Protein AF-0000000067427048 (afdb_homodimer)

pLDDT: mean 74.72, std 23.55, range [14.02, 97.88]

Structure (mmCIF, N/CA/C/O backbone):
data_AF-0000000067427048-model_v1
#
loop_
_entity.id
_entity.type
_entity.pdbx_description
1 polymer 'Predicted protein'
#
loop_
_atom_site.group_PDB
_atom_site.id
_atom_site.type_symbol
_atom_site.label_atom_id
_atom_site.label_alt_id
_atom_site.label_comp_id
_atom_site.label_asym_id
_atom_site.label_entity_id
_atom_site.label_seq_id
_atom_site.pdbx_PDB_ins_code
_atom_site.Cartn_x
_atom_site.Cartn_y
_atom_site.Cartn_z
_atom_site.occupancy
_atom_site.B_iso_or_equiv
_atom_site.auth_seq_id
_atom_site.auth_comp_id
_atom_site.auth_asym_id
_atom_site.auth_atom_id
_atom_site.pdbx_PDB_model_num
ATOM 1 N N . MET A 1 1 ? -26.641 -47.438 -42.25 1 16.3 1 MET A N 1
ATOM 2 C CA . MET A 1 1 ? -25.922 -48.625 -41.781 1 16.3 1 MET A CA 1
ATOM 3 C C . MET A 1 1 ? -24.688 -48.219 -40.969 1 16.3 1 MET A C 1
ATOM 5 O O . MET A 1 1 ? -24.234 -47.062 -41.062 1 16.3 1 MET A O 1
ATOM 9 N N . ASN A 1 2 ? -23.406 -49.156 -40.781 1 15.05 2 ASN A N 1
ATOM 10 C CA . ASN A 1 2 ? -22.469 -49.875 -39.938 1 15.05 2 ASN A CA 1
ATOM 11 C C . ASN A 1 2 ? -21.109 -49.188 -39.875 1 15.05 2 ASN A C 1
ATOM 13 O O . ASN A 1 2 ? -20.562 -49 -38.781 1 15.05 2 ASN A O 1
ATOM 17 N N . THR A 1 3 ? -19.984 -49.219 -40.812 1 16.66 3 THR A N 1
ATOM 18 C CA . THR A 1 3 ? -18.781 -50 -40.562 1 16.66 3 THR A CA 1
ATOM 19 C C . THR A 1 3 ? -17.781 -49.219 -39.719 1 16.66 3 THR A C 1
ATOM 21 O O . THR A 1 3 ? -17.797 -47.969 -39.719 1 16.66 3 THR A O 1
ATOM 24 N N . PRO A 1 4 ? -16.5 -49.844 -39.219 1 19.03 4 PRO A N 1
ATOM 25 C CA . PRO A 1 4 ? -15.617 -50.219 -38.125 1 19.03 4 PRO A CA 1
ATOM 26 C C . PRO A 1 4 ? -14.43 -49.281 -37.969 1 19.03 4 PRO A C 1
ATOM 28 O O . PRO A 1 4 ? -14.188 -48.438 -38.812 1 19.03 4 PRO A O 1
ATOM 31 N N . PRO A 1 5 ? -12.977 -49.844 -37.562 1 18.11 5 PRO A N 1
ATOM 32 C CA . PRO A 1 5 ? -11.961 -49.938 -36.5 1 18.11 5 PRO A CA 1
ATOM 33 C C . PRO A 1 5 ? -10.633 -49.312 -36.906 1 18.11 5 PRO A C 1
ATOM 35 O O . PRO A 1 5 ? -9.789 -49.031 -36.062 1 18.11 5 PRO A O 1
ATOM 38 N N . HIS A 1 6 ? -9.977 -48.781 -38 1 16.92 6 HIS A N 1
ATOM 39 C CA . HIS A 1 6 ? -8.734 -49.406 -38.469 1 16.92 6 HIS A CA 1
ATOM 40 C C . HIS A 1 6 ? -7.559 -49 -37.594 1 16.92 6 HIS A C 1
ATOM 42 O O . HIS A 1 6 ? -7.492 -47.844 -37.125 1 16.92 6 HIS A O 1
ATOM 48 N N . PRO A 1 7 ? -6.383 -49.906 -37.312 1 17.59 7 PRO A N 1
ATOM 49 C CA . PRO A 1 7 ? -5.363 -50.469 -36.406 1 17.59 7 PRO A CA 1
ATOM 50 C C . PRO A 1 7 ? -4.098 -49.594 -36.344 1 17.59 7 PRO A C 1
ATOM 52 O O . PRO A 1 7 ? -3.967 -48.656 -37.125 1 17.59 7 PRO A O 1
ATOM 55 N N . PRO A 1 8 ? -2.668 -50.25 -36.625 1 16.42 8 PRO A N 1
ATOM 56 C CA . PRO A 1 8 ? -1.489 -50.719 -35.906 1 16.42 8 PRO A CA 1
ATOM 57 C C . PRO A 1 8 ? -0.23 -49.938 -36.219 1 16.42 8 PRO A C 1
ATOM 59 O O . PRO A 1 8 ? 0.658 -49.812 -35.375 1 16.42 8 PRO A O 1
ATOM 62 N N . GLN A 1 9 ? 0.35 -49.219 -37.344 1 15.41 9 GLN A N 1
ATOM 63 C CA . GLN A 1 9 ? 1.527 -49.719 -38.031 1 15.41 9 GLN A CA 1
ATOM 64 C C . GLN A 1 9 ? 2.812 -49.219 -37.406 1 15.41 9 GLN A C 1
ATOM 66 O O . GLN A 1 9 ? 2.928 -48 -37.094 1 15.41 9 GLN A O 1
ATOM 71 N N . PRO A 1 10 ? 4.102 -50.062 -37.094 1 16.44 10 PRO A N 1
ATOM 72 C CA . PRO A 1 10 ? 5.359 -50.281 -36.375 1 16.44 10 PRO A CA 1
ATOM 73 C C . PRO A 1 10 ? 6.551 -49.594 -37.031 1 16.44 10 PRO A C 1
ATOM 75 O O . PRO A 1 10 ? 7.656 -49.625 -36.5 1 16.44 10 PRO A O 1
ATOM 78 N N . PHE A 1 11 ? 6.777 -48.625 -37.75 1 15.25 11 PHE A N 1
ATOM 79 C CA . PHE A 1 11 ? 7.758 -48.719 -38.844 1 15.25 11 PHE A CA 1
ATOM 80 C C . PHE A 1 11 ? 9.172 -48.781 -38.281 1 15.25 11 PHE A C 1
ATOM 82 O O . PHE A 1 11 ? 9.453 -48.219 -37.219 1 15.25 11 PHE A O 1
ATOM 89 N N . GLN A 1 12 ? 10.18 -49.438 -39 1 14.7 12 GLN A N 1
ATOM 90 C CA . GLN A 1 12 ? 11.344 -50.25 -39.312 1 14.7 12 GLN A CA 1
ATOM 91 C C . GLN A 1 12 ? 12.641 -49.469 -39.062 1 14.7 12 GLN A C 1
ATOM 93 O O . GLN A 1 12 ? 12.625 -48.25 -38.906 1 14.7 12 GLN A O 1
ATOM 98 N N . VAL A 1 13 ? 13.672 -49.531 -40.031 1 14.66 13 VAL A N 1
ATOM 99 C CA . VAL A 1 13 ? 14.82 -50.406 -40.312 1 14.66 13 VAL A CA 1
ATOM 100 C C . VAL A 1 13 ? 16.109 -49.594 -40.094 1 14.66 13 VAL A C 1
ATOM 102 O O . VAL A 1 13 ? 17 -50.062 -39.344 1 14.66 13 VAL A O 1
ATOM 105 N N . GLU A 1 14 ? 16.609 -48.781 -41.031 1 14.29 14 GLU A N 1
ATOM 106 C CA . GLU A 1 14 ? 17.719 -49.25 -41.844 1 14.29 14 GLU A CA 1
ATOM 107 C C . GLU A 1 14 ? 19.062 -48.844 -41.25 1 14.29 14 GLU A C 1
ATOM 109 O O . GLU A 1 14 ? 19.141 -47.906 -40.438 1 14.29 14 GLU A O 1
ATOM 114 N N . GLU A 1 15 ? 20.062 -48.594 -42.156 1 14.16 15 GLU A N 1
ATOM 115 C CA . GLU A 1 15 ? 21.266 -49.25 -42.656 1 14.16 15 GLU A CA 1
ATOM 116 C C . GLU A 1 15 ? 22.516 -48.625 -42.094 1 14.16 15 GLU A C 1
ATOM 118 O O . GLU A 1 15 ? 23.391 -49.312 -41.562 1 14.16 15 GLU A O 1
ATOM 123 N N . SER A 1 16 ? 23.281 -47.781 -42.875 1 14.37 16 SER A N 1
ATOM 124 C CA . SER A 1 16 ? 24.484 -48.25 -43.562 1 14.37 16 SER A CA 1
ATOM 125 C C . SER A 1 16 ? 25.75 -47.844 -42.812 1 14.37 16 SER A C 1
ATOM 127 O O . SER A 1 16 ? 26.594 -48.688 -42.531 1 14.37 16 SER A O 1
ATOM 129 N N . SER A 1 17 ? 26.688 -46.969 -43.406 1 14.53 17 SER A N 1
ATOM 130 C CA . SER A 1 17 ? 27.953 -47.312 -44.062 1 14.53 17 SER A CA 1
ATOM 131 C C . SER A 1 17 ? 29.141 -47.094 -43.125 1 14.53 17 SER A C 1
ATOM 133 O O . SER A 1 17 ? 29.031 -46.344 -42.156 1 14.53 17 SER A O 1
ATOM 135 N N . GLN A 1 18 ? 30.406 -46.75 -43.688 1 14.44 18 GLN A N 1
ATOM 136 C CA . GLN A 1 18 ? 31.672 -47.438 -43.938 1 14.44 18 GLN A CA 1
ATOM 137 C C . GLN A 1 18 ? 32.75 -46.906 -42.969 1 14.44 18 GLN A C 1
ATOM 139 O O . GLN A 1 18 ? 33.375 -47.688 -42.25 1 14.44 18 GLN A O 1
ATOM 144 N N . GLN A 1 19 ? 33.906 -46.25 -43.531 1 14.34 19 GLN A N 1
ATOM 145 C CA . GLN A 1 19 ? 35.25 -46.844 -43.75 1 14.34 19 GLN A CA 1
ATOM 146 C C . GLN A 1 19 ? 36.219 -46.375 -42.688 1 14.34 19 GLN A C 1
ATOM 148 O O . GLN A 1 19 ? 36.906 -47.156 -42.031 1 14.34 19 GLN A O 1
ATOM 153 N N . SER A 1 20 ? 37.062 -45.25 -42.969 1 14.24 20 SER A N 1
ATOM 154 C CA . SER A 1 20 ? 38.469 -45.469 -43.281 1 14.24 20 SER A CA 1
ATOM 155 C C . SER A 1 20 ? 39.312 -45.438 -42 1 14.24 20 SER A C 1
ATOM 157 O O . SER A 1 20 ? 40.062 -46.375 -41.719 1 14.24 20 SER A O 1
ATOM 159 N N . ALA A 1 21 ? 40.375 -44.438 -42.031 1 15 21 ALA A N 1
ATOM 160 C CA . ALA A 1 21 ? 41.781 -44.781 -42.188 1 15 21 ALA A CA 1
ATOM 161 C C . ALA A 1 21 ? 42.469 -44.938 -40.844 1 15 21 ALA A C 1
ATOM 163 O O . ALA A 1 21 ? 41.938 -44.5 -39.812 1 15 21 ALA A O 1
ATOM 164 N N . LYS A 1 22 ? 43.656 -44.25 -40.656 1 15.56 22 LYS A N 1
ATOM 165 C CA . LYS A 1 22 ? 45.031 -44.781 -40.594 1 15.56 22 LYS A CA 1
ATOM 166 C C . LYS A 1 22 ? 45.5 -44.875 -39.156 1 15.56 22 LYS A C 1
ATOM 168 O O . LYS A 1 22 ? 44.938 -44.25 -38.25 1 15.56 22 LYS A O 1
ATOM 173 N N . GLU A 1 23 ? 46.781 -44.438 -39 1 15.2 23 GLU A N 1
ATOM 174 C CA . GLU A 1 23 ? 47.938 -45.188 -38.562 1 15.2 23 GLU A CA 1
ATOM 175 C C . GLU A 1 23 ? 48.125 -45.125 -37.062 1 15.2 23 GLU A C 1
ATOM 177 O O . GLU A 1 23 ? 47.562 -44.281 -36.406 1 15.2 23 GLU A O 1
ATOM 182 N N . LEU A 1 24 ? 49.438 -45 -36.625 1 14.68 24 LEU A N 1
ATOM 183 C CA . LEU A 1 24 ? 50.344 -45.938 -35.969 1 14.68 24 LEU A CA 1
ATOM 184 C C . LEU A 1 24 ? 50.531 -45.562 -34.5 1 14.68 24 LEU A C 1
ATOM 186 O O . LEU A 1 24 ? 50.344 -46.406 -33.625 1 14.68 24 LEU A O 1
ATOM 190 N N . SER A 1 25 ? 51.656 -44.781 -34.219 1 14.7 25 SER A N 1
ATOM 191 C CA . SER A 1 25 ? 52.781 -45.5 -33.562 1 14.7 25 SER A CA 1
ATOM 192 C C . SER A 1 25 ? 52.719 -45.375 -32.062 1 14.7 25 SER A C 1
ATOM 194 O O . SER A 1 25 ? 51.969 -44.531 -31.531 1 14.7 25 SER A O 1
ATOM 196 N N . ASN A 1 26 ? 53.938 -45.219 -31.453 1 15.07 26 ASN A N 1
ATOM 197 C CA . ASN A 1 26 ? 54.719 -46.031 -30.531 1 15.07 26 ASN A CA 1
ATOM 198 C C . ASN A 1 26 ? 54.562 -45.562 -29.094 1 15.07 26 ASN A C 1
ATOM 200 O O . ASN A 1 26 ? 54.094 -44.469 -28.844 1 15.07 26 ASN A O 1
ATOM 204 N N . GLU A 1 27 ? 55.625 -45.938 -28.266 1 15.25 27 GLU A N 1
ATOM 205 C CA . GLU A 1 27 ? 55.812 -46.656 -27.016 1 15.25 27 GLU A CA 1
ATOM 206 C C . GLU A 1 27 ? 56 -45.719 -25.844 1 15.25 27 GLU A C 1
ATOM 208 O O . GLU A 1 27 ? 55.5 -46 -24.75 1 15.25 27 GLU A O 1
ATOM 213 N N . SER A 1 28 ? 56.719 -44.531 -25.938 1 16.3 28 SER A N 1
ATOM 214 C CA . SER A 1 28 ? 57.875 -44.656 -25.078 1 16.3 28 SER A CA 1
ATOM 215 C C . SER A 1 28 ? 57.531 -44.5 -23.594 1 16.3 28 SER A C 1
ATOM 217 O O . SER A 1 28 ? 56.531 -43.844 -23.281 1 16.3 28 SER A O 1
ATOM 219 N N . PRO A 1 29 ? 58.531 -44.75 -22.75 1 17.41 29 PRO A N 1
ATOM 220 C CA . PRO A 1 29 ? 58.688 -45.469 -21.469 1 17.41 29 PRO A CA 1
ATOM 221 C C . PRO A 1 29 ? 58.375 -44.594 -20.266 1 17.41 29 PRO A C 1
ATOM 223 O O . PRO A 1 29 ? 58.219 -43.375 -20.406 1 17.41 29 PRO A O 1
ATOM 226 N N . PRO A 1 30 ? 58.906 -45.031 -19.141 1 17.7 30 PRO A N 1
ATOM 227 C CA . PRO A 1 30 ? 58.469 -45.219 -17.75 1 17.7 30 PRO A CA 1
ATOM 228 C C . PRO A 1 30 ? 58.781 -44 -16.859 1 17.7 30 PRO A C 1
ATOM 230 O O . PRO A 1 30 ? 58.344 -43.969 -15.711 1 17.7 30 PRO A O 1
ATOM 233 N N . ARG A 1 31 ? 59.344 -42.844 -17.406 1 16.86 31 ARG A N 1
ATOM 234 C CA . ARG A 1 31 ? 60.5 -42.562 -16.562 1 16.86 31 ARG A CA 1
ATOM 235 C C . ARG A 1 31 ? 60.094 -42.219 -15.133 1 16.86 31 ARG A C 1
ATOM 237 O O . ARG A 1 31 ? 58.938 -41.781 -14.906 1 16.86 31 ARG A O 1
ATOM 244 N N . ALA A 1 32 ? 61.156 -41.875 -14.273 1 17.38 32 ALA A N 1
ATOM 245 C CA . ALA A 1 32 ? 61.781 -42.125 -12.977 1 17.38 32 ALA A CA 1
ATOM 246 C C . ALA A 1 32 ? 61.25 -41.125 -11.93 1 17.38 32 ALA A C 1
ATOM 248 O O . ALA A 1 32 ? 60.844 -40.031 -12.273 1 17.38 32 ALA A O 1
ATOM 249 N N . TYR A 1 33 ? 61.219 -41.531 -10.602 1 17.39 33 TYR A N 1
ATOM 250 C CA . TYR A 1 33 ? 60.594 -41.438 -9.297 1 17.39 33 TYR A CA 1
ATOM 251 C C . TYR A 1 33 ? 61.094 -40.188 -8.562 1 17.39 33 TYR A C 1
ATOM 253 O O . TYR A 1 33 ? 60.594 -39.844 -7.48 1 17.39 33 TYR A O 1
ATOM 261 N N . GLU A 1 34 ? 61.938 -39.25 -9.18 1 17.31 34 GLU A N 1
ATOM 262 C CA . GLU A 1 34 ? 62.938 -38.875 -8.156 1 17.31 34 GLU A CA 1
ATOM 263 C C . GLU A 1 34 ? 62.281 -38.125 -7.008 1 17.31 34 GLU A C 1
ATOM 265 O O . GLU A 1 34 ? 61.281 -37.406 -7.215 1 17.31 34 GLU A O 1
ATOM 270 N N . SER A 1 35 ? 62.844 -38.344 -5.742 1 17.83 35 SER A N 1
ATOM 271 C CA . SER A 1 35 ? 62.719 -38.344 -4.289 1 17.83 35 SER A CA 1
ATOM 272 C C . SER A 1 35 ? 62.719 -36.938 -3.732 1 17.83 35 SER A C 1
ATOM 274 O O . SER A 1 35 ? 62.531 -36.719 -2.535 1 17.83 35 SER A O 1
ATOM 276 N N . GLY A 1 36 ? 62.969 -35.875 -4.602 1 18.06 36 GLY A N 1
ATOM 277 C CA . GLY A 1 36 ? 63.812 -34.969 -3.855 1 18.06 36 GLY A CA 1
ATOM 278 C C . GLY A 1 36 ? 63.125 -34.375 -2.637 1 18.06 36 GLY A C 1
ATOM 279 O O . GLY A 1 36 ? 61.875 -34.438 -2.535 1 18.06 36 GLY A O 1
ATOM 280 N N . LYS A 1 37 ? 63.969 -33.844 -1.641 1 20.12 37 LYS A N 1
ATOM 281 C CA . LYS A 1 37 ? 64.312 -33.438 -0.28 1 20.12 37 LYS A CA 1
ATOM 282 C C . LYS A 1 37 ? 63.531 -32.219 0.171 1 20.12 37 LYS A C 1
ATOM 284 O O . LYS A 1 37 ? 63.406 -31.266 -0.58 1 20.12 37 LYS A O 1
ATOM 289 N N . PRO A 1 38 ? 62.75 -32.344 1.347 1 20.05 38 PRO A N 1
ATOM 290 C CA . PRO A 1 38 ? 61.688 -31.609 2.027 1 20.05 38 PRO A CA 1
ATOM 291 C C . PRO A 1 38 ? 62.125 -30.234 2.508 1 20.05 38 PRO A C 1
ATOM 293 O O . PRO A 1 38 ? 61.406 -29.547 3.217 1 20.05 38 PRO A O 1
ATOM 296 N N . SER A 1 39 ? 62.812 -29.391 1.701 1 18.36 39 SER A N 1
ATOM 297 C CA . SER A 1 39 ? 63.594 -28.391 2.445 1 18.36 39 SER A CA 1
ATOM 298 C C . SER A 1 39 ? 62.688 -27.594 3.383 1 18.36 39 SER A C 1
ATOM 300 O O . SER A 1 39 ? 61.562 -27.25 3.025 1 18.36 39 SER A O 1
ATOM 302 N N . ALA A 1 40 ? 63.188 -27.547 4.758 1 22.2 40 ALA A N 1
ATOM 303 C CA . ALA A 1 40 ? 62.812 -27.031 6.074 1 22.2 40 ALA A CA 1
ATOM 304 C C . ALA A 1 40 ? 62.531 -25.516 6.02 1 22.2 40 ALA A C 1
ATOM 306 O O . ALA A 1 40 ? 63.469 -24.719 5.961 1 22.2 40 ALA A O 1
ATOM 307 N N . ARG A 1 41 ? 61.75 -25.094 5.066 1 20.59 41 ARG A N 1
ATOM 308 C CA . ARG A 1 41 ? 61.719 -23.641 5.102 1 20.59 41 ARG A CA 1
ATOM 309 C C . ARG A 1 41 ? 61.406 -23.125 6.5 1 20.59 41 ARG A C 1
ATOM 311 O O . ARG A 1 41 ? 60.469 -23.641 7.148 1 20.59 41 ARG A O 1
ATOM 318 N N . ALA A 1 42 ? 62.344 -22.406 7.188 1 21.47 42 ALA A N 1
ATOM 319 C CA . ALA A 1 42 ? 62.625 -21.766 8.469 1 21.47 42 ALA A CA 1
ATOM 320 C C . ALA A 1 42 ? 61.438 -20.953 8.953 1 21.47 42 ALA A C 1
ATOM 322 O O . ALA A 1 42 ? 60.719 -20.328 8.148 1 21.47 42 ALA A O 1
ATOM 323 N N . PRO A 1 43 ? 60.938 -21.234 10.242 1 22.22 43 PRO A N 1
ATOM 324 C CA . PRO A 1 43 ? 59.812 -20.797 11.086 1 22.22 43 PRO A CA 1
ATOM 325 C C . PRO A 1 43 ? 59.75 -19.281 11.258 1 22.22 43 PRO A C 1
ATOM 327 O O . PRO A 1 43 ? 60.625 -18.703 11.93 1 22.22 43 PRO A O 1
ATOM 330 N N . THR A 1 44 ? 59.906 -18.484 10.188 1 19.95 44 THR A N 1
ATOM 331 C CA . THR A 1 44 ? 60.188 -17.109 10.57 1 19.95 44 THR A CA 1
ATOM 332 C C . THR A 1 44 ? 59.25 -16.656 11.672 1 19.95 44 THR A C 1
ATOM 334 O O . THR A 1 44 ? 58.156 -17.188 11.836 1 19.95 44 THR A O 1
ATOM 337 N N . LYS A 1 45 ? 59.531 -15.406 12.312 1 20.45 45 LYS A N 1
ATOM 338 C CA . LYS A 1 45 ? 59.531 -14.617 13.547 1 20.45 45 LYS A CA 1
ATOM 339 C C . LYS A 1 45 ? 58.125 -14.273 13.992 1 20.45 45 LYS A C 1
ATOM 341 O O . LYS A 1 45 ? 57.812 -14.336 15.18 1 20.45 45 LYS A O 1
ATOM 346 N N . ALA A 1 46 ? 57.25 -13.383 13.328 1 21.83 46 ALA A N 1
ATOM 347 C CA . ALA A 1 46 ? 56.781 -12.172 14.008 1 21.83 46 ALA A CA 1
ATOM 348 C C . ALA A 1 46 ? 55.531 -12.453 14.828 1 21.83 46 ALA A C 1
ATOM 350 O O . ALA A 1 46 ? 54.438 -12.602 14.273 1 21.83 46 ALA A O 1
ATOM 351 N N . ALA A 1 47 ? 55.562 -13.336 15.797 1 24.11 47 ALA A N 1
ATOM 352 C CA . ALA A 1 47 ? 54.531 -13.586 16.797 1 24.11 47 ALA A CA 1
ATOM 353 C C . ALA A 1 47 ? 54.25 -12.328 17.609 1 24.11 47 ALA A C 1
ATOM 355 O O . ALA A 1 47 ? 54.844 -12.094 18.641 1 24.11 47 ALA A O 1
ATOM 356 N N . ARG A 1 48 ? 54.188 -11.102 17.219 1 25.67 48 ARG A N 1
ATOM 357 C CA . ARG A 1 48 ? 54 -10.023 18.203 1 25.67 48 ARG A CA 1
ATOM 358 C C . ARG A 1 48 ? 52.844 -10.312 19.141 1 25.67 48 ARG A C 1
ATOM 360 O O . ARG A 1 48 ? 51.719 -10.57 18.688 1 25.67 48 ARG A O 1
ATOM 367 N N . ARG A 1 49 ? 53.094 -10.734 20.438 1 26.61 49 ARG A N 1
ATOM 368 C CA . ARG A 1 49 ? 52.281 -10.945 21.641 1 26.61 49 ARG A CA 1
ATOM 369 C C . ARG A 1 49 ? 51.312 -9.773 21.875 1 26.61 49 ARG A C 1
ATOM 371 O O . ARG A 1 49 ? 51.781 -8.641 22.078 1 26.61 49 ARG A O 1
ATOM 378 N N . ILE A 1 50 ? 50.312 -9.609 21.266 1 26.64 50 ILE A N 1
ATOM 379 C CA . ILE A 1 50 ? 49.312 -8.578 21.609 1 26.64 50 ILE A CA 1
ATOM 380 C C . ILE A 1 50 ? 48.969 -8.68 23.094 1 26.64 50 ILE A C 1
ATOM 382 O O . ILE A 1 50 ? 48.312 -9.641 23.516 1 26.64 50 ILE A O 1
ATOM 386 N N . ARG A 1 51 ? 49.844 -8.492 24.203 1 31.33 51 ARG A N 1
ATOM 387 C CA . ARG A 1 51 ? 49.781 -8.414 25.656 1 31.33 51 ARG A CA 1
ATOM 388 C C . ARG A 1 51 ? 48.625 -7.559 26.125 1 31.33 51 ARG A C 1
ATOM 390 O O . ARG A 1 51 ? 48.406 -7.375 27.328 1 31.33 51 ARG A O 1
ATOM 397 N N . GLY A 1 52 ? 48.406 -6.367 25.625 1 35.78 52 GLY A N 1
ATOM 398 C CA . GLY A 1 52 ? 47.812 -5.309 26.422 1 35.78 52 GLY A CA 1
ATOM 399 C C . GLY A 1 52 ? 46.5 -5.695 27.047 1 35.78 52 GLY A C 1
ATOM 400 O O . GLY A 1 52 ? 45.625 -6.242 26.359 1 35.78 52 GLY A O 1
ATOM 401 N N . GLU A 1 53 ? 46.438 -6.078 28.359 1 42.91 53 GLU A N 1
ATOM 402 C CA . GLU A 1 53 ? 45.375 -6.414 29.297 1 42.91 53 GLU A CA 1
ATOM 403 C C . GLU A 1 53 ? 44.25 -5.387 29.219 1 42.91 53 GLU A C 1
ATOM 405 O O . GLU A 1 53 ? 44.438 -4.215 29.547 1 42.91 53 GLU A O 1
ATOM 410 N N . ILE A 1 54 ? 43.469 -5.398 28.391 1 52.03 54 ILE A N 1
ATOM 411 C CA . ILE A 1 54 ? 42.5 -4.359 28.094 1 52.03 54 ILE A CA 1
ATOM 412 C C . ILE A 1 54 ? 41.375 -4.375 29.156 1 52.03 54 ILE A C 1
ATOM 414 O O . ILE A 1 54 ? 41.031 -5.438 29.672 1 52.03 54 ILE A O 1
ATOM 418 N N . ALA A 1 55 ? 41.094 -3.307 29.906 1 62.03 55 ALA A N 1
ATOM 419 C CA . ALA A 1 55 ? 40 -2.979 30.812 1 62.03 55 ALA A CA 1
ATOM 420 C C . ALA A 1 55 ? 38.688 -3.602 30.328 1 62.03 55 ALA A C 1
ATOM 422 O O . ALA A 1 55 ? 38.5 -3.832 29.141 1 62.03 55 ALA A O 1
ATOM 423 N N . CYS A 1 56 ? 37.969 -4.262 31.375 1 61.88 56 CYS A N 1
ATOM 424 C CA . CYS A 1 56 ? 36.75 -4.926 30.953 1 61.88 56 CYS A CA 1
ATOM 425 C C . CYS A 1 56 ? 35.844 -3.977 30.172 1 61.88 56 CYS A C 1
ATOM 427 O O . CYS A 1 56 ? 36 -2.758 30.25 1 61.88 56 CYS A O 1
ATOM 429 N N . ALA A 1 57 ? 35.188 -4.41 29.422 1 64.75 57 ALA A N 1
ATOM 430 C CA . ALA A 1 57 ? 34.406 -3.637 28.438 1 64.75 57 ALA A CA 1
ATOM 431 C C . ALA A 1 57 ? 33.531 -2.615 29.141 1 64.75 57 ALA A C 1
ATOM 433 O O . ALA A 1 57 ? 33.375 -1.478 28.672 1 64.75 57 ALA A O 1
ATOM 434 N N . GLU A 1 58 ? 33.125 -2.857 30.266 1 66.12 58 GLU A N 1
ATOM 435 C CA . GLU A 1 58 ? 32.25 -1.936 30.984 1 66.12 58 GLU A CA 1
ATOM 436 C C . GLU A 1 58 ? 33.062 -0.832 31.656 1 66.12 58 GLU A C 1
ATOM 438 O O . GLU A 1 58 ? 32.688 0.336 31.641 1 66.12 58 GLU A O 1
ATOM 443 N N . CYS A 1 59 ? 34.062 -1.233 32.125 1 67.5 59 CYS A N 1
ATOM 444 C CA . CYS A 1 59 ? 34.906 -0.235 32.75 1 67.5 59 CYS A CA 1
ATOM 445 C C . CYS A 1 59 ? 35.531 0.668 31.688 1 67.5 59 CYS A C 1
ATOM 447 O O . CYS A 1 59 ? 35.688 1.87 31.906 1 67.5 59 CYS A O 1
ATOM 449 N N . ARG A 1 60 ? 35.781 0.134 30.516 1 67.94 60 ARG A N 1
ATOM 450 C CA . ARG A 1 60 ? 36.281 0.934 29.391 1 67.94 60 ARG A CA 1
ATOM 451 C C . ARG A 1 60 ? 35.188 1.881 28.891 1 67.94 60 ARG A C 1
ATOM 453 O O . ARG A 1 60 ? 35.438 3.051 28.609 1 67.94 60 ARG A O 1
ATOM 460 N N . ARG A 1 61 ? 33.969 1.43 28.938 1 64.38 61 ARG A N 1
ATOM 461 C CA . ARG A 1 61 ? 32.844 2.229 28.5 1 64.38 61 ARG A CA 1
ATOM 462 C C . ARG A 1 61 ? 32.594 3.383 29.453 1 64.38 61 ARG A C 1
ATOM 464 O O . ARG A 1 61 ? 32.312 4.504 29.031 1 64.38 61 ARG A O 1
ATOM 471 N N . LEU A 1 62 ? 32.781 3.109 30.688 1 63.47 62 LEU A N 1
ATOM 472 C CA . LEU A 1 62 ? 32.5 4.117 31.703 1 63.47 62 LEU A CA 1
ATOM 473 C C . LEU A 1 62 ? 33.781 4.871 32.062 1 63.47 62 LEU A C 1
ATOM 475 O O . LEU A 1 62 ? 33.75 5.781 32.906 1 63.47 62 LEU A O 1
ATOM 479 N N . LYS A 1 63 ? 34.75 4.699 31.391 1 58.94 63 LYS A N 1
ATOM 480 C CA . LYS A 1 63 ? 36.062 5.289 31.594 1 58.94 63 LYS A CA 1
ATOM 481 C C . LYS A 1 63 ? 36.438 5.32 33.062 1 58.94 63 LYS A C 1
ATOM 483 O O . LYS A 1 63 ? 36.969 6.324 33.562 1 58.94 63 LYS A O 1
ATOM 488 N N . ILE A 1 64 ? 36.031 4.207 33.75 1 70.25 64 ILE A N 1
ATOM 489 C CA . ILE A 1 64 ? 36.406 4.121 35.156 1 70.25 64 ILE A CA 1
ATOM 490 C C . ILE A 1 64 ? 37.531 3.119 35.344 1 70.25 64 ILE A C 1
ATOM 492 O O . ILE A 1 64 ? 37.781 2.297 34.438 1 70.25 64 ILE A O 1
ATOM 496 N N . ARG A 1 65 ? 38.219 3.246 36.438 1 68.81 65 ARG A N 1
ATOM 497 C CA . ARG A 1 65 ? 39.375 2.434 36.75 1 68.81 65 ARG A CA 1
ATOM 498 C C . ARG A 1 65 ? 39 0.978 36.969 1 68.81 65 ARG A C 1
ATOM 500 O O . ARG A 1 65 ? 38.125 0.685 37.812 1 68.81 65 ARG A O 1
ATOM 507 N N . CYS A 1 66 ? 39.375 0.079 36.125 1 66.5 66 CYS A N 1
ATOM 508 C CA . CYS A 1 66 ? 39.156 -1.358 36.188 1 66.5 66 CYS A CA 1
ATOM 509 C C . CYS A 1 66 ? 40.312 -2.068 36.875 1 66.5 66 CYS A C 1
ATOM 511 O O . CYS A 1 66 ? 41.469 -1.778 36.562 1 66.5 66 CYS A O 1
ATOM 513 N N . ASP A 1 67 ? 40.188 -2.732 37.875 1 71.75 67 ASP A N 1
ATOM 514 C CA . ASP A 1 67 ? 41.281 -3.389 38.562 1 71.75 67 ASP A CA 1
ATOM 515 C C . ASP A 1 67 ? 41.75 -4.633 37.812 1 71.75 67 ASP A C 1
ATOM 517 O O . ASP A 1 67 ? 42.594 -5.379 38.281 1 71.75 67 ASP A O 1
ATOM 521 N N . LYS A 1 68 ? 41.219 -4.969 36.594 1 70.31 68 LYS A N 1
ATOM 522 C CA . LYS A 1 68 ? 41.594 -5.969 35.594 1 70.31 68 LYS A CA 1
ATOM 523 C C . LYS A 1 68 ? 41.438 -7.383 36.125 1 70.31 68 LYS A C 1
ATOM 525 O O . LYS A 1 68 ? 41.906 -8.352 35.531 1 70.31 68 LYS A O 1
ATOM 530 N N . ASN A 1 69 ? 40.688 -7.5 37.25 1 74.25 69 ASN A N 1
ATOM 531 C CA . ASN A 1 69 ? 40.25 -8.812 37.719 1 74.25 69 ASN A CA 1
ATOM 532 C C . ASN A 1 69 ? 38.906 -9.219 37.094 1 74.25 69 ASN A C 1
ATOM 534 O O . ASN A 1 69 ? 38.094 -8.367 36.781 1 74.25 69 ASN A O 1
ATOM 538 N N . ILE A 1 70 ? 38.781 -10.414 36.562 1 69.38 70 ILE A N 1
ATOM 539 C CA . ILE A 1 70 ? 37.5 -10.922 36.062 1 69.38 70 ILE A CA 1
ATOM 540 C C . ILE A 1 70 ? 36.812 -11.758 37.125 1 69.38 70 ILE A C 1
ATOM 542 O O . ILE A 1 70 ? 37.312 -12.82 37.531 1 69.38 70 ILE A O 1
ATOM 546 N N . PRO A 1 71 ? 35.781 -11.242 37.719 1 70.56 71 PRO A N 1
ATOM 547 C CA . PRO A 1 71 ? 35.188 -9.93 37.406 1 70.56 71 PRO A CA 1
ATOM 548 C C . PRO A 1 71 ? 35.875 -8.789 38.156 1 70.56 71 PRO A C 1
ATOM 550 O O . PRO A 1 71 ? 36.469 -9 39.219 1 70.56 71 PRO A O 1
ATOM 553 N N . CYS A 1 72 ? 35.781 -7.629 37.438 1 70.56 72 CYS A N 1
ATOM 554 C CA . CYS A 1 72 ? 36.531 -6.531 38.031 1 70.56 72 CYS A CA 1
ATOM 555 C C . CYS A 1 72 ? 35.812 -5.969 39.25 1 70.56 72 CYS A C 1
ATOM 557 O O . CYS A 1 72 ? 34.594 -6.078 39.344 1 70.56 72 CYS A O 1
ATOM 559 N N . ALA A 1 73 ? 36.562 -5.605 40.219 1 74.19 73 ALA A N 1
ATOM 560 C CA . ALA A 1 73 ? 36.031 -5.109 41.469 1 74.19 73 ALA A CA 1
ATOM 561 C C . ALA A 1 73 ? 35.031 -3.977 41.25 1 74.19 73 ALA A C 1
ATOM 563 O O . ALA A 1 73 ? 34.062 -3.812 42 1 74.19 73 ALA A O 1
ATOM 564 N N . THR A 1 74 ? 35.219 -3.252 40.188 1 70.88 74 THR A N 1
ATOM 565 C CA . THR A 1 74 ? 34.312 -2.156 39.844 1 70.88 74 THR A CA 1
ATOM 566 C C . THR A 1 74 ? 32.969 -2.691 39.312 1 70.88 74 THR A C 1
ATOM 568 O O . THR A 1 74 ? 31.922 -2.178 39.656 1 70.88 74 THR A O 1
ATOM 571 N N . CYS A 1 75 ? 33.094 -3.594 38.531 1 65.12 75 CYS A N 1
ATOM 572 C CA . CYS A 1 75 ? 31.875 -4.219 38 1 65.12 75 CYS A CA 1
ATOM 573 C C . CYS A 1 75 ? 31.141 -4.957 39.125 1 65.12 75 CYS A C 1
ATOM 575 O O . CYS A 1 75 ? 29.906 -4.961 39.156 1 65.12 75 CYS A O 1
ATOM 577 N N . VAL A 1 76 ? 31.859 -5.539 40.031 1 70.25 76 VAL A N 1
ATOM 578 C CA . VAL A 1 76 ? 31.266 -6.215 41.188 1 70.25 76 VAL A CA 1
ATOM 579 C C . VAL A 1 76 ? 30.547 -5.199 42.062 1 70.25 76 VAL A C 1
ATOM 581 O O . VAL A 1 76 ? 29.422 -5.445 42.5 1 70.25 76 VAL A O 1
ATOM 584 N N . LYS A 1 77 ? 31.172 -4.156 42.25 1 67.31 77 LYS A N 1
ATOM 585 C CA . LYS A 1 77 ? 30.578 -3.098 43.094 1 67.31 77 LYS A CA 1
ATOM 586 C C . LYS A 1 77 ? 29.344 -2.506 42.406 1 67.31 77 LYS A C 1
ATOM 588 O O . LYS A 1 77 ? 28.391 -2.121 43.094 1 67.31 77 LYS A O 1
ATOM 593 N N . ARG A 1 78 ? 29.375 -2.436 41.188 1 62.34 78 ARG A N 1
ATOM 594 C CA . ARG A 1 78 ? 28.297 -1.823 40.438 1 62.34 78 ARG A CA 1
ATOM 595 C C . ARG A 1 78 ? 27.234 -2.855 40.062 1 62.34 78 ARG A C 1
ATOM 597 O O . ARG A 1 78 ? 26.203 -2.512 39.5 1 62.34 78 ARG A O 1
ATOM 604 N N . GLY A 1 79 ? 27.516 -4.078 40.5 1 58.19 79 GLY A N 1
ATOM 605 C CA . GLY A 1 79 ? 26.594 -5.176 40.312 1 58.19 79 GLY A CA 1
ATOM 606 C C . GLY A 1 79 ? 26.594 -5.719 38.906 1 58.19 79 GLY A C 1
ATOM 607 O O . GLY A 1 79 ? 25.625 -6.355 38.469 1 58.19 79 GLY A O 1
ATOM 608 N N . CYS A 1 80 ? 27.5 -5.359 38.156 1 55.94 80 CYS A N 1
ATOM 609 C CA . CYS A 1 80 ? 27.578 -5.848 36.781 1 55.94 80 CYS A CA 1
ATOM 610 C C . CYS A 1 80 ? 28.672 -6.902 36.625 1 55.94 80 CYS A C 1
ATOM 612 O O . CYS A 1 80 ? 29.25 -7.055 35.562 1 55.94 80 CYS A O 1
ATOM 614 N N . ASP A 1 81 ? 28.969 -7.594 37.5 1 67.31 81 ASP A N 1
ATOM 615 C CA . ASP A 1 81 ? 30.047 -8.57 37.531 1 67.31 81 ASP A CA 1
ATOM 616 C C . ASP A 1 81 ? 29.844 -9.68 36.531 1 67.31 81 ASP A C 1
ATOM 618 O O . ASP A 1 81 ? 30.812 -10.234 36 1 67.31 81 ASP A O 1
ATOM 622 N N . ALA A 1 82 ? 28.719 -10 36.219 1 63.75 82 ALA A N 1
ATOM 623 C CA . ALA A 1 82 ? 28.422 -11.07 35.281 1 63.75 82 ALA A CA 1
ATOM 624 C C . ALA A 1 82 ? 28.812 -10.664 33.844 1 63.75 82 ALA A C 1
ATOM 626 O O . ALA A 1 82 ? 29.062 -11.523 33 1 63.75 82 ALA A O 1
ATOM 627 N N . LEU A 1 83 ? 28.875 -9.484 33.656 1 58.44 83 LEU A N 1
ATOM 628 C CA . LEU A 1 83 ? 29.234 -8.977 32.344 1 58.44 83 LEU A CA 1
ATOM 629 C C . LEU A 1 83 ? 30.75 -8.797 32.219 1 58.44 83 LEU A C 1
ATOM 631 O O . LEU A 1 83 ? 31.281 -8.641 31.125 1 58.44 83 LEU A O 1
ATOM 635 N N . CYS A 1 84 ? 31.281 -8.961 33.312 1 61.75 84 CYS A N 1
ATOM 636 C CA . CYS A 1 84 ? 32.719 -8.789 33.344 1 61.75 84 CYS A CA 1
ATOM 637 C C . CYS A 1 84 ? 33.438 -10.039 32.844 1 61.75 84 CYS A C 1
ATOM 639 O O . CYS A 1 84 ? 33.094 -11.156 33.219 1 61.75 84 CYS A O 1
ATOM 641 N N . PRO A 1 85 ? 34.344 -9.766 31.766 1 58.5 85 PRO A N 1
ATOM 642 C CA . PRO A 1 85 ? 35.031 -8.516 31.438 1 58.5 85 PRO A CA 1
ATOM 643 C C . PRO A 1 85 ? 34.531 -7.898 30.125 1 58.5 85 PRO A C 1
ATOM 645 O O . PRO A 1 85 ? 34.812 -6.742 29.828 1 58.5 85 PRO A O 1
ATOM 648 N N . ASN A 1 86 ? 33.969 -8.641 29.422 1 58.03 86 ASN A N 1
ATOM 649 C CA . ASN A 1 86 ? 33.75 -8.266 28.031 1 58.03 86 ASN A CA 1
ATOM 650 C C . ASN A 1 86 ? 32.375 -7.664 27.812 1 58.03 86 ASN A C 1
ATOM 652 O O . ASN A 1 86 ? 32.094 -7.121 26.734 1 58.03 86 ASN A O 1
ATOM 656 N N . GLY A 1 87 ? 31.5 -7.688 28.672 1 53.25 87 GLY A N 1
ATOM 657 C CA . GLY A 1 87 ? 30.141 -7.184 28.531 1 53.25 87 GLY A CA 1
ATOM 658 C C . GLY A 1 87 ? 30 -5.723 28.922 1 53.25 87 GLY A C 1
ATOM 659 O O . GLY A 1 87 ? 30.828 -5.203 29.688 1 53.25 87 GLY A O 1
ATOM 660 N N . THR A 1 88 ? 29.359 -4.922 28.078 1 49.16 88 THR A N 1
ATOM 661 C CA . THR A 1 88 ? 29.047 -3.547 28.469 1 49.16 88 THR A CA 1
ATOM 662 C C . THR A 1 88 ? 27.562 -3.373 28.719 1 49.16 88 THR A C 1
ATOM 664 O O . THR A 1 88 ? 26.734 -4.07 28.109 1 49.16 88 THR A O 1
ATOM 667 N N . ILE A 1 89 ? 27.281 -2.703 29.781 1 46.94 89 ILE A N 1
ATOM 668 C CA . ILE A 1 89 ? 25.891 -2.316 30.016 1 46.94 89 ILE A CA 1
ATOM 669 C C . ILE A 1 89 ? 25.469 -1.28 28.969 1 46.94 89 ILE A C 1
ATOM 671 O O . ILE A 1 89 ? 26.094 -0.226 28.844 1 46.94 89 ILE A O 1
ATOM 675 N N . PRO A 1 90 ? 24.953 -1.604 28 1 41.28 90 PRO A N 1
ATOM 676 C CA . PRO A 1 90 ? 24.641 -0.528 27.062 1 41.28 90 PRO A CA 1
ATOM 677 C C . PRO A 1 90 ? 24.094 0.72 27.75 1 41.28 90 PRO A C 1
ATOM 679 O O . PRO A 1 90 ? 23.438 0.619 28.781 1 41.28 90 PRO A O 1
ATOM 682 N N . PRO A 1 91 ? 24.547 1.85 27.484 1 38.69 91 PRO A N 1
ATOM 683 C CA . PRO A 1 91 ? 24.141 3.141 28.031 1 38.69 91 PRO A CA 1
ATOM 684 C C . PRO A 1 91 ? 22.703 3.523 27.656 1 38.69 91 PRO A C 1
ATOM 686 O O . PRO A 1 91 ? 22.297 3.314 26.516 1 38.69 91 PRO A O 1
ATOM 689 N N . GLY A 1 92 ? 21.547 3.217 28.609 1 35.47 92 GLY A N 1
ATOM 690 C CA . GLY A 1 92 ? 20.203 3.764 28.625 1 35.47 92 GLY A CA 1
ATOM 691 C C . GLY A 1 92 ? 19.484 3.566 29.953 1 35.47 92 GLY A C 1
ATOM 692 O O . GLY A 1 92 ? 19.891 2.719 30.75 1 35.47 92 GLY A O 1
ATOM 693 N N . GLU A 1 93 ? 18.891 4.457 30.469 1 34.69 93 GLU A N 1
ATOM 694 C CA . GLU A 1 93 ? 18.172 4.488 31.734 1 34.69 93 GLU A CA 1
ATOM 695 C C . GLU A 1 93 ? 17.359 3.215 31.938 1 34.69 93 GLU A C 1
ATOM 697 O O . GLU A 1 93 ? 17.156 2.775 33.062 1 34.69 93 GLU A O 1
ATOM 702 N N . GLY A 1 94 ? 16.953 2.643 31.047 1 32.81 94 GLY A N 1
ATOM 703 C CA . GLY A 1 94 ? 16.156 1.438 31.203 1 32.81 94 GLY A CA 1
ATOM 704 C C . GLY A 1 94 ? 16.984 0.209 31.531 1 32.81 94 GLY A C 1
ATOM 705 O O . GLY A 1 94 ? 16.438 -0.885 31.688 1 32.81 94 GLY A O 1
ATOM 706 N N . SER A 1 95 ? 18.156 0.28 31.594 1 37.47 95 SER A N 1
ATOM 707 C CA . SER A 1 95 ? 19.062 -0.838 31.859 1 37.47 95 SER A CA 1
ATOM 708 C C . SER A 1 95 ? 18.938 -1.312 33.312 1 37.47 95 SER A C 1
ATOM 710 O O . SER A 1 95 ? 19 -2.512 33.594 1 37.47 95 SER A O 1
ATOM 712 N N . ARG A 1 96 ? 18.625 -0.4 34.125 1 38.31 96 ARG A N 1
ATOM 713 C CA . ARG A 1 96 ? 18.562 -0.721 35.531 1 38.31 96 ARG A CA 1
ATOM 714 C C . ARG A 1 96 ? 17.344 -1.585 35.844 1 38.31 96 ARG A C 1
ATOM 716 O O . ARG A 1 96 ? 17.422 -2.486 36.688 1 38.31 96 ARG A O 1
ATOM 723 N N . PHE A 1 97 ? 16.266 -1.35 35.25 1 36.22 97 PHE A N 1
ATOM 724 C CA . PHE A 1 97 ? 15.039 -2.076 35.531 1 36.22 97 PHE A CA 1
ATOM 725 C C . PHE A 1 97 ? 15.102 -3.492 34.969 1 36.22 97 PHE A C 1
ATOM 727 O O . PHE A 1 97 ? 14.664 -4.441 35.625 1 36.22 97 PHE A O 1
ATOM 734 N N . VAL A 1 98 ? 15.742 -3.709 33.969 1 38.88 98 VAL A N 1
ATOM 735 C CA . VAL A 1 98 ? 15.961 -5.035 33.406 1 38.88 98 VAL A CA 1
ATOM 736 C C . VAL A 1 98 ? 16.953 -5.812 34.25 1 38.88 98 VAL A C 1
ATOM 738 O O . VAL A 1 98 ? 16.766 -7.004 34.5 1 38.88 98 VAL A O 1
ATOM 741 N N . ILE A 1 99 ? 17.781 -5.121 34.781 1 41.47 99 ILE A N 1
ATOM 742 C CA . ILE A 1 99 ? 18.75 -5.734 35.688 1 41.47 99 ILE A CA 1
ATOM 743 C C . ILE A 1 99 ? 18.047 -6.145 37 1 41.47 99 ILE A C 1
ATOM 745 O O . ILE A 1 99 ? 18.266 -7.246 37.5 1 41.47 99 ILE A O 1
ATOM 749 N N . ALA A 1 100 ? 17.281 -5.254 37.406 1 43 100 ALA A N 1
ATOM 750 C CA . ALA A 1 100 ? 16.531 -5.543 38.625 1 43 100 ALA A CA 1
ATOM 751 C C . ALA A 1 100 ? 15.547 -6.688 38.406 1 43 100 ALA A C 1
ATOM 753 O O . ALA A 1 100 ? 15.414 -7.57 39.25 1 43 100 ALA A O 1
ATOM 754 N N . ALA A 1 101 ? 14.977 -6.785 37.312 1 42.94 101 ALA A N 1
ATOM 755 C CA . ALA A 1 101 ? 14.039 -7.855 36.969 1 42.94 101 ALA A CA 1
ATOM 756 C C . ALA A 1 101 ? 14.773 -9.164 36.688 1 42.94 101 ALA A C 1
ATOM 758 O O . ALA A 1 101 ? 14.328 -10.234 37.125 1 42.94 101 ALA A O 1
ATOM 759 N N . THR A 1 102 ? 15.805 -9.07 36.094 1 46.44 102 THR A N 1
ATOM 760 C CA . THR A 1 102 ? 16.641 -10.234 35.875 1 46.44 102 THR A CA 1
ATOM 761 C C . THR A 1 102 ? 17.219 -10.75 37.188 1 46.44 102 THR A C 1
ATOM 763 O O . THR A 1 102 ? 17.312 -11.961 37.406 1 46.44 102 THR A O 1
ATOM 766 N N . ASP A 1 103 ? 17.484 -9.781 37.969 1 48.47 103 ASP A N 1
ATOM 767 C CA . ASP A 1 103 ? 17.953 -10.156 39.281 1 48.47 103 ASP A CA 1
ATOM 768 C C . ASP A 1 103 ? 16.859 -10.836 40.094 1 48.47 103 ASP A C 1
ATOM 770 O O . ASP A 1 103 ? 17.109 -11.805 40.812 1 48.47 103 ASP A O 1
ATOM 774 N N . HIS A 1 104 ? 15.797 -10.359 39.875 1 53.56 104 HIS A N 1
ATOM 775 C CA . HIS A 1 104 ? 14.641 -10.961 40.531 1 53.56 104 HIS A CA 1
ATOM 776 C C . HIS A 1 104 ? 14.375 -12.367 40 1 53.56 104 HIS A C 1
ATOM 778 O O . HIS A 1 104 ? 14.117 -13.289 40.75 1 53.56 104 HIS A O 1
ATOM 784 N N . LEU A 1 105 ? 14.523 -12.57 38.75 1 57.38 105 LEU A N 1
ATOM 785 C CA . LEU A 1 105 ? 14.352 -13.891 38.156 1 57.38 105 LEU A CA 1
ATOM 786 C C . LEU A 1 105 ? 15.5 -14.812 38.562 1 57.38 105 LEU A C 1
ATOM 788 O O . LEU A 1 105 ? 15.281 -15.992 38.875 1 57.38 105 LEU A O 1
ATOM 792 N N . ARG A 1 106 ? 16.5 -14.25 38.656 1 56.75 106 ARG A N 1
ATOM 793 C CA . ARG A 1 106 ? 17.656 -15.016 39.094 1 56.75 106 ARG A CA 1
ATOM 794 C C . ARG A 1 106 ? 17.516 -15.406 40.562 1 56.75 106 ARG A C 1
ATOM 796 O O . ARG A 1 106 ? 17.859 -16.531 40.969 1 56.75 106 ARG A O 1
ATOM 803 N N . ASN A 1 107 ? 17.078 -14.453 41.25 1 60.56 107 ASN A N 1
ATOM 804 C CA . ASN A 1 107 ? 16.812 -14.75 42.625 1 60.56 107 ASN A CA 1
ATOM 805 C C . ASN A 1 107 ? 15.711 -15.805 42.781 1 60.56 107 ASN A C 1
ATOM 807 O O . ASN A 1 107 ? 15.812 -16.688 43.656 1 60.56 107 ASN A O 1
ATOM 811 N N . GLN A 1 108 ? 14.812 -15.648 41.938 1 63.25 108 GLN A N 1
ATOM 812 C CA . GLN A 1 108 ? 13.75 -16.656 41.906 1 63.25 108 GLN A CA 1
ATOM 813 C C . GLN A 1 108 ? 14.289 -18.016 41.5 1 63.25 108 GLN A C 1
ATOM 815 O O . GLN A 1 108 ? 13.938 -19.031 42.094 1 63.25 108 GLN A O 1
ATOM 820 N N . ILE A 1 109 ? 15.031 -17.984 40.594 1 64.5 109 ILE A N 1
ATOM 821 C CA . ILE A 1 109 ? 15.656 -19.219 40.156 1 64.5 109 ILE A CA 1
ATOM 822 C C . ILE A 1 109 ? 16.516 -19.812 41.281 1 64.5 109 ILE A C 1
ATOM 824 O O . ILE A 1 109 ? 16.438 -21.016 41.531 1 64.5 109 ILE A O 1
ATOM 828 N N . THR A 1 110 ? 17.156 -18.953 41.906 1 67 110 THR A N 1
ATOM 829 C CA . THR A 1 110 ? 17.984 -19.406 43 1 67 110 THR A CA 1
ATOM 830 C C . THR A 1 110 ? 17.125 -19.984 44.125 1 67 110 THR A C 1
ATOM 832 O O . THR A 1 110 ? 17.469 -21 44.719 1 67 110 THR A O 1
ATOM 835 N N . ARG A 1 111 ? 16.109 -19.328 44.281 1 66.06 111 ARG A N 1
ATOM 836 C CA . ARG A 1 111 ? 15.18 -19.812 45.312 1 66.06 111 ARG A CA 1
ATOM 837 C C . ARG A 1 111 ? 14.555 -21.141 44.906 1 66.06 111 ARG A C 1
ATOM 839 O O . ARG A 1 111 ? 14.438 -22.047 45.719 1 66.06 111 ARG A O 1
ATOM 846 N N . LEU A 1 112 ? 14.227 -21.219 43.656 1 70.81 112 LEU A N 1
ATOM 847 C CA . LEU A 1 112 ? 13.609 -22.438 43.156 1 70.81 112 LEU A CA 1
ATOM 848 C C . LEU A 1 112 ? 14.617 -23.578 43.125 1 70.81 112 LEU A C 1
ATOM 850 O O . LEU A 1 112 ? 14.281 -24.719 43.469 1 70.81 112 LEU A O 1
ATOM 854 N N . GLU A 1 113 ? 15.742 -23.203 42.812 1 68.12 113 GLU A N 1
ATOM 855 C CA . GLU A 1 113 ? 16.812 -24.203 42.812 1 68.12 113 GLU A CA 1
ATOM 856 C C . GLU A 1 113 ? 17.094 -24.688 44.219 1 68.12 113 GLU A C 1
ATOM 858 O O . GLU A 1 113 ? 17.297 -25.891 44.438 1 68.12 113 GLU A O 1
ATOM 863 N N . ALA A 1 114 ? 17.094 -23.766 45.031 1 72.75 114 ALA A N 1
ATOM 864 C CA . ALA A 1 114 ? 17.297 -24.125 46.438 1 72.75 114 ALA A CA 1
ATOM 865 C C . ALA A 1 114 ? 16.156 -25.016 46.938 1 72.75 114 ALA A C 1
ATOM 867 O O . ALA A 1 114 ? 16.406 -26 47.625 1 72.75 114 ALA A O 1
ATOM 868 N N . ARG A 1 115 ? 15.023 -24.609 46.562 1 74.5 115 ARG A N 1
ATOM 869 C CA . ARG A 1 115 ? 13.859 -25.406 46.938 1 74.5 115 ARG A CA 1
ATOM 870 C C . ARG A 1 115 ? 13.898 -26.766 46.281 1 74.5 115 ARG A C 1
ATOM 872 O O . ARG A 1 115 ? 13.594 -27.781 46.906 1 74.5 115 ARG A O 1
ATOM 879 N N . MET A 1 116 ? 14.25 -26.844 45.094 1 75.25 116 MET A N 1
ATOM 880 C CA . MET A 1 116 ? 14.375 -28.094 44.344 1 75.25 116 MET A CA 1
ATOM 881 C C . MET A 1 116 ? 15.406 -29.016 45 1 75.25 116 MET A C 1
ATOM 883 O O . MET A 1 116 ? 15.172 -30.219 45.125 1 75.25 116 MET A O 1
ATOM 887 N N . ARG A 1 117 ? 16.391 -28.438 45.344 1 77.88 117 ARG A N 1
ATOM 888 C CA . ARG A 1 117 ? 17.422 -29.219 46.031 1 77.88 117 ARG A CA 1
ATOM 889 C C . ARG A 1 117 ? 16.906 -29.797 47.344 1 77.88 117 ARG A C 1
ATOM 891 O O . ARG A 1 117 ? 17.188 -30.953 47.688 1 77.88 117 ARG A O 1
ATOM 898 N N . SER A 1 118 ? 16.188 -28.984 47.969 1 75.5 118 SER A N 1
ATOM 899 C CA . SER A 1 118 ? 15.609 -29.438 49.219 1 75.5 118 SER A CA 1
ATOM 900 C C . SER A 1 118 ? 14.633 -30.594 49 1 75.5 118 SER A C 1
ATOM 902 O O . SER A 1 118 ? 14.586 -31.547 49.781 1 75.5 118 SER A O 1
ATOM 904 N N . LEU A 1 119 ? 13.938 -30.5 47.875 1 76.44 119 LEU A N 1
ATOM 905 C CA . LEU A 1 119 ? 12.969 -31.531 47.531 1 76.44 119 LEU A CA 1
ATOM 906 C C . LEU A 1 119 ? 13.664 -32.781 47.031 1 76.44 119 LEU A C 1
ATOM 908 O O . LEU A 1 119 ? 13.25 -33.906 47.375 1 76.44 119 LEU A O 1
ATOM 912 N N . GLU A 1 120 ? 14.625 -32.625 46.312 1 77.69 120 GLU A N 1
ATOM 913 C CA . GLU A 1 120 ? 15.422 -33.75 45.844 1 77.69 120 GLU A CA 1
ATOM 914 C C . GLU A 1 120 ? 16.062 -34.5 47 1 77.69 120 GLU A C 1
ATOM 916 O O . GLU A 1 120 ? 16.062 -35.719 47.062 1 77.69 120 GLU A O 1
ATOM 921 N N . ASP A 1 121 ? 16.578 -33.719 47.875 1 77.69 121 ASP A N 1
ATOM 922 C CA . ASP A 1 121 ? 17.188 -34.281 49.094 1 77.69 121 ASP A CA 1
ATOM 923 C C . ASP A 1 121 ? 16.156 -35.031 49.906 1 77.69 121 ASP A C 1
ATOM 925 O O . ASP A 1 121 ? 16.438 -36.125 50.406 1 77.69 121 ASP A O 1
ATOM 929 N N . ALA A 1 122 ? 15.086 -34.469 50.031 1 75.12 122 ALA A N 1
ATOM 930 C CA . ALA A 1 122 ? 14.031 -35.125 50.812 1 75.12 122 ALA A CA 1
ATOM 931 C C . ALA A 1 122 ? 13.562 -36.406 50.156 1 75.12 122 ALA A C 1
ATOM 933 O O . ALA A 1 122 ? 13.359 -37.406 50.844 1 75.12 122 ALA A O 1
ATOM 934 N N . LEU A 1 123 ? 13.43 -36.344 48.875 1 76.94 123 LEU A N 1
ATOM 935 C CA . LEU A 1 123 ? 13.023 -37.531 48.125 1 76.94 123 LEU A CA 1
ATOM 936 C C . LEU A 1 123 ? 14.086 -38.594 48.188 1 76.94 123 LEU A C 1
ATOM 938 O O . LEU A 1 123 ? 13.758 -39.781 48.344 1 76.94 123 LEU A O 1
ATOM 942 N N . ALA A 1 124 ? 15.25 -38.219 48.031 1 77 124 ALA A N 1
ATOM 943 C CA . ALA A 1 124 ? 16.359 -39.156 48.156 1 77 124 ALA A CA 1
ATOM 944 C C . ALA A 1 124 ? 16.375 -39.844 49.5 1 77 124 ALA A C 1
ATOM 946 O O . ALA A 1 124 ? 16.594 -41.031 49.594 1 77 124 ALA A O 1
ATOM 947 N N . ILE A 1 125 ? 16.188 -39.125 50.469 1 76.44 125 ILE A N 1
ATOM 948 C CA . ILE A 1 125 ? 16.203 -39.625 51.844 1 76.44 125 ILE A CA 1
ATOM 949 C C . ILE A 1 125 ? 15.047 -40.625 52.031 1 76.44 125 ILE A C 1
ATOM 951 O O . ILE A 1 125 ? 15.227 -41.688 52.594 1 76.44 125 ILE A O 1
ATOM 955 N N . MET A 1 126 ? 13.922 -40.219 51.594 1 72.06 126 MET A N 1
ATOM 956 C CA . MET A 1 126 ? 12.742 -41.062 51.812 1 72.06 126 MET A CA 1
ATOM 957 C C . MET A 1 126 ? 12.836 -42.344 50.969 1 72.06 126 MET A C 1
ATOM 959 O O . MET A 1 126 ? 12.461 -43.406 51.438 1 72.06 126 MET A O 1
ATOM 963 N N . HIS A 1 127 ? 13.312 -42.188 49.75 1 72 127 HIS A N 1
ATOM 964 C CA . HIS A 1 127 ? 13.422 -43.344 48.844 1 72 127 HIS A CA 1
ATOM 965 C C . HIS A 1 127 ? 14.508 -44.312 49.281 1 72 127 HIS A C 1
ATOM 967 O O . HIS A 1 127 ? 14.352 -45.531 49.188 1 72 127 HIS A O 1
ATOM 973 N N . THR A 1 128 ? 15.625 -43.812 49.594 1 68.38 128 THR A N 1
ATOM 974 C CA . THR A 1 128 ? 16.703 -44.656 50.062 1 68.38 128 THR A CA 1
ATOM 975 C C . THR A 1 128 ? 16.25 -45.469 51.281 1 68.38 128 THR A C 1
ATOM 977 O O . THR A 1 128 ? 16.766 -46.562 51.562 1 68.38 128 THR A O 1
ATOM 980 N N . SER A 1 129 ? 15.383 -45 52.094 1 64.88 129 SER A N 1
ATOM 981 C CA . SER A 1 129 ? 14.891 -45.781 53.219 1 64.88 129 SER A CA 1
ATOM 982 C C . SER A 1 129 ? 14.078 -46.969 52.75 1 64.88 129 SER A C 1
ATOM 984 O O . SER A 1 129 ? 13.977 -47.969 53.469 1 64.88 129 SER A O 1
ATOM 986 N N . GLU A 1 130 ? 13.516 -46.969 51.656 1 61.31 130 GLU A N 1
ATOM 987 C CA . GLU A 1 130 ? 12.641 -48.062 51.281 1 61.31 130 GLU A CA 1
ATOM 988 C C . GLU A 1 130 ? 13.312 -48.969 50.25 1 61.31 130 GLU A C 1
ATOM 990 O O . GLU A 1 130 ? 13.078 -50.156 50.219 1 61.31 130 GLU A O 1
ATOM 995 N N . THR A 1 131 ? 14 -48.344 49.188 1 63.59 131 THR A N 1
ATOM 996 C CA . THR A 1 131 ? 14.609 -49.188 48.156 1 63.59 131 THR A CA 1
ATOM 997 C C . THR A 1 131 ? 16.016 -48.688 47.844 1 63.59 131 THR A C 1
ATOM 999 O O . THR A 1 131 ? 16.344 -47.531 48.031 1 63.59 131 THR A O 1
ATOM 1002 N N . ASP A 1 132 ? 16.969 -49.406 47.531 1 61.5 132 ASP A N 1
ATOM 1003 C CA . ASP A 1 132 ? 18.359 -49.125 47.188 1 61.5 132 ASP A CA 1
ATOM 1004 C C . ASP A 1 132 ? 18.484 -48.469 45.844 1 61.5 132 ASP A C 1
ATOM 1006 O O . ASP A 1 132 ? 19.562 -48.031 45.438 1 61.5 132 ASP A O 1
ATOM 1010 N N . ARG A 1 133 ? 17.578 -48.438 45.094 1 60.31 133 ARG A N 1
ATOM 1011 C CA . ARG A 1 133 ? 17.672 -47.875 43.75 1 60.31 133 ARG A CA 1
ATOM 1012 C C . ARG A 1 133 ? 17.281 -46.406 43.75 1 60.31 133 ARG A C 1
ATOM 1014 O O . ARG A 1 133 ? 16.359 -46 44.469 1 60.31 133 ARG A O 1
ATOM 1021 N N . PRO A 1 134 ? 18.047 -45.594 43.219 1 65.5 134 PRO A N 1
ATOM 1022 C CA . PRO A 1 134 ? 17.688 -44.188 43.219 1 65.5 134 PRO A CA 1
ATOM 1023 C C . PRO A 1 134 ? 16.359 -43.906 42.531 1 65.5 134 PRO A C 1
ATOM 1025 O O . PRO A 1 134 ? 15.961 -44.625 41.625 1 65.5 134 PRO A O 1
ATOM 1028 N N . HIS A 1 135 ? 15.594 -43.281 43.125 1 67.06 135 HIS A N 1
ATOM 1029 C CA . HIS A 1 135 ? 14.305 -42.906 42.531 1 67.06 135 HIS A CA 1
ATOM 1030 C C . HIS A 1 135 ? 14.477 -42.406 41.125 1 67.06 135 HIS A C 1
ATOM 1032 O O . HIS A 1 135 ? 15.398 -41.656 40.812 1 67.06 135 HIS A O 1
ATOM 1038 N N . PRO A 1 136 ? 13.922 -42.812 40.094 1 64.31 136 PRO A N 1
ATOM 1039 C CA . PRO A 1 136 ? 14.094 -42.438 38.688 1 64.31 136 PRO A CA 1
ATOM 1040 C C . PRO A 1 136 ? 14.219 -40.938 38.469 1 64.31 136 PRO A C 1
ATOM 1042 O O . PRO A 1 136 ? 14.906 -40.5 37.531 1 64.31 136 PRO A O 1
ATOM 1045 N N . LEU A 1 137 ? 13.469 -40.219 39.188 1 61.94 137 LEU A N 1
ATOM 1046 C CA . LEU A 1 137 ? 13.547 -38.781 39.062 1 61.94 137 LEU A CA 1
ATOM 1047 C C . LEU A 1 137 ? 14.883 -38.25 39.594 1 61.94 137 LEU A C 1
ATOM 1049 O O . LEU A 1 137 ? 15.258 -37.125 39.344 1 61.94 137 LEU A O 1
ATOM 1053 N N . LEU A 1 138 ? 15.312 -39.094 40.344 1 63.31 138 LEU A N 1
ATOM 1054 C CA . LEU A 1 138 ? 16.578 -38.719 40.969 1 63.31 138 LEU A CA 1
ATOM 1055 C C . LEU A 1 138 ? 17.766 -39.312 40.219 1 63.31 138 LEU A C 1
ATOM 1057 O O . LEU A 1 138 ? 18.922 -39.062 40.562 1 63.31 138 LEU A O 1
ATOM 1061 N N . VAL A 1 139 ? 17.531 -40.438 39.312 1 52.22 139 VAL A N 1
ATOM 1062 C CA . VAL A 1 139 ? 18.594 -40.938 38.469 1 52.22 139 VAL A CA 1
ATOM 1063 C C . VAL A 1 139 ? 19.094 -39.844 37.562 1 52.22 139 VAL A C 1
ATOM 1065 O O . VAL A 1 139 ? 18.297 -39.156 36.906 1 52.22 139 VAL A O 1
ATOM 1068 N N . PRO A 1 140 ? 20.188 -39.438 37.688 1 42.5 140 PRO A N 1
ATOM 1069 C CA . PRO A 1 140 ? 20.688 -38.469 36.719 1 42.5 140 PRO A CA 1
ATOM 1070 C C . PRO A 1 140 ? 20.422 -38.875 35.281 1 42.5 140 PRO A C 1
ATOM 1072 O O . PRO A 1 140 ? 20.797 -39.969 34.875 1 42.5 140 PRO A O 1
ATOM 1075 N N . THR A 1 141 ? 19.25 -38.875 34.781 1 36.31 141 THR A N 1
ATOM 1076 C CA . THR A 1 141 ? 19.234 -39.156 33.344 1 36.31 141 THR A CA 1
ATOM 1077 C C . THR A 1 141 ? 20.484 -38.594 32.688 1 36.31 141 THR A C 1
ATOM 1079 O O . THR A 1 141 ? 20.844 -37.438 32.906 1 36.31 141 THR A O 1
ATOM 1082 N N . ASN A 1 142 ? 21.297 -39.312 32.25 1 30.97 142 ASN A N 1
ATOM 1083 C CA . ASN A 1 142 ? 22.453 -38.875 31.453 1 30.97 142 ASN A CA 1
ATOM 1084 C C . ASN A 1 142 ? 22.031 -37.875 30.375 1 30.97 142 ASN A C 1
ATOM 1086 O O . ASN A 1 142 ? 21.75 -38.281 29.25 1 30.97 142 ASN A O 1
ATOM 1090 N N . ASP A 1 143 ? 21 -37.406 30.312 1 30.19 143 ASP A N 1
ATOM 1091 C CA . ASP A 1 143 ? 20.578 -36.469 29.266 1 30.19 143 ASP A CA 1
ATOM 1092 C C . ASP A 1 143 ? 21.719 -35.562 28.859 1 30.19 143 ASP A C 1
ATOM 1094 O O . ASP A 1 143 ? 22.25 -34.812 29.688 1 30.19 143 ASP A O 1
ATOM 1098 N N . GLN A 1 144 ? 22.406 -35.906 27.766 1 27.94 144 GLN A N 1
ATOM 1099 C CA . GLN A 1 144 ? 23.391 -35.188 26.938 1 27.94 144 GLN A CA 1
ATOM 1100 C C . GLN A 1 144 ? 23 -33.719 26.766 1 27.94 144 GLN A C 1
ATOM 1102 O O . GLN A 1 144 ? 22.562 -33.312 25.688 1 27.94 144 GLN A O 1
ATOM 1107 N N . ASP A 1 145 ? 22.234 -33.25 27.328 1 28.97 145 ASP A N 1
ATOM 1108 C CA . ASP A 1 145 ? 21.906 -31.844 27.453 1 28.97 145 ASP A CA 1
ATOM 1109 C C . ASP A 1 145 ? 23.125 -31.016 27.812 1 28.97 145 ASP A C 1
ATOM 1111 O O . ASP A 1 145 ? 23.031 -29.812 28.016 1 28.97 145 ASP A O 1
ATOM 1115 N N . GLU A 1 146 ? 24.062 -31.609 28.344 1 29.36 146 GLU A N 1
ATOM 1116 C CA . GLU A 1 146 ? 25.297 -30.891 28.641 1 29.36 146 GLU A CA 1
ATOM 1117 C C . GLU A 1 146 ? 25.891 -30.25 27.375 1 29.36 146 GLU A C 1
ATOM 1119 O O . GLU A 1 146 ? 26.547 -29.219 27.438 1 29.36 146 GLU A O 1
ATOM 1124 N N . GLU A 1 147 ? 25.984 -31.141 26.328 1 26.89 147 GLU A N 1
ATOM 1125 C CA . GLU A 1 147 ? 26.672 -30.672 25.125 1 26.89 147 GLU A CA 1
ATOM 1126 C C . GLU A 1 147 ? 25.875 -29.609 24.391 1 26.89 147 GLU A C 1
ATOM 1128 O O . GLU A 1 147 ? 26.375 -28.953 23.484 1 26.89 147 GLU A O 1
ATOM 1133 N N . VAL A 1 148 ? 24.609 -29.625 24.562 1 26.97 148 VAL A N 1
ATOM 1134 C CA . VAL A 1 148 ? 23.844 -28.609 23.844 1 26.97 148 VAL A CA 1
ATOM 1135 C C . VAL A 1 148 ? 24.078 -27.234 24.469 1 26.97 148 VAL A C 1
ATOM 1137 O O . VAL A 1 148 ? 23.641 -26.219 23.938 1 26.97 148 VAL A O 1
ATOM 1140 N N . GLU A 1 149 ? 24.344 -27.094 25.625 1 28.61 149 GLU A N 1
ATOM 1141 C CA . GLU A 1 149 ? 24.734 -25.859 26.328 1 28.61 149 GLU A CA 1
ATOM 1142 C C . GLU A 1 149 ? 25.906 -25.188 25.641 1 28.61 149 GLU A C 1
ATOM 1144 O O . GLU A 1 149 ? 26.031 -23.969 25.672 1 28.61 149 GLU A O 1
ATOM 1149 N N . SER A 1 150 ? 26.938 -25.969 25.422 1 27.2 150 SER A N 1
ATOM 1150 C CA . SER A 1 150 ? 28.172 -25.469 24.828 1 27.2 150 SER A CA 1
ATOM 1151 C C . SER A 1 150 ? 27.922 -24.906 23.422 1 27.2 150 SER A C 1
ATOM 1153 O O . SER A 1 150 ? 28.719 -24.109 22.922 1 27.2 150 SER A O 1
ATOM 1155 N N . ILE A 1 151 ? 27.203 -25.672 22.656 1 26.22 151 ILE A N 1
ATOM 1156 C CA . ILE A 1 151 ? 27.078 -25.359 21.234 1 26.22 151 ILE A CA 1
ATOM 1157 C C . ILE A 1 151 ? 26.234 -24.109 21.047 1 26.22 151 ILE A C 1
ATOM 1159 O O . ILE A 1 151 ? 26.031 -23.641 19.922 1 26.22 151 ILE A O 1
ATOM 1163 N N . LEU A 1 152 ? 25.406 -23.891 21.891 1 26.7 152 LEU A N 1
ATOM 1164 C CA . LEU A 1 152 ? 24.734 -22.625 21.672 1 26.7 152 LEU A CA 1
ATOM 1165 C C . LEU A 1 152 ? 25.703 -21.453 21.766 1 26.7 152 LEU A C 1
ATOM 1167 O O . LEU A 1 152 ? 25.641 -20.656 22.703 1 26.7 152 LEU A O 1
ATOM 1171 N N . LYS A 1 153 ? 26.891 -21.75 21.578 1 27.3 153 LYS A N 1
ATOM 1172 C CA . LYS A 1 153 ? 27.719 -20.578 21.375 1 27.3 153 LYS A CA 1
ATOM 1173 C C . LYS A 1 153 ? 27.047 -19.547 20.484 1 27.3 153 LYS A C 1
ATOM 1175 O O . LYS A 1 153 ? 26.547 -19.891 19.406 1 27.3 153 LYS A O 1
ATOM 1180 N N . PRO A 1 154 ? 26.609 -18.5 21.078 1 29.64 154 PRO A N 1
ATOM 1181 C CA . PRO A 1 154 ? 26.109 -17.484 20.156 1 29.64 154 PRO A CA 1
ATOM 1182 C C . PRO A 1 154 ? 26.922 -17.391 18.875 1 29.64 154 PRO A C 1
ATOM 1184 O O . PRO A 1 154 ? 28.156 -17.328 18.906 1 29.64 154 PRO A O 1
ATOM 1187 N N . VAL A 1 155 ? 26.672 -18.266 17.891 1 31.08 155 VAL A N 1
ATOM 1188 C CA . VAL A 1 155 ? 27.359 -17.922 16.656 1 31.08 155 VAL A CA 1
ATOM 1189 C C . VAL A 1 155 ? 27.641 -16.422 16.594 1 31.08 155 VAL A C 1
ATOM 1191 O O . VAL A 1 155 ? 26.766 -15.617 16.938 1 31.08 155 VAL A O 1
ATOM 1194 N N . PRO A 1 156 ? 28.781 -16.031 16.703 1 31.91 156 PRO A N 1
ATOM 1195 C CA . PRO A 1 156 ? 29.062 -14.609 16.516 1 31.91 156 PRO A CA 1
ATOM 1196 C C . PRO A 1 156 ? 28.141 -13.953 15.492 1 31.91 156 PRO A C 1
ATOM 1198 O O . PRO A 1 156 ? 27.828 -14.547 14.453 1 31.91 156 PRO A O 1
ATOM 1201 N N . GLU A 1 157 ? 27.141 -13.312 15.883 1 36.06 157 GLU A N 1
ATOM 1202 C CA . GLU A 1 157 ? 26.406 -12.461 14.953 1 36.06 157 GLU A CA 1
ATOM 1203 C C . GLU A 1 157 ? 27.312 -11.914 13.859 1 36.06 157 GLU A C 1
ATOM 1205 O O . GLU A 1 157 ? 27.969 -10.891 14.047 1 36.06 157 GLU A O 1
ATOM 1210 N N . GLU A 1 158 ? 28.188 -12.695 13.406 1 35.69 158 GLU A N 1
ATOM 1211 C CA . GLU A 1 158 ? 28.906 -12.133 12.266 1 35.69 158 GLU A CA 1
ATOM 1212 C C . GLU A 1 158 ? 27.969 -11.391 11.328 1 35.69 158 GLU A C 1
ATOM 1214 O O . GLU A 1 158 ? 26.922 -11.922 10.938 1 35.69 158 GLU A O 1
ATOM 1219 N N . GLN A 1 159 ? 28 -10.102 11.375 1 39.03 159 GLN A N 1
ATOM 1220 C CA . GLN A 1 159 ? 27.281 -9.109 10.586 1 39.03 159 GLN A CA 1
ATOM 1221 C C . GLN A 1 159 ? 27.234 -9.508 9.117 1 39.03 159 GLN A C 1
ATOM 1223 O O . GLN A 1 159 ? 28.219 -9.391 8.398 1 39.03 159 GLN A O 1
ATOM 1228 N N . THR A 1 160 ? 26.828 -10.594 8.812 1 41.59 160 THR A N 1
ATOM 1229 C CA . THR A 1 160 ? 26.641 -10.875 7.395 1 41.59 160 THR A CA 1
ATOM 1230 C C . THR A 1 160 ? 26 -9.688 6.684 1 41.59 160 THR A C 1
ATOM 1232 O O . THR A 1 160 ? 25.047 -9.094 7.191 1 41.59 160 THR A O 1
ATOM 1235 N N . GLU A 1 161 ? 26.719 -9.141 5.855 1 48.22 161 GLU A N 1
ATOM 1236 C CA . GLU A 1 161 ? 26.219 -8.047 5.039 1 48.22 161 GLU A CA 1
ATOM 1237 C C . GLU A 1 161 ? 24.875 -8.391 4.418 1 48.22 161 GLU A C 1
ATOM 1239 O O . GLU A 1 161 ? 24.766 -9.32 3.609 1 48.22 161 GLU A O 1
ATOM 1244 N N . PRO A 1 162 ? 23.875 -8.164 5.051 1 53.91 162 PRO A N 1
ATOM 1245 C CA . PRO A 1 162 ? 22.562 -8.586 4.59 1 53.91 162 PRO A CA 1
ATOM 1246 C C . PRO A 1 162 ? 22.266 -8.141 3.158 1 53.91 162 PRO A C 1
ATOM 1248 O O . PRO A 1 162 ? 22.609 -7.02 2.775 1 53.91 162 PRO A O 1
ATOM 1251 N N . PHE A 1 163 ? 22.328 -9.078 2.217 1 56.91 163 PHE A N 1
ATOM 1252 C CA . PHE A 1 163 ? 21.844 -8.742 0.88 1 56.91 163 PHE A CA 1
ATOM 1253 C C . PHE A 1 163 ? 20.453 -8.117 0.943 1 56.91 163 PHE A C 1
ATOM 1255 O O . PHE A 1 163 ? 19.484 -8.797 1.284 1 56.91 163 PHE A O 1
ATOM 1262 N N . LEU A 1 164 ? 20.438 -6.867 0.797 1 64.38 164 LEU A N 1
ATOM 1263 C CA . LEU A 1 164 ? 19.188 -6.141 1.021 1 64.38 164 LEU A CA 1
ATOM 1264 C C . LEU A 1 164 ? 18.375 -6.051 -0.266 1 64.38 164 LEU A C 1
ATOM 1266 O O . LEU A 1 164 ? 17.172 -5.785 -0.227 1 64.38 164 LEU A O 1
ATOM 1270 N N . GLY A 1 165 ? 19.094 -6.449 -1.396 1 74.12 165 GLY A N 1
ATOM 1271 C CA . GLY A 1 165 ? 18.281 -6.344 -2.596 1 74.12 165 GLY A CA 1
ATOM 1272 C C . GLY A 1 165 ? 19.016 -5.719 -3.764 1 74.12 165 GLY A C 1
ATOM 1273 O O . GLY A 1 165 ? 20.25 -5.605 -3.742 1 74.12 165 GLY A O 1
ATOM 1274 N N . THR A 1 166 ? 18.344 -5.645 -4.875 1 74.19 166 THR A N 1
ATOM 1275 C CA . THR A 1 166 ? 18.891 -5.074 -6.102 1 74.19 166 THR A CA 1
ATOM 1276 C C . THR A 1 166 ? 18.062 -3.873 -6.555 1 74.19 166 THR A C 1
ATOM 1278 O O . THR A 1 166 ? 16.828 -3.926 -6.543 1 74.19 166 THR A O 1
ATOM 1281 N N . LEU A 1 167 ? 18.797 -2.773 -6.816 1 74.12 167 LEU A N 1
ATOM 1282 C CA . LEU A 1 167 ? 18.141 -1.575 -7.344 1 74.12 167 LEU A CA 1
ATOM 1283 C C . LEU A 1 167 ? 18.547 -1.336 -8.797 1 74.12 167 LEU A C 1
ATOM 1285 O O . LEU A 1 167 ? 19.734 -1.239 -9.109 1 74.12 167 LEU A O 1
ATOM 1289 N N . PHE A 1 168 ? 17.547 -1.336 -9.656 1 76.56 168 PHE A N 1
ATOM 1290 C CA . PHE A 1 168 ? 17.781 -1.054 -11.07 1 76.56 168 PHE A CA 1
ATOM 1291 C C . PHE A 1 168 ? 17.469 0.406 -11.383 1 76.56 168 PHE A C 1
ATOM 1293 O O . PHE A 1 168 ? 16.438 0.932 -10.984 1 76.56 168 PHE A O 1
ATOM 1300 N N . LEU A 1 169 ? 18.438 1.106 -11.992 1 75.5 169 LEU A N 1
ATOM 1301 C CA . LEU A 1 169 ? 18.234 2.492 -12.406 1 75.5 169 LEU A CA 1
ATOM 1302 C C . LEU A 1 169 ? 18.172 2.605 -13.922 1 75.5 169 LEU A C 1
ATOM 1304 O O . LEU A 1 169 ? 19.016 2.025 -14.625 1 75.5 169 LEU A O 1
ATOM 1308 N N . ASP A 1 170 ? 17.078 3.086 -14.383 1 69.94 170 ASP A N 1
ATOM 1309 C CA . ASP A 1 170 ? 16.953 3.318 -15.82 1 69.94 170 ASP A CA 1
ATOM 1310 C C . ASP A 1 170 ? 17.625 4.625 -16.219 1 69.94 170 ASP A C 1
ATOM 1312 O O . ASP A 1 170 ? 17.797 5.523 -15.398 1 69.94 170 ASP A O 1
ATOM 1316 N N . PRO A 1 171 ? 18 4.613 -17.453 1 62.19 171 PRO A N 1
ATOM 1317 C CA . PRO A 1 171 ? 18.688 5.824 -17.922 1 62.19 171 PRO A CA 1
ATOM 1318 C C . PRO A 1 171 ? 17.812 7.074 -17.781 1 62.19 171 PRO A C 1
ATOM 1320 O O . PRO A 1 171 ? 18.344 8.188 -17.672 1 62.19 171 PRO A O 1
ATOM 1323 N N . HIS A 1 172 ? 16.562 6.824 -17.75 1 62 172 HIS A N 1
ATOM 1324 C CA . HIS A 1 172 ? 15.68 7.984 -17.703 1 62 172 HIS A CA 1
ATOM 1325 C C . HIS A 1 172 ? 15.305 8.32 -16.266 1 62 172 HIS A C 1
ATOM 1327 O O . HIS A 1 172 ? 14.414 9.141 -16.031 1 62 172 HIS A O 1
ATOM 1333 N N . GLY A 1 173 ? 15.969 7.598 -15.336 1 63.06 173 GLY A N 1
ATOM 1334 C CA . GLY A 1 173 ? 15.797 7.949 -13.938 1 63.06 173 GLY A CA 1
ATOM 1335 C C . GLY A 1 173 ? 14.812 7.051 -13.211 1 63.06 173 GLY A C 1
ATOM 1336 O O . GLY A 1 173 ? 14.562 7.227 -12.016 1 63.06 173 GLY A O 1
ATOM 1337 N N . GLY A 1 174 ? 14.242 6.141 -13.945 1 71.81 174 GLY A N 1
ATOM 1338 C CA . GLY A 1 174 ? 13.352 5.191 -13.289 1 71.81 174 GLY A CA 1
ATOM 1339 C C . GLY A 1 174 ? 14.086 4.16 -12.453 1 71.81 174 GLY A C 1
ATOM 1340 O O . GLY A 1 174 ? 15.242 3.838 -12.734 1 71.81 174 GLY A O 1
ATOM 1341 N N . SER A 1 175 ? 13.461 3.859 -11.352 1 77.38 175 SER A N 1
ATOM 1342 C CA . SER A 1 175 ? 14.102 2.889 -10.461 1 77.38 175 SER A CA 1
ATOM 1343 C C . SER A 1 175 ? 13.148 1.746 -10.125 1 77.38 175 SER A C 1
ATOM 1345 O O . SER A 1 175 ? 11.938 1.944 -10.039 1 77.38 175 SER A O 1
ATOM 1347 N N . ARG A 1 176 ? 13.742 0.534 -10.094 1 79.69 176 ARG A N 1
ATOM 1348 C CA . ARG A 1 176 ? 13.023 -0.661 -9.664 1 79.69 176 ARG A CA 1
ATOM 1349 C C . ARG A 1 176 ? 13.812 -1.424 -8.609 1 79.69 176 ARG A C 1
ATOM 1351 O O . ARG A 1 176 ? 15 -1.688 -8.781 1 79.69 176 ARG A O 1
ATOM 1358 N N . PHE A 1 177 ? 13.039 -1.739 -7.578 1 82.88 177 PHE A N 1
ATOM 1359 C CA . PHE A 1 177 ? 13.695 -2.398 -6.453 1 82.88 177 PHE A CA 1
ATOM 1360 C C . PHE A 1 177 ? 13.219 -3.838 -6.316 1 82.88 177 PHE A C 1
ATOM 1362 O O . PHE A 1 177 ? 12.023 -4.117 -6.449 1 82.88 177 PHE A O 1
ATOM 1369 N N . PHE A 1 178 ? 14.164 -4.727 -6.188 1 79.19 178 PHE A N 1
ATOM 1370 C CA . PHE A 1 178 ? 13.891 -6.094 -5.766 1 79.19 178 PHE A CA 1
ATOM 1371 C C . PHE A 1 178 ? 14.594 -6.406 -4.453 1 79.19 178 PHE A C 1
ATOM 1373 O O . PHE A 1 178 ? 15.82 -6.262 -4.348 1 79.19 178 PHE A O 1
ATOM 1380 N N . GLY A 1 179 ? 13.906 -6.875 -3.502 1 81.38 179 GLY A N 1
ATOM 1381 C CA . GLY A 1 179 ? 14.469 -7.184 -2.199 1 81.38 179 GLY A CA 1
ATOM 1382 C C . GLY A 1 179 ? 15.258 -8.477 -2.184 1 81.38 179 GLY A C 1
ATOM 1383 O O . GLY A 1 179 ? 15.508 -9.07 -3.236 1 81.38 179 GLY A O 1
ATOM 1384 N N . ALA A 1 180 ? 15.594 -8.883 -1.082 1 75.44 180 ALA A N 1
ATOM 1385 C CA . ALA A 1 180 ? 16.5 -10.016 -0.907 1 75.44 180 ALA A CA 1
ATOM 1386 C C . ALA A 1 180 ? 15.898 -11.297 -1.48 1 75.44 180 ALA A C 1
ATOM 1388 O O . ALA A 1 180 ? 16.594 -12.102 -2.092 1 75.44 180 ALA A O 1
ATOM 1389 N N . SER A 1 181 ? 14.648 -11.422 -1.312 1 82.88 181 SER A N 1
ATOM 1390 C CA . SER A 1 181 ? 14.023 -12.648 -1.785 1 82.88 181 SER A CA 1
ATOM 1391 C C . SER A 1 181 ? 13.719 -12.57 -3.277 1 82.88 181 SER A C 1
ATOM 1393 O O . SER A 1 181 ? 13.375 -13.578 -3.898 1 82.88 181 SER A O 1
ATOM 1395 N N . GLY A 1 182 ? 13.836 -11.383 -3.859 1 85.38 182 GLY A N 1
ATOM 1396 C CA . GLY A 1 182 ? 13.469 -11.18 -5.25 1 85.38 182 GLY A CA 1
ATOM 1397 C C . GLY A 1 182 ? 14.641 -11.344 -6.203 1 85.38 182 GLY A C 1
ATOM 1398 O O . GLY A 1 182 ? 14.555 -10.953 -7.371 1 85.38 182 GLY A O 1
ATOM 1399 N N . GLY A 1 183 ? 15.641 -11.938 -5.719 1 77.94 183 GLY A N 1
ATOM 1400 C CA . GLY A 1 183 ? 16.828 -12.078 -6.539 1 77.94 183 GLY A CA 1
ATOM 1401 C C . GLY A 1 183 ? 16.578 -12.828 -7.832 1 77.94 183 GLY A C 1
ATOM 1402 O O . GLY A 1 183 ? 17 -12.398 -8.906 1 77.94 183 GLY A O 1
ATOM 1403 N N . SER A 1 184 ? 15.867 -13.891 -7.703 1 82.62 184 SER A N 1
ATOM 1404 C CA . SER A 1 184 ? 15.578 -14.695 -8.891 1 82.62 184 SER A CA 1
ATOM 1405 C C . SER A 1 184 ? 14.734 -13.914 -9.891 1 82.62 184 SER A C 1
ATOM 1407 O O . SER A 1 184 ? 14.984 -13.969 -11.094 1 82.62 184 SER A O 1
ATOM 1409 N N . GLU A 1 185 ? 13.82 -13.195 -9.383 1 84.94 185 GLU A N 1
ATOM 1410 C CA . GLU A 1 185 ? 12.945 -12.398 -10.242 1 84.94 185 GLU A CA 1
ATOM 1411 C C . GLU A 1 185 ? 13.727 -11.281 -10.93 1 84.94 185 GLU A C 1
ATOM 1413 O O . GLU A 1 185 ? 13.453 -10.945 -12.086 1 84.94 185 GLU A O 1
ATOM 1418 N N . SER A 1 186 ? 14.68 -10.711 -10.211 1 80.44 186 SER A N 1
ATOM 1419 C CA . SER A 1 186 ? 15.508 -9.641 -10.766 1 80.44 186 SER A CA 1
ATOM 1420 C C . SER A 1 186 ? 16.344 -10.148 -11.938 1 80.44 186 SER A C 1
ATOM 1422 O O . SER A 1 186 ? 16.609 -9.398 -12.883 1 80.44 186 SER A O 1
ATOM 1424 N N . LEU A 1 187 ? 16.688 -11.352 -11.891 1 78 187 LEU A N 1
ATOM 1425 C CA . LEU A 1 187 ? 17.5 -11.953 -12.938 1 78 187 LEU A CA 1
ATOM 1426 C C . LEU A 1 187 ? 16.688 -12.172 -14.211 1 78 187 LEU A C 1
ATOM 1428 O O . LEU A 1 187 ? 17.234 -12.18 -15.312 1 78 187 LEU A O 1
ATOM 1432 N N . LEU A 1 188 ? 15.477 -12.266 -14.047 1 79.38 188 LEU A N 1
ATOM 1433 C CA . LEU A 1 188 ? 14.602 -12.547 -15.18 1 79.38 188 LEU A CA 1
ATOM 1434 C C . LEU A 1 188 ? 14.227 -11.266 -15.906 1 79.38 188 LEU A C 1
ATOM 1436 O O . LEU A 1 188 ? 13.68 -11.312 -17.016 1 79.38 188 LEU A O 1
ATOM 1440 N N . GLN A 1 189 ? 14.484 -10.047 -15.414 1 71.69 189 GLN A N 1
ATOM 1441 C CA . GLN A 1 189 ? 14.062 -8.781 -16 1 71.69 189 GLN A CA 1
ATOM 1442 C C . GLN A 1 189 ? 14.984 -8.367 -17.141 1 71.69 189 GLN A C 1
ATOM 1444 O O . GLN A 1 189 ? 14.594 -7.582 -18.016 1 71.69 189 GLN A O 1
ATOM 1449 N N . THR A 1 190 ? 16.188 -8.641 -17.328 1 56.62 190 THR A N 1
ATOM 1450 C CA . THR A 1 190 ? 17.234 -8.102 -18.203 1 56.62 190 THR A CA 1
ATOM 1451 C C . THR A 1 190 ? 17.062 -8.602 -19.625 1 56.62 190 THR A C 1
ATOM 1453 O O . THR A 1 190 ? 17.656 -8.047 -20.562 1 56.62 190 THR A O 1
ATOM 1456 N N . SER A 1 191 ? 16.25 -9.508 -19.844 1 54.69 191 SER A N 1
ATOM 1457 C CA . SER A 1 191 ? 16.516 -10.125 -21.141 1 54.69 191 SER A CA 1
ATOM 1458 C C . SER A 1 191 ? 15.586 -9.562 -22.219 1 54.69 191 SER A C 1
ATOM 1460 O O . SER A 1 191 ? 14.578 -8.93 -21.922 1 54.69 191 SER A O 1
ATOM 1462 N N . LYS A 1 192 ? 16.109 -9.555 -23.531 1 52.75 192 LYS A N 1
ATOM 1463 C CA . LYS A 1 192 ? 15.531 -9.141 -24.812 1 52.75 192 LYS A CA 1
ATOM 1464 C C . LYS A 1 192 ? 14.172 -9.805 -25.031 1 52.75 192 LYS A C 1
ATOM 1466 O O . LYS A 1 192 ? 14.031 -11.016 -24.844 1 52.75 192 LYS A O 1
ATOM 1471 N N . SER A 1 193 ? 13.102 -9.016 -24.969 1 54.12 193 SER A N 1
ATOM 1472 C CA . SER A 1 193 ? 11.711 -9.453 -25.047 1 54.12 193 SER A CA 1
ATOM 1473 C C . SER A 1 193 ? 11.359 -9.945 -26.438 1 54.12 193 SER A C 1
ATOM 1475 O O . SER A 1 193 ? 11.922 -9.469 -27.438 1 54.12 193 SER A O 1
ATOM 1477 N N . ILE A 1 194 ? 10.891 -11.164 -26.578 1 54.97 194 ILE A N 1
ATOM 1478 C CA . ILE A 1 194 ? 10.188 -11.586 -27.797 1 54.97 194 ILE A CA 1
ATOM 1479 C C . ILE A 1 194 ? 9.156 -10.531 -28.188 1 54.97 194 ILE A C 1
ATOM 1481 O O . ILE A 1 194 ? 8.406 -10.047 -27.328 1 54.97 194 ILE A O 1
ATOM 1485 N N . VAL A 1 195 ? 9.352 -10.07 -29.312 1 55.59 195 VAL A N 1
ATOM 1486 C CA . VAL A 1 195 ? 8.461 -9.055 -29.859 1 55.59 195 VAL A CA 1
ATOM 1487 C C . VAL A 1 195 ? 7.074 -9.648 -30.094 1 55.59 195 VAL A C 1
ATOM 1489 O O . VAL A 1 195 ? 6.918 -10.578 -30.891 1 55.59 195 VAL A O 1
ATOM 1492 N N . LEU A 1 196 ? 6.176 -9.508 -29.172 1 62.72 196 LEU A N 1
ATOM 1493 C CA . LEU A 1 196 ? 4.793 -9.93 -29.391 1 62.72 196 LEU A CA 1
ATOM 1494 C C . LEU A 1 196 ? 4.012 -8.844 -30.141 1 62.72 196 LEU A C 1
ATOM 1496 O O . LEU A 1 196 ? 4.32 -7.66 -30.016 1 62.72 196 LEU A O 1
ATOM 1500 N N . GLN A 1 197 ? 3.123 -9.352 -31.016 1 65.06 197 GLN A N 1
ATOM 1501 C CA . GLN A 1 197 ? 2.301 -8.445 -31.812 1 65.06 197 GLN A CA 1
ATOM 1502 C C . GLN A 1 197 ? 1.288 -7.715 -30.938 1 65.06 197 GLN A C 1
ATOM 1504 O O . GLN A 1 197 ? 0.536 -8.344 -30.188 1 65.06 197 GLN A O 1
ATOM 1509 N N . ASP A 1 198 ? 1.325 -6.461 -30.969 1 73.75 198 ASP A N 1
ATOM 1510 C CA . ASP A 1 198 ? 0.348 -5.648 -30.266 1 73.75 198 ASP A CA 1
ATOM 1511 C C . ASP A 1 198 ? -0.856 -5.328 -31.141 1 73.75 198 ASP A C 1
ATOM 1513 O O . ASP A 1 198 ? -0.708 -5.094 -32.344 1 73.75 198 ASP A O 1
ATOM 1517 N N . LEU A 1 199 ? -2.023 -5.586 -30.562 1 72.94 199 LEU A N 1
ATOM 1518 C CA . LEU A 1 199 ? -3.25 -5.219 -31.266 1 72.94 199 LEU A CA 1
ATOM 1519 C C . LEU A 1 199 ? -3.273 -3.723 -31.562 1 72.94 199 LEU A C 1
ATOM 1521 O O . LEU A 1 199 ? -3.008 -2.902 -30.688 1 72.94 199 LEU A O 1
ATOM 1525 N N . ASP A 1 200 ? -3.49 -3.463 -32.812 1 72.69 200 ASP A N 1
ATOM 1526 C CA . ASP A 1 200 ? -3.672 -2.078 -33.25 1 72.69 200 ASP A CA 1
ATOM 1527 C C . ASP A 1 200 ? -5.02 -1.532 -32.781 1 72.69 200 ASP A C 1
ATOM 1529 O O . ASP A 1 200 ? -6.07 -2.084 -33.094 1 72.69 200 ASP A O 1
ATOM 1533 N N . LEU A 1 201 ? -5.023 -0.537 -32.031 1 73.81 201 LEU A N 1
ATOM 1534 C CA . LEU A 1 201 ? -6.227 -0.004 -31.391 1 73.81 201 LEU A CA 1
ATOM 1535 C C . LEU A 1 201 ? -6.953 0.949 -32.344 1 73.81 201 LEU A C 1
ATOM 1537 O O . LEU A 1 201 ? -7.938 1.583 -31.938 1 73.81 201 LEU A O 1
ATOM 1541 N N . SER A 1 202 ? -6.566 1.028 -33.5 1 73.75 202 SER A N 1
ATOM 1542 C CA . SER A 1 202 ? -7.117 2.01 -34.438 1 73.75 202 SER A CA 1
ATOM 1543 C C . SER A 1 202 ? -8.586 1.716 -34.75 1 73.75 202 SER A C 1
ATOM 1545 O O . SER A 1 202 ? -9.32 2.605 -35.156 1 73.75 202 SER A O 1
ATOM 1547 N N . TYR A 1 203 ? -8.992 0.544 -34.438 1 81.38 203 TYR A N 1
ATOM 1548 C CA . TYR A 1 203 ? -10.367 0.164 -34.719 1 81.38 203 TYR A CA 1
ATOM 1549 C C . TYR A 1 203 ? -11.312 0.69 -33.656 1 81.38 203 TYR A C 1
ATOM 1551 O O . TYR A 1 203 ? -12.523 0.762 -33.875 1 81.38 203 TYR A O 1
ATOM 1559 N N . LEU A 1 204 ? -10.844 1.121 -32.562 1 85.62 204 LEU A N 1
ATOM 1560 C CA . LEU A 1 204 ? -11.672 1.628 -31.484 1 85.62 204 LEU A CA 1
ATOM 1561 C C . LEU A 1 204 ? -11.93 3.121 -31.641 1 85.62 204 LEU A C 1
ATOM 1563 O O . LEU A 1 204 ? -11.055 3.861 -32.094 1 85.62 204 LEU A O 1
ATOM 1567 N N . PRO A 1 205 ? -13.109 3.539 -31.312 1 84.88 205 PRO A N 1
ATOM 1568 C CA . PRO A 1 205 ? -13.391 4.977 -31.312 1 84.88 205 PRO A CA 1
ATOM 1569 C C . PRO A 1 205 ? -12.414 5.762 -30.438 1 84.88 205 PRO A C 1
ATOM 1571 O O . PRO A 1 205 ? -11.93 5.242 -29.422 1 84.88 205 PRO A O 1
ATOM 1574 N N . PRO A 1 206 ? -12.211 6.914 -30.828 1 78.69 206 PRO A N 1
ATOM 1575 C CA . PRO A 1 206 ? -11.234 7.738 -30.109 1 78.69 206 PRO A CA 1
ATOM 1576 C C . PRO A 1 206 ? -11.578 7.91 -28.641 1 78.69 206 PRO A C 1
ATOM 1578 O O . PRO A 1 206 ? -10.68 7.984 -27.797 1 78.69 206 PRO A O 1
ATOM 1581 N N . GLU A 1 207 ? -12.875 7.863 -28.344 1 77.81 207 GLU A N 1
ATOM 1582 C CA . GLU A 1 207 ? -13.289 8.055 -26.953 1 77.81 207 GLU A CA 1
ATOM 1583 C C . GLU A 1 207 ? -12.867 6.867 -26.094 1 77.81 207 GLU A C 1
ATOM 1585 O O . GLU A 1 207 ? -12.461 7.043 -24.938 1 77.81 207 GLU A O 1
ATOM 1590 N N . ILE A 1 208 ? -12.922 5.715 -26.672 1 80.06 208 ILE A N 1
ATOM 1591 C CA . ILE A 1 208 ? -12.555 4.504 -25.953 1 80.06 208 ILE A CA 1
ATOM 1592 C C . ILE A 1 208 ? -11.039 4.426 -25.812 1 80.06 208 ILE A C 1
ATOM 1594 O O . ILE A 1 208 ? -10.523 4.031 -24.766 1 80.06 208 ILE A O 1
ATOM 1598 N N . LYS A 1 209 ? -10.445 4.852 -26.812 1 75.75 209 LYS A N 1
ATOM 1599 C CA . LYS A 1 209 ? -8.984 4.883 -26.766 1 75.75 209 LYS A CA 1
ATOM 1600 C C . LYS A 1 209 ? -8.492 5.848 -25.688 1 75.75 209 LYS A C 1
ATOM 1602 O O . LYS A 1 209 ? -7.516 5.566 -24.984 1 75.75 209 LYS A O 1
ATOM 1607 N N . GLN A 1 210 ? -9.289 6.82 -25.594 1 71.19 210 GLN A N 1
ATOM 1608 C CA . GLN A 1 210 ? -8.953 7.812 -24.578 1 71.19 210 GLN A CA 1
ATOM 1609 C C . GLN A 1 210 ? -9.117 7.234 -23.172 1 71.19 210 GLN A C 1
ATOM 1611 O O . GLN A 1 210 ? -8.281 7.473 -22.297 1 71.19 210 GLN A O 1
ATOM 1616 N N . CYS A 1 211 ? -10.094 6.449 -22.953 1 70.62 211 CYS A N 1
ATOM 1617 C CA . CYS A 1 211 ? -10.352 5.816 -21.656 1 70.62 211 CYS A CA 1
ATOM 1618 C C . CYS A 1 211 ? -9.281 4.777 -21.344 1 70.62 211 CYS A C 1
ATOM 1620 O O . CYS A 1 211 ? -8.789 4.711 -20.219 1 70.62 211 CYS A O 1
ATOM 1622 N N . TYR A 1 212 ? -8.961 4.066 -22.328 1 68.12 212 TYR A N 1
ATOM 1623 C CA . TYR A 1 212 ? -7.93 3.045 -22.188 1 68.12 212 TYR A CA 1
ATOM 1624 C C . TYR A 1 212 ? -6.605 3.66 -21.75 1 68.12 212 TYR A C 1
ATOM 1626 O O . TYR A 1 212 ? -5.934 3.131 -20.859 1 68.12 212 TYR A O 1
ATOM 1634 N N . GLN A 1 213 ? -6.43 4.703 -22.25 1 64.19 213 GLN A N 1
ATOM 1635 C CA . GLN A 1 213 ? -5.137 5.34 -22.016 1 64.19 213 GLN A CA 1
ATOM 1636 C C . GLN A 1 213 ? -5.113 6.066 -20.672 1 64.19 213 GLN A C 1
ATOM 1638 O O . GLN A 1 213 ? -4.047 6.266 -20.094 1 64.19 213 GLN A O 1
ATOM 1643 N N . SER A 1 214 ? -6.383 6.387 -20.156 1 60.22 214 SER A N 1
ATOM 1644 C CA . SER A 1 214 ? -6.492 7.184 -18.938 1 60.22 214 SER A CA 1
ATOM 1645 C C . SER A 1 214 ? -6.473 6.301 -17.688 1 60.22 214 SER A C 1
ATOM 1647 O O . SER A 1 214 ? -6.355 6.801 -16.578 1 60.22 214 SER A O 1
ATOM 1649 N N . PHE A 1 215 ? -6.555 5.039 -17.859 1 61.5 215 PHE A N 1
ATOM 1650 C CA . PHE A 1 215 ? -6.574 4.164 -16.703 1 61.5 215 PHE A CA 1
ATOM 1651 C C . PHE A 1 215 ? -5.324 4.363 -15.852 1 61.5 215 PHE A C 1
ATOM 1653 O O . PHE A 1 215 ? -4.219 4.48 -16.391 1 61.5 215 PHE A O 1
ATOM 1660 N N . PRO A 1 216 ? -5.75 4.461 -14.438 1 57.84 216 PRO A N 1
ATOM 1661 C CA . PRO A 1 216 ? -6.887 4.086 -13.594 1 57.84 216 PRO A CA 1
ATOM 1662 C C . PRO A 1 216 ? -7.785 5.273 -13.258 1 57.84 216 PRO A C 1
ATOM 1664 O O . PRO A 1 216 ? -8.68 5.156 -12.414 1 57.84 216 PRO A O 1
ATOM 1667 N N . PHE A 1 217 ? -7.543 6.422 -13.875 1 58.12 217 PHE A N 1
ATOM 1668 C CA . PHE A 1 217 ? -8.367 7.574 -13.531 1 58.12 217 PHE A CA 1
ATOM 1669 C C . PHE A 1 217 ? -9.445 7.801 -14.594 1 58.12 217 PHE A C 1
ATOM 1671 O O . PHE A 1 217 ? -9.383 7.227 -15.68 1 58.12 217 PHE A O 1
ATOM 1678 N N . THR A 1 218 ? -10.531 8.547 -14.211 1 57.47 218 THR A N 1
ATOM 1679 C CA . THR A 1 218 ? -11.625 8.867 -15.117 1 57.47 218 THR A CA 1
ATOM 1680 C C . THR A 1 218 ? -11.281 10.086 -15.977 1 57.47 218 THR A C 1
ATOM 1682 O O . THR A 1 218 ? -10.867 11.117 -15.453 1 57.47 218 THR A O 1
ATOM 1685 N N . PRO A 1 219 ? -11.273 9.844 -17.359 1 55.5 219 PRO A N 1
ATOM 1686 C CA . PRO A 1 219 ? -11.047 11.016 -18.203 1 55.5 219 PRO A CA 1
ATOM 1687 C C . PRO A 1 219 ? -12.016 12.156 -17.906 1 55.5 219 PRO A C 1
ATOM 1689 O O . PRO A 1 219 ? -13.172 11.906 -17.547 1 55.5 219 PRO A O 1
ATOM 1692 N N . PRO A 1 220 ? -11.414 13.359 -17.906 1 53 220 PRO A N 1
ATOM 1693 C CA . PRO A 1 220 ? -12.32 14.484 -17.688 1 53 220 PRO A CA 1
ATOM 1694 C C . PRO A 1 220 ? -13.359 14.648 -18.797 1 53 220 PRO A C 1
ATOM 1696 O O . PRO A 1 220 ? -13.086 14.312 -19.953 1 53 220 PRO A O 1
ATOM 1699 N N . ASN A 1 221 ? -14.531 15.008 -18.562 1 56.47 221 ASN A N 1
ATOM 1700 C CA . ASN A 1 221 ? -15.617 15.391 -19.453 1 56.47 221 ASN A CA 1
ATOM 1701 C C . ASN A 1 221 ? -16.203 14.18 -20.188 1 56.47 221 ASN A C 1
ATOM 1703 O O . ASN A 1 221 ? -16.75 14.32 -21.281 1 56.47 221 ASN A O 1
ATOM 1707 N N . VAL A 1 222 ? -15.664 13.102 -19.844 1 61.31 222 VAL A N 1
ATOM 1708 C CA . VAL A 1 222 ? -16.266 11.93 -20.469 1 61.31 222 VAL A CA 1
ATOM 1709 C C . VAL A 1 222 ? -17.547 11.547 -19.75 1 61.31 222 VAL A C 1
ATOM 1711 O O . VAL A 1 222 ? -17.562 11.422 -18.516 1 61.31 222 VAL A O 1
ATOM 1714 N N . ILE A 1 223 ? -18.516 11.797 -20.562 1 66.38 223 ILE A N 1
ATOM 1715 C CA . ILE A 1 223 ? -19.766 11.242 -20.062 1 66.38 223 ILE A CA 1
ATOM 1716 C C . ILE A 1 223 ? -19.75 9.719 -20.188 1 66.38 223 ILE A C 1
ATOM 1718 O O . ILE A 1 223 ? -19.672 9.188 -21.297 1 66.38 223 ILE A O 1
ATOM 1722 N N . ALA A 1 224 ? -19.812 9.047 -19.188 1 78.94 224 ALA A N 1
ATOM 1723 C CA . ALA A 1 224 ? -19.547 7.617 -19.078 1 78.94 224 ALA A CA 1
ATOM 1724 C C . ALA A 1 224 ? -20.609 6.809 -19.828 1 78.94 224 ALA A C 1
ATOM 1726 O O . ALA A 1 224 ? -20.297 5.832 -20.5 1 78.94 224 ALA A O 1
ATOM 1727 N N . ALA A 1 225 ? -21.781 7.281 -19.891 1 83.69 225 ALA A N 1
ATOM 1728 C CA . ALA A 1 225 ? -22.891 6.434 -20.312 1 83.69 225 ALA A CA 1
ATOM 1729 C C . ALA A 1 225 ? -22.812 6.125 -21.797 1 83.69 225 ALA A C 1
ATOM 1731 O O . ALA A 1 225 ? -22.859 4.961 -22.203 1 83.69 225 ALA A O 1
ATOM 1732 N N . PRO A 1 226 ? -22.578 7.16 -22.641 1 85.81 226 PRO A N 1
ATOM 1733 C CA . PRO A 1 226 ? -22.5 6.852 -24.078 1 85.81 226 PRO A CA 1
ATOM 1734 C C . PRO A 1 226 ? -21.297 5.988 -24.422 1 85.81 226 PRO A C 1
ATOM 1736 O O . PRO A 1 226 ? -21.375 5.141 -25.328 1 85.81 226 PRO A O 1
ATOM 1739 N N . ILE A 1 227 ? -20.281 6.18 -23.781 1 87.31 227 ILE A N 1
ATOM 1740 C CA . ILE A 1 227 ? -19.062 5.414 -24.047 1 87.31 227 ILE A CA 1
ATOM 1741 C C . ILE A 1 227 ? -19.266 3.965 -23.609 1 87.31 227 ILE A C 1
ATOM 1743 O O . ILE A 1 227 ? -18.828 3.035 -24.297 1 87.31 227 ILE A O 1
ATOM 1747 N N . GLN A 1 228 ? -19.922 3.846 -22.516 1 90.19 228 GLN A N 1
ATOM 1748 C CA . GLN A 1 228 ? -20.219 2.5 -22.031 1 90.19 228 GLN A CA 1
ATOM 1749 C C . GLN A 1 228 ? -21.078 1.741 -23.047 1 90.19 228 GLN A C 1
ATOM 1751 O O . GLN A 1 228 ? -20.859 0.555 -23.297 1 90.19 228 GLN A O 1
ATOM 1756 N N . GLU A 1 229 ? -22 2.418 -23.609 1 90.75 229 GLU A N 1
ATOM 1757 C CA . GLU A 1 229 ? -22.875 1.8 -24.594 1 90.75 229 GLU A CA 1
ATOM 1758 C C . GLU A 1 229 ? -22.078 1.376 -25.828 1 90.75 229 GLU A C 1
ATOM 1760 O O . GLU A 1 229 ? -22.359 0.322 -26.406 1 90.75 229 GLU A O 1
ATOM 1765 N N . THR A 1 230 ? -21.172 2.234 -26.172 1 92.19 230 THR A N 1
ATOM 1766 C CA . THR A 1 230 ? -20.328 1.901 -27.312 1 92.19 230 THR A CA 1
ATOM 1767 C C . THR A 1 230 ? -19.484 0.673 -27.031 1 92.19 230 THR A C 1
ATOM 1769 O O . THR A 1 230 ? -19.297 -0.19 -27.891 1 92.19 230 THR A O 1
ATOM 1772 N N . ILE A 1 231 ? -18.984 0.58 -25.844 1 93.81 231 ILE A N 1
ATOM 1773 C CA . ILE A 1 231 ? -18.172 -0.559 -25.453 1 93.81 231 ILE A CA 1
ATOM 1774 C C . ILE A 1 231 ? -19.016 -1.829 -25.453 1 93.81 231 ILE A C 1
ATOM 1776 O O . ILE A 1 231 ? -18.547 -2.898 -25.844 1 93.81 231 ILE A O 1
ATOM 1780 N N . GLU A 1 232 ? -20.266 -1.709 -25.078 1 94.69 232 GLU A N 1
ATOM 1781 C CA . GLU A 1 232 ? -21.172 -2.846 -25.047 1 94.69 232 GLU A CA 1
ATOM 1782 C C . GLU A 1 232 ? -21.391 -3.424 -26.438 1 94.69 232 GLU A C 1
ATOM 1784 O O . GLU A 1 232 ? -21.641 -4.621 -26.594 1 94.69 232 GLU A O 1
ATOM 1789 N N . SER A 1 233 ? -21.25 -2.572 -27.375 1 93.69 233 SER A N 1
ATOM 1790 C CA . SER A 1 233 ? -21.469 -3.023 -28.75 1 93.69 233 SER A CA 1
ATOM 1791 C C . SER A 1 233 ? -20.328 -3.934 -29.219 1 93.69 233 SER A C 1
ATOM 1793 O O . SER A 1 233 ? -20.484 -4.676 -30.188 1 93.69 233 SER A O 1
ATOM 1795 N N . PHE A 1 234 ? -19.219 -3.945 -28.516 1 94.5 234 PHE A N 1
ATOM 1796 C CA . PHE A 1 234 ? -18.078 -4.766 -28.891 1 94.5 234 PHE A CA 1
ATOM 1797 C C . PHE A 1 234 ? -18.125 -6.117 -28.188 1 94.5 234 PHE A C 1
ATOM 1799 O O . PHE A 1 234 ? -17.266 -6.973 -28.422 1 94.5 234 PHE A O 1
ATOM 1806 N N . LEU A 1 235 ? -19.141 -6.332 -27.391 1 96.25 235 LEU A N 1
ATOM 1807 C CA . LEU A 1 235 ? -19.281 -7.609 -26.703 1 96.25 235 LEU A CA 1
ATOM 1808 C C . LEU A 1 235 ? -19.641 -8.727 -27.672 1 96.25 235 LEU A C 1
ATOM 1810 O O . LEU A 1 235 ? -20.328 -8.492 -28.672 1 96.25 235 LEU A O 1
ATOM 1814 N N . PRO A 1 236 ? -19.156 -9.859 -27.406 1 96.81 236 PRO A N 1
ATOM 1815 C CA . PRO A 1 236 ? -19.562 -10.984 -28.25 1 96.81 236 PRO A CA 1
ATOM 1816 C C . PRO A 1 236 ? -21 -11.438 -27.969 1 96.81 236 PRO A C 1
ATOM 1818 O O . PRO A 1 236 ? -21.641 -10.93 -27.047 1 96.81 236 PRO A O 1
ATOM 1821 N N . GLY A 1 237 ? -21.453 -12.406 -28.812 1 95.75 237 GLY A N 1
ATOM 1822 C CA . GLY A 1 237 ? -22.734 -13.008 -28.484 1 95.75 237 GLY A CA 1
ATOM 1823 C C . GLY A 1 237 ? -22.766 -13.648 -27.109 1 95.75 237 GLY A C 1
ATOM 1824 O O . GLY A 1 237 ? -21.734 -14.047 -26.578 1 95.75 237 GLY A O 1
ATOM 1825 N N . MET A 1 238 ? -23.906 -13.758 -26.531 1 95.31 238 MET A N 1
ATOM 1826 C CA . MET A 1 238 ? -24.062 -14.25 -25.172 1 95.31 238 MET A CA 1
ATOM 1827 C C . MET A 1 238 ? -23.516 -15.664 -25.031 1 95.31 238 MET A C 1
ATOM 1829 O O . MET A 1 238 ? -22.891 -16 -24.016 1 95.31 238 MET A O 1
ATOM 1833 N N . GLU A 1 239 ? -23.75 -16.484 -25.984 1 95.12 239 GLU A N 1
ATOM 1834 C CA . GLU A 1 239 ? -23.266 -17.859 -25.953 1 95.12 239 GLU A CA 1
ATOM 1835 C C . GLU A 1 239 ? -21.734 -17.906 -25.906 1 95.12 239 GLU A C 1
ATOM 1837 O O . GLU A 1 239 ? -21.156 -18.688 -25.156 1 95.12 239 GLU A O 1
ATOM 1842 N N . ARG A 1 240 ? -21.172 -17.078 -26.703 1 96.38 240 ARG A N 1
ATOM 1843 C CA . ARG A 1 240 ? -19.719 -17.016 -26.703 1 96.38 240 ARG A CA 1
ATOM 1844 C C . ARG A 1 240 ? -19.172 -16.484 -25.391 1 96.38 240 ARG A C 1
ATOM 1846 O O . ARG A 1 240 ? -18.156 -16.938 -24.891 1 96.38 240 ARG A O 1
ATOM 1853 N N . ALA A 1 241 ? -19.844 -15.508 -24.859 1 97.06 241 ALA A N 1
ATOM 1854 C CA . ALA A 1 241 ? -19.453 -14.953 -23.578 1 97.06 241 ALA A CA 1
ATOM 1855 C C . ALA A 1 241 ? -19.484 -16.016 -22.484 1 97.06 241 ALA A C 1
ATOM 1857 O O . ALA A 1 241 ? -18.547 -16.125 -21.688 1 97.06 241 ALA A O 1
ATOM 1858 N N . ILE A 1 242 ? -20.516 -16.812 -22.5 1 96.5 242 ILE A N 1
ATOM 1859 C CA . ILE A 1 242 ? -20.656 -17.875 -21.516 1 96.5 242 ILE A CA 1
ATOM 1860 C C . ILE A 1 242 ? -19.531 -18.906 -21.703 1 96.5 242 ILE A C 1
ATOM 1862 O O . ILE A 1 242 ? -18.953 -19.391 -20.734 1 96.5 242 ILE A O 1
ATOM 1866 N N . ALA A 1 243 ? -19.234 -19.219 -22.922 1 95.94 243 ALA A N 1
ATOM 1867 C CA . ALA A 1 243 ? -18.188 -20.172 -23.219 1 95.94 243 ALA A CA 1
ATOM 1868 C C . ALA A 1 243 ? -16.828 -19.672 -22.719 1 95.94 243 ALA A C 1
ATOM 1870 O O . ALA A 1 243 ? -16.031 -20.453 -22.172 1 95.94 243 ALA A O 1
ATOM 1871 N N . LEU A 1 244 ? -16.578 -18.406 -22.938 1 96.12 244 LEU A N 1
ATOM 1872 C CA . LEU A 1 244 ? -15.312 -17.828 -22.484 1 96.12 244 LEU A CA 1
ATOM 1873 C C . LEU A 1 244 ? -15.242 -17.781 -20.969 1 96.12 244 LEU A C 1
ATOM 1875 O O . LEU A 1 244 ? -14.18 -18.016 -20.375 1 96.12 244 LEU A O 1
ATOM 1879 N N . CYS A 1 245 ? -16.344 -17.516 -20.328 1 95.25 245 CYS A N 1
ATOM 1880 C CA . CYS A 1 245 ? -16.391 -17.531 -18.875 1 95.25 245 CYS A CA 1
ATOM 1881 C C . CYS A 1 245 ? -16.109 -18.922 -18.344 1 95.25 245 CYS A C 1
ATOM 1883 O O . CYS A 1 245 ? -15.352 -19.094 -17.391 1 95.25 245 CYS A O 1
ATOM 1885 N N . ASP A 1 246 ? -16.672 -19.891 -18.984 1 92.69 246 ASP A N 1
ATOM 1886 C CA . ASP A 1 246 ? -16.453 -21.281 -18.562 1 92.69 246 ASP A CA 1
ATOM 1887 C C . ASP A 1 246 ? -15 -21.688 -18.766 1 92.69 246 ASP A C 1
ATOM 1889 O O . ASP A 1 246 ? -14.445 -22.438 -17.953 1 92.69 246 ASP A O 1
ATOM 1893 N N . ASN A 1 247 ? -14.492 -21.203 -19.828 1 94 247 ASN A N 1
ATOM 1894 C CA . ASN A 1 247 ? -13.086 -21.5 -20.078 1 94 247 ASN A CA 1
ATOM 1895 C C . ASN A 1 247 ? -12.195 -20.875 -19 1 94 247 ASN A C 1
ATOM 1897 O O . ASN A 1 247 ? -11.25 -21.516 -18.516 1 94 247 ASN A O 1
ATOM 1901 N N . PHE A 1 248 ? -12.477 -19.672 -18.656 1 94.94 248 PHE A N 1
ATOM 1902 C CA . PHE A 1 248 ? -11.75 -19 -17.578 1 94.94 248 PHE A CA 1
ATOM 1903 C C . PHE A 1 248 ? -11.875 -19.766 -16.266 1 94.94 248 PHE A C 1
ATOM 1905 O O . PHE A 1 248 ? -10.875 -20.016 -15.594 1 94.94 248 PHE A O 1
ATOM 1912 N N . LEU A 1 249 ? -13.062 -20.125 -15.977 1 91.5 249 LEU A N 1
ATOM 1913 C CA . LEU A 1 249 ? -13.336 -20.797 -14.711 1 91.5 249 LEU A CA 1
ATOM 1914 C C . LEU A 1 249 ? -12.633 -22.156 -14.648 1 91.5 249 LEU A C 1
ATOM 1916 O O . LEU A 1 249 ? -12.039 -22.5 -13.625 1 91.5 249 LEU A O 1
ATOM 1920 N N . GLU A 1 250 ? -12.562 -22.812 -15.695 1 89.31 250 GLU A N 1
ATOM 1921 C CA . GLU A 1 250 ? -11.977 -24.141 -15.727 1 89.31 250 GLU A CA 1
ATOM 1922 C C . GLU A 1 250 ? -10.445 -24.078 -15.766 1 89.31 250 GLU A C 1
ATOM 1924 O O . GLU A 1 250 ? -9.773 -24.859 -15.102 1 89.31 250 GLU A O 1
ATOM 1929 N N . GLN A 1 251 ? -9.992 -23.125 -16.453 1 91.56 251 GLN A N 1
ATOM 1930 C CA . GLN A 1 251 ? -8.57 -23.156 -16.75 1 91.56 251 GLN A CA 1
ATOM 1931 C C . GLN A 1 251 ? -7.777 -22.312 -15.758 1 91.56 251 GLN A C 1
ATOM 1933 O O . GLN A 1 251 ? -6.57 -22.5 -15.602 1 91.56 251 GLN A O 1
ATOM 1938 N N . LEU A 1 252 ? -8.469 -21.391 -15.086 1 91.56 252 LEU A N 1
ATOM 1939 C CA . LEU A 1 252 ? -7.605 -20.5 -14.328 1 91.56 252 LEU A CA 1
ATOM 1940 C C . LEU A 1 252 ? -8.234 -20.141 -12.984 1 91.56 252 LEU A C 1
ATOM 1942 O O . LEU A 1 252 ? -7.535 -19.719 -12.062 1 91.56 252 LEU A O 1
ATOM 1946 N N . SER A 1 253 ? -9.484 -20.203 -12.758 1 87.81 253 SER A N 1
ATOM 1947 C CA . SER A 1 253 ? -10.148 -19.719 -11.555 1 87.81 253 SER A CA 1
ATOM 1948 C C . SER A 1 253 ? -9.656 -20.453 -10.312 1 87.81 253 SER A C 1
ATOM 1950 O O . SER A 1 253 ? -9.828 -19.969 -9.195 1 87.81 253 SER A O 1
ATOM 1952 N N . TRP A 1 254 ? -9.039 -21.578 -10.555 1 80.88 254 TRP A N 1
ATOM 1953 C CA . TRP A 1 254 ? -8.484 -22.344 -9.438 1 80.88 254 TRP A CA 1
ATOM 1954 C C . TRP A 1 254 ? -7.414 -21.531 -8.711 1 80.88 254 TRP A C 1
ATOM 1956 O O . TRP A 1 254 ? -7.148 -21.766 -7.527 1 80.88 254 TRP A O 1
ATOM 1966 N N . MET A 1 255 ? -6.68 -20.641 -9.242 1 80.94 255 MET A N 1
ATOM 1967 C CA . MET A 1 255 ? -5.578 -19.875 -8.672 1 80.94 255 MET A CA 1
ATOM 1968 C C . MET A 1 255 ? -6.078 -18.938 -7.586 1 80.94 255 MET A C 1
ATOM 1970 O O . MET A 1 255 ? -5.492 -18.859 -6.504 1 80.94 255 MET A O 1
ATOM 1974 N N . PHE A 1 256 ? -7.203 -18.156 -7.684 1 80.31 256 PHE A N 1
ATOM 1975 C CA . PHE A 1 256 ? -7.59 -17.188 -6.668 1 80.31 256 PHE A CA 1
ATOM 1976 C C . PHE A 1 256 ? -9.109 -17.062 -6.586 1 80.31 256 PHE A C 1
ATOM 1978 O O . PHE A 1 256 ? -9.633 -16.375 -5.707 1 80.31 256 PHE A O 1
ATOM 1985 N N . HIS A 1 257 ? -9.773 -17.797 -7.285 1 84.06 257 HIS A N 1
ATOM 1986 C CA . HIS A 1 257 ? -11.227 -17.766 -7.25 1 84.06 257 HIS A CA 1
ATOM 1987 C C . HIS A 1 257 ? -11.742 -16.344 -7.109 1 84.06 257 HIS A C 1
ATOM 1989 O O . HIS A 1 257 ? -12.516 -16.047 -6.199 1 84.06 257 HIS A O 1
ATOM 1995 N N . ILE A 1 258 ? -11.422 -15.484 -7.875 1 89.69 258 ILE A N 1
ATOM 1996 C CA . ILE A 1 258 ? -11.758 -14.062 -7.828 1 89.69 258 ILE A CA 1
ATOM 1997 C C . ILE A 1 258 ? -13.227 -13.875 -8.195 1 89.69 258 ILE A C 1
ATOM 1999 O O . ILE A 1 258 ? -13.922 -13.039 -7.602 1 89.69 258 ILE A O 1
ATOM 2003 N N . VAL A 1 259 ? -13.656 -14.68 -9.141 1 90.56 259 VAL A N 1
ATOM 2004 C CA . VAL A 1 259 ? -15.039 -14.594 -9.617 1 90.56 259 VAL A CA 1
ATOM 2005 C C . VAL A 1 259 ? -15.664 -15.984 -9.625 1 90.56 259 VAL A C 1
ATOM 2007 O O . VAL A 1 259 ? -15.07 -16.938 -10.117 1 90.56 259 VAL A O 1
ATOM 2010 N N . SER A 1 260 ? -16.844 -16.062 -9.062 1 87 260 SER A N 1
ATOM 2011 C CA . SER A 1 260 ? -17.594 -17.328 -9.094 1 87 260 SER A CA 1
ATOM 2012 C C . SER A 1 260 ? -18.422 -17.453 -10.367 1 87 260 SER A C 1
ATOM 2014 O O . SER A 1 260 ? -18.656 -16.453 -11.062 1 87 260 SER A O 1
ATOM 2016 N N . ARG A 1 261 ? -18.75 -18.641 -10.633 1 88.75 261 ARG A N 1
ATOM 2017 C CA . ARG A 1 261 ? -19.625 -18.844 -11.773 1 88.75 261 ARG A CA 1
ATOM 2018 C C . ARG A 1 261 ? -20.969 -18.141 -11.562 1 88.75 261 ARG A C 1
ATOM 2020 O O . ARG A 1 261 ? -21.531 -17.594 -12.5 1 88.75 261 ARG A O 1
ATOM 2027 N N . GLN A 1 262 ? -21.406 -18.188 -10.359 1 86.5 262 GLN A N 1
ATOM 2028 C CA . GLN A 1 262 ? -22.641 -17.516 -10.008 1 86.5 262 GLN A CA 1
ATOM 2029 C C . GLN A 1 262 ? -22.594 -16.031 -10.344 1 86.5 262 GLN A C 1
ATOM 2031 O O . GLN A 1 262 ? -23.516 -15.5 -10.953 1 86.5 262 GLN A O 1
ATOM 2036 N N . LEU A 1 263 ? -21.547 -15.406 -10.008 1 88.81 263 LEU A N 1
ATOM 2037 C CA . LEU A 1 263 ? -21.406 -13.977 -10.266 1 88.81 263 LEU A CA 1
ATOM 2038 C C . LEU A 1 263 ? -21.266 -13.703 -11.758 1 88.81 263 LEU A C 1
ATOM 2040 O O . LEU A 1 263 ? -21.922 -12.805 -12.289 1 88.81 263 LEU A O 1
ATOM 2044 N N . CYS A 1 264 ? -20.469 -14.5 -12.414 1 91.19 264 CYS A N 1
ATOM 2045 C CA . CYS A 1 264 ? -20.125 -14.234 -13.805 1 91.19 264 CYS A CA 1
ATOM 2046 C C . CYS A 1 264 ? -21.281 -14.617 -14.734 1 91.19 264 CYS A C 1
ATOM 2048 O O . CYS A 1 264 ? -21.781 -13.781 -15.492 1 91.19 264 CYS A O 1
ATOM 2050 N N . VAL A 1 265 ? -21.828 -15.828 -14.602 1 90.75 265 VAL A N 1
ATOM 2051 C CA . VAL A 1 265 ? -22.75 -16.375 -15.586 1 90.75 265 VAL A CA 1
ATOM 2052 C C . VAL A 1 265 ? -24.188 -16.078 -15.148 1 90.75 265 VAL A C 1
ATOM 2054 O O . VAL A 1 265 ? -25.047 -15.773 -15.977 1 90.75 265 VAL A O 1
ATOM 2057 N N . ASN A 1 266 ? -24.391 -16.094 -13.852 1 88.69 266 ASN A N 1
ATOM 2058 C CA . ASN A 1 266 ? -25.781 -16 -13.406 1 88.69 266 ASN A CA 1
ATOM 2059 C C . ASN A 1 266 ? -26.156 -14.562 -13.039 1 88.69 266 ASN A C 1
ATOM 2061 O O . ASN A 1 266 ? -27.328 -14.211 -13.008 1 88.69 266 ASN A O 1
ATOM 2065 N N . GLU A 1 267 ? -25.172 -13.734 -12.82 1 90.88 267 GLU A N 1
ATOM 2066 C CA . GLU A 1 267 ? -25.5 -12.375 -12.406 1 90.88 267 GLU A CA 1
ATOM 2067 C C . GLU A 1 267 ? -25.031 -11.359 -13.445 1 90.88 267 GLU A C 1
ATOM 2069 O O . GLU A 1 267 ? -25.859 -10.641 -14.031 1 90.88 267 GLU A O 1
ATOM 2074 N N . LEU A 1 268 ? -23.781 -11.359 -13.82 1 94 268 LEU A N 1
ATOM 2075 C CA . LEU A 1 268 ? -23.203 -10.312 -14.656 1 94 268 LEU A CA 1
ATOM 2076 C C . LEU A 1 268 ? -23.719 -10.406 -16.078 1 94 268 LEU A C 1
ATOM 2078 O O . LEU A 1 268 ? -24.141 -9.406 -16.656 1 94 268 LEU A O 1
ATOM 2082 N N . ILE A 1 269 ? -23.703 -11.609 -16.641 1 95.62 269 ILE A N 1
ATOM 2083 C CA . ILE A 1 269 ? -24.062 -11.773 -18.047 1 95.62 269 ILE A CA 1
ATOM 2084 C C . ILE A 1 269 ? -25.531 -11.414 -18.25 1 95.62 269 ILE A C 1
ATOM 2086 O O . ILE A 1 269 ? -25.844 -10.594 -19.109 1 95.62 269 ILE A O 1
ATOM 2090 N N . PRO A 1 270 ? -26.422 -11.945 -17.438 1 94.94 270 PRO A N 1
ATOM 2091 C CA . PRO A 1 270 ? -27.812 -11.555 -17.641 1 94.94 270 PRO A CA 1
ATOM 2092 C C . PRO A 1 270 ? -28.047 -10.055 -17.469 1 94.94 270 PRO A C 1
ATOM 2094 O O . PRO A 1 270 ? -28.891 -9.469 -18.156 1 94.94 270 PRO A O 1
ATOM 2097 N N . THR A 1 271 ? -27.328 -9.43 -16.625 1 94.44 271 THR A N 1
ATOM 2098 C CA . THR A 1 271 ? -27.484 -8 -16.359 1 94.44 271 THR A CA 1
ATOM 2099 C C . THR A 1 271 ? -26.922 -7.18 -17.516 1 94.44 271 THR A C 1
ATOM 2101 O O . THR A 1 271 ? -27.578 -6.262 -18.016 1 94.44 271 THR A O 1
ATOM 2104 N N . ILE A 1 272 ? -25.766 -7.492 -17.969 1 95.12 272 ILE A N 1
ATOM 2105 C CA . ILE A 1 272 ? -25.062 -6.707 -18.984 1 95.12 272 ILE A CA 1
ATOM 2106 C C . ILE A 1 272 ? -25.719 -6.918 -20.344 1 95.12 272 ILE A C 1
ATOM 2108 O O . ILE A 1 272 ? -25.797 -5.984 -21.156 1 95.12 272 ILE A O 1
ATOM 2112 N N . TYR A 1 273 ? -26.266 -8.141 -20.562 1 95.12 273 TYR A N 1
ATOM 2113 C CA . TYR A 1 273 ? -26.938 -8.422 -21.828 1 95.12 273 TYR A CA 1
ATOM 2114 C C . TYR A 1 273 ? -28.422 -8.078 -21.734 1 95.12 273 TYR A C 1
ATOM 2116 O O . TYR A 1 273 ? -29.219 -8.484 -22.578 1 95.12 273 TYR A O 1
ATOM 2124 N N . LYS A 1 274 ? -28.828 -7.406 -20.656 1 91.38 274 LYS A N 1
ATOM 2125 C CA . LYS A 1 274 ? -30.125 -6.777 -20.453 1 91.38 274 LYS A CA 1
ATOM 2126 C C . LYS A 1 274 ? -31.25 -7.816 -20.438 1 91.38 274 LYS A C 1
ATOM 2128 O O . LYS A 1 274 ? -32.344 -7.574 -20.969 1 91.38 274 LYS A O 1
ATOM 2133 N N . GLN A 1 275 ? -30.906 -8.898 -19.938 1 90.94 275 GLN A N 1
ATOM 2134 C CA . GLN A 1 275 ? -31.953 -9.883 -19.688 1 90.94 275 GLN A CA 1
ATOM 2135 C C . GLN A 1 275 ? -32.719 -9.539 -18.422 1 90.94 275 GLN A C 1
ATOM 2137 O O . GLN A 1 275 ? -33.906 -9.914 -18.281 1 90.94 275 GLN A O 1
ATOM 2142 N N . ASN A 1 276 ? -32 -8.922 -17.5 1 86.06 276 ASN A N 1
ATOM 2143 C CA . ASN A 1 276 ? -32.594 -8.398 -16.281 1 86.06 276 ASN A CA 1
ATOM 2144 C C . ASN A 1 276 ? -32.469 -6.879 -16.203 1 86.06 276 ASN A C 1
ATOM 2146 O O . ASN A 1 276 ? -31.484 -6.309 -16.672 1 86.06 276 ASN A O 1
ATOM 2150 N N . ALA A 1 277 ? -33.406 -6.242 -15.664 1 82.44 277 ALA A N 1
ATOM 2151 C CA . ALA A 1 277 ? -33.469 -4.781 -15.617 1 82.44 277 ALA A CA 1
ATOM 2152 C C . ALA A 1 277 ? -32.625 -4.234 -14.461 1 82.44 277 ALA A C 1
ATOM 2154 O O . ALA A 1 277 ? -32.781 -3.07 -14.078 1 82.44 277 ALA A O 1
ATOM 2155 N N . LYS A 1 278 ? -31.672 -4.867 -14.047 1 85 278 LYS A N 1
ATOM 2156 C CA . LYS A 1 278 ? -30.859 -4.355 -12.938 1 85 278 LYS A CA 1
ATOM 2157 C C . LYS A 1 278 ? -29.781 -3.416 -13.445 1 85 278 LYS A C 1
ATOM 2159 O O . LYS A 1 278 ? -29.109 -3.707 -14.445 1 85 278 LYS A O 1
ATOM 2164 N N . PRO A 1 279 ? -29.672 -2.314 -12.789 1 86.44 279 PRO A N 1
ATOM 2165 C CA . PRO A 1 279 ? -28.609 -1.393 -13.203 1 86.44 279 PRO A CA 1
ATOM 2166 C C . PRO A 1 279 ? -27.219 -1.903 -12.844 1 86.44 279 PRO A C 1
ATOM 2168 O O . PRO A 1 279 ? -27.047 -2.646 -11.875 1 86.44 279 PRO A O 1
ATOM 2171 N N . TYR A 1 280 ? -26.25 -1.632 -13.758 1 88.06 280 TYR A N 1
ATOM 2172 C CA . TYR A 1 280 ? -24.859 -1.974 -13.492 1 88.06 280 TYR A CA 1
ATOM 2173 C C . TYR A 1 280 ? -23.938 -0.818 -13.852 1 88.06 280 TYR A C 1
ATOM 2175 O O . TYR A 1 280 ? -24.297 0.034 -14.672 1 88.06 280 TYR A O 1
ATOM 2183 N N . GLY A 1 281 ? -22.828 -0.777 -13.188 1 86.88 281 GLY A N 1
ATOM 2184 C CA . GLY A 1 281 ? -21.859 0.29 -13.414 1 86.88 281 GLY A CA 1
ATOM 2185 C C . GLY A 1 281 ? -20.734 -0.112 -14.359 1 86.88 281 GLY A C 1
ATOM 2186 O O . GLY A 1 281 ? -20.656 -1.266 -14.781 1 86.88 281 GLY A O 1
ATOM 2187 N N . PRO A 1 282 ? -19.844 0.851 -14.727 1 88.56 282 PRO A N 1
ATOM 2188 C CA . PRO A 1 282 ? -18.719 0.579 -15.625 1 88.56 282 PRO A CA 1
ATOM 2189 C C . PRO A 1 282 ? -17.797 -0.505 -15.094 1 88.56 282 PRO A C 1
ATOM 2191 O O . PRO A 1 282 ? -17.25 -1.295 -15.867 1 88.56 282 PRO A O 1
ATOM 2194 N N . HIS A 1 283 ? -17.641 -0.528 -13.836 1 90.56 283 HIS A N 1
ATOM 2195 C CA . HIS A 1 283 ? -16.719 -1.507 -13.281 1 90.56 283 HIS A CA 1
ATOM 2196 C C . HIS A 1 283 ? -17.266 -2.92 -13.391 1 90.56 283 HIS A C 1
ATOM 2198 O O . HIS A 1 283 ? -16.516 -3.885 -13.531 1 90.56 283 HIS A O 1
ATOM 2204 N N . ASP A 1 284 ? -18.578 -3.086 -13.383 1 93.25 284 ASP A N 1
ATOM 2205 C CA . ASP A 1 284 ? -19.188 -4.391 -13.633 1 93.25 284 ASP A CA 1
ATOM 2206 C C . ASP A 1 284 ? -18.891 -4.867 -15.055 1 93.25 284 ASP A C 1
ATOM 2208 O O . ASP A 1 284 ? -18.594 -6.043 -15.266 1 93.25 284 ASP A O 1
ATOM 2212 N N . LEU A 1 285 ? -19.047 -3.945 -15.891 1 95.19 285 LEU A N 1
ATOM 2213 C CA . LEU A 1 285 ? -18.766 -4.266 -17.281 1 95.19 285 LEU A CA 1
ATOM 2214 C C . LEU A 1 285 ? -17.281 -4.598 -17.469 1 95.19 285 LEU A C 1
ATOM 2216 O O . LEU A 1 285 ? -16.938 -5.527 -18.203 1 95.19 285 LEU A O 1
ATOM 2220 N N . ALA A 1 286 ? -16.406 -3.805 -16.844 1 94.94 286 ALA A N 1
ATOM 2221 C CA . ALA A 1 286 ? -14.977 -4.066 -16.906 1 94.94 286 ALA A CA 1
ATOM 2222 C C . ALA A 1 286 ? -14.648 -5.465 -16.391 1 94.94 286 ALA A C 1
ATOM 2224 O O . ALA A 1 286 ? -13.773 -6.141 -16.938 1 94.94 286 ALA A O 1
ATOM 2225 N N . LEU A 1 287 ? -15.359 -5.859 -15.391 1 96.81 287 LEU A N 1
ATOM 2226 C CA . LEU A 1 287 ? -15.141 -7.18 -14.812 1 96.81 287 LEU A CA 1
ATOM 2227 C C . LEU A 1 287 ? -15.445 -8.273 -15.828 1 96.81 287 LEU A C 1
ATOM 2229 O O . LEU A 1 287 ? -14.672 -9.219 -15.984 1 96.81 287 LEU A O 1
ATOM 2233 N N . LEU A 1 288 ? -16.547 -8.117 -16.469 1 97.81 288 LEU A N 1
ATOM 2234 C CA . LEU A 1 288 ? -16.891 -9.109 -17.469 1 97.81 288 LEU A CA 1
ATOM 2235 C C . LEU A 1 288 ? -15.859 -9.109 -18.609 1 97.81 288 LEU A C 1
ATOM 2237 O O . LEU A 1 288 ? -15.414 -10.172 -19.047 1 97.81 288 LEU A O 1
ATOM 2241 N N . LEU A 1 289 ? -15.469 -7.965 -19.031 1 97.69 289 LEU A N 1
ATOM 2242 C CA . LEU A 1 289 ? -14.547 -7.832 -20.141 1 97.69 289 LEU A CA 1
ATOM 2243 C C . LEU A 1 289 ? -13.211 -8.484 -19.828 1 97.69 289 LEU A C 1
ATOM 2245 O O . LEU A 1 289 ? -12.633 -9.172 -20.672 1 97.69 289 LEU A O 1
ATOM 2249 N N . ILE A 1 290 ? -12.688 -8.281 -18.641 1 97.31 290 ILE A N 1
ATOM 2250 C CA . ILE A 1 290 ? -11.383 -8.844 -18.281 1 97.31 290 ILE A CA 1
ATOM 2251 C C . ILE A 1 290 ? -11.492 -10.367 -18.172 1 97.31 290 ILE A C 1
ATOM 2253 O O . ILE A 1 290 ? -10.555 -11.086 -18.5 1 97.31 290 ILE A O 1
ATOM 2257 N N . VAL A 1 291 ? -12.633 -10.828 -17.688 1 97.62 291 VAL A N 1
ATOM 2258 C CA . VAL A 1 291 ? -12.859 -12.273 -17.625 1 97.62 291 VAL A CA 1
ATOM 2259 C C . VAL A 1 291 ? -12.867 -12.859 -19.031 1 97.62 291 VAL A C 1
ATOM 2261 O O . VAL A 1 291 ? -12.281 -13.914 -19.266 1 97.62 291 VAL A O 1
ATOM 2264 N N . LEU A 1 292 ? -13.531 -12.148 -19.953 1 97.75 292 LEU A N 1
ATOM 2265 C CA . LEU A 1 292 ? -13.531 -12.586 -21.344 1 97.75 292 LEU A CA 1
ATOM 2266 C C . LEU A 1 292 ? -12.117 -12.586 -21.906 1 97.75 292 LEU A C 1
ATOM 2268 O O . LEU A 1 292 ? -11.734 -13.516 -22.625 1 97.75 292 LEU A O 1
ATOM 2272 N N . GLY A 1 293 ? -11.375 -11.57 -21.609 1 96.12 293 GLY A N 1
ATOM 2273 C CA . GLY A 1 293 ? -10 -11.5 -22.062 1 96.12 293 GLY A CA 1
ATOM 2274 C C . GLY A 1 293 ? -9.141 -12.656 -21.578 1 96.12 293 GLY A C 1
ATOM 2275 O O . GLY A 1 293 ? -8.414 -13.266 -22.359 1 96.12 293 GLY A O 1
ATOM 2276 N N . ILE A 1 294 ? -9.273 -12.984 -20.344 1 95.94 294 ILE A N 1
ATOM 2277 C CA . ILE A 1 294 ? -8.492 -14.078 -19.781 1 95.94 294 ILE A CA 1
ATOM 2278 C C . ILE A 1 294 ? -9.008 -15.414 -20.328 1 95.94 294 ILE A C 1
ATOM 2280 O O . ILE A 1 294 ? -8.219 -16.328 -20.562 1 95.94 294 ILE A O 1
ATOM 2284 N N . GLY A 1 295 ? -10.344 -15.484 -20.469 1 96 295 GLY A N 1
ATOM 2285 C CA . GLY A 1 295 ? -10.898 -16.672 -21.094 1 96 295 GLY A CA 1
ATOM 2286 C C . GLY A 1 295 ? -10.312 -16.953 -22.469 1 96 295 GLY A C 1
ATOM 2287 O O . GLY A 1 295 ? -10.094 -18.109 -22.828 1 96 295 GLY A O 1
ATOM 2288 N N . CYS A 1 296 ? -10.016 -15.906 -23.172 1 95.06 296 CYS A N 1
ATOM 2289 C CA . CYS A 1 296 ? -9.383 -16.047 -24.484 1 95.06 296 CYS A CA 1
ATOM 2290 C C . CYS A 1 296 ? -7.914 -16.422 -24.344 1 95.06 296 CYS A C 1
ATOM 2292 O O . CYS A 1 296 ? -7.395 -17.219 -25.125 1 95.06 296 CYS A O 1
ATOM 2294 N N . LEU A 1 297 ? -7.309 -15.891 -23.359 1 92.44 297 LEU A N 1
ATOM 2295 C CA . LEU A 1 297 ? -5.887 -16.125 -23.125 1 92.44 297 LEU A CA 1
ATOM 2296 C C . LEU A 1 297 ? -5.621 -17.578 -22.797 1 92.44 297 LEU A C 1
ATOM 2298 O O . LEU A 1 297 ? -4.582 -18.125 -23.172 1 92.44 297 LEU A O 1
ATOM 2302 N N . VAL A 1 298 ? -6.566 -18.219 -22.141 1 93.5 298 VAL A N 1
ATOM 2303 C CA . VAL A 1 298 ? -6.34 -19.594 -21.672 1 93.5 298 VAL A CA 1
ATOM 2304 C C . VAL A 1 298 ? -7.07 -20.578 -22.594 1 93.5 298 VAL A C 1
ATOM 2306 O O . VAL A 1 298 ? -7.203 -21.75 -22.266 1 93.5 298 VAL A O 1
ATOM 2309 N N . ASP A 1 299 ? -7.586 -20.016 -23.609 1 93 299 ASP A N 1
ATOM 2310 C CA . ASP A 1 299 ? -8.086 -20.938 -24.641 1 93 299 ASP A CA 1
ATOM 2311 C C . ASP A 1 299 ? -6.934 -21.641 -25.344 1 93 299 ASP A C 1
ATOM 2313 O O . ASP A 1 299 ? -6.273 -21.062 -26.203 1 93 299 ASP A O 1
ATOM 2317 N N . LEU A 1 300 ? -6.824 -22.844 -25.047 1 90.75 300 LEU A N 1
ATOM 2318 C CA . LEU A 1 300 ? -5.641 -23.609 -25.438 1 90.75 300 LEU A CA 1
ATOM 2319 C C . LEU A 1 300 ? -5.652 -23.906 -26.922 1 90.75 300 LEU A C 1
ATOM 2321 O O . LEU A 1 300 ? -4.633 -24.297 -27.5 1 90.75 300 LEU A O 1
ATOM 2325 N N . LYS A 1 301 ? -6.762 -23.641 -27.516 1 90.31 301 LYS A N 1
ATOM 2326 C CA . LYS A 1 301 ? -6.875 -23.828 -28.953 1 90.31 301 LYS A CA 1
ATOM 2327 C C . LYS A 1 301 ? -6.336 -22.625 -29.719 1 90.31 301 LYS A C 1
ATOM 2329 O O . LYS A 1 301 ? -6.047 -22.719 -30.906 1 90.31 301 LYS A O 1
ATOM 2334 N N . LEU A 1 302 ? -6.18 -21.547 -29.047 1 87.75 302 LEU A N 1
ATOM 2335 C CA . LEU A 1 302 ? -5.688 -20.328 -29.656 1 87.75 302 LEU A CA 1
ATOM 2336 C C . LEU A 1 302 ? -4.219 -20.094 -29.312 1 87.75 302 LEU A C 1
ATOM 2338 O O . LEU A 1 302 ? -3.703 -20.672 -28.359 1 87.75 302 LEU A O 1
ATOM 2342 N N . ARG A 1 303 ? -3.572 -19.266 -30.078 1 84.94 303 ARG A N 1
ATOM 2343 C CA . ARG A 1 303 ? -2.191 -18.891 -29.797 1 84.94 303 ARG A CA 1
ATOM 2344 C C . ARG A 1 303 ? -2.102 -18.094 -28.5 1 84.94 303 ARG A C 1
ATOM 2346 O O . ARG A 1 303 ? -3.039 -17.375 -28.141 1 84.94 303 ARG A O 1
ATOM 2353 N N . PRO A 1 304 ? -0.908 -18.219 -27.891 1 84 304 PRO A N 1
ATOM 2354 C CA . PRO A 1 304 ? -0.735 -17.391 -26.688 1 84 304 PRO A CA 1
ATOM 2355 C C . PRO A 1 304 ? -0.821 -15.891 -27 1 84 304 PRO A C 1
ATOM 2357 O O . PRO A 1 304 ? -0.352 -15.445 -28.062 1 84 304 PRO A O 1
ATOM 2360 N N . PHE A 1 305 ? -1.414 -15.195 -26.25 1 83.44 305 PHE A N 1
ATOM 2361 C CA . PHE A 1 305 ? -1.54 -13.75 -26.375 1 83.44 305 PHE A CA 1
ATOM 2362 C C . PHE A 1 305 ? -2.246 -13.375 -27.672 1 83.44 305 PHE A C 1
ATOM 2364 O O . PHE A 1 305 ? -1.738 -12.562 -28.453 1 83.44 305 PHE A O 1
ATOM 2371 N N . ASN A 1 306 ? -3.26 -14.039 -27.922 1 88.38 306 ASN A N 1
ATOM 2372 C CA . ASN A 1 306 ? -4.031 -13.852 -29.141 1 88.38 306 ASN A CA 1
ATOM 2373 C C . ASN A 1 306 ? -4.715 -12.484 -29.172 1 88.38 306 ASN A C 1
ATOM 2375 O O . ASN A 1 306 ? -4.871 -11.844 -28.125 1 88.38 306 ASN A O 1
ATOM 2379 N N . LEU A 1 307 ? -5.145 -12.086 -30.297 1 88.81 307 LEU A N 1
ATOM 2380 C CA . LEU A 1 307 ? -5.664 -10.75 -30.547 1 88.81 307 LEU A CA 1
ATOM 2381 C C . LEU A 1 307 ? -7.012 -10.547 -29.859 1 88.81 307 LEU A C 1
ATOM 2383 O O . LEU A 1 307 ? -7.332 -9.445 -29.422 1 88.81 307 LEU A O 1
ATOM 2387 N N . GLU A 1 308 ? -7.758 -11.578 -29.797 1 92 308 GLU A N 1
ATOM 2388 C CA . GLU A 1 308 ? -9.062 -11.461 -29.141 1 92 308 GLU A CA 1
ATOM 2389 C C . GLU A 1 308 ? -8.906 -11.156 -27.656 1 92 308 GLU A C 1
ATOM 2391 O O . GLU A 1 308 ? -9.688 -10.391 -27.094 1 92 308 GLU A O 1
ATOM 2396 N N . ALA A 1 309 ? -7.941 -11.773 -27.047 1 93.06 309 ALA A N 1
ATOM 2397 C CA . ALA A 1 309 ? -7.656 -11.492 -25.641 1 93.06 309 ALA A CA 1
ATOM 2398 C C . ALA A 1 309 ? -7.262 -10.031 -25.438 1 93.06 309 ALA A C 1
ATOM 2400 O O . ALA A 1 309 ? -7.719 -9.383 -24.5 1 93.06 309 ALA A O 1
ATOM 2401 N N . GLN A 1 310 ? -6.453 -9.531 -26.359 1 90.81 310 GLN A N 1
ATOM 2402 C CA . GLN A 1 310 ? -6.012 -8.148 -26.297 1 90.81 310 GLN A CA 1
ATOM 2403 C C . GLN A 1 310 ? -7.184 -7.184 -26.484 1 90.81 310 GLN A C 1
ATOM 2405 O O . GLN A 1 310 ? -7.25 -6.145 -25.828 1 90.81 310 GLN A O 1
ATOM 2410 N N . HIS A 1 311 ? -8.07 -7.613 -27.312 1 91.94 311 HIS A N 1
ATOM 2411 C CA . HIS A 1 311 ? -9.258 -6.816 -27.578 1 91.94 311 HIS A CA 1
ATOM 2412 C C . HIS A 1 311 ? -10.07 -6.598 -26.312 1 91.94 311 HIS A C 1
ATOM 2414 O O . HIS A 1 311 ? -10.367 -5.461 -25.953 1 91.94 311 HIS A O 1
ATOM 2420 N N . TYR A 1 312 ? -10.32 -7.625 -25.641 1 94.56 312 TYR A N 1
ATOM 2421 C CA . TYR A 1 312 ? -11.141 -7.527 -24.438 1 94.56 312 TYR A CA 1
ATOM 2422 C C . TYR A 1 312 ? -10.383 -6.844 -23.312 1 94.56 312 TYR A C 1
ATOM 2424 O O . TYR A 1 312 ? -10.969 -6.133 -22.5 1 94.56 312 TYR A O 1
ATOM 2432 N N . TYR A 1 313 ? -9.086 -7.066 -23.234 1 92.12 313 TYR A N 1
ATOM 2433 C CA . TYR A 1 313 ? -8.281 -6.398 -22.219 1 92.12 313 TYR A CA 1
ATOM 2434 C C . TYR A 1 313 ? -8.305 -4.887 -22.422 1 92.12 313 TYR A C 1
ATOM 2436 O O . TYR A 1 313 ? -8.445 -4.133 -21.453 1 92.12 313 TYR A O 1
ATOM 2444 N N . GLN A 1 314 ? -8.203 -4.465 -23.625 1 88.94 314 GLN A N 1
ATOM 2445 C CA . GLN A 1 314 ? -8.203 -3.037 -23.922 1 88.94 314 GLN A CA 1
ATOM 2446 C C . GLN A 1 314 ? -9.547 -2.398 -23.578 1 88.94 314 GLN A C 1
ATOM 2448 O O . GLN A 1 314 ? -9.594 -1.299 -23.016 1 88.94 314 GLN A O 1
ATOM 2453 N N . LEU A 1 315 ? -10.516 -3.096 -23.859 1 91.94 315 LEU A N 1
ATOM 2454 C CA . LEU A 1 315 ? -11.844 -2.598 -23.531 1 91.94 315 LEU A CA 1
ATOM 2455 C C . LEU A 1 315 ? -12.055 -2.551 -22.031 1 91.94 315 LEU A C 1
ATOM 2457 O O . LEU A 1 315 ? -12.672 -1.618 -21.516 1 91.94 315 LEU A O 1
ATOM 2461 N N . ALA A 1 316 ? -11.562 -3.566 -21.359 1 93 316 ALA A N 1
ATOM 2462 C CA . ALA A 1 316 ? -11.688 -3.596 -19.906 1 93 316 ALA A CA 1
ATOM 2463 C C . ALA A 1 316 ? -10.969 -2.408 -19.266 1 93 316 ALA A C 1
ATOM 2465 O O . ALA A 1 316 ? -11.516 -1.747 -18.375 1 93 316 ALA A O 1
ATOM 2466 N N . ARG A 1 317 ? -9.844 -2.221 -19.734 1 88.62 317 ARG A N 1
ATOM 2467 C CA . ARG A 1 317 ? -9.039 -1.117 -19.219 1 88.62 317 ARG A CA 1
ATOM 2468 C C . ARG A 1 317 ? -9.711 0.223 -19.484 1 88.62 317 ARG A C 1
ATOM 2470 O O . ARG A 1 317 ? -9.742 1.095 -18.625 1 88.62 317 ARG A O 1
ATOM 2477 N N . ALA A 1 318 ? -10.242 0.373 -20.625 1 86.38 318 ALA A N 1
ATOM 2478 C CA . ALA A 1 318 ? -10.945 1.6 -20.984 1 86.38 318 ALA A CA 1
ATOM 2479 C C . ALA A 1 318 ? -12.203 1.778 -20.141 1 86.38 318 ALA A C 1
ATOM 2481 O O . ALA A 1 318 ? -12.508 2.889 -19.688 1 86.38 318 ALA A O 1
ATOM 2482 N N . THR A 1 319 ? -12.891 0.734 -19.938 1 89.69 319 THR A N 1
ATOM 2483 C CA . THR A 1 319 ? -14.133 0.775 -19.172 1 89.69 319 THR A CA 1
ATOM 2484 C C . THR A 1 319 ? -13.859 1.123 -17.719 1 89.69 319 THR A C 1
ATOM 2486 O O . THR A 1 319 ? -14.641 1.852 -17.094 1 89.69 319 THR A O 1
ATOM 2489 N N . LEU A 1 320 ? -12.82 0.596 -17.234 1 86.94 320 LEU A N 1
ATOM 2490 C CA . LEU A 1 320 ? -12.445 0.861 -15.852 1 86.94 320 LEU A CA 1
ATOM 2491 C C . LEU A 1 320 ? -12.172 2.346 -15.641 1 86.94 320 LEU A C 1
ATOM 2493 O O . LEU A 1 320 ? -12.438 2.879 -14.562 1 86.94 320 LEU A O 1
ATOM 2497 N N . ALA A 1 321 ? -11.766 2.943 -16.609 1 80.5 321 ALA A N 1
ATOM 2498 C CA . ALA A 1 321 ? -11.375 4.348 -16.516 1 80.5 321 ALA A CA 1
ATOM 2499 C C . ALA A 1 321 ? -12.602 5.262 -16.562 1 80.5 321 ALA A C 1
ATOM 2501 O O . ALA A 1 321 ? -12.5 6.453 -16.266 1 80.5 321 ALA A O 1
ATOM 2502 N N . LEU A 1 322 ? -13.734 4.715 -16.922 1 81.62 322 LEU A N 1
ATOM 2503 C CA . LEU A 1 322 ? -14.945 5.52 -16.984 1 81.62 322 LEU A CA 1
ATOM 2504 C C . LEU A 1 322 ? -15.352 6.004 -15.602 1 81.62 322 LEU A C 1
ATOM 2506 O O . LEU A 1 322 ? -16.109 6.973 -15.469 1 81.62 322 LEU A O 1
ATOM 2510 N N . GLN A 1 323 ? -14.867 5.277 -14.656 1 77.69 323 GLN A N 1
ATOM 2511 C CA . GLN A 1 323 ? -15.039 5.648 -13.258 1 77.69 323 GLN A CA 1
ATOM 2512 C C . GLN A 1 323 ? -13.719 5.57 -12.5 1 77.69 323 GLN A C 1
ATOM 2514 O O . GLN A 1 323 ? -12.93 4.645 -12.703 1 77.69 323 GLN A O 1
ATOM 2519 N N . SER A 1 324 ? -13.477 6.582 -11.656 1 72.81 324 SER A N 1
ATOM 2520 C CA . SER A 1 324 ? -12.195 6.648 -10.953 1 72.81 324 SER A CA 1
ATOM 2521 C C . SER A 1 324 ? -11.992 5.43 -10.062 1 72.81 324 SER A C 1
ATOM 2523 O O . SER A 1 324 ? -12.812 5.145 -9.195 1 72.81 324 SER A O 1
ATOM 2525 N N . VAL A 1 325 ? -10.906 4.758 -10.289 1 76.31 325 VAL A N 1
ATOM 2526 C CA . VAL A 1 325 ? -10.555 3.564 -9.531 1 76.31 325 VAL A CA 1
ATOM 2527 C C . VAL A 1 325 ? -10.164 3.957 -8.109 1 76.31 325 VAL A C 1
ATOM 2529 O O . VAL A 1 325 ? -10.336 3.174 -7.172 1 76.31 325 VAL A O 1
ATOM 2532 N N . LEU A 1 326 ? -9.758 5.172 -7.992 1 72.56 326 LEU A N 1
ATOM 2533 C CA . LEU A 1 326 ? -9.25 5.59 -6.688 1 72.56 326 LEU A CA 1
ATOM 2534 C C . LEU A 1 326 ? -10.32 6.359 -5.914 1 72.56 326 LEU A C 1
ATOM 2536 O O . LEU A 1 326 ? -10.242 6.469 -4.688 1 72.56 326 LEU A O 1
ATOM 2540 N N . ALA A 1 327 ? -11.32 6.918 -6.645 1 67.38 327 ALA A N 1
ATOM 2541 C CA . ALA A 1 327 ? -12.359 7.695 -5.973 1 67.38 327 ALA A CA 1
ATOM 2542 C C . ALA A 1 327 ? -13.609 6.852 -5.746 1 67.38 327 ALA A C 1
ATOM 2544 O O . ALA A 1 327 ? -14.25 6.945 -4.695 1 67.38 327 ALA A O 1
ATOM 2545 N N . GLU A 1 328 ? -13.969 6.102 -6.777 1 73.25 328 GLU A N 1
ATOM 2546 C CA . GLU A 1 328 ? -15.148 5.246 -6.703 1 73.25 328 GLU A CA 1
ATOM 2547 C C . GLU A 1 328 ? -14.758 3.775 -6.574 1 73.25 328 GLU A C 1
ATOM 2549 O O . GLU A 1 328 ? -14.93 2.996 -7.512 1 73.25 328 GLU A O 1
ATOM 2554 N N . ARG A 1 329 ? -14.57 3.461 -5.363 1 83.06 329 ARG A N 1
ATOM 2555 C CA . ARG A 1 329 ? -13.984 2.15 -5.086 1 83.06 329 ARG A CA 1
ATOM 2556 C C . ARG A 1 329 ? -15.055 1.166 -4.625 1 83.06 329 ARG A C 1
ATOM 2558 O O . ARG A 1 329 ? -15.969 1.534 -3.879 1 83.06 329 ARG A O 1
ATOM 2565 N N . SER A 1 330 ? -14.922 -0.017 -5.195 1 87.5 330 SER A N 1
ATOM 2566 C CA . SER A 1 330 ? -15.797 -1.113 -4.789 1 87.5 330 SER A CA 1
ATOM 2567 C C . SER A 1 330 ? -15.062 -2.449 -4.832 1 87.5 330 SER A C 1
ATOM 2569 O O . SER A 1 330 ? -13.922 -2.52 -5.281 1 87.5 330 SER A O 1
ATOM 2571 N N . VAL A 1 331 ? -15.75 -3.432 -4.387 1 90.19 331 VAL A N 1
ATOM 2572 C CA . VAL A 1 331 ? -15.18 -4.773 -4.418 1 90.19 331 VAL A CA 1
ATOM 2573 C C . VAL A 1 331 ? -14.961 -5.203 -5.863 1 90.19 331 VAL A C 1
ATOM 2575 O O . VAL A 1 331 ? -13.984 -5.898 -6.168 1 90.19 331 VAL A O 1
ATOM 2578 N N . VAL A 1 332 ? -15.828 -4.742 -6.723 1 92.5 332 VAL A N 1
ATOM 2579 C CA . VAL A 1 332 ? -15.719 -5.086 -8.133 1 92.5 332 VAL A CA 1
ATOM 2580 C C . VAL A 1 332 ? -14.445 -4.473 -8.719 1 92.5 332 VAL A C 1
ATOM 2582 O O . VAL A 1 332 ? -13.758 -5.098 -9.531 1 92.5 332 VAL A O 1
ATOM 2585 N N . THR A 1 333 ? -14.125 -3.305 -8.234 1 91.94 333 THR A N 1
ATOM 2586 C CA . THR A 1 333 ? -12.906 -2.639 -8.688 1 91.94 333 THR A CA 1
ATOM 2587 C C . THR A 1 333 ? -11.68 -3.475 -8.344 1 91.94 333 THR A C 1
ATOM 2589 O O . THR A 1 333 ? -10.781 -3.639 -9.172 1 91.94 333 THR A O 1
ATOM 2592 N N . ILE A 1 334 ? -11.703 -3.992 -7.145 1 94.31 334 ILE A N 1
ATOM 2593 C CA . ILE A 1 334 ? -10.578 -4.801 -6.684 1 94.31 334 ILE A CA 1
ATOM 2594 C C . ILE A 1 334 ? -10.461 -6.059 -7.539 1 94.31 334 ILE A C 1
ATOM 2596 O O . ILE A 1 334 ? -9.359 -6.461 -7.918 1 94.31 334 ILE A O 1
ATOM 2600 N N . LYS A 1 335 ? -11.578 -6.629 -7.84 1 95.5 335 LYS A N 1
ATOM 2601 C CA . LYS A 1 335 ? -11.586 -7.844 -8.648 1 95.5 335 LYS A CA 1
ATOM 2602 C C . LYS A 1 335 ? -11.023 -7.578 -10.047 1 95.5 335 LYS A C 1
ATOM 2604 O O . LYS A 1 335 ? -10.242 -8.375 -10.562 1 95.5 335 LYS A O 1
ATOM 2609 N N . VAL A 1 336 ? -11.398 -6.492 -10.586 1 95.5 336 VAL A N 1
ATOM 2610 C CA . VAL A 1 336 ? -10.938 -6.148 -11.93 1 95.5 336 VAL A CA 1
ATOM 2611 C C . VAL A 1 336 ? -9.422 -5.934 -11.914 1 95.5 336 VAL A C 1
ATOM 2613 O O . VAL A 1 336 ? -8.703 -6.461 -12.766 1 95.5 336 VAL A O 1
ATOM 2616 N N . LEU A 1 337 ? -8.938 -5.207 -10.945 1 93.44 337 LEU A N 1
ATOM 2617 C CA . LEU A 1 337 ? -7.512 -4.938 -10.836 1 93.44 337 LEU A CA 1
ATOM 2618 C C . LEU A 1 337 ? -6.723 -6.23 -10.656 1 93.44 337 LEU A C 1
ATOM 2620 O O . LEU A 1 337 ? -5.668 -6.41 -11.266 1 93.44 337 LEU A O 1
ATOM 2624 N N . HIS A 1 338 ? -7.23 -7.047 -9.836 1 96.19 338 HIS A N 1
ATOM 2625 C CA . HIS A 1 338 ? -6.578 -8.328 -9.594 1 96.19 338 HIS A CA 1
ATOM 2626 C C . HIS A 1 338 ? -6.527 -9.172 -10.859 1 96.19 338 HIS A C 1
ATOM 2628 O O . HIS A 1 338 ? -5.496 -9.766 -11.18 1 96.19 338 HIS A O 1
ATOM 2634 N N . LEU A 1 339 ? -7.609 -9.203 -11.547 1 96.62 339 LEU A N 1
ATOM 2635 C CA . LEU A 1 339 ? -7.656 -9.977 -12.781 1 96.62 339 LEU A CA 1
ATOM 2636 C C . LEU A 1 339 ? -6.777 -9.344 -13.852 1 96.62 339 LEU A C 1
ATOM 2638 O O . LEU A 1 339 ? -6.176 -10.055 -14.664 1 96.62 339 LEU A O 1
ATOM 2642 N N . MET A 1 340 ? -6.699 -8.062 -13.867 1 93.81 340 MET A N 1
ATOM 2643 C CA . MET A 1 340 ? -5.77 -7.395 -14.781 1 93.81 340 MET A CA 1
ATOM 2644 C C . MET A 1 340 ? -4.328 -7.77 -14.453 1 93.81 340 MET A C 1
ATOM 2646 O O . MET A 1 340 ? -3.502 -7.914 -15.359 1 93.81 340 MET A O 1
ATOM 2650 N N . SER A 1 341 ? -4.098 -7.887 -13.188 1 93.88 341 SER A N 1
ATOM 2651 C CA . SER A 1 341 ? -2.777 -8.352 -12.773 1 93.88 341 SER A CA 1
ATOM 2652 C C . SER A 1 341 ? -2.482 -9.742 -13.336 1 93.88 341 SER A C 1
ATOM 2654 O O . SER A 1 341 ? -1.4 -9.977 -13.875 1 93.88 341 SER A O 1
ATOM 2656 N N . ILE A 1 342 ? -3.443 -10.57 -13.227 1 94.38 342 ILE A N 1
ATOM 2657 C CA . ILE A 1 342 ? -3.281 -11.938 -13.711 1 94.38 342 ILE A CA 1
ATOM 2658 C C . ILE A 1 342 ? -3.094 -11.938 -15.227 1 94.38 342 ILE A C 1
ATOM 2660 O O . ILE A 1 342 ? -2.215 -12.625 -15.75 1 94.38 342 ILE A O 1
ATOM 2664 N N . TYR A 1 343 ? -3.91 -11.172 -15.93 1 93.69 343 TYR A N 1
ATOM 2665 C CA . TYR A 1 343 ? -3.791 -11.062 -17.375 1 93.69 343 TYR A CA 1
ATOM 2666 C C . TYR A 1 343 ? -2.383 -10.641 -17.781 1 93.69 343 TYR A C 1
ATOM 2668 O O . TYR A 1 343 ? -1.767 -11.266 -18.656 1 93.69 343 TYR A O 1
ATOM 2676 N N . ASN A 1 344 ? -1.889 -9.641 -17.125 1 90 344 ASN A N 1
ATOM 2677 C CA . ASN A 1 344 ? -0.576 -9.109 -17.484 1 90 344 ASN A CA 1
ATOM 2678 C C . ASN A 1 344 ? 0.541 -10.078 -17.094 1 90 344 ASN A C 1
ATOM 2680 O O . ASN A 1 344 ? 1.588 -10.109 -17.75 1 90 344 ASN A O 1
ATOM 2684 N N . GLY A 1 345 ? 0.304 -10.828 -16.141 1 88.56 345 GLY A N 1
ATOM 2685 C CA . GLY A 1 345 ? 1.276 -11.828 -15.727 1 88.56 345 GLY A CA 1
ATOM 2686 C C . GLY A 1 345 ? 1.372 -13 -16.688 1 88.56 345 GLY A C 1
ATOM 2687 O O . GLY A 1 345 ? 2.291 -13.812 -16.594 1 88.56 345 GLY A O 1
ATOM 2688 N N . MET A 1 346 ? 0.431 -12.969 -17.672 1 88.69 346 MET A N 1
ATOM 2689 C CA . MET A 1 346 ? 0.405 -14.086 -18.609 1 88.69 346 MET A CA 1
ATOM 2690 C C . MET A 1 346 ? 0.555 -13.602 -20.047 1 88.69 346 MET A C 1
ATOM 2692 O O . MET A 1 346 ? 0.57 -14.398 -20.984 1 88.69 346 MET A O 1
ATOM 2696 N N . SER A 1 347 ? 0.625 -12.242 -20.266 1 76.62 347 SER A N 1
ATOM 2697 C CA . SER A 1 347 ? 0.48 -11.672 -21.609 1 76.62 347 SER A CA 1
ATOM 2698 C C . SER A 1 347 ? 1.807 -11.68 -22.359 1 76.62 347 SER A C 1
ATOM 2700 O O . SER A 1 347 ? 1.886 -11.211 -23.484 1 76.62 347 SER A O 1
ATOM 2702 N N . GLY A 1 348 ? 2.74 -12.414 -21.953 1 66.94 348 GLY A N 1
ATOM 2703 C CA . GLY A 1 348 ? 3.902 -12.703 -22.781 1 66.94 348 GLY A CA 1
ATOM 2704 C C . GLY A 1 348 ? 4.906 -11.57 -22.812 1 66.94 348 GLY A C 1
ATOM 2705 O O . GLY A 1 348 ? 6.027 -11.734 -23.297 1 66.94 348 GLY A O 1
ATOM 2706 N N . LYS A 1 349 ? 4.484 -10.273 -22.438 1 68.75 349 LYS A N 1
ATOM 2707 C CA . LYS A 1 349 ? 5.438 -9.172 -22.453 1 68.75 349 LYS A CA 1
ATOM 2708 C C . LYS A 1 349 ? 5.992 -8.898 -21.062 1 68.75 349 LYS A C 1
ATOM 2710 O O . LYS A 1 349 ? 5.23 -8.781 -20.094 1 68.75 349 LYS A O 1
ATOM 2715 N N . GLU A 1 350 ? 7.25 -8.875 -20.984 1 63.44 350 GLU A N 1
ATOM 2716 C CA . GLU A 1 350 ? 7.891 -8.695 -19.688 1 63.44 350 GLU A CA 1
ATOM 2717 C C . GLU A 1 350 ? 7.492 -7.367 -19.047 1 63.44 350 GLU A C 1
ATOM 2719 O O . GLU A 1 350 ? 7.363 -7.266 -17.828 1 63.44 350 GLU A O 1
ATOM 2724 N N . SER A 1 351 ? 7.395 -6.395 -19.891 1 64.19 351 SER A N 1
ATOM 2725 C CA . SER A 1 351 ? 6.945 -5.113 -19.359 1 64.19 351 SER A CA 1
ATOM 2726 C C . SER A 1 351 ? 5.602 -5.246 -18.656 1 64.19 351 SER A C 1
ATOM 2728 O O . SER A 1 351 ? 5.312 -4.504 -17.703 1 64.19 351 SER A O 1
ATOM 2730 N N . ASN A 1 352 ? 5.008 -6.273 -19 1 74.56 352 ASN A N 1
ATOM 2731 C CA . ASN A 1 352 ? 3.682 -6.477 -18.422 1 74.56 352 ASN A CA 1
ATOM 2732 C C . ASN A 1 352 ? 3.758 -7.105 -17.031 1 74.56 352 ASN A C 1
ATOM 2734 O O . ASN A 1 352 ? 2.844 -6.941 -16.219 1 74.56 352 ASN A O 1
ATOM 2738 N N . LEU A 1 353 ? 4.879 -7.723 -16.859 1 79.88 353 LEU A N 1
ATOM 2739 C CA . LEU A 1 353 ? 4.98 -8.359 -15.555 1 79.88 353 LEU A CA 1
ATOM 2740 C C . LEU A 1 353 ? 5.082 -7.316 -14.445 1 79.88 353 LEU A C 1
ATOM 2742 O O . LEU A 1 353 ? 4.461 -7.465 -13.391 1 79.88 353 LEU A O 1
ATOM 2746 N N . GLU A 1 354 ? 5.816 -6.312 -14.688 1 81.31 354 GLU A N 1
ATOM 2747 C CA . GLU A 1 354 ? 5.875 -5.23 -13.711 1 81.31 354 GLU A CA 1
ATOM 2748 C C . GLU A 1 354 ? 4.504 -4.59 -13.516 1 81.31 354 GLU A C 1
ATOM 2750 O O . GLU A 1 354 ? 4.145 -4.203 -12.406 1 81.31 354 GLU A O 1
ATOM 2755 N N . GLN A 1 355 ? 3.826 -4.488 -14.609 1 82.31 355 GLN A N 1
ATOM 2756 C CA . GLN A 1 355 ? 2.465 -3.971 -14.516 1 82.31 355 GLN A CA 1
ATOM 2757 C C . GLN A 1 355 ? 1.581 -4.895 -13.68 1 82.31 355 GLN A C 1
ATOM 2759 O O . GLN A 1 355 ? 0.7 -4.43 -12.953 1 82.31 355 GLN A O 1
ATOM 2764 N N . SER A 1 356 ? 1.835 -6.117 -13.883 1 89.81 356 SER A N 1
ATOM 2765 C CA . SER A 1 356 ? 1.098 -7.094 -13.094 1 89.81 356 SER A CA 1
ATOM 2766 C C . SER A 1 356 ? 1.287 -6.844 -11.594 1 89.81 356 SER A C 1
ATOM 2768 O O . SER A 1 356 ? 0.317 -6.828 -10.836 1 89.81 356 SER A O 1
ATOM 2770 N N . TYR A 1 357 ? 2.504 -6.629 -11.219 1 88.5 357 TYR A N 1
ATOM 2771 C CA . TYR A 1 357 ? 2.801 -6.383 -9.812 1 88.5 357 TYR A CA 1
ATOM 2772 C C . TYR A 1 357 ? 2.119 -5.109 -9.32 1 88.5 357 TYR A C 1
ATOM 2774 O O . TYR A 1 357 ? 1.543 -5.086 -8.234 1 88.5 357 TYR A O 1
ATOM 2782 N N . VAL A 1 358 ? 2.102 -4.16 -10.133 1 85.5 358 VAL A N 1
ATOM 2783 C CA . VAL A 1 358 ? 1.545 -2.859 -9.773 1 85.5 358 VAL A CA 1
ATOM 2784 C C . VAL A 1 358 ? 0.035 -2.977 -9.586 1 85.5 358 VAL A C 1
ATOM 2786 O O . VAL A 1 358 ? -0.524 -2.408 -8.641 1 85.5 358 VAL A O 1
ATOM 2789 N N . PHE A 1 359 ? -0.614 -3.678 -10.438 1 89.56 359 PHE A N 1
ATOM 2790 C CA . PHE A 1 359 ? -2.062 -3.824 -10.359 1 89.56 359 PHE A CA 1
ATOM 2791 C C . PHE A 1 359 ? -2.463 -4.559 -9.086 1 89.56 359 PHE A C 1
ATOM 2793 O O . PHE A 1 359 ? -3.459 -4.211 -8.445 1 89.56 359 PHE A O 1
ATOM 2800 N N . LEU A 1 360 ? -1.689 -5.496 -8.789 1 93.25 360 LEU A N 1
ATOM 2801 C CA . LEU A 1 360 ? -2.008 -6.234 -7.57 1 93.25 360 LEU A CA 1
ATOM 2802 C C . LEU A 1 360 ? -1.777 -5.367 -6.34 1 93.25 360 LEU A C 1
ATOM 2804 O O . LEU A 1 360 ? -2.559 -5.414 -5.387 1 93.25 360 LEU A O 1
ATOM 2808 N N . ASP A 1 361 ? -0.726 -4.617 -6.34 1 89.31 361 ASP A N 1
ATOM 2809 C CA . ASP A 1 361 ? -0.478 -3.684 -5.246 1 89.31 361 ASP A CA 1
ATOM 2810 C C . ASP A 1 361 ? -1.615 -2.672 -5.117 1 89.31 361 ASP A C 1
ATOM 2812 O O . ASP A 1 361 ? -2.055 -2.363 -4.008 1 89.31 361 ASP A O 1
ATOM 2816 N N . LEU A 1 362 ? -1.996 -2.199 -6.25 1 87.88 362 LEU A N 1
ATOM 2817 C CA . LEU A 1 362 ? -3.098 -1.244 -6.262 1 87.88 362 LEU A CA 1
ATOM 2818 C C . LEU A 1 362 ? -4.375 -1.883 -5.727 1 87.88 362 LEU A C 1
ATOM 2820 O O . LEU A 1 362 ? -5.133 -1.245 -4.992 1 87.88 362 LEU A O 1
ATOM 2824 N N . ALA A 1 363 ? -4.621 -3.094 -6.141 1 92.25 363 ALA A N 1
ATOM 2825 C CA . ALA A 1 363 ? -5.785 -3.814 -5.621 1 92.25 363 ALA A CA 1
ATOM 2826 C C . ALA A 1 363 ? -5.727 -3.92 -4.102 1 92.25 363 ALA A C 1
ATOM 2828 O O . ALA A 1 363 ? -6.742 -3.736 -3.424 1 92.25 363 ALA A O 1
ATOM 2829 N N . GLY A 1 364 ? -4.59 -4.227 -3.594 1 90.94 364 GLY A N 1
ATOM 2830 C CA . GLY A 1 364 ? -4.418 -4.289 -2.15 1 90.94 364 GLY A CA 1
ATOM 2831 C C . GLY A 1 364 ? -4.684 -2.965 -1.46 1 90.94 364 GLY A C 1
ATOM 2832 O O . GLY A 1 364 ? -5.32 -2.924 -0.407 1 90.94 364 GLY A O 1
ATOM 2833 N N . GLN A 1 365 ? -4.246 -1.945 -2.029 1 87 365 GLN A N 1
ATOM 2834 C CA . GLN A 1 365 ? -4.438 -0.617 -1.457 1 87 365 GLN A CA 1
ATOM 2835 C C . GLN A 1 365 ? -5.918 -0.234 -1.44 1 87 365 GLN A C 1
ATOM 2837 O O . GLN A 1 365 ? -6.41 0.31 -0.451 1 87 365 GLN A O 1
ATOM 2842 N N . VAL A 1 366 ? -6.547 -0.461 -2.547 1 88.25 366 VAL A N 1
ATOM 2843 C CA . VAL A 1 366 ? -7.973 -0.157 -2.639 1 88.25 366 VAL A CA 1
ATOM 2844 C C . VAL A 1 366 ? -8.75 -1.002 -1.63 1 88.25 366 VAL A C 1
ATOM 2846 O O . VAL A 1 366 ? -9.711 -0.53 -1.028 1 88.25 366 VAL A O 1
ATOM 2849 N N . ALA A 1 367 ? -8.312 -2.189 -1.464 1 91.06 367 ALA A N 1
ATOM 2850 C CA . ALA A 1 367 ? -8.961 -3.07 -0.496 1 91.06 367 ALA A CA 1
ATOM 2851 C C . ALA A 1 367 ? -8.938 -2.461 0.902 1 91.06 367 ALA A C 1
ATOM 2853 O O . ALA A 1 367 ? -9.922 -2.533 1.635 1 91.06 367 ALA A O 1
ATOM 2854 N N . LEU A 1 368 ? -7.895 -1.816 1.277 1 87.06 368 LEU A N 1
ATOM 2855 C CA . LEU A 1 368 ? -7.773 -1.19 2.59 1 87.06 368 LEU A CA 1
ATOM 2856 C C . LEU A 1 368 ? -8.664 0.044 2.686 1 87.06 368 LEU A C 1
ATOM 2858 O O . LEU A 1 368 ? -9.234 0.32 3.742 1 87.06 368 LEU A O 1
ATOM 2862 N N . GLN A 1 369 ? -8.75 0.701 1.605 1 85.44 369 GLN A N 1
ATOM 2863 C CA . GLN A 1 369 ? -9.508 1.947 1.585 1 85.44 369 GLN A CA 1
ATOM 2864 C C . GLN A 1 369 ? -11.008 1.683 1.734 1 85.44 369 GLN A C 1
ATOM 2866 O O . GLN A 1 369 ? -11.75 2.551 2.191 1 85.44 369 GLN A O 1
ATOM 2871 N N . ILE A 1 370 ? -11.398 0.479 1.376 1 87.62 370 ILE A N 1
ATOM 2872 C CA . ILE A 1 370 ? -12.828 0.199 1.46 1 87.62 370 ILE A CA 1
ATOM 2873 C C . ILE A 1 370 ? -13.102 -0.724 2.645 1 87.62 370 ILE A C 1
ATOM 2875 O O . ILE A 1 370 ? -14.211 -1.243 2.789 1 87.62 370 ILE A O 1
ATOM 2879 N N . GLY A 1 371 ? -12.133 -0.996 3.436 1 87 371 GLY A N 1
ATOM 2880 C CA . GLY A 1 371 ? -12.32 -1.798 4.637 1 87 371 GLY A CA 1
ATOM 2881 C C . GLY A 1 371 ? -12.508 -3.273 4.344 1 87 371 GLY A C 1
ATOM 2882 O O . GLY A 1 371 ? -13.188 -3.98 5.094 1 87 371 GLY A O 1
ATOM 2883 N N . PHE A 1 372 ? -11.938 -3.746 3.254 1 90.5 372 PHE A N 1
ATOM 2884 C CA . PHE A 1 372 ? -12.094 -5.133 2.832 1 90.5 372 PHE A CA 1
ATOM 2885 C C . PHE A 1 372 ? -11.422 -6.078 3.816 1 90.5 372 PHE A C 1
ATOM 2887 O O . PHE A 1 372 ? -11.742 -7.27 3.863 1 90.5 372 PHE A O 1
ATOM 2894 N N . HIS A 1 373 ? -10.5 -5.605 4.605 1 89.81 373 HIS A N 1
ATOM 2895 C CA . HIS A 1 373 ? -9.75 -6.406 5.57 1 89.81 373 HIS A CA 1
ATOM 2896 C C . HIS A 1 373 ? -10.57 -6.645 6.836 1 89.81 373 HIS A C 1
ATOM 2898 O O . HIS A 1 373 ? -10.18 -7.445 7.688 1 89.81 373 HIS A O 1
ATOM 2904 N N . VAL A 1 374 ? -11.68 -5.934 6.918 1 88.88 374 VAL A N 1
ATOM 2905 C CA . VAL A 1 374 ? -12.586 -6.109 8.047 1 88.88 374 VAL A CA 1
ATOM 2906 C C . VAL A 1 374 ? -13.656 -7.141 7.691 1 88.88 374 VAL A C 1
ATOM 2908 O O . VAL A 1 374 ? -14.156 -7.16 6.566 1 88.88 374 VAL A O 1
ATOM 2911 N N . ASP A 1 375 ? -14.023 -7.957 8.625 1 91.19 375 ASP A N 1
ATOM 2912 C CA . ASP A 1 375 ? -15.016 -9 8.367 1 91.19 375 ASP A CA 1
ATOM 2913 C C . ASP A 1 375 ? -16.359 -8.391 7.961 1 91.19 375 ASP A C 1
ATOM 2915 O O . ASP A 1 375 ? -16.844 -7.453 8.602 1 91.19 375 ASP A O 1
ATOM 2919 N N . PRO A 1 376 ? -16.922 -8.93 6.949 1 89.25 376 PRO A N 1
ATOM 2920 C CA . PRO A 1 376 ? -18.156 -8.336 6.414 1 89.25 376 PRO A CA 1
ATOM 2921 C C . PRO A 1 376 ? -19.312 -8.406 7.402 1 89.25 376 PRO A C 1
ATOM 2923 O O . PRO A 1 376 ? -20.281 -7.633 7.285 1 89.25 376 PRO A O 1
ATOM 2926 N N . VAL A 1 377 ? -19.266 -9.242 8.367 1 86.44 377 VAL A N 1
ATOM 2927 C CA . VAL A 1 377 ? -20.359 -9.406 9.32 1 86.44 377 VAL A CA 1
ATOM 2928 C C . VAL A 1 377 ? -20.547 -8.117 10.125 1 86.44 377 VAL A C 1
ATOM 2930 O O . VAL A 1 377 ? -21.656 -7.781 10.531 1 86.44 377 VAL A O 1
ATOM 2933 N N . ILE A 1 378 ? -19.547 -7.418 10.297 1 83.19 378 ILE A N 1
ATOM 2934 C CA . ILE A 1 378 ? -19.578 -6.18 11.07 1 83.19 378 ILE A CA 1
ATOM 2935 C C . ILE A 1 378 ? -20.469 -5.156 10.367 1 83.19 378 ILE A C 1
ATOM 2937 O O . ILE A 1 378 ? -21.078 -4.293 11.016 1 83.19 378 ILE A O 1
ATOM 2941 N N . TRP A 1 379 ? -20.531 -5.332 9.062 1 81.94 379 TRP A N 1
ATOM 2942 C CA . TRP A 1 379 ? -21.344 -4.402 8.273 1 81.94 379 TRP A CA 1
ATOM 2943 C C . TRP A 1 379 ? -22.734 -4.957 8.023 1 81.94 379 TRP A C 1
ATOM 2945 O O . TRP A 1 379 ? -23.484 -4.426 7.211 1 81.94 379 TRP A O 1
ATOM 2955 N N . GLY A 1 380 ? -23.047 -6.141 8.578 1 83.31 380 GLY A N 1
ATOM 2956 C CA . GLY A 1 380 ? -24.375 -6.73 8.453 1 83.31 380 GLY A CA 1
ATOM 2957 C C . GLY A 1 380 ? -24.5 -7.641 7.242 1 83.31 380 GLY A C 1
ATOM 2958 O O . GLY A 1 380 ? -25.594 -8.109 6.93 1 83.31 380 GLY A O 1
ATOM 2959 N N . LEU A 1 381 ? -23.391 -7.805 6.57 1 86.12 381 LEU A N 1
ATOM 2960 C CA . LEU A 1 381 ? -23.438 -8.719 5.438 1 86.12 381 LEU A CA 1
ATOM 2961 C C . LEU A 1 381 ? -23.469 -10.172 5.91 1 86.12 381 LEU A C 1
ATOM 2963 O O . LEU A 1 381 ? -22.734 -10.539 6.84 1 86.12 381 LEU A O 1
ATOM 2967 N N . LYS A 1 382 ? -24.406 -10.984 5.285 1 86.62 382 LYS A N 1
ATOM 2968 C CA . LYS A 1 382 ? -24.578 -12.367 5.719 1 86.62 382 LYS A CA 1
ATOM 2969 C C . LYS A 1 382 ? -24.75 -13.297 4.523 1 86.62 382 LYS A C 1
ATOM 2971 O O . LYS A 1 382 ? -24.859 -12.844 3.385 1 86.62 382 LYS A O 1
ATOM 2976 N N . GLY A 1 383 ? -24.641 -14.555 4.824 1 87.62 383 GLY A N 1
ATOM 2977 C CA . GLY A 1 383 ? -24.906 -15.578 3.822 1 87.62 383 GLY A CA 1
ATOM 2978 C C . GLY A 1 383 ? -23.844 -15.648 2.74 1 87.62 383 GLY A C 1
ATOM 2979 O O . GLY A 1 383 ? -22.656 -15.609 3.033 1 87.62 383 GLY A O 1
ATOM 2980 N N . ARG A 1 384 ? -24.25 -15.781 1.579 1 85.56 384 ARG A N 1
ATOM 2981 C CA . ARG A 1 384 ? -23.359 -16 0.442 1 85.56 384 ARG A CA 1
ATOM 2982 C C . ARG A 1 384 ? -22.469 -14.781 0.199 1 85.56 384 ARG A C 1
ATOM 2984 O O . ARG A 1 384 ? -21.297 -14.922 -0.149 1 85.56 384 ARG A O 1
ATOM 2991 N N . GLU A 1 385 ? -23.062 -13.656 0.374 1 87.06 385 GLU A N 1
ATOM 2992 C CA . GLU A 1 385 ? -22.297 -12.438 0.142 1 87.06 385 GLU A CA 1
ATOM 2993 C C . GLU A 1 385 ? -21.109 -12.344 1.089 1 87.06 385 GLU A C 1
ATOM 2995 O O . GLU A 1 385 ? -20 -11.977 0.675 1 87.06 385 GLU A O 1
ATOM 3000 N N . ALA A 1 386 ? -21.328 -12.664 2.312 1 90.94 386 ALA A N 1
ATOM 3001 C CA . ALA A 1 386 ? -20.234 -12.656 3.291 1 90.94 386 ALA A CA 1
ATOM 3002 C C . ALA A 1 386 ? -19.188 -13.711 2.955 1 90.94 386 ALA A C 1
ATOM 3004 O O . ALA A 1 386 ? -17.984 -13.461 3.07 1 90.94 386 ALA A O 1
ATOM 3005 N N . TYR A 1 387 ? -19.688 -14.852 2.533 1 90.38 387 TYR A N 1
ATOM 3006 C CA . TYR A 1 387 ? -18.797 -15.945 2.176 1 90.38 387 TYR A CA 1
ATOM 3007 C C . TYR A 1 387 ? -17.906 -15.562 0.995 1 90.38 387 TYR A C 1
ATOM 3009 O O . TYR A 1 387 ? -16.688 -15.734 1.041 1 90.38 387 TYR A O 1
ATOM 3017 N N . ASP A 1 388 ? -18.516 -15.031 -0.034 1 88.06 388 ASP A N 1
ATOM 3018 C CA . ASP A 1 388 ? -17.766 -14.664 -1.235 1 88.06 388 ASP A CA 1
ATOM 3019 C C . ASP A 1 388 ? -16.734 -13.578 -0.93 1 88.06 388 ASP A C 1
ATOM 3021 O O . ASP A 1 388 ? -15.633 -13.594 -1.484 1 88.06 388 ASP A O 1
ATOM 3025 N N . ARG A 1 389 ? -17.094 -12.68 -0.082 1 91.31 389 ARG A N 1
ATOM 3026 C CA . ARG A 1 389 ? -16.172 -11.602 0.29 1 91.31 389 ARG A CA 1
ATOM 3027 C C . ARG A 1 389 ? -14.984 -12.141 1.08 1 91.31 389 ARG A C 1
ATOM 3029 O O . ARG A 1 389 ? -13.852 -11.727 0.855 1 91.31 389 ARG A O 1
ATOM 3036 N N . ARG A 1 390 ? -15.281 -13.047 1.962 1 92.5 390 ARG A N 1
ATOM 3037 C CA . ARG A 1 390 ? -14.203 -13.648 2.736 1 92.5 390 ARG A CA 1
ATOM 3038 C C . ARG A 1 390 ? -13.258 -14.43 1.833 1 92.5 390 ARG A C 1
ATOM 3040 O O . ARG A 1 390 ? -12.031 -14.297 1.945 1 92.5 390 ARG A O 1
ATOM 3047 N N . VAL A 1 391 ? -13.828 -15.18 0.977 1 91 391 VAL A N 1
ATOM 3048 C CA . VAL A 1 391 ? -13.047 -16.016 0.07 1 91 391 VAL A CA 1
ATOM 3049 C C . VAL A 1 391 ? -12.148 -15.141 -0.797 1 91 391 VAL A C 1
ATOM 3051 O O . VAL A 1 391 ? -10.953 -15.398 -0.929 1 91 391 VAL A O 1
ATOM 3054 N N . TYR A 1 392 ? -12.742 -14.188 -1.304 1 92.25 392 TYR A N 1
ATOM 3055 C CA . TYR A 1 392 ? -11.945 -13.344 -2.191 1 92.25 392 TYR A CA 1
ATOM 3056 C C . TYR A 1 392 ? -10.891 -12.578 -1.412 1 92.25 392 TYR A C 1
ATOM 3058 O O . TYR A 1 392 ? -9.766 -12.383 -1.895 1 92.25 392 TYR A O 1
ATOM 3066 N N . PHE A 1 393 ? -11.18 -12.102 -0.177 1 94.94 393 PHE A N 1
ATOM 3067 C CA . PHE A 1 393 ? -10.188 -11.375 0.604 1 94.94 393 PHE A CA 1
ATOM 3068 C C . PHE A 1 393 ? -8.953 -12.242 0.848 1 94.94 393 PHE A C 1
ATOM 3070 O O . PHE A 1 393 ? -7.828 -11.789 0.652 1 94.94 393 PHE A O 1
ATOM 3077 N N . TRP A 1 394 ? -9.18 -13.367 1.185 1 92.56 394 TRP A N 1
ATOM 3078 C CA . TRP A 1 394 ? -8.055 -14.219 1.539 1 92.56 394 TRP A CA 1
ATOM 3079 C C . TRP A 1 394 ? -7.277 -14.648 0.295 1 92.56 394 TRP A C 1
ATOM 3081 O O . TRP A 1 394 ? -6.062 -14.844 0.351 1 92.56 394 TRP A O 1
ATOM 3091 N N . ASN A 1 395 ? -7.969 -14.742 -0.809 1 92 395 ASN A N 1
ATOM 3092 C CA . ASN A 1 395 ? -7.254 -14.969 -2.062 1 92 395 ASN A CA 1
ATOM 3093 C C . ASN A 1 395 ? -6.391 -13.766 -2.436 1 92 395 ASN A C 1
ATOM 3095 O O . ASN A 1 395 ? -5.258 -13.93 -2.891 1 92 395 ASN A O 1
ATOM 3099 N N . LEU A 1 396 ? -6.973 -12.602 -2.244 1 94.12 396 LEU A N 1
ATOM 3100 C CA . LEU A 1 396 ? -6.211 -11.383 -2.502 1 94.12 396 LEU A CA 1
ATOM 3101 C C . LEU A 1 396 ? -4.988 -11.297 -1.59 1 94.12 396 LEU A C 1
ATOM 3103 O O . LEU A 1 396 ? -3.891 -10.977 -2.045 1 94.12 396 LEU A O 1
ATOM 3107 N N . MET A 1 397 ? -5.23 -11.625 -0.365 1 93.31 397 MET A N 1
ATOM 3108 C CA . MET A 1 397 ? -4.148 -11.602 0.616 1 93.31 397 MET A CA 1
ATOM 3109 C C . MET A 1 397 ? -3.039 -12.57 0.218 1 93.31 397 MET A C 1
ATOM 3111 O O . MET A 1 397 ? -1.859 -12.219 0.263 1 93.31 397 MET A O 1
ATOM 3115 N N . SER A 1 398 ? -3.418 -13.727 -0.161 1 92.5 398 SER A N 1
ATOM 3116 C CA . SER A 1 398 ? -2.434 -14.719 -0.578 1 92.5 398 SER A CA 1
ATOM 3117 C C . SER A 1 398 ? -1.649 -14.242 -1.796 1 92.5 398 SER A C 1
ATOM 3119 O O . SER A 1 398 ? -0.43 -14.406 -1.859 1 92.5 398 SER A O 1
ATOM 3121 N N . ALA A 1 399 ? -2.336 -13.711 -2.699 1 93.81 399 ALA A N 1
ATOM 3122 C CA . ALA A 1 399 ? -1.692 -13.219 -3.914 1 93.81 399 ALA A CA 1
ATOM 3123 C C . ALA A 1 399 ? -0.667 -12.133 -3.594 1 93.81 399 ALA A C 1
ATOM 3125 O O . ALA A 1 399 ? 0.447 -12.148 -4.121 1 93.81 399 ALA A O 1
ATOM 3126 N N . VAL A 1 400 ? -1.061 -11.242 -2.75 1 93.56 400 VAL A N 1
ATOM 3127 C CA . VAL A 1 400 ? -0.188 -10.133 -2.379 1 93.56 400 VAL A CA 1
ATOM 3128 C C . VAL A 1 400 ? 1.046 -10.664 -1.655 1 93.56 400 VAL A C 1
ATOM 3130 O O . VAL A 1 400 ? 2.166 -10.219 -1.912 1 93.56 400 VAL A O 1
ATOM 3133 N N . LEU A 1 401 ? 0.851 -11.602 -0.829 1 93.44 401 LEU A N 1
ATOM 3134 C CA . LEU A 1 401 ? 1.956 -12.148 -0.053 1 93.44 401 LEU A CA 1
ATOM 3135 C C . LEU A 1 401 ? 2.934 -12.898 -0.954 1 93.44 401 LEU A C 1
ATOM 3137 O O . LEU A 1 401 ? 4.148 -12.727 -0.835 1 93.44 401 LEU A O 1
ATOM 3141 N N . TRP A 1 402 ? 2.432 -13.656 -1.791 1 93.38 402 TRP A N 1
ATOM 3142 C CA . TRP A 1 402 ? 3.309 -14.391 -2.695 1 93.38 402 TRP A CA 1
ATOM 3143 C C . TRP A 1 402 ? 4.074 -13.438 -3.605 1 93.38 402 TRP A C 1
ATOM 3145 O O . TRP A 1 402 ? 5.258 -13.656 -3.889 1 93.38 402 TRP A O 1
ATOM 3155 N N . GLN A 1 403 ? 3.408 -12.469 -4.09 1 93 403 GLN A N 1
ATOM 3156 C CA . GLN A 1 403 ? 4.105 -11.469 -4.898 1 93 403 GLN A CA 1
ATOM 3157 C C . GLN A 1 403 ? 5.242 -10.82 -4.113 1 93 403 GLN A C 1
ATOM 3159 O O . GLN A 1 403 ? 6.312 -10.562 -4.664 1 93 403 GLN A O 1
ATOM 3164 N N . SER A 1 404 ? 4.953 -10.523 -2.91 1 92.44 404 SER A N 1
ATOM 3165 C CA . SER A 1 404 ? 5.973 -9.906 -2.068 1 92.44 404 SER A CA 1
ATOM 3166 C C . SER A 1 404 ? 7.199 -10.797 -1.938 1 92.44 404 SER A C 1
ATOM 3168 O O . SER A 1 404 ? 8.336 -10.312 -1.957 1 92.44 404 SER A O 1
ATOM 3170 N N . LEU A 1 405 ? 7.031 -12.047 -1.853 1 92.5 405 LEU A N 1
ATOM 3171 C CA . LEU A 1 405 ? 8.148 -12.977 -1.752 1 92.5 405 LEU A CA 1
ATOM 3172 C C . LEU A 1 405 ? 8.922 -13.047 -3.066 1 92.5 405 LEU A C 1
ATOM 3174 O O . LEU A 1 405 ? 10.156 -13.094 -3.064 1 92.5 405 LEU A O 1
ATOM 3178 N N . VAL A 1 406 ? 8.18 -13.016 -4.074 1 91.88 406 VAL A N 1
ATOM 3179 C CA . VAL A 1 406 ? 8.797 -13.164 -5.391 1 91.88 406 VAL A CA 1
ATOM 3180 C C . VAL A 1 406 ? 9.594 -11.906 -5.73 1 91.88 406 VAL A C 1
ATOM 3182 O O . VAL A 1 406 ? 10.68 -11.984 -6.305 1 91.88 406 VAL A O 1
ATOM 3185 N N . THR A 1 407 ? 9.07 -10.773 -5.387 1 90.19 407 THR A N 1
ATOM 3186 C CA . THR A 1 407 ? 9.711 -9.516 -5.754 1 90.19 407 THR A CA 1
ATOM 3187 C C . THR A 1 407 ? 10.664 -9.055 -4.656 1 90.19 407 THR A C 1
ATOM 3189 O O . THR A 1 407 ? 11.562 -8.242 -4.906 1 90.19 407 THR A O 1
ATOM 3192 N N . GLY A 1 408 ? 10.398 -9.555 -3.416 1 90 408 GLY A N 1
ATOM 3193 C CA . GLY A 1 408 ? 11.164 -9.078 -2.273 1 90 408 GLY A CA 1
ATOM 3194 C C . GLY A 1 408 ? 10.711 -7.719 -1.773 1 90 408 GLY A C 1
ATOM 3195 O O . GLY A 1 408 ? 11.414 -7.066 -1.004 1 90 408 GLY A O 1
ATOM 3196 N N . ARG A 1 409 ? 9.57 -7.273 -2.232 1 88.94 409 ARG A N 1
ATOM 3197 C CA . ARG A 1 409 ? 9.016 -6 -1.792 1 88.94 409 ARG A CA 1
ATOM 3198 C C . ARG A 1 409 ? 7.996 -6.207 -0.676 1 88.94 409 ARG A C 1
ATOM 3200 O O . ARG A 1 409 ? 7.242 -7.184 -0.688 1 88.94 409 ARG A O 1
ATOM 3207 N N . PRO A 1 410 ? 7.949 -5.285 0.275 1 87.69 410 PRO A N 1
ATOM 3208 C CA . PRO A 1 410 ? 6.984 -5.441 1.365 1 87.69 410 PRO A CA 1
ATOM 3209 C C . PRO A 1 410 ? 5.535 -5.434 0.879 1 87.69 410 PRO A C 1
ATOM 3211 O O . PRO A 1 410 ? 5.211 -4.734 -0.086 1 87.69 410 PRO A O 1
ATOM 3214 N N . PRO A 1 411 ? 4.738 -6.191 1.6 1 86.69 411 PRO A N 1
ATOM 3215 C CA . PRO A 1 411 ? 3.33 -6.246 1.195 1 86.69 411 PRO A CA 1
ATOM 3216 C C . PRO A 1 411 ? 2.553 -4.992 1.588 1 86.69 411 PRO A C 1
ATOM 3218 O O . PRO A 1 411 ? 2.914 -4.316 2.555 1 86.69 411 PRO A O 1
ATOM 3221 N N . SER A 1 412 ? 1.521 -4.789 0.857 1 76.75 412 SER A N 1
ATOM 3222 C CA . SER A 1 412 ? 0.622 -3.672 1.135 1 76.75 412 SER A CA 1
ATOM 3223 C C . SER A 1 412 ? -0.354 -4.012 2.256 1 76.75 412 SER A C 1
ATOM 3225 O O . SER A 1 412 ? -0.956 -3.121 2.855 1 76.75 412 SER A O 1
ATOM 3227 N N . LEU A 1 413 ? -0.576 -5.293 2.49 1 76.5 413 LEU A N 1
ATOM 3228 C CA . LEU A 1 413 ? -1.533 -5.758 3.488 1 76.5 413 LEU A CA 1
ATOM 3229 C C . LEU A 1 413 ? -0.822 -6.473 4.633 1 76.5 413 LEU A C 1
ATOM 3231 O O . LEU A 1 413 ? 0.011 -7.352 4.395 1 76.5 413 LEU A O 1
ATOM 3235 N N . LEU A 1 414 ? -1.118 -5.938 5.836 1 74.12 414 LEU A N 1
ATOM 3236 C CA . LEU A 1 414 ? -0.468 -6.547 6.992 1 74.12 414 LEU A CA 1
ATOM 3237 C C . LEU A 1 414 ? -1.483 -7.277 7.863 1 74.12 414 LEU A C 1
ATOM 3239 O O . LEU A 1 414 ? -2.605 -6.801 8.047 1 74.12 414 LEU A O 1
ATOM 3243 N N . THR A 1 415 ? -1.018 -8.305 8.367 1 69 415 THR A N 1
ATOM 3244 C CA . THR A 1 415 ? -1.87 -9.203 9.133 1 69 415 THR A CA 1
ATOM 3245 C C . THR A 1 415 ? -2.369 -8.523 10.406 1 69 415 THR A C 1
ATOM 3247 O O . THR A 1 415 ? -3.479 -8.797 10.867 1 69 415 THR A O 1
ATOM 3250 N N . SER A 1 416 ? -1.552 -7.711 10.82 1 76.25 416 SER A N 1
ATOM 3251 C CA . SER A 1 416 ? -1.9 -7.133 12.117 1 76.25 416 SER A CA 1
ATOM 3252 C C . SER A 1 416 ? -3.164 -6.285 12.023 1 76.25 416 SER A C 1
ATOM 3254 O O . SER A 1 416 ? -3.818 -6.023 13.031 1 76.25 416 SER A O 1
ATOM 3256 N N . TYR A 1 417 ? -3.496 -5.996 10.836 1 81.19 417 TYR A N 1
ATOM 3257 C CA . TYR A 1 417 ? -4.656 -5.129 10.656 1 81.19 417 TYR A CA 1
ATOM 3258 C C . TYR A 1 417 ? -5.852 -5.914 10.133 1 81.19 417 TYR A C 1
ATOM 3260 O O . TYR A 1 417 ? -6.949 -5.367 10 1 81.19 417 TYR A O 1
ATOM 3268 N N . VAL A 1 418 ? -5.648 -7.238 9.859 1 85.75 418 VAL A N 1
ATOM 3269 C CA . VAL A 1 418 ? -6.684 -8.031 9.203 1 85.75 418 VAL A CA 1
ATOM 3270 C C . VAL A 1 418 ? -7.613 -8.641 10.25 1 85.75 418 VAL A C 1
ATOM 3272 O O . VAL A 1 418 ? -7.164 -9.359 11.141 1 85.75 418 VAL A O 1
ATOM 3275 N N . ASP A 1 419 ? -8.883 -8.352 10.141 1 86.56 419 ASP A N 1
ATOM 3276 C CA . ASP A 1 419 ? -9.922 -8.898 11.008 1 86.56 419 ASP A CA 1
ATOM 3277 C C . ASP A 1 419 ? -10.836 -9.844 10.234 1 86.56 419 ASP A C 1
ATOM 3279 O O . ASP A 1 419 ? -11.711 -10.484 10.82 1 86.56 419 ASP A O 1
ATOM 3283 N N . CYS A 1 420 ? -10.633 -9.977 9.047 1 91.12 420 CYS A N 1
ATOM 3284 C CA . CYS A 1 420 ? -11.492 -10.812 8.211 1 91.12 420 CYS A CA 1
ATOM 3285 C C . CYS A 1 420 ? -11.344 -12.289 8.57 1 91.12 420 CYS A C 1
ATOM 3287 O O . CYS A 1 420 ? -10.242 -12.836 8.492 1 91.12 420 CYS A O 1
ATOM 3289 N N . ARG A 1 421 ? -12.414 -12.93 8.883 1 91 421 ARG A N 1
ATOM 3290 C CA . ARG A 1 421 ? -12.391 -14.328 9.281 1 91 421 ARG A CA 1
ATOM 3291 C C . ARG A 1 421 ? -12.227 -15.242 8.07 1 91 421 ARG A C 1
ATOM 3293 O O . ARG A 1 421 ? -12.641 -14.898 6.965 1 91 421 ARG A O 1
ATOM 3300 N N . ILE A 1 422 ? -11.602 -16.375 8.32 1 92.06 422 ILE A N 1
ATOM 3301 C CA . ILE A 1 422 ? -11.516 -17.422 7.301 1 92.06 422 ILE A CA 1
ATOM 3302 C C . ILE A 1 422 ? -12.859 -18.141 7.184 1 92.06 422 ILE A C 1
ATOM 3304 O O . ILE A 1 422 ? -13.477 -18.484 8.195 1 92.06 422 ILE A O 1
ATOM 3308 N N . PRO A 1 423 ? -13.305 -18.266 5.965 1 89.75 423 PRO A N 1
ATOM 3309 C CA . PRO A 1 423 ? -14.562 -19 5.828 1 89.75 423 PRO A CA 1
ATOM 3310 C C . PRO A 1 423 ? -14.5 -20.391 6.438 1 89.75 423 PRO A C 1
ATOM 3312 O O . PRO A 1 423 ? -13.438 -21.031 6.426 1 89.75 423 PRO A O 1
ATOM 3315 N N . THR A 1 424 ? -15.641 -20.828 6.898 1 85.88 424 THR A N 1
ATOM 3316 C CA . THR A 1 424 ? -15.711 -22.141 7.523 1 85.88 424 THR A CA 1
ATOM 3317 C C . THR A 1 424 ? -15.93 -23.234 6.473 1 85.88 424 THR A C 1
ATOM 3319 O O . THR A 1 424 ? -16.391 -22.938 5.367 1 85.88 424 THR A O 1
ATOM 3322 N N . GLU A 1 425 ? -15.633 -24.422 6.832 1 81.31 425 GLU A N 1
ATOM 3323 C CA . GLU A 1 425 ? -15.867 -25.562 5.945 1 81.31 425 GLU A CA 1
ATOM 3324 C C . GLU A 1 425 ? -17.359 -25.734 5.668 1 81.31 425 GLU A C 1
ATOM 3326 O O . GLU A 1 425 ? -17.75 -26.156 4.578 1 81.31 425 GLU A O 1
ATOM 3331 N N . GLU A 1 426 ? -18.109 -25.438 6.66 1 81.19 426 GLU A N 1
ATOM 3332 C CA . GLU A 1 426 ? -19.562 -25.516 6.492 1 81.19 426 GLU A CA 1
ATOM 3333 C C . GLU A 1 426 ? -20.047 -24.547 5.426 1 81.19 426 GLU A C 1
ATOM 3335 O O . GLU A 1 426 ? -20.891 -24.891 4.602 1 81.19 426 GLU A O 1
ATOM 3340 N N . ASP A 1 427 ? -19.469 -23.422 5.496 1 83.12 427 ASP A N 1
ATOM 3341 C CA . ASP A 1 427 ? -19.828 -22.422 4.496 1 83.12 427 ASP A CA 1
ATOM 3342 C C . ASP A 1 427 ? -19.406 -22.859 3.098 1 83.12 427 ASP A C 1
ATOM 3344 O O . ASP A 1 427 ? -20.109 -22.609 2.119 1 83.12 427 ASP A O 1
ATOM 3348 N N . GLU A 1 428 ? -18.297 -23.453 3.02 1 82.5 428 GLU A N 1
ATOM 3349 C CA . GLU A 1 428 ? -17.797 -23.922 1.729 1 82.5 428 GLU A CA 1
ATOM 3350 C C . GLU A 1 428 ? -18.734 -24.969 1.117 1 82.5 428 GLU A C 1
ATOM 3352 O O . GLU A 1 428 ? -19.016 -24.922 -0.081 1 82.5 428 GLU A O 1
ATOM 3357 N N . ASP A 1 429 ? -19.125 -25.797 1.946 1 77.88 429 ASP A N 1
ATOM 3358 C CA . ASP A 1 429 ? -20.031 -26.844 1.477 1 77.88 429 ASP A CA 1
ATOM 3359 C C . ASP A 1 429 ? -21.359 -26.25 1 1 77.88 429 ASP A C 1
ATOM 3361 O O . ASP A 1 429 ? -21.938 -26.719 0.019 1 77.88 429 ASP A O 1
ATOM 3365 N N . LEU A 1 430 ? -21.703 -25.312 1.634 1 79.56 430 LEU A N 1
ATOM 3366 C CA . LEU A 1 430 ? -23 -24.703 1.342 1 79.56 430 LEU A CA 1
ATOM 3367 C C . LEU A 1 430 ? -22.922 -23.844 0.089 1 79.56 430 LEU A C 1
ATOM 3369 O O . LEU A 1 430 ? -23.828 -23.875 -0.747 1 79.56 430 LEU A O 1
ATOM 3373 N N . PHE A 1 431 ? -21.844 -23.125 -0.062 1 77.94 431 PHE A N 1
ATOM 3374 C CA . PHE A 1 431 ? -21.859 -22.062 -1.069 1 77.94 431 PHE A CA 1
ATOM 3375 C C . PHE A 1 431 ? -21 -22.438 -2.262 1 77.94 431 PHE A C 1
ATOM 3377 O O . PHE A 1 431 ? -21.078 -21.812 -3.32 1 77.94 431 PHE A O 1
ATOM 3384 N N . GLN A 1 432 ? -20.234 -23.453 -2.201 1 73.38 432 GLN A N 1
ATOM 3385 C CA . GLN A 1 432 ? -19.328 -23.812 -3.293 1 73.38 432 GLN A CA 1
ATOM 3386 C C . GLN A 1 432 ? -19.938 -24.922 -4.164 1 73.38 432 GLN A C 1
ATOM 3388 O O . GLN A 1 432 ? -19.359 -25.312 -5.176 1 73.38 432 GLN A O 1
ATOM 3393 N N . GLN A 1 433 ? -21.094 -25.234 -3.781 1 63.94 433 GLN A N 1
ATOM 3394 C CA . GLN A 1 433 ? -21.75 -26.266 -4.574 1 63.94 433 GLN A CA 1
ATOM 3395 C C . GLN A 1 433 ? -21.984 -25.797 -6.004 1 63.94 433 GLN A C 1
ATOM 3397 O O . GLN A 1 433 ? -22.594 -24.734 -6.223 1 63.94 433 GLN A O 1
ATOM 3402 N N . GLY A 1 434 ? -21.469 -26.562 -6.953 1 63.38 434 GLY A N 1
ATOM 3403 C CA . GLY A 1 434 ? -21.625 -26.234 -8.359 1 63.38 434 GLY A CA 1
ATOM 3404 C C . GLY A 1 434 ? -20.562 -25.281 -8.883 1 63.38 434 GLY A C 1
ATOM 3405 O O . GLY A 1 434 ? -20.547 -24.953 -10.07 1 63.38 434 GLY A O 1
ATOM 3406 N N . GLU A 1 435 ? -19.703 -24.844 -7.91 1 70.62 435 GLU A N 1
ATOM 3407 C CA . GLU A 1 435 ? -18.625 -23.922 -8.289 1 70.62 435 GLU A CA 1
ATOM 3408 C C . GLU A 1 435 ? -17.312 -24.672 -8.516 1 70.62 435 GLU A C 1
ATOM 3410 O O . GLU A 1 435 ? -17.172 -25.828 -8.125 1 70.62 435 GLU A O 1
ATOM 3415 N N . VAL A 1 436 ? -16.516 -24.094 -9.273 1 68.5 436 VAL A N 1
ATOM 3416 C CA . VAL A 1 436 ? -15.156 -24.625 -9.398 1 68.5 436 VAL A CA 1
ATOM 3417 C C . VAL A 1 436 ? -14.492 -24.672 -8.023 1 68.5 436 VAL A C 1
ATOM 3419 O O . VAL A 1 436 ? -14.742 -23.812 -7.18 1 68.5 436 VAL A O 1
ATOM 3422 N N . PRO A 1 437 ? -13.828 -25.719 -7.84 1 66 437 PRO A N 1
ATOM 3423 C CA . PRO A 1 437 ? -13.172 -25.844 -6.539 1 66 437 PRO A CA 1
ATOM 3424 C C . PRO A 1 437 ? -12.289 -24.641 -6.199 1 66 437 PRO A C 1
ATOM 3426 O O . PRO A 1 437 ? -11.68 -24.047 -7.09 1 66 437 PRO A O 1
ATOM 3429 N N . LEU A 1 438 ? -12.297 -24.422 -4.93 1 65.94 438 LEU A N 1
ATOM 3430 C CA . LEU A 1 438 ? -11.477 -23.328 -4.426 1 65.94 438 LEU A CA 1
ATOM 3431 C C . LEU A 1 438 ? -9.992 -23.641 -4.59 1 65.94 438 LEU A C 1
ATOM 3433 O O . LEU A 1 438 ? -9.539 -24.734 -4.219 1 65.94 438 LEU A O 1
ATOM 3437 N N . GLY A 1 439 ? -9.391 -22.906 -5.375 1 63.59 439 GLY A N 1
ATOM 3438 C CA . GLY A 1 439 ? -7.949 -23.047 -5.562 1 63.59 439 GLY A CA 1
ATOM 3439 C C . GLY A 1 439 ? -7.242 -23.609 -4.344 1 63.59 439 GLY A C 1
ATOM 3440 O O . GLY A 1 439 ? -7.281 -24.812 -4.098 1 63.59 439 GLY A O 1
ATOM 3441 N N . PHE A 1 440 ? -6.859 -22.781 -3.447 1 66.12 440 PHE A N 1
ATOM 3442 C CA . PHE A 1 440 ? -6.102 -23.156 -2.26 1 66.12 440 PHE A CA 1
ATOM 3443 C C . PHE A 1 440 ? -7.031 -23.703 -1.18 1 66.12 440 PHE A C 1
ATOM 3445 O O . PHE A 1 440 ? -6.582 -24.344 -0.235 1 66.12 440 PHE A O 1
ATOM 3452 N N . GLY A 1 441 ? -8.273 -23.547 -1.445 1 71.44 441 GLY A N 1
ATOM 3453 C CA . GLY A 1 441 ? -9.273 -23.984 -0.479 1 71.44 441 GLY A CA 1
ATOM 3454 C C . GLY A 1 441 ? -9.156 -23.266 0.856 1 71.44 441 GLY A C 1
ATOM 3455 O O . GLY A 1 441 ? -8.375 -22.328 1 1 71.44 441 GLY A O 1
ATOM 3456 N N . ILE A 1 442 ? -9.883 -23.672 1.739 1 81.38 442 ILE A N 1
ATOM 3457 C CA . ILE A 1 442 ? -9.875 -23.141 3.096 1 81.38 442 ILE A CA 1
ATOM 3458 C C . ILE A 1 442 ? -8.523 -23.422 3.752 1 81.38 442 ILE A C 1
ATOM 3460 O O . ILE A 1 442 ? -8.016 -22.594 4.52 1 81.38 442 ILE A O 1
ATOM 3464 N N . TRP A 1 443 ? -8.016 -24.516 3.344 1 83.38 443 TRP A N 1
ATOM 3465 C CA . TRP A 1 443 ? -6.688 -24.844 3.861 1 83.38 443 TRP A CA 1
ATOM 3466 C C . TRP A 1 443 ? -5.664 -23.797 3.451 1 83.38 443 TRP A C 1
ATOM 3468 O O . TRP A 1 443 ? -4.816 -23.391 4.258 1 83.38 443 TRP A O 1
ATOM 3478 N N . GLY A 1 444 ? -5.719 -23.469 2.209 1 86.5 444 GLY A N 1
ATOM 3479 C CA . GLY A 1 444 ? -4.793 -22.453 1.717 1 86.5 444 GLY A CA 1
ATOM 3480 C C . GLY A 1 444 ? -4.883 -21.141 2.467 1 86.5 444 GLY A C 1
ATOM 3481 O O . GLY A 1 444 ? -3.871 -20.484 2.693 1 86.5 444 GLY A O 1
ATOM 3482 N N . PHE A 1 445 ? -6.129 -20.812 2.865 1 89.75 445 PHE A N 1
ATOM 3483 C CA . PHE A 1 445 ? -6.336 -19.594 3.633 1 89.75 445 PHE A CA 1
ATOM 3484 C C . PHE A 1 445 ? -5.707 -19.703 5.016 1 89.75 445 PHE A C 1
ATOM 3486 O O . PHE A 1 445 ? -5.047 -18.781 5.48 1 89.75 445 PHE A O 1
A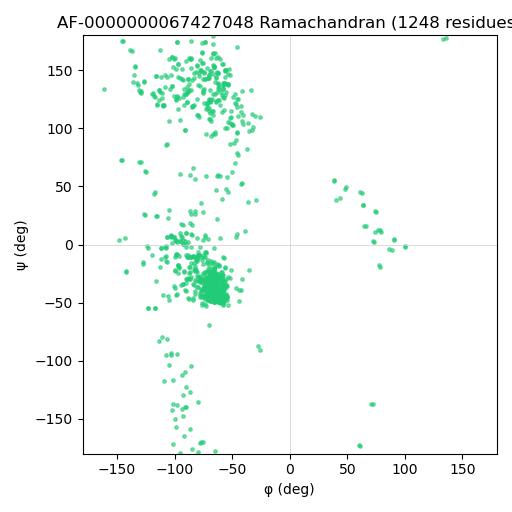TOM 3493 N N . LYS A 1 446 ? -5.855 -20.812 5.559 1 88.94 446 LYS A N 1
ATOM 3494 C CA . LYS A 1 446 ? -5.262 -21.047 6.871 1 88.94 446 LYS A CA 1
ATOM 3495 C C . LYS A 1 446 ? -3.74 -21.078 6.797 1 88.94 446 LYS A C 1
ATOM 3497 O O . LYS A 1 446 ? -3.061 -20.531 7.672 1 88.94 446 LYS A O 1
ATOM 3502 N N . ALA A 1 447 ? -3.283 -21.719 5.777 1 91 447 ALA A N 1
ATOM 3503 C CA . ALA A 1 447 ? -1.84 -21.766 5.566 1 91 447 ALA A CA 1
ATOM 3504 C C . ALA A 1 447 ? -1.264 -20.375 5.379 1 91 447 ALA A C 1
ATOM 3506 O O . ALA A 1 447 ? -0.153 -20.078 5.828 1 91 447 ALA A O 1
ATOM 3507 N N . SER A 1 448 ? -2.006 -19.594 4.695 1 91.25 448 SER A N 1
ATOM 3508 C CA . SER A 1 448 ? -1.559 -18.219 4.473 1 91.25 448 SER A CA 1
ATOM 3509 C C . SER A 1 448 ? -1.525 -17.438 5.777 1 91.25 448 SER A C 1
ATOM 3511 O O . SER A 1 448 ? -0.569 -16.703 6.043 1 91.25 448 SER A O 1
ATOM 3513 N N . GLN A 1 449 ? -2.49 -17.578 6.543 1 90.62 449 GLN A N 1
ATOM 3514 C CA . GLN A 1 449 ? -2.594 -16.844 7.793 1 90.62 449 GLN A CA 1
ATOM 3515 C C . GLN A 1 449 ? -1.557 -17.328 8.805 1 90.62 449 GLN A C 1
ATOM 3517 O O . GLN A 1 449 ? -0.881 -16.516 9.445 1 90.62 449 GLN A O 1
ATOM 3522 N N . LEU A 1 450 ? -1.374 -18.594 8.859 1 90.06 450 LEU A N 1
ATOM 3523 C CA . LEU A 1 450 ? -0.579 -19.172 9.938 1 90.06 450 LEU A CA 1
ATOM 3524 C C . LEU A 1 450 ? 0.895 -19.234 9.555 1 90.06 450 LEU A C 1
ATOM 3526 O O . LEU A 1 450 ? 1.771 -19.172 10.422 1 90.06 450 LEU A O 1
ATOM 3530 N N . CYS A 1 451 ? 1.12 -19.375 8.281 1 93.69 451 CYS A N 1
ATOM 3531 C CA . CYS A 1 451 ? 2.496 -19.672 7.898 1 93.69 451 CYS A CA 1
ATOM 3532 C C . CYS A 1 451 ? 3.021 -18.625 6.918 1 93.69 451 CYS A C 1
ATOM 3534 O O . CYS A 1 451 ? 4.051 -18 7.168 1 93.69 451 CYS A O 1
ATOM 3536 N N . LEU A 1 452 ? 2.338 -18.422 5.848 1 94.06 452 LEU A N 1
ATOM 3537 C CA . LEU A 1 452 ? 2.844 -17.562 4.793 1 94.06 452 LEU A CA 1
ATOM 3538 C C . LEU A 1 452 ? 3.066 -16.141 5.309 1 94.06 452 LEU A C 1
ATOM 3540 O O . LEU A 1 452 ? 4.074 -15.508 4.992 1 94.06 452 LEU A O 1
ATOM 3544 N N . MET A 1 453 ? 2.129 -15.656 6.07 1 91.69 453 MET A N 1
ATOM 3545 C CA . MET A 1 453 ? 2.232 -14.289 6.586 1 91.69 453 MET A CA 1
ATOM 3546 C C . MET A 1 453 ? 3.459 -14.141 7.48 1 91.69 453 MET A C 1
ATOM 3548 O O . MET A 1 453 ? 4.27 -13.234 7.281 1 91.69 453 MET A O 1
ATOM 3552 N N . PRO A 1 454 ? 3.676 -15 8.414 1 91.56 454 PRO A N 1
ATOM 3553 C CA . PRO A 1 454 ? 4.895 -14.906 9.219 1 91.56 454 PRO A CA 1
ATOM 3554 C C . PRO A 1 454 ? 6.164 -15.078 8.391 1 91.56 454 PRO A C 1
ATOM 3556 O O . PRO A 1 454 ? 7.184 -14.445 8.68 1 91.56 454 PRO A O 1
ATOM 3559 N N . VAL A 1 455 ? 6.129 -15.945 7.453 1 94.38 455 VAL A N 1
ATOM 3560 C CA . VAL A 1 455 ? 7.289 -16.156 6.59 1 94.38 455 VAL A CA 1
ATOM 3561 C C . VAL A 1 455 ? 7.629 -14.852 5.863 1 94.38 455 VAL A C 1
ATOM 3563 O O . VAL A 1 455 ? 8.789 -14.445 5.82 1 94.38 455 VAL A O 1
ATOM 3566 N N . VAL A 1 456 ? 6.645 -14.227 5.305 1 92.5 456 VAL A N 1
ATOM 3567 C CA . VAL A 1 456 ? 6.852 -12.977 4.578 1 92.5 456 VAL A CA 1
ATOM 3568 C C . VAL A 1 456 ? 7.422 -11.914 5.52 1 92.5 456 VAL A C 1
ATOM 3570 O O . VAL A 1 456 ? 8.352 -11.188 5.156 1 92.5 456 VAL A O 1
ATOM 3573 N N . ARG A 1 457 ? 6.891 -11.852 6.703 1 88.5 457 ARG A N 1
ATOM 3574 C CA . ARG A 1 457 ? 7.367 -10.891 7.688 1 88.5 457 ARG A CA 1
ATOM 3575 C C . ARG A 1 457 ? 8.828 -11.141 8.039 1 88.5 457 ARG A C 1
ATOM 3577 O O . ARG A 1 457 ? 9.617 -10.195 8.164 1 88.5 457 ARG A O 1
ATOM 3584 N N . ALA A 1 458 ? 9.164 -12.352 8.117 1 89.5 458 ALA A N 1
ATOM 3585 C CA . ALA A 1 458 ? 10.523 -12.719 8.516 1 89.5 458 ALA A CA 1
ATOM 3586 C C . ALA A 1 458 ? 11.508 -12.5 7.375 1 89.5 458 ALA A C 1
ATOM 3588 O O . ALA A 1 458 ? 12.578 -11.914 7.566 1 89.5 458 ALA A O 1
ATOM 3589 N N . VAL A 1 459 ? 11.109 -12.914 6.25 1 90.44 459 VAL A N 1
ATOM 3590 C CA . VAL A 1 459 ? 12.008 -12.93 5.098 1 90.44 459 VAL A CA 1
ATOM 3591 C C . VAL A 1 459 ? 12.25 -11.508 4.609 1 90.44 459 VAL A C 1
ATOM 3593 O O . VAL A 1 459 ? 13.352 -11.172 4.168 1 90.44 459 VAL A O 1
ATOM 3596 N N . LEU A 1 460 ? 11.273 -10.688 4.699 1 87.81 460 LEU A N 1
ATOM 3597 C CA . LEU A 1 460 ? 11.375 -9.352 4.125 1 87.81 460 LEU A CA 1
ATOM 3598 C C . LEU A 1 460 ? 11.727 -8.32 5.195 1 87.81 460 LEU A C 1
ATOM 3600 O O . LEU A 1 460 ? 11.789 -7.121 4.914 1 87.81 460 LEU A O 1
ATOM 3604 N N . ALA A 1 461 ? 11.945 -8.758 6.34 1 83.75 461 ALA A N 1
ATOM 3605 C CA . ALA A 1 461 ? 12.289 -7.855 7.438 1 83.75 461 ALA A CA 1
ATOM 3606 C C . ALA A 1 461 ? 13.609 -7.137 7.16 1 83.75 461 ALA A C 1
ATOM 3608 O O . ALA A 1 461 ? 14.492 -7.684 6.5 1 83.75 461 ALA A O 1
ATOM 3609 N N . ALA A 1 462 ? 13.664 -5.926 7.648 1 78 462 ALA A N 1
ATOM 3610 C CA . ALA A 1 462 ? 14.906 -5.16 7.508 1 78 462 ALA A CA 1
ATOM 3611 C C . ALA A 1 462 ? 16.062 -5.836 8.242 1 78 462 ALA A C 1
ATOM 3613 O O . ALA A 1 462 ? 17.188 -5.855 7.75 1 78 462 ALA A O 1
ATOM 3614 N N . LYS A 1 463 ? 15.672 -6.316 9.344 1 75.44 463 LYS A N 1
ATOM 3615 C CA . LYS A 1 463 ? 16.656 -7.098 10.094 1 75.44 463 LYS A CA 1
ATOM 3616 C C . LYS A 1 463 ? 16.453 -8.594 9.867 1 75.44 463 LYS A C 1
ATOM 3618 O O . LYS A 1 463 ? 15.336 -9.109 10.016 1 75.44 463 LYS A O 1
ATOM 3623 N N . PRO A 1 464 ? 17.547 -9.227 9.438 1 79.88 464 PRO A N 1
ATOM 3624 C CA . PRO A 1 464 ? 17.406 -10.664 9.211 1 79.88 464 PRO A CA 1
ATOM 3625 C C . PRO A 1 464 ? 16.938 -11.422 10.453 1 79.88 464 PRO A C 1
ATOM 3627 O O . PRO A 1 464 ? 17.359 -11.102 11.57 1 79.88 464 PRO A O 1
ATOM 3630 N N . PRO A 1 465 ? 16.094 -12.289 10.211 1 87.12 465 PRO A N 1
ATOM 3631 C CA . PRO A 1 465 ? 15.617 -13.086 11.336 1 87.12 465 PRO A CA 1
ATOM 3632 C C . PRO A 1 465 ? 16.688 -14.023 11.898 1 87.12 465 PRO A C 1
ATOM 3634 O O . PRO A 1 465 ? 17.594 -14.438 11.164 1 87.12 465 PRO A O 1
ATOM 3637 N N . SER A 1 466 ? 16.531 -14.227 13.188 1 89.06 466 SER A N 1
ATOM 3638 C CA . SER A 1 466 ? 17.422 -15.211 13.781 1 89.06 466 SER A CA 1
ATOM 3639 C C . SER A 1 466 ? 17.156 -16.609 13.234 1 89.06 466 SER A C 1
ATOM 3641 O O . SER A 1 466 ? 16.062 -16.891 12.75 1 89.06 466 SER A O 1
ATOM 3643 N N . TYR A 1 467 ? 18.188 -17.438 13.266 1 91.69 467 TYR A N 1
ATOM 3644 C CA . TYR A 1 467 ? 18.047 -18.781 12.727 1 91.69 467 TYR A CA 1
ATOM 3645 C C . TYR A 1 467 ? 17.016 -19.578 13.508 1 91.69 467 TYR A C 1
ATOM 3647 O O . TYR A 1 467 ? 16.312 -20.438 12.953 1 91.69 467 TYR A O 1
ATOM 3655 N N . ASP A 1 468 ? 16.812 -19.203 14.75 1 91.62 468 ASP A N 1
ATOM 3656 C CA . ASP A 1 468 ? 15.797 -19.875 15.562 1 91.62 468 ASP A CA 1
ATOM 3657 C C . ASP A 1 468 ? 14.391 -19.625 15.016 1 91.62 468 ASP A C 1
ATOM 3659 O O . ASP A 1 468 ? 13.547 -20.516 15.023 1 91.62 468 ASP A O 1
ATOM 3663 N N . VAL A 1 469 ? 14.242 -18.453 14.625 1 93.62 469 VAL A N 1
ATOM 3664 C CA . VAL A 1 469 ? 12.953 -18.078 14.047 1 93.62 469 VAL A CA 1
ATOM 3665 C C . VAL A 1 469 ? 12.703 -18.891 12.781 1 93.62 469 VAL A C 1
ATOM 3667 O O . VAL A 1 469 ? 11.57 -19.328 12.531 1 93.62 469 VAL A O 1
ATOM 3670 N N . ILE A 1 470 ? 13.766 -19.141 12.023 1 95.75 470 ILE A N 1
ATOM 3671 C CA . ILE A 1 470 ? 13.664 -19.906 10.781 1 95.75 470 ILE A CA 1
ATOM 3672 C C . ILE A 1 470 ? 13.266 -21.344 11.086 1 95.75 470 ILE A C 1
ATOM 3674 O O . ILE A 1 470 ? 12.383 -21.906 10.43 1 95.75 470 ILE A O 1
ATOM 3678 N N . ILE A 1 471 ? 13.867 -21.812 12.047 1 95.25 471 ILE A N 1
ATOM 3679 C CA . ILE A 1 471 ? 13.617 -23.203 12.398 1 95.25 471 ILE A CA 1
ATOM 3680 C C . ILE A 1 471 ? 12.211 -23.344 12.984 1 95.25 471 ILE A C 1
ATOM 3682 O O . ILE A 1 471 ? 11.508 -24.328 12.703 1 95.25 471 ILE A O 1
ATOM 3686 N N . GLU A 1 472 ? 11.812 -22.391 13.75 1 95.56 472 GLU A N 1
ATOM 3687 C CA . GLU A 1 472 ? 10.469 -22.406 14.312 1 95.56 472 GLU A CA 1
ATOM 3688 C C . GLU A 1 472 ? 9.414 -22.359 13.211 1 95.56 472 GLU A C 1
ATOM 3690 O O . GLU A 1 472 ? 8.43 -23.094 13.242 1 95.56 472 GLU A O 1
ATOM 3695 N N . LEU A 1 473 ? 9.625 -21.531 12.312 1 96.5 473 LEU A N 1
ATOM 3696 C CA . LEU A 1 473 ? 8.68 -21.391 11.211 1 96.5 473 LEU A CA 1
ATOM 3697 C C . LEU A 1 473 ? 8.688 -22.641 10.328 1 96.5 473 LEU A C 1
ATOM 3699 O O . LEU A 1 473 ? 7.641 -23.047 9.805 1 96.5 473 LEU A O 1
ATOM 3703 N N . ASP A 1 474 ? 9.852 -23.188 10.125 1 96.81 474 ASP A N 1
ATOM 3704 C CA . ASP A 1 474 ? 9.961 -24.438 9.383 1 96.81 474 ASP A CA 1
ATOM 3705 C C . ASP A 1 474 ? 9.07 -25.516 9.992 1 96.81 474 ASP A C 1
ATOM 3707 O O . ASP A 1 474 ? 8.32 -26.188 9.281 1 96.81 474 ASP A O 1
ATOM 3711 N N . GLN A 1 475 ? 9.133 -25.594 11.258 1 95.12 475 GLN A N 1
ATOM 3712 C CA . GLN A 1 475 ? 8.344 -26.594 11.961 1 95.12 475 GLN A CA 1
ATOM 3713 C C . GLN A 1 475 ? 6.852 -26.312 11.836 1 95.12 475 GLN A C 1
ATOM 3715 O O . GLN A 1 475 ? 6.051 -27.234 11.664 1 95.12 475 GLN A O 1
ATOM 3720 N N . LYS A 1 476 ? 6.555 -25.125 11.93 1 94.75 476 LYS A N 1
ATOM 3721 C CA . LYS A 1 476 ? 5.152 -24.75 11.812 1 94.75 476 LYS A CA 1
ATOM 3722 C C . LYS A 1 476 ? 4.602 -25.094 10.43 1 94.75 476 LYS A C 1
ATOM 3724 O O . LYS A 1 476 ? 3.471 -25.562 10.312 1 94.75 476 LYS A O 1
ATOM 3729 N N . ILE A 1 477 ? 5.379 -24.859 9.422 1 95.62 477 ILE A N 1
ATOM 3730 C CA . ILE A 1 477 ? 4.961 -25.125 8.047 1 95.62 477 ILE A CA 1
ATOM 3731 C C . ILE A 1 477 ? 4.801 -26.641 7.844 1 95.62 477 ILE A C 1
ATOM 3733 O O . ILE A 1 477 ? 3.797 -27.094 7.289 1 95.62 477 ILE A O 1
ATOM 3737 N N . ARG A 1 478 ? 5.738 -27.344 8.32 1 93.12 478 ARG A N 1
ATOM 3738 C CA . ARG A 1 478 ? 5.703 -28.797 8.164 1 93.12 478 ARG A CA 1
ATOM 3739 C C . ARG A 1 478 ? 4.594 -29.406 9.016 1 93.12 478 ARG A C 1
ATOM 3741 O O . ARG A 1 478 ? 4.043 -30.453 8.656 1 93.12 478 ARG A O 1
ATOM 3748 N N . GLY A 1 479 ? 4.262 -28.719 10 1 88.75 479 GLY A N 1
ATOM 3749 C CA . GLY A 1 479 ? 3.25 -29.219 10.914 1 88.75 479 GLY A CA 1
ATOM 3750 C C . GLY A 1 479 ? 1.835 -28.938 10.453 1 88.75 479 GLY A C 1
ATOM 3751 O O . GLY A 1 479 ? 0.874 -29.469 11.016 1 88.75 479 GLY A O 1
ATOM 3752 N N . LEU A 1 480 ? 1.718 -28.172 9.477 1 86.88 480 LEU A N 1
ATOM 3753 C CA . LEU A 1 480 ? 0.382 -27.859 8.977 1 86.88 480 LEU A CA 1
ATOM 3754 C C . LEU A 1 480 ? -0.239 -29.078 8.305 1 86.88 480 LEU A C 1
ATOM 3756 O O . LEU A 1 480 ? 0.281 -29.578 7.305 1 86.88 480 LEU A O 1
ATOM 3760 N N . ALA A 1 481 ? -1.275 -29.531 8.922 1 76.31 481 ALA A N 1
ATOM 3761 C CA . ALA A 1 481 ? -1.941 -30.734 8.438 1 76.31 481 ALA A CA 1
ATOM 3762 C C . ALA A 1 481 ? -2.658 -30.469 7.113 1 76.31 481 ALA A C 1
ATOM 3764 O O . ALA A 1 481 ? -3.367 -29.469 6.977 1 76.31 481 ALA A O 1
ATOM 3765 N N . VAL A 1 482 ? -2.32 -31.25 6.168 1 71.38 482 VAL A N 1
ATOM 3766 C CA . VAL A 1 482 ? -3.014 -31.172 4.887 1 71.38 482 VAL A CA 1
ATOM 3767 C C . VAL A 1 482 ? -4.289 -32.031 4.938 1 71.38 482 VAL A C 1
ATOM 3769 O O . VAL A 1 482 ? -4.254 -33.188 5.328 1 71.38 482 VAL A O 1
ATOM 3772 N N . PRO A 1 483 ? -5.422 -31.266 4.734 1 62.91 483 PRO A N 1
ATOM 3773 C CA . PRO A 1 483 ? -6.66 -32.062 4.832 1 62.91 483 PRO A CA 1
ATOM 3774 C C . PRO A 1 483 ? -6.668 -33.25 3.904 1 62.91 483 PRO A C 1
ATOM 3776 O O . PRO A 1 483 ? -6.148 -33.188 2.787 1 62.91 483 PRO A O 1
ATOM 3779 N N . ARG A 1 484 ? -7.156 -34.438 4.391 1 55.5 484 ARG A N 1
ATOM 3780 C CA . ARG A 1 484 ? -7.215 -35.75 3.75 1 55.5 484 ARG A CA 1
ATOM 3781 C C . ARG A 1 484 ? -8.055 -35.688 2.479 1 55.5 484 ARG A C 1
ATOM 3783 O O . ARG A 1 484 ? -7.75 -36.375 1.496 1 55.5 484 ARG A O 1
ATOM 3790 N N . THR A 1 485 ? -9.18 -35.094 2.562 1 53.91 485 THR A N 1
ATOM 3791 C CA . THR A 1 485 ? -10.117 -35.062 1.444 1 53.91 485 THR A CA 1
ATOM 3792 C C . THR A 1 485 ? -9.445 -34.5 0.195 1 53.91 485 THR A C 1
ATOM 3794 O O . THR A 1 485 ? -9.758 -34.906 -0.923 1 53.91 485 THR A O 1
ATOM 3797 N N . ASP A 1 486 ? -8.656 -33.625 0.36 1 54.59 486 ASP A N 1
ATOM 3798 C CA . ASP A 1 486 ? -7.98 -33 -0.765 1 54.59 486 ASP A CA 1
ATOM 3799 C C . ASP A 1 486 ? -7.02 -33.969 -1.451 1 54.59 486 ASP A C 1
ATOM 3801 O O . ASP A 1 486 ? -6.918 -33.969 -2.68 1 54.59 486 ASP A O 1
ATOM 3805 N N . MET A 1 487 ? -6.492 -34.906 -0.626 1 50.41 487 MET A N 1
ATOM 3806 C CA . MET A 1 487 ? -5.539 -35.875 -1.14 1 50.41 487 MET A CA 1
ATOM 3807 C C . MET A 1 487 ? -6.25 -36.938 -1.969 1 50.41 487 MET A C 1
ATOM 3809 O O . MET A 1 487 ? -5.727 -37.375 -2.994 1 50.41 487 MET A O 1
ATOM 3813 N N . ASP A 1 488 ? -7.398 -37.281 -1.484 1 47.12 488 ASP A N 1
ATOM 3814 C CA . ASP A 1 488 ? -8.164 -38.344 -2.16 1 47.12 488 ASP A CA 1
ATOM 3815 C C . ASP A 1 488 ? -8.758 -37.812 -3.469 1 47.12 488 ASP A C 1
ATOM 3817 O O . ASP A 1 488 ? -8.766 -38.531 -4.477 1 47.12 488 ASP A O 1
ATOM 3821 N N . THR A 1 489 ? -9.406 -36.75 -3.451 1 50.97 489 THR A N 1
ATOM 3822 C CA . THR A 1 489 ? -9.977 -36.156 -4.66 1 50.97 489 THR A CA 1
ATOM 3823 C C . THR A 1 489 ? -8.875 -35.875 -5.684 1 50.97 489 THR A C 1
ATOM 3825 O O . THR A 1 489 ? -9.133 -35.844 -6.891 1 50.97 489 THR A O 1
ATOM 3828 N N . LEU A 1 490 ? -7.727 -35.562 -5.219 1 51.09 490 LEU A N 1
ATOM 3829 C CA . LEU A 1 490 ? -6.531 -35.312 -6.016 1 51.09 490 LEU A CA 1
ATOM 3830 C C . LEU A 1 490 ? -6.176 -36.531 -6.848 1 51.09 490 LEU A C 1
ATOM 3832 O O . LEU A 1 490 ? -5.703 -36.406 -7.977 1 51.09 490 LEU A O 1
ATOM 3836 N N . GLN A 1 491 ? -6.43 -37.812 -6.273 1 48.84 491 GLN A N 1
ATOM 3837 C CA . GLN A 1 491 ? -6.02 -39.031 -6.949 1 48.84 491 GLN A CA 1
ATOM 3838 C C . GLN A 1 491 ? -7.059 -39.469 -7.977 1 48.84 491 GLN A C 1
ATOM 3840 O O . GLN A 1 491 ? -6.711 -40.062 -9 1 48.84 491 GLN A O 1
ATOM 3845 N N . SER A 1 492 ? -8.336 -39.25 -7.727 1 49.59 492 SER A N 1
ATOM 3846 C CA . SER A 1 492 ? -9.32 -39.938 -8.555 1 49.59 492 SER A CA 1
ATOM 3847 C C . SER A 1 492 ? -9.727 -39.062 -9.758 1 49.59 492 SER A C 1
ATOM 3849 O O . SER A 1 492 ? -10.055 -39.625 -10.82 1 49.59 492 SER A O 1
ATOM 3851 N N . HIS A 1 493 ? -9.797 -37.75 -9.664 1 53.69 493 HIS A N 1
ATOM 3852 C CA . HIS A 1 493 ? -10.445 -36.969 -10.711 1 53.69 493 HIS A CA 1
ATOM 3853 C C . HIS A 1 493 ? -9.461 -36.031 -11.383 1 53.69 493 HIS A C 1
ATOM 3855 O O . HIS A 1 493 ? -9.797 -34.875 -11.664 1 53.69 493 HIS A O 1
ATOM 3861 N N . THR A 1 494 ? -8.297 -36.562 -11.695 1 59.38 494 THR A N 1
ATOM 3862 C CA . THR A 1 494 ? -7.168 -35.812 -12.242 1 59.38 494 THR A CA 1
ATOM 3863 C C . THR A 1 494 ? -7.418 -35.438 -13.703 1 59.38 494 THR A C 1
ATOM 3865 O O . THR A 1 494 ? -6.625 -34.719 -14.305 1 59.38 494 THR A O 1
ATOM 3868 N N . GLU A 1 495 ? -8.617 -35.75 -14.062 1 66.12 495 GLU A N 1
ATOM 3869 C CA . GLU A 1 495 ? -8.797 -35.5 -15.484 1 66.12 495 GLU A CA 1
ATOM 3870 C C . GLU A 1 495 ? -9.219 -34.062 -15.742 1 66.12 495 GLU A C 1
ATOM 3872 O O . GLU A 1 495 ? -8.852 -33.469 -16.75 1 66.12 495 GLU A O 1
ATOM 3877 N N . ARG A 1 496 ? -9.891 -33.562 -14.758 1 81.31 496 ARG A N 1
ATOM 3878 C CA . ARG A 1 496 ? -10.297 -32.156 -14.961 1 81.31 496 ARG A CA 1
ATOM 3879 C C . ARG A 1 496 ? -9.133 -31.219 -14.703 1 81.31 496 ARG A C 1
ATOM 3881 O O . ARG A 1 496 ? -8.383 -31.391 -13.742 1 81.31 496 ARG A O 1
ATOM 3888 N N . THR A 1 497 ? -8.961 -30.266 -15.531 1 87.62 497 THR A N 1
ATOM 3889 C CA . THR A 1 497 ? -7.832 -29.344 -15.477 1 87.62 497 THR A CA 1
ATOM 3890 C C . THR A 1 497 ? -7.816 -28.578 -14.156 1 87.62 497 THR A C 1
ATOM 3892 O O . THR A 1 497 ? -6.77 -28.453 -13.516 1 87.62 497 THR A O 1
ATOM 3895 N N . ALA A 1 498 ? -8.961 -28.109 -13.727 1 85.12 498 ALA A N 1
ATOM 3896 C CA . ALA A 1 498 ? -9.055 -27.312 -12.508 1 85.12 498 ALA A CA 1
ATOM 3897 C C . ALA A 1 498 ? -8.578 -28.109 -11.289 1 85.12 498 ALA A C 1
ATOM 3899 O O . ALA A 1 498 ? -7.879 -27.578 -10.43 1 85.12 498 ALA A O 1
ATOM 3900 N N . ILE A 1 499 ? -8.883 -29.312 -11.242 1 83 499 ILE A N 1
ATOM 3901 C CA . ILE A 1 499 ? -8.516 -30.156 -10.109 1 83 499 ILE A CA 1
ATOM 3902 C C . ILE A 1 499 ? -7.023 -30.484 -10.172 1 83 499 ILE A C 1
ATOM 3904 O O . ILE A 1 499 ? -6.336 -30.5 -9.148 1 83 499 ILE A O 1
ATOM 3908 N N . SER A 1 500 ? -6.617 -30.812 -11.383 1 87.19 500 SER A N 1
ATOM 3909 C CA . SER A 1 500 ? -5.203 -31.125 -11.578 1 87.19 500 SER A CA 1
ATOM 3910 C C . SER A 1 500 ? -4.32 -29.953 -11.156 1 87.19 500 SER A C 1
ATOM 3912 O O . SER A 1 500 ? -3.334 -30.141 -10.438 1 87.19 500 SER A O 1
ATOM 3914 N N . MET A 1 501 ? -4.664 -28.797 -11.602 1 88.31 501 MET A N 1
ATOM 3915 C CA . MET A 1 501 ? -3.871 -27.609 -11.297 1 88.31 501 MET A CA 1
ATOM 3916 C C . MET A 1 501 ? -3.959 -27.266 -9.812 1 88.31 501 MET A C 1
ATOM 3918 O O . MET A 1 501 ? -2.979 -26.812 -9.219 1 88.31 501 MET A O 1
ATOM 3922 N N . ARG A 1 502 ? -5.086 -27.438 -9.266 1 83.5 502 ARG A N 1
ATOM 3923 C CA . ARG A 1 502 ? -5.254 -27.188 -7.836 1 83.5 502 ARG A CA 1
ATOM 3924 C C . ARG A 1 502 ? -4.348 -28.094 -7.012 1 83.5 502 ARG A C 1
ATOM 3926 O O . ARG A 1 502 ? -3.74 -27.656 -6.031 1 83.5 502 ARG A O 1
ATOM 3933 N N . THR A 1 503 ? -4.305 -29.297 -7.414 1 81.62 503 THR A N 1
ATOM 3934 C CA . THR A 1 503 ? -3.455 -30.266 -6.719 1 81.62 503 THR A CA 1
ATOM 3935 C C . THR A 1 503 ? -1.984 -29.875 -6.848 1 81.62 503 THR A C 1
ATOM 3937 O O . THR A 1 503 ? -1.224 -29.984 -5.883 1 81.62 503 THR A O 1
ATOM 3940 N N . PHE A 1 504 ? -1.687 -29.453 -7.98 1 87.38 504 PHE A N 1
ATOM 3941 C CA . PHE A 1 504 ? -0.327 -29 -8.25 1 87.38 504 PHE A CA 1
ATOM 3942 C C . PHE A 1 504 ? 0.038 -27.828 -7.344 1 87.38 504 PHE A C 1
ATOM 3944 O O . PHE A 1 504 ? 1.087 -27.844 -6.695 1 87.38 504 PHE A O 1
ATOM 3951 N N . VAL A 1 505 ? -0.832 -26.891 -7.227 1 84.12 505 VAL A N 1
ATOM 3952 C CA . VAL A 1 505 ? -0.554 -25.672 -6.469 1 84.12 505 VAL A CA 1
ATOM 3953 C C . VAL A 1 505 ? -0.52 -26 -4.977 1 84.12 505 VAL A C 1
ATOM 3955 O O . VAL A 1 505 ? 0.281 -25.422 -4.23 1 84.12 505 VAL A O 1
ATOM 3958 N N . ARG A 1 506 ? -1.313 -26.812 -4.617 1 80.19 506 ARG A N 1
ATOM 3959 C CA . ARG A 1 506 ? -1.366 -27.203 -3.211 1 80.19 506 ARG A CA 1
ATOM 3960 C C . ARG A 1 506 ? -0.07 -27.891 -2.781 1 80.19 506 ARG A C 1
ATOM 3962 O O . ARG A 1 506 ? 0.434 -27.625 -1.685 1 80.19 506 ARG A O 1
ATOM 3969 N N . SER A 1 507 ? 0.398 -28.719 -3.602 1 79.31 507 SER A N 1
ATOM 3970 C CA . SER A 1 507 ? 1.644 -29.406 -3.299 1 79.31 507 SER A CA 1
ATOM 3971 C C . SER A 1 507 ? 2.816 -28.438 -3.217 1 79.31 507 SER A C 1
ATOM 3973 O O . SER A 1 507 ? 3.754 -28.656 -2.447 1 79.31 507 SER A O 1
ATOM 3975 N N . HIS A 1 508 ? 2.711 -27.328 -3.895 1 87.12 508 HIS A N 1
ATOM 3976 C CA . HIS A 1 508 ? 3.781 -26.344 -3.982 1 87.12 508 HIS A CA 1
ATOM 3977 C C . HIS A 1 508 ? 3.725 -25.359 -2.812 1 87.12 508 HIS A C 1
ATOM 3979 O O . HIS A 1 508 ? 4.742 -24.766 -2.439 1 87.12 508 HIS A O 1
ATOM 3985 N N . TYR A 1 509 ? 2.604 -25.344 -2.27 1 88.44 509 TYR A N 1
ATOM 3986 C CA . TYR A 1 509 ? 2.375 -24.234 -1.34 1 88.44 509 TYR A CA 1
ATOM 3987 C C . TYR A 1 509 ? 3.326 -24.328 -0.152 1 88.44 509 TYR A C 1
ATOM 3989 O O . TYR A 1 509 ? 4.035 -23.359 0.152 1 88.44 509 TYR A O 1
ATOM 3997 N N . GLN A 1 510 ? 3.455 -25.438 0.427 1 91 510 GLN A N 1
ATOM 3998 C CA . GLN A 1 510 ? 4.32 -25.625 1.587 1 91 510 GLN A CA 1
ATOM 3999 C C . GLN A 1 510 ? 5.793 -25.594 1.186 1 91 510 GLN A C 1
ATOM 4001 O O . GLN A 1 510 ? 6.613 -24.953 1.854 1 91 510 GLN A O 1
ATOM 4006 N N . GLU A 1 511 ? 6.027 -26.219 0.108 1 94.56 511 GLU A N 1
ATOM 4007 C CA . GLU A 1 511 ? 7.418 -26.344 -0.326 1 94.56 511 GLU A CA 1
ATOM 4008 C C . GLU A 1 511 ? 7.984 -24.984 -0.725 1 94.56 511 GLU A C 1
ATOM 4010 O O . GLU A 1 511 ? 9.156 -24.688 -0.473 1 94.56 511 GLU A O 1
ATOM 4015 N N . LEU A 1 512 ? 7.176 -24.25 -1.315 1 95.81 512 LEU A N 1
ATOM 4016 C CA . LEU A 1 512 ? 7.629 -22.906 -1.708 1 95.81 512 LEU A CA 1
ATOM 4017 C C . LEU A 1 512 ? 7.875 -22.031 -0.483 1 95.81 512 LEU A C 1
ATOM 4019 O O . LEU A 1 512 ? 8.828 -21.25 -0.454 1 95.81 512 LEU A O 1
ATOM 4023 N N . MET A 1 513 ? 7.016 -22.141 0.495 1 96.12 513 MET A N 1
ATOM 4024 C CA . MET A 1 513 ? 7.234 -21.375 1.727 1 96.12 513 MET A CA 1
ATOM 4025 C C . MET A 1 513 ? 8.57 -21.75 2.359 1 96.12 513 MET A C 1
ATOM 4027 O O . MET A 1 513 ? 9.336 -20.875 2.775 1 96.12 513 MET A O 1
ATOM 4031 N N . LEU A 1 514 ? 8.812 -23.016 2.328 1 97 514 LEU A N 1
ATOM 4032 C CA . LEU A 1 514 ? 10.062 -23.484 2.912 1 97 514 LEU A CA 1
ATOM 4033 C C . LEU A 1 514 ? 11.258 -23.016 2.096 1 97 514 LEU A C 1
ATOM 4035 O O . LEU A 1 514 ? 12.289 -22.625 2.66 1 97 514 LEU A O 1
ATOM 4039 N N . LEU A 1 515 ? 11.094 -23.062 0.87 1 96.56 515 LEU A N 1
ATOM 4040 C CA . LEU A 1 515 ? 12.172 -22.625 -0.015 1 96.56 515 LEU A CA 1
ATOM 4041 C C . LEU A 1 515 ? 12.547 -21.188 0.264 1 96.56 515 LEU A C 1
ATOM 4043 O O . LEU A 1 515 ? 13.727 -20.875 0.458 1 96.56 515 LEU A O 1
ATOM 4047 N N . PHE A 1 516 ? 11.609 -20.328 0.32 1 95.69 516 PHE A N 1
ATOM 4048 C CA . PHE A 1 516 ? 11.875 -18.922 0.53 1 95.69 516 PHE A CA 1
ATOM 4049 C C . PHE A 1 516 ? 12.359 -18.656 1.952 1 95.69 516 PHE A C 1
ATOM 4051 O O . PHE A 1 516 ? 13.172 -17.766 2.184 1 95.69 516 PHE A O 1
ATOM 4058 N N . LEU A 1 517 ? 11.859 -19.422 2.84 1 96.62 517 LEU A N 1
ATOM 4059 C CA . LEU A 1 517 ? 12.227 -19.266 4.242 1 96.62 517 LEU A CA 1
ATOM 4060 C C . LEU A 1 517 ? 13.711 -19.562 4.449 1 96.62 517 LEU A C 1
ATOM 4062 O O . LEU A 1 517 ? 14.391 -18.859 5.188 1 96.62 517 LEU A O 1
ATOM 4066 N N . HIS A 1 518 ? 14.188 -20.547 3.775 1 95.94 518 HIS A N 1
ATOM 4067 C CA . HIS A 1 518 ? 15.531 -21.047 4.051 1 95.94 518 HIS A CA 1
ATOM 4068 C C . HIS A 1 518 ? 16.547 -20.469 3.074 1 95.94 518 HIS A C 1
ATOM 4070 O O . HIS A 1 518 ? 17.75 -20.625 3.275 1 95.94 518 HIS A O 1
ATOM 4076 N N . ARG A 1 519 ? 16.188 -19.828 2.135 1 93.69 519 ARG A N 1
ATOM 4077 C CA . ARG A 1 519 ? 17.031 -19.406 1.024 1 93.69 519 ARG A CA 1
ATOM 4078 C C . ARG A 1 519 ? 18.203 -18.562 1.517 1 93.69 519 ARG A C 1
ATOM 4080 O O . ARG A 1 519 ? 19.344 -18.734 1.073 1 93.69 519 ARG A O 1
ATOM 4087 N N . ALA A 1 520 ? 17.922 -17.609 2.363 1 90.5 520 ALA A N 1
ATOM 4088 C CA . ALA A 1 520 ? 18.953 -16.703 2.83 1 90.5 520 ALA A CA 1
ATOM 4089 C C . ALA A 1 520 ? 20.047 -17.453 3.598 1 90.5 520 ALA A C 1
ATOM 4091 O O . ALA A 1 520 ? 21.234 -17.25 3.375 1 90.5 520 ALA A O 1
ATOM 4092 N N . TYR A 1 521 ? 19.672 -18.344 4.426 1 92.88 521 TYR A N 1
ATOM 4093 C CA . TYR A 1 521 ? 20.641 -19.109 5.227 1 92.88 521 TYR A CA 1
ATOM 4094 C C . TYR A 1 521 ? 21.297 -20.203 4.391 1 92.88 521 TYR A C 1
ATOM 4096 O O . TYR A 1 521 ? 22.422 -20.609 4.68 1 92.88 521 TYR A O 1
ATOM 4104 N N . PHE A 1 522 ? 20.609 -20.688 3.43 1 94.44 522 PHE A N 1
ATOM 4105 C CA . PHE A 1 522 ? 21.234 -21.562 2.443 1 94.44 522 PHE A CA 1
ATOM 4106 C C . PHE A 1 522 ? 22.391 -20.859 1.749 1 94.44 522 PHE A C 1
ATOM 4108 O O . PHE A 1 522 ? 23.484 -21.406 1.654 1 94.44 522 PHE A O 1
ATOM 4115 N N . ALA A 1 523 ? 22.078 -19.656 1.244 1 91.06 523 ALA A N 1
ATOM 4116 C CA . ALA A 1 523 ? 23.109 -18.875 0.562 1 91.06 523 ALA A CA 1
ATOM 4117 C C . ALA A 1 523 ? 24.297 -18.594 1.49 1 91.06 523 ALA A C 1
ATOM 4119 O O . ALA A 1 523 ? 25.453 -18.656 1.069 1 91.06 523 ALA A O 1
ATOM 4120 N N . GLN A 1 524 ? 23.969 -18.312 2.68 1 90 524 GLN A N 1
ATOM 4121 C CA . GLN A 1 524 ? 25 -18.031 3.666 1 90 524 GLN A CA 1
ATOM 4122 C C . GLN A 1 524 ? 25.859 -19.281 3.926 1 90 524 GLN A C 1
ATOM 4124 O O . GLN A 1 524 ? 27.094 -19.188 4.004 1 90 524 GLN A O 1
ATOM 4129 N N . ALA A 1 525 ? 25.219 -20.344 4.027 1 93.06 525 ALA A N 1
ATOM 4130 C CA . ALA A 1 525 ? 25.938 -21.594 4.266 1 93.06 525 ALA A CA 1
ATOM 4131 C C . ALA A 1 525 ? 26.844 -21.938 3.086 1 93.06 525 ALA A C 1
ATOM 4133 O O . ALA A 1 525 ? 27.984 -22.344 3.275 1 93.06 525 ALA A O 1
ATOM 4134 N N . MET A 1 526 ? 26.406 -21.719 1.937 1 91.62 526 MET A N 1
ATOM 4135 C CA . MET A 1 526 ? 27.141 -22.078 0.726 1 91.62 526 MET A CA 1
ATOM 4136 C C . MET A 1 526 ? 28.312 -21.125 0.518 1 91.62 526 MET A C 1
ATOM 4138 O O . MET A 1 526 ? 29.328 -21.516 -0.083 1 91.62 526 MET A O 1
ATOM 4142 N N . THR A 1 527 ? 28.141 -19.938 1.011 1 88.75 527 THR A N 1
ATOM 4143 C CA . THR A 1 527 ? 29.188 -18.938 0.797 1 88.75 527 THR A CA 1
ATOM 4144 C C . THR A 1 527 ? 30.203 -18.953 1.929 1 88.75 527 THR A C 1
ATOM 4146 O O . THR A 1 527 ? 31.406 -18.906 1.683 1 88.75 527 THR A O 1
ATOM 4149 N N . GLU A 1 528 ? 29.75 -19.125 3.148 1 89.44 528 GLU A N 1
ATOM 4150 C CA . GLU A 1 528 ? 30.625 -19.031 4.312 1 89.44 528 GLU A CA 1
ATOM 4151 C C . GLU A 1 528 ? 31.281 -20.391 4.621 1 89.44 528 GLU A C 1
ATOM 4153 O O . GLU A 1 528 ? 32.375 -20.438 5.18 1 89.44 528 GLU A O 1
ATOM 4158 N N . TYR A 1 529 ? 30.562 -21.391 4.277 1 90.12 529 TYR A N 1
ATOM 4159 C CA . TYR A 1 529 ? 31.062 -22.734 4.551 1 90.12 529 TYR A CA 1
ATOM 4160 C C . TYR A 1 529 ? 31.094 -23.578 3.281 1 90.12 529 TYR A C 1
ATOM 4162 O O . TYR A 1 529 ? 30.5 -24.656 3.229 1 90.12 529 TYR A O 1
ATOM 4170 N N . PRO A 1 530 ? 31.859 -23.203 2.307 1 89 530 PRO A N 1
ATOM 4171 C CA . PRO A 1 530 ? 31.828 -23.844 0.995 1 89 530 PRO A CA 1
ATOM 4172 C C . PRO A 1 530 ? 32.281 -25.297 1.041 1 89 530 PRO A C 1
ATOM 4174 O O . PRO A 1 530 ? 31.859 -26.125 0.226 1 89 530 PRO A O 1
ATOM 4177 N N . MET A 1 531 ? 33.125 -25.609 1.95 1 86.88 531 MET A N 1
ATOM 4178 C CA . MET A 1 531 ? 33.688 -26.969 1.987 1 86.88 531 MET A CA 1
ATOM 4179 C C . MET A 1 531 ? 32.719 -27.938 2.668 1 86.88 531 MET A C 1
ATOM 4181 O O . MET A 1 531 ? 32.688 -29.125 2.338 1 86.88 531 MET A O 1
ATOM 4185 N N . ASN A 1 532 ? 31.938 -27.438 3.643 1 89.12 532 ASN A N 1
ATOM 4186 C CA . ASN A 1 532 ? 31.016 -28.312 4.355 1 89.12 532 ASN A CA 1
ATOM 4187 C C . ASN A 1 532 ? 29.734 -27.578 4.746 1 89.12 532 ASN A C 1
ATOM 4189 O O . ASN A 1 532 ? 29.438 -27.438 5.934 1 89.12 532 ASN A O 1
ATOM 4193 N N . PRO A 1 533 ? 28.891 -27.297 3.76 1 93 533 PRO A N 1
ATOM 4194 C CA . PRO A 1 533 ? 27.672 -26.531 4.059 1 93 533 PRO A CA 1
ATOM 4195 C C . PRO A 1 533 ? 26.688 -27.328 4.922 1 93 533 PRO A C 1
ATOM 4197 O O . PRO A 1 533 ? 26 -26.734 5.754 1 93 533 PRO A O 1
ATOM 4200 N N . LEU A 1 534 ? 26.672 -28.641 4.844 1 93.06 534 LEU A N 1
ATOM 4201 C CA . LEU A 1 534 ? 25.734 -29.484 5.566 1 93.06 534 LEU A CA 1
ATOM 4202 C C . LEU A 1 534 ? 26.094 -29.562 7.047 1 93.06 534 LEU A C 1
ATOM 4204 O O . LEU A 1 534 ? 25.234 -29.812 7.891 1 93.06 534 LEU A O 1
ATOM 4208 N N . GLN A 1 535 ? 27.344 -29.344 7.297 1 89.75 535 GLN A N 1
ATOM 4209 C CA . GLN A 1 535 ? 27.812 -29.438 8.68 1 89.75 535 GLN A CA 1
ATOM 4210 C C . GLN A 1 535 ? 27.953 -28.047 9.289 1 89.75 535 GLN A C 1
ATOM 4212 O O . GLN A 1 535 ? 28.453 -27.891 10.414 1 89.75 535 GLN A O 1
ATOM 4217 N N . SER A 1 536 ? 27.531 -27.078 8.57 1 91.12 536 SER A N 1
ATOM 4218 C CA . SER A 1 536 ? 27.547 -25.719 9.094 1 91.12 536 SER A CA 1
ATOM 4219 C C . SER A 1 536 ? 26.406 -25.5 10.094 1 91.12 536 SER A C 1
ATOM 4221 O O . SER A 1 536 ? 25.5 -26.328 10.195 1 91.12 536 SER A O 1
ATOM 4223 N N . PRO A 1 537 ? 26.453 -24.406 10.875 1 91.38 537 PRO A N 1
ATOM 4224 C CA . PRO A 1 537 ? 25.359 -24.094 11.789 1 91.38 537 PRO A CA 1
ATOM 4225 C C . PRO A 1 537 ? 24.016 -23.953 11.07 1 91.38 537 PRO A C 1
ATOM 4227 O O . PRO A 1 537 ? 22.953 -24.031 11.695 1 91.38 537 PRO A O 1
ATOM 4230 N N . TYR A 1 538 ? 24.094 -23.906 9.75 1 94.69 538 TYR A N 1
ATOM 4231 C CA . TYR A 1 538 ? 22.891 -23.688 8.969 1 94.69 538 TYR A CA 1
ATOM 4232 C C . TYR A 1 538 ? 22.594 -24.906 8.102 1 94.69 538 TYR A C 1
ATOM 4234 O O . TYR A 1 538 ? 21.938 -24.781 7.059 1 94.69 538 TYR A O 1
ATOM 4242 N N . GLY A 1 539 ? 23.047 -25.984 8.492 1 94 539 GLY A N 1
ATOM 4243 C CA . GLY A 1 539 ? 22.906 -27.203 7.711 1 94 539 GLY A CA 1
ATOM 4244 C C . GLY A 1 539 ? 21.469 -27.578 7.441 1 94 539 GLY A C 1
ATOM 4245 O O . GLY A 1 539 ? 21.156 -28.109 6.371 1 94 539 GLY A O 1
ATOM 4246 N N . GLN A 1 540 ? 20.656 -27.328 8.383 1 95.25 540 GLN A N 1
ATOM 4247 C CA . GLN A 1 540 ? 19.25 -27.641 8.203 1 95.25 540 GLN A CA 1
ATOM 4248 C C . GLN A 1 540 ? 18.641 -26.828 7.07 1 95.25 540 GLN A C 1
ATOM 4250 O O . GLN A 1 540 ? 17.75 -27.312 6.359 1 95.25 540 GLN A O 1
ATOM 4255 N N . SER A 1 541 ? 19.078 -25.641 6.926 1 96.69 541 SER A N 1
ATOM 4256 C CA . SER A 1 541 ? 18.578 -24.781 5.848 1 96.69 541 SER A CA 1
ATOM 4257 C C . SER A 1 541 ? 19.062 -25.281 4.488 1 96.69 541 SER A C 1
ATOM 4259 O O . SER A 1 541 ? 18.344 -25.156 3.49 1 96.69 541 SER A O 1
ATOM 4261 N N . VAL A 1 542 ? 20.25 -25.828 4.434 1 96.19 542 VAL A N 1
ATOM 4262 C CA . VAL A 1 542 ? 20.781 -26.375 3.188 1 96.19 542 VAL A CA 1
ATOM 4263 C C . VAL A 1 542 ? 19.938 -27.578 2.764 1 96.19 542 VAL A C 1
ATOM 4265 O O . VAL A 1 542 ? 19.5 -27.672 1.614 1 96.19 542 VAL A O 1
ATOM 4268 N N . LYS A 1 543 ? 19.656 -28.391 3.717 1 95.75 543 LYS A N 1
ATOM 4269 C CA . LYS A 1 543 ? 18.875 -29.578 3.432 1 95.75 543 LYS A CA 1
ATOM 4270 C C . LYS A 1 543 ? 17.438 -29.219 3.049 1 95.75 543 LYS A C 1
ATOM 4272 O O . LYS A 1 543 ? 16.891 -29.766 2.09 1 95.75 543 LYS A O 1
ATOM 4277 N N . ALA A 1 544 ? 16.875 -28.344 3.795 1 97.25 544 ALA A N 1
ATOM 4278 C CA . ALA A 1 544 ? 15.484 -27.969 3.584 1 97.25 544 ALA A CA 1
ATOM 4279 C C . ALA A 1 544 ? 15.305 -27.281 2.236 1 97.25 544 ALA A C 1
ATOM 4281 O O . ALA A 1 544 ? 14.359 -27.578 1.499 1 97.25 544 ALA A O 1
ATOM 4282 N N . ALA A 1 545 ? 16.188 -26.344 1.95 1 97 545 ALA A N 1
ATOM 4283 C CA . ALA A 1 545 ? 16.094 -25.609 0.691 1 97 545 ALA A CA 1
ATOM 4284 C C . ALA A 1 545 ? 16.25 -26.547 -0.502 1 97 545 ALA A C 1
ATOM 4286 O O . ALA A 1 545 ? 15.508 -26.453 -1.479 1 97 545 ALA A O 1
ATOM 4287 N N . TYR A 1 546 ? 17.188 -27.453 -0.389 1 96.88 546 TYR A N 1
ATOM 4288 C CA . TYR A 1 546 ? 17.438 -28.375 -1.49 1 96.88 546 TYR A CA 1
ATOM 4289 C C . TYR A 1 546 ? 16.266 -29.344 -1.668 1 96.88 546 TYR A C 1
ATOM 4291 O O . TYR A 1 546 ? 15.805 -29.562 -2.789 1 96.88 546 TYR A O 1
ATOM 4299 N N . SER A 1 547 ? 15.859 -29.906 -0.59 1 96.75 547 SER A N 1
ATOM 4300 C CA . SER A 1 547 ? 14.75 -30.859 -0.653 1 96.75 547 SER A CA 1
ATOM 4301 C C . SER A 1 547 ? 13.5 -30.203 -1.232 1 96.75 547 SER A C 1
ATOM 4303 O O . SER A 1 547 ? 12.852 -30.766 -2.117 1 96.75 547 SER A O 1
ATOM 4305 N N . SER A 1 548 ? 13.172 -29.062 -0.733 1 97.06 548 SER A N 1
ATOM 4306 C CA . SER A 1 548 ? 11.992 -28.344 -1.212 1 97.06 548 SER A CA 1
ATOM 4307 C C . SER A 1 548 ? 12.141 -27.969 -2.68 1 97.06 548 SER A C 1
ATOM 4309 O O . SER A 1 548 ? 11.172 -28.047 -3.447 1 97.06 548 SER A O 1
ATOM 4311 N N . ALA A 1 549 ? 13.305 -27.5 -3.041 1 97.44 549 ALA A N 1
ATOM 4312 C CA . ALA A 1 549 ? 13.555 -27.141 -4.438 1 97.44 549 ALA A CA 1
ATOM 4313 C C . ALA A 1 549 ? 13.352 -28.344 -5.352 1 97.44 549 ALA A C 1
ATOM 4315 O O . ALA A 1 549 ? 12.734 -28.234 -6.418 1 97.44 549 ALA A O 1
ATOM 4316 N N . CYS A 1 550 ? 13.82 -29.469 -4.91 1 96.88 550 CYS A N 1
ATOM 4317 C CA . CYS A 1 550 ? 13.688 -30.688 -5.707 1 96.88 550 CYS A CA 1
ATOM 4318 C C . CYS A 1 550 ? 12.227 -31.078 -5.871 1 96.88 550 CYS A C 1
ATOM 4320 O O . CYS A 1 550 ? 11.805 -31.484 -6.957 1 96.88 550 CYS A O 1
ATOM 4322 N N . ILE A 1 551 ? 11.516 -30.938 -4.836 1 95.75 551 ILE A N 1
ATOM 4323 C CA . ILE A 1 551 ? 10.102 -31.297 -4.895 1 95.75 551 ILE A CA 1
ATOM 4324 C C . ILE A 1 551 ? 9.375 -30.359 -5.855 1 95.75 551 ILE A C 1
ATOM 4326 O O . ILE A 1 551 ? 8.555 -30.797 -6.664 1 95.75 551 ILE A O 1
ATOM 4330 N N . VAL A 1 552 ? 9.641 -29.109 -5.781 1 96.38 552 VAL A N 1
ATOM 4331 C CA . VAL A 1 552 ? 9.023 -28.125 -6.664 1 96.38 552 VAL A CA 1
ATOM 4332 C C . VAL A 1 552 ? 9.359 -28.453 -8.117 1 96.38 552 VAL A C 1
ATOM 4334 O O . VAL A 1 552 ? 8.484 -28.422 -8.984 1 96.38 552 VAL A O 1
ATOM 4337 N N . LEU A 1 553 ? 10.617 -28.797 -8.367 1 97.31 553 LEU A N 1
ATOM 4338 C CA . LEU A 1 553 ? 11.047 -29.109 -9.727 1 97.31 553 LEU A CA 1
ATOM 4339 C C . LEU A 1 553 ? 10.375 -30.391 -10.227 1 97.31 553 LEU A C 1
ATOM 4341 O O . LEU A 1 553 ? 9.922 -30.438 -11.375 1 97.31 553 LEU A O 1
ATOM 4345 N N . GLN A 1 554 ? 10.328 -31.359 -9.398 1 95.94 554 GLN A N 1
ATOM 4346 C CA . GLN A 1 554 ? 9.695 -32.625 -9.773 1 95.94 554 GLN A CA 1
ATOM 4347 C C . GLN A 1 554 ? 8.211 -32.438 -10.055 1 95.94 554 GLN A C 1
ATOM 4349 O O . GLN A 1 554 ? 7.68 -33 -11.023 1 95.94 554 GLN A O 1
ATOM 4354 N N . ASP A 1 555 ? 7.613 -31.688 -9.234 1 94.62 555 ASP A N 1
ATOM 4355 C CA . ASP A 1 555 ? 6.188 -31.422 -9.406 1 94.62 555 ASP A CA 1
ATOM 4356 C C . ASP A 1 555 ? 5.93 -30.656 -10.703 1 94.62 555 ASP A C 1
ATOM 4358 O O . ASP A 1 555 ? 4.949 -30.922 -11.406 1 94.62 555 ASP A O 1
ATOM 4362 N N . THR A 1 556 ? 6.734 -29.703 -10.953 1 96.44 556 THR A N 1
ATOM 4363 C CA . THR A 1 556 ? 6.578 -28.922 -12.172 1 96.44 556 THR A CA 1
ATOM 4364 C C . THR A 1 556 ? 6.773 -29.797 -13.406 1 96.44 556 THR A C 1
ATOM 4366 O O . THR A 1 556 ? 6.027 -29.688 -14.383 1 96.44 556 THR A O 1
ATOM 4369 N N . ARG A 1 557 ? 7.762 -30.703 -13.328 1 96.25 557 ARG A N 1
ATOM 4370 C CA . ARG A 1 557 ? 7.992 -31.625 -14.438 1 96.25 557 ARG A CA 1
ATOM 4371 C C . ARG A 1 557 ? 6.785 -32.531 -14.656 1 96.25 557 ARG A C 1
ATOM 4373 O O . ARG A 1 557 ? 6.352 -32.719 -15.797 1 96.25 557 ARG A O 1
ATOM 4380 N N . SER A 1 558 ? 6.281 -33.031 -13.594 1 94.62 558 SER A N 1
ATOM 4381 C CA . SER A 1 558 ? 5.125 -33.906 -13.672 1 94.62 558 SER A CA 1
ATOM 4382 C C . SER A 1 558 ? 3.902 -33.188 -14.211 1 94.62 558 SER A C 1
ATOM 4384 O O . SER A 1 558 ? 3.201 -33.719 -15.086 1 94.62 558 SER A O 1
ATOM 4386 N N . GLN A 1 559 ? 3.664 -32.031 -13.734 1 94.25 559 GLN A N 1
ATOM 4387 C CA . GLN A 1 559 ? 2.49 -31.266 -14.164 1 94.25 559 GLN A CA 1
ATOM 4388 C C . GLN A 1 559 ? 2.633 -30.812 -15.617 1 94.25 559 GLN A C 1
ATOM 4390 O O . GLN A 1 559 ? 1.649 -30.781 -16.359 1 94.25 559 GLN A O 1
ATOM 4395 N N . PHE A 1 560 ? 3.805 -30.422 -15.977 1 95.75 560 PHE A N 1
ATOM 4396 C CA . PHE A 1 560 ? 4.066 -30 -17.344 1 95.75 560 PHE A CA 1
ATOM 4397 C C . PHE A 1 560 ? 3.832 -31.156 -18.312 1 95.75 560 PHE A C 1
ATOM 4399 O O . PHE A 1 560 ? 3.367 -30.953 -19.438 1 95.75 560 PHE A O 1
ATOM 4406 N N . SER A 1 561 ? 4.164 -32.312 -17.844 1 94.69 561 SER A N 1
ATOM 4407 C CA . SER A 1 561 ? 3.914 -33.469 -18.688 1 94.69 561 SER A CA 1
ATOM 4408 C C . SER A 1 561 ? 2.418 -33.688 -18.875 1 94.69 561 SER A C 1
ATOM 4410 O O . SER A 1 561 ? 1.99 -34.188 -19.922 1 94.69 561 SER A O 1
ATOM 4412 N N . ARG A 1 562 ? 1.623 -33.344 -17.938 1 92.44 562 ARG A N 1
ATOM 4413 C CA . ARG A 1 562 ? 0.18 -33.562 -18 1 92.44 562 ARG A CA 1
ATOM 4414 C C . ARG A 1 562 ? -0.507 -32.438 -18.75 1 92.44 562 ARG A C 1
ATOM 4416 O O . ARG A 1 562 ? -1.405 -32.656 -19.562 1 92.44 562 ARG A O 1
ATOM 4423 N N . LYS A 1 563 ? -0.133 -31.234 -18.422 1 93.69 563 LYS A N 1
ATOM 4424 C CA . LYS A 1 563 ? -0.762 -30.047 -19.016 1 93.69 563 LYS A CA 1
ATOM 4425 C C . LYS A 1 563 ? 0.286 -29.062 -19.516 1 93.69 563 LYS A C 1
ATOM 4427 O O . LYS A 1 563 ? 0.358 -27.922 -19.047 1 93.69 563 LYS A O 1
ATOM 4432 N N . PRO A 1 564 ? 0.983 -29.359 -20.562 1 93.5 564 PRO A N 1
ATOM 4433 C CA . PRO A 1 564 ? 2.121 -28.547 -21 1 93.5 564 PRO A CA 1
ATOM 4434 C C . PRO A 1 564 ? 1.698 -27.172 -21.516 1 93.5 564 PRO A C 1
ATOM 4436 O O . PRO A 1 564 ? 2.338 -26.156 -21.188 1 93.5 564 PRO A O 1
ATOM 4439 N N . VAL A 1 565 ? 0.611 -27.094 -22.219 1 92.69 565 VAL A N 1
ATOM 4440 C CA . VAL A 1 565 ? 0.22 -25.844 -22.859 1 92.69 565 VAL A CA 1
ATOM 4441 C C . VAL A 1 565 ? -0.244 -24.844 -21.797 1 92.69 565 VAL A C 1
ATOM 4443 O O . VAL A 1 565 ? 0.154 -23.688 -21.812 1 92.69 565 VAL A O 1
ATOM 4446 N N . LEU A 1 566 ? -1.011 -25.297 -20.859 1 93.31 566 LEU A N 1
ATOM 4447 C CA . LEU A 1 566 ? -1.501 -24.406 -19.812 1 93.31 566 LEU A CA 1
ATOM 4448 C C . LEU A 1 566 ? -0.362 -23.969 -18.906 1 93.31 566 LEU A C 1
ATOM 4450 O O . LEU A 1 566 ? -0.284 -22.781 -18.531 1 93.31 566 LEU A O 1
ATOM 4454 N N . CYS A 1 567 ? 0.497 -24.875 -18.562 1 93.62 567 CYS A N 1
ATOM 4455 C CA . CYS A 1 567 ? 1.634 -24.547 -17.703 1 93.62 567 CYS A CA 1
ATOM 4456 C C . CYS A 1 567 ? 2.514 -23.484 -18.359 1 93.62 567 CYS A C 1
ATOM 4458 O O . CYS A 1 567 ? 3.014 -22.578 -17.688 1 93.62 567 CYS A O 1
ATOM 4460 N N . ALA A 1 568 ? 2.65 -23.594 -19.625 1 92.06 568 ALA A N 1
ATOM 4461 C CA . ALA A 1 568 ? 3.5 -22.656 -20.359 1 92.06 568 ALA A CA 1
ATOM 4462 C C . ALA A 1 568 ? 2.912 -21.25 -20.328 1 92.06 568 ALA A C 1
ATOM 4464 O O . ALA A 1 568 ? 3.648 -20.25 -20.359 1 92.06 568 ALA A O 1
ATOM 4465 N N . ARG A 1 569 ? 1.65 -21.188 -20.156 1 90.62 569 ARG A N 1
ATOM 4466 C CA . ARG A 1 569 ? 0.979 -19.891 -20.219 1 90.62 569 ARG A CA 1
ATOM 4467 C C . ARG A 1 569 ? 0.986 -19.219 -18.844 1 90.62 569 ARG A C 1
ATOM 4469 O O . ARG A 1 569 ? 0.902 -17.984 -18.75 1 90.62 569 ARG A O 1
ATOM 4476 N N . VAL A 1 570 ? 1.095 -19.969 -17.766 1 91.19 570 VAL A N 1
ATOM 4477 C CA . VAL A 1 570 ? 1.062 -19.422 -16.422 1 91.19 570 VAL A CA 1
ATOM 4478 C C . VAL A 1 570 ? 2.48 -19.094 -15.961 1 91.19 570 VAL A C 1
ATOM 4480 O O . VAL A 1 570 ? 3.166 -19.938 -15.383 1 91.19 570 VAL A O 1
ATOM 4483 N N . TRP A 1 571 ? 2.855 -17.922 -16.062 1 89.06 571 TRP A N 1
ATOM 4484 C CA . TRP A 1 571 ? 4.234 -17.484 -15.875 1 89.06 571 TRP A CA 1
ATOM 4485 C C . TRP A 1 571 ? 4.668 -17.656 -14.422 1 89.06 571 TRP A C 1
ATOM 4487 O O . TRP A 1 571 ? 5.848 -17.875 -14.141 1 89.06 571 TRP A O 1
ATOM 4497 N N . ARG A 1 572 ? 3.768 -17.531 -13.539 1 88.94 572 ARG A N 1
ATOM 4498 C CA . ARG A 1 572 ? 4.102 -17.641 -12.117 1 88.94 572 ARG A CA 1
ATOM 4499 C C . ARG A 1 572 ? 4.719 -19 -11.812 1 88.94 572 ARG A C 1
ATOM 4501 O O . ARG A 1 572 ? 5.594 -19.109 -10.945 1 88.94 572 ARG A O 1
ATOM 4508 N N . ILE A 1 573 ? 4.34 -19.984 -12.531 1 92.25 573 ILE A N 1
ATOM 4509 C CA . ILE A 1 573 ? 4.91 -21.312 -12.367 1 92.25 573 ILE A CA 1
ATOM 4510 C C . ILE A 1 573 ? 6.406 -21.266 -12.672 1 92.25 573 ILE A C 1
ATOM 4512 O O . ILE A 1 573 ? 7.215 -21.828 -11.922 1 92.25 573 ILE A O 1
ATOM 4516 N N . TRP A 1 574 ? 6.742 -20.578 -13.648 1 92.5 574 TRP A N 1
ATOM 4517 C CA . TRP A 1 574 ? 8.125 -20.547 -14.102 1 92.5 574 TRP A CA 1
ATOM 4518 C C . TRP A 1 574 ? 8.984 -19.672 -13.195 1 92.5 574 TRP A C 1
ATOM 4520 O O . TRP A 1 574 ? 10.172 -19.922 -13.016 1 92.5 574 TRP A O 1
ATOM 4530 N N . SER A 1 575 ? 8.367 -18.672 -12.617 1 90.56 575 SER A N 1
ATOM 4531 C CA . SER A 1 575 ? 9.078 -17.859 -11.633 1 90.56 575 SER A CA 1
ATOM 4532 C C . SER A 1 575 ? 9.477 -18.688 -10.422 1 90.56 575 SER A C 1
ATOM 4534 O O . SER A 1 575 ? 10.617 -18.641 -9.961 1 90.56 575 SER A O 1
ATOM 4536 N N . PHE A 1 576 ? 8.578 -19.469 -9.953 1 93.69 576 PHE A N 1
ATOM 4537 C CA . PHE A 1 576 ? 8.836 -20.297 -8.789 1 93.69 576 PHE A CA 1
ATOM 4538 C C . PHE A 1 576 ? 9.812 -21.422 -9.125 1 93.69 576 PHE A C 1
ATOM 4540 O O . PHE A 1 576 ? 10.711 -21.719 -8.344 1 93.69 576 PHE A O 1
ATOM 4547 N N . THR A 1 577 ? 9.57 -21.969 -10.266 1 95.69 577 THR A N 1
ATOM 4548 C CA . THR A 1 577 ? 10.445 -23.047 -10.695 1 95.69 577 THR A CA 1
ATOM 4549 C C . THR A 1 577 ? 11.875 -22.562 -10.891 1 95.69 577 THR A C 1
ATOM 4551 O O . THR A 1 577 ? 12.828 -23.266 -10.547 1 95.69 577 THR A O 1
ATOM 4554 N N . PHE A 1 578 ? 12.008 -21.453 -11.438 1 94.81 578 PHE A N 1
ATOM 4555 C CA . PHE A 1 578 ? 13.336 -20.875 -11.625 1 94.81 578 PHE A CA 1
ATOM 4556 C C . PHE A 1 578 ? 14.023 -20.656 -10.281 1 94.81 578 PHE A C 1
ATOM 4558 O O . PHE A 1 578 ? 15.227 -20.922 -10.148 1 94.81 578 PHE A O 1
ATOM 4565 N N . SER A 1 579 ? 13.281 -20.109 -9.359 1 93.69 579 SER A N 1
ATOM 4566 C CA . SER A 1 579 ? 13.836 -19.922 -8.023 1 93.69 579 SER A CA 1
ATOM 4567 C C . SER A 1 579 ? 14.344 -21.25 -7.449 1 93.69 579 SER A C 1
ATOM 4569 O O . SER A 1 579 ? 15.414 -21.281 -6.828 1 93.69 579 SER A O 1
ATOM 4571 N N . ALA A 1 580 ? 13.586 -22.266 -7.629 1 96.06 580 ALA A N 1
ATOM 4572 C CA . ALA A 1 580 ? 14 -23.594 -7.18 1 96.06 580 ALA A CA 1
ATOM 4573 C C . ALA A 1 580 ? 15.219 -24.078 -7.957 1 96.06 580 ALA A C 1
ATOM 4575 O O . ALA A 1 580 ? 16.141 -24.656 -7.379 1 96.06 580 ALA A O 1
ATOM 4576 N N . ALA A 1 581 ? 15.219 -23.797 -9.227 1 96.12 581 ALA A N 1
ATOM 4577 C CA . ALA A 1 581 ? 16.328 -24.234 -10.086 1 96.12 581 ALA A CA 1
ATOM 4578 C C . ALA A 1 581 ? 17.625 -23.531 -9.688 1 96.12 581 ALA A C 1
ATOM 4580 O O . ALA A 1 581 ? 18.703 -24.125 -9.781 1 96.12 581 ALA A O 1
ATOM 4581 N N . VAL A 1 582 ? 17.516 -22.328 -9.312 1 93.69 582 VAL A N 1
ATOM 4582 C CA . VAL A 1 582 ? 18.703 -21.578 -8.875 1 93.69 582 VAL A CA 1
ATOM 4583 C C . VAL A 1 582 ? 19.328 -22.266 -7.668 1 93.69 582 VAL A C 1
ATOM 4585 O O . VAL A 1 582 ? 20.547 -22.375 -7.578 1 93.69 582 VAL A O 1
ATOM 4588 N N . VAL A 1 583 ? 18.531 -22.75 -6.758 1 95.12 583 VAL A N 1
ATOM 4589 C CA . VAL A 1 583 ? 19.031 -23.438 -5.57 1 95.12 583 VAL A CA 1
ATOM 4590 C C . VAL A 1 583 ? 19.719 -24.734 -5.98 1 95.12 583 VAL A C 1
ATOM 4592 O O . VAL A 1 583 ? 20.844 -25 -5.566 1 95.12 583 VAL A O 1
ATOM 4595 N N . VAL A 1 584 ? 19.047 -25.516 -6.805 1 95.94 584 VAL A N 1
ATOM 4596 C CA . VAL A 1 584 ? 19.594 -26.797 -7.242 1 95.94 584 VAL A CA 1
ATOM 4597 C C . VAL A 1 584 ? 20.844 -26.562 -8.086 1 95.94 584 VAL A C 1
ATOM 4599 O O . VAL A 1 584 ? 21.828 -27.297 -7.961 1 95.94 584 VAL A O 1
ATOM 4602 N N . GLY A 1 585 ? 20.766 -25.562 -8.93 1 94.38 585 GLY A N 1
ATOM 4603 C CA . GLY A 1 585 ? 21.938 -25.219 -9.727 1 94.38 585 GLY A CA 1
ATOM 4604 C C . GLY A 1 585 ? 23.125 -24.797 -8.891 1 94.38 585 GLY A C 1
ATOM 4605 O O . GLY A 1 585 ? 24.266 -25.141 -9.211 1 94.38 585 GLY A O 1
ATOM 4606 N N . THR A 1 586 ? 22.875 -24.062 -7.871 1 93.25 586 THR A N 1
ATOM 4607 C CA . THR A 1 586 ? 23.938 -23.641 -6.969 1 93.25 586 THR A CA 1
ATOM 4608 C C . THR A 1 586 ? 24.609 -24.844 -6.316 1 93.25 586 THR A C 1
ATOM 4610 O O . THR A 1 586 ? 25.844 -24.891 -6.203 1 93.25 586 THR A O 1
ATOM 4613 N N . VAL A 1 587 ? 23.812 -25.812 -5.922 1 94.38 587 VAL A N 1
ATOM 4614 C CA . VAL A 1 587 ? 24.344 -27.016 -5.293 1 94.38 587 VAL A CA 1
ATOM 4615 C C . VAL A 1 587 ? 25.125 -27.828 -6.324 1 94.38 587 VAL A C 1
ATOM 4617 O O . VAL A 1 587 ? 26.156 -28.438 -6.008 1 94.38 587 VAL A O 1
ATOM 4620 N N . ALA A 1 588 ? 24.625 -27.844 -7.535 1 93 588 ALA A N 1
ATOM 4621 C CA . ALA A 1 588 ? 25.297 -28.578 -8.602 1 93 588 ALA A CA 1
ATOM 4622 C C . ALA A 1 588 ? 26.672 -28 -8.906 1 93 588 ALA A C 1
ATOM 4624 O O . ALA A 1 588 ? 27.609 -28.719 -9.234 1 93 588 ALA A O 1
ATOM 4625 N N . ILE A 1 589 ? 26.797 -26.734 -8.766 1 90.69 589 ILE A N 1
ATOM 4626 C CA . ILE A 1 589 ? 28.031 -26.031 -9.125 1 90.69 589 ILE A CA 1
ATOM 4627 C C . ILE A 1 589 ? 28.984 -26.031 -7.934 1 90.69 589 ILE A C 1
ATOM 4629 O O . ILE A 1 589 ? 30.172 -26.344 -8.078 1 90.69 589 ILE A O 1
ATOM 4633 N N . ARG A 1 590 ? 28.484 -25.703 -6.766 1 89.38 590 ARG A N 1
ATOM 4634 C CA . ARG A 1 590 ? 29.359 -25.438 -5.625 1 89.38 590 ARG A CA 1
ATOM 4635 C C . ARG A 1 590 ? 29.281 -26.578 -4.613 1 89.38 590 ARG A C 1
ATOM 4637 O O . ARG A 1 590 ? 30.172 -26.703 -3.76 1 89.38 590 ARG A O 1
ATOM 4644 N N . GLY A 1 591 ? 28.344 -27.406 -4.711 1 86 591 GLY A N 1
ATOM 4645 C CA . GLY A 1 591 ? 28.125 -28.375 -3.656 1 86 591 GLY A CA 1
ATOM 4646 C C . GLY A 1 591 ? 28.109 -29.812 -4.16 1 86 591 GLY A C 1
ATOM 4647 O O . GLY A 1 591 ? 27.422 -30.672 -3.59 1 86 591 GLY A O 1
ATOM 4648 N N . ALA A 1 592 ? 28.719 -30.109 -5.219 1 82.5 592 ALA A N 1
ATOM 4649 C CA . ALA A 1 592 ? 28.734 -31.438 -5.809 1 82.5 592 ALA A CA 1
ATOM 4650 C C . ALA A 1 592 ? 29.297 -32.469 -4.832 1 82.5 592 ALA A C 1
ATOM 4652 O O . ALA A 1 592 ? 28.875 -33.625 -4.832 1 82.5 592 ALA A O 1
ATOM 4653 N N . HIS A 1 593 ? 30.094 -31.984 -3.982 1 84.38 593 HIS A N 1
ATOM 4654 C CA . HIS A 1 593 ? 30.766 -32.844 -3.037 1 84.38 593 HIS A CA 1
ATOM 4655 C C . HIS A 1 593 ? 29.828 -33.312 -1.917 1 84.38 593 HIS A C 1
ATOM 4657 O O . HIS A 1 593 ? 30.141 -34.25 -1.19 1 84.38 593 HIS A O 1
ATOM 4663 N N . MET A 1 594 ? 28.719 -32.656 -1.747 1 89 594 MET A N 1
ATOM 4664 C CA . MET A 1 594 ? 27.797 -32.938 -0.66 1 89 594 MET A CA 1
ATOM 4665 C C . MET A 1 594 ? 27.016 -34.25 -0.929 1 89 594 MET A C 1
ATOM 4667 O O . MET A 1 594 ? 26.391 -34.781 -0.024 1 89 594 MET A O 1
ATOM 4671 N N . ASN A 1 595 ? 27.031 -34.844 -2.008 1 84.75 595 ASN A N 1
ATOM 4672 C CA . ASN A 1 595 ? 26.406 -36.125 -2.406 1 84.75 595 ASN A CA 1
ATOM 4673 C C . ASN A 1 595 ? 24.938 -36.156 -1.986 1 84.75 595 ASN A C 1
ATOM 4675 O O . ASN A 1 595 ? 24.5 -37.125 -1.355 1 84.75 595 ASN A O 1
ATOM 4679 N N . LEU A 1 596 ? 24.266 -35.125 -2.312 1 90.69 596 LEU A N 1
ATOM 4680 C CA . LEU A 1 596 ? 22.844 -35.062 -1.976 1 90.69 596 LEU A CA 1
ATOM 4681 C C . LEU A 1 596 ? 22.016 -35.906 -2.918 1 90.69 596 LEU A C 1
ATOM 4683 O O . LEU A 1 596 ? 22.453 -36.25 -4.027 1 90.69 596 LEU A O 1
ATOM 4687 N N . ILE A 1 597 ? 20.844 -36.469 -2.383 1 88.75 597 ILE A N 1
ATOM 4688 C CA . ILE A 1 597 ? 19.891 -37.25 -3.164 1 88.75 597 ILE A CA 1
ATOM 4689 C C . ILE A 1 597 ? 18.562 -36.469 -3.248 1 88.75 597 ILE A C 1
ATOM 4691 O O . ILE A 1 597 ? 18.016 -36.062 -2.229 1 88.75 597 ILE A O 1
ATOM 4695 N N . PRO A 1 598 ? 18.047 -36.406 -4.449 1 92.19 598 PRO A N 1
ATOM 4696 C CA . PRO A 1 598 ? 18.578 -36.781 -5.77 1 92.19 598 PRO A CA 1
ATOM 4697 C C . PRO A 1 598 ? 19.812 -35.969 -6.156 1 92.19 598 PRO A C 1
ATOM 4699 O O . PRO A 1 598 ? 20.078 -34.906 -5.574 1 92.19 598 PRO A O 1
ATOM 4702 N N . PRO A 1 599 ? 20.547 -36.531 -7.145 1 93 599 PRO A N 1
ATOM 4703 C CA . PRO A 1 599 ? 21.766 -35.812 -7.523 1 93 599 PRO A CA 1
ATOM 4704 C C . PRO A 1 599 ? 21.469 -34.469 -8.156 1 93 599 PRO A C 1
ATOM 4706 O O . PRO A 1 599 ? 20.688 -34.375 -9.117 1 93 599 PRO A O 1
ATOM 4709 N N . PRO A 1 600 ? 22.125 -33.469 -7.648 1 94.56 600 PRO A N 1
ATOM 4710 C CA . PRO A 1 600 ? 21.797 -32.094 -8.07 1 94.56 600 PRO A CA 1
ATOM 4711 C C . PRO A 1 600 ? 21.953 -31.891 -9.57 1 94.56 600 PRO A C 1
ATOM 4713 O O . PRO A 1 600 ? 21.109 -31.234 -10.195 1 94.56 600 PRO A O 1
ATOM 4716 N N . LEU A 1 601 ? 22.984 -32.375 -10.195 1 94.06 601 LEU A N 1
ATOM 4717 C CA . LEU A 1 601 ? 23.219 -32.156 -11.625 1 94.06 601 LEU A CA 1
ATOM 4718 C C . LEU A 1 601 ? 22.125 -32.812 -12.461 1 94.06 601 LEU A C 1
ATOM 4720 O O . LEU A 1 601 ? 21.688 -32.25 -13.453 1 94.06 601 LEU A O 1
ATOM 4724 N N . GLN A 1 602 ? 21.766 -33.969 -12.062 1 93.5 602 GLN A N 1
ATOM 4725 C CA . GLN A 1 602 ? 20.703 -34.688 -12.789 1 93.5 602 GLN A CA 1
ATOM 4726 C C . GLN A 1 602 ? 19.391 -33.938 -12.703 1 93.5 602 GLN A C 1
ATOM 4728 O O . GLN A 1 602 ? 18.656 -33.812 -13.695 1 93.5 602 GLN A O 1
ATOM 4733 N N . GLU A 1 603 ? 19.109 -33.5 -11.5 1 95.12 603 GLU A N 1
ATOM 4734 C CA . GLU A 1 603 ? 17.875 -32.75 -11.297 1 95.12 603 GLU A CA 1
ATOM 4735 C C . GLU A 1 603 ? 17.906 -31.438 -12.102 1 95.12 603 GLU A C 1
ATOM 4737 O O . GLU A 1 603 ? 16.891 -31.047 -12.672 1 95.12 603 GLU A O 1
ATOM 4742 N N . PHE A 1 604 ? 18.984 -30.797 -12.109 1 95.44 604 PHE A N 1
ATOM 4743 C CA . PHE A 1 604 ? 19.141 -29.547 -12.836 1 95.44 604 PHE A CA 1
ATOM 4744 C C . PHE A 1 604 ? 18.984 -29.766 -14.336 1 95.44 604 PHE A C 1
ATOM 4746 O O . PHE A 1 604 ? 18.312 -29 -15.016 1 95.44 604 PHE A O 1
ATOM 4753 N N . GLU A 1 605 ? 19.562 -30.844 -14.828 1 94.12 605 GLU A N 1
ATOM 4754 C CA . GLU A 1 605 ? 19.453 -31.156 -16.25 1 94.12 605 GLU A CA 1
ATOM 4755 C C . GLU A 1 605 ? 18.016 -31.5 -16.641 1 94.12 605 GLU A C 1
ATOM 4757 O O . GLU A 1 605 ? 17.547 -31.109 -17.703 1 94.12 605 GLU A O 1
ATOM 4762 N N . ALA A 1 606 ? 17.422 -32.219 -15.758 1 95.56 606 ALA A N 1
ATOM 4763 C CA . ALA A 1 606 ? 16.047 -32.625 -16.016 1 95.56 606 ALA A CA 1
ATOM 4764 C C . ALA A 1 606 ? 15.141 -31.391 -16.156 1 95.56 606 ALA A C 1
ATOM 4766 O O . ALA A 1 606 ? 14.273 -31.344 -17.031 1 95.56 606 ALA A O 1
ATOM 4767 N N . ILE A 1 607 ? 15.305 -30.438 -15.312 1 96.44 607 ILE A N 1
ATOM 4768 C CA . ILE A 1 607 ? 14.414 -29.281 -15.352 1 96.44 607 ILE A CA 1
ATOM 4769 C C . ILE A 1 607 ? 14.789 -28.375 -16.516 1 96.44 607 ILE A C 1
ATOM 4771 O O . ILE A 1 607 ? 13.93 -27.719 -17.094 1 96.44 607 ILE A O 1
ATOM 4775 N N . CYS A 1 608 ? 16.062 -28.328 -16.875 1 95.81 608 CYS A N 1
ATOM 4776 C CA . CYS A 1 608 ? 16.484 -27.547 -18.047 1 95.81 608 CYS A CA 1
ATOM 4777 C C . CYS A 1 608 ? 15.797 -28.047 -19.312 1 95.81 608 CYS A C 1
ATOM 4779 O O . CYS A 1 608 ? 15.453 -27.25 -20.188 1 95.81 608 CYS A O 1
ATOM 4781 N N . LYS A 1 609 ? 15.617 -29.328 -19.328 1 95.19 609 LYS A N 1
ATOM 4782 C CA . LYS A 1 609 ? 14.906 -29.891 -20.469 1 95.19 609 LYS A CA 1
ATOM 4783 C C . LYS A 1 609 ? 13.461 -29.391 -20.516 1 95.19 609 LYS A C 1
ATOM 4785 O O . LYS A 1 609 ? 12.953 -29.062 -21.594 1 95.19 609 LYS A O 1
ATOM 4790 N N . VAL A 1 610 ? 12.898 -29.328 -19.391 1 96.5 610 VAL A N 1
ATOM 4791 C CA . VAL A 1 610 ? 11.516 -28.859 -19.312 1 96.5 610 VAL A CA 1
ATOM 4792 C C . VAL A 1 610 ? 11.453 -27.375 -19.688 1 96.5 610 VAL A C 1
ATOM 4794 O O . VAL A 1 610 ? 10.562 -26.953 -20.438 1 96.5 610 VAL A O 1
ATOM 4797 N N . PHE A 1 611 ? 12.406 -26.562 -19.203 1 95.94 611 PHE A N 1
ATOM 4798 C CA . PHE A 1 611 ? 12.469 -25.156 -19.562 1 95.94 611 PHE A CA 1
ATOM 4799 C C . PHE A 1 611 ? 12.648 -25 -21.062 1 95.94 611 PHE A C 1
ATOM 4801 O O . PHE A 1 611 ? 12.031 -24.125 -21.688 1 95.94 611 PHE A O 1
ATOM 4808 N N . SER A 1 612 ? 13.422 -25.844 -21.641 1 94.69 612 SER A N 1
ATOM 4809 C CA . SER A 1 612 ? 13.68 -25.781 -23.078 1 94.69 612 SER A CA 1
ATOM 4810 C C . SER A 1 612 ? 12.414 -26.062 -23.875 1 94.69 612 SER A C 1
ATOM 4812 O O . SER A 1 612 ? 12.141 -25.406 -24.891 1 94.69 612 SER A O 1
ATOM 4814 N N . GLU A 1 613 ? 11.719 -27.016 -23.422 1 94.81 613 GLU A N 1
ATOM 4815 C CA . GLU A 1 613 ? 10.461 -27.344 -24.078 1 94.81 613 GLU A CA 1
ATOM 4816 C C . GLU A 1 613 ? 9.438 -26.219 -23.922 1 94.81 613 GLU A C 1
ATOM 4818 O O . GLU A 1 613 ? 8.742 -25.859 -24.875 1 94.81 613 GLU A O 1
ATOM 4823 N N . ALA A 1 614 ? 9.328 -25.766 -22.75 1 93.56 614 ALA A N 1
ATOM 4824 C CA . ALA A 1 614 ? 8.359 -24.703 -22.469 1 93.56 614 ALA A CA 1
ATOM 4825 C C . ALA A 1 614 ? 8.727 -23.406 -23.172 1 93.56 614 ALA A C 1
ATOM 4827 O O . ALA A 1 614 ? 7.855 -22.609 -23.5 1 93.56 614 ALA A O 1
ATOM 4828 N N . ALA A 1 615 ? 9.992 -23.172 -23.406 1 90.88 615 ALA A N 1
ATOM 4829 C CA . ALA A 1 615 ? 10.508 -21.953 -24 1 90.88 615 ALA A CA 1
ATOM 4830 C C . ALA A 1 615 ? 9.984 -21.75 -25.406 1 90.88 615 ALA A C 1
ATOM 4832 O O . ALA A 1 615 ? 9.977 -20.641 -25.938 1 90.88 615 ALA A O 1
ATOM 4833 N N . GLN A 1 616 ? 9.5 -22.812 -25.922 1 87.19 616 GLN A N 1
ATOM 4834 C CA . GLN A 1 616 ? 8.977 -22.734 -27.281 1 87.19 616 GLN A CA 1
ATOM 4835 C C . GLN A 1 616 ? 7.711 -21.891 -27.344 1 87.19 616 GLN A C 1
ATOM 4837 O O . GLN A 1 616 ? 7.418 -21.266 -28.359 1 87.19 616 GLN A O 1
ATOM 4842 N N . THR A 1 617 ? 7.086 -21.859 -26.219 1 83.5 617 THR A N 1
ATOM 4843 C CA . THR A 1 617 ? 5.805 -21.156 -26.25 1 83.5 617 THR A CA 1
ATOM 4844 C C . THR A 1 617 ? 5.738 -20.094 -25.141 1 83.5 617 THR A C 1
ATOM 4846 O O . THR A 1 617 ? 4.867 -19.234 -25.172 1 83.5 617 THR A O 1
ATOM 4849 N N . SER A 1 618 ? 6.613 -20.172 -24.203 1 86.69 618 SER A N 1
ATOM 4850 C CA . SER A 1 618 ? 6.594 -19.25 -23.078 1 86.69 618 SER A CA 1
ATOM 4851 C C . SER A 1 618 ? 7.836 -18.375 -23.047 1 86.69 618 SER A C 1
ATOM 4853 O O . SER A 1 618 ? 8.953 -18.875 -22.891 1 86.69 618 SER A O 1
ATOM 4855 N N . ASN A 1 619 ? 7.648 -17.141 -23.125 1 83.62 619 ASN A N 1
ATOM 4856 C CA . ASN A 1 619 ? 8.758 -16.203 -23.062 1 83.62 619 ASN A CA 1
ATOM 4857 C C . ASN A 1 619 ? 9.445 -16.219 -21.703 1 83.62 619 ASN A C 1
ATOM 4859 O O . ASN A 1 619 ? 10.648 -15.992 -21.609 1 83.62 619 ASN A O 1
ATOM 4863 N N . ARG A 1 620 ? 8.703 -16.5 -20.75 1 87 620 ARG A N 1
ATOM 4864 C CA . ARG A 1 620 ? 9.258 -16.531 -19.406 1 87 620 ARG A CA 1
ATOM 4865 C C . ARG A 1 620 ? 10.219 -17.703 -19.234 1 87 620 ARG A C 1
ATOM 4867 O O . ARG A 1 620 ? 11.289 -17.562 -18.641 1 87 620 ARG A O 1
ATOM 4874 N N . ALA A 1 621 ? 9.781 -18.828 -19.719 1 88.56 621 ALA A N 1
ATOM 4875 C CA . ALA A 1 621 ? 10.648 -20 -19.672 1 88.56 621 ALA A CA 1
ATOM 4876 C C . ALA A 1 621 ? 11.906 -19.781 -20.5 1 88.56 621 ALA A C 1
ATOM 4878 O O . ALA A 1 621 ? 12.992 -20.25 -20.141 1 88.56 621 ALA A O 1
ATOM 4879 N N . GLU A 1 622 ? 11.742 -19.062 -21.547 1 87.81 622 GLU A N 1
ATOM 4880 C CA . GLU A 1 622 ? 12.891 -18.766 -22.406 1 87.81 622 GLU A CA 1
ATOM 4881 C C . GLU A 1 622 ? 13.906 -17.891 -21.688 1 87.81 622 GLU A C 1
ATOM 4883 O O . GLU A 1 622 ? 15.109 -18.109 -21.797 1 87.81 622 GLU A O 1
ATOM 4888 N N . ARG A 1 623 ? 13.438 -17 -20.953 1 84.5 623 ARG A N 1
ATOM 4889 C CA . ARG A 1 623 ? 14.312 -16.109 -20.203 1 84.5 623 ARG A CA 1
ATOM 4890 C C . ARG A 1 623 ? 15.047 -16.844 -19.094 1 84.5 623 ARG A C 1
ATOM 4892 O O . ARG A 1 623 ? 16.203 -16.531 -18.797 1 84.5 623 ARG A O 1
ATOM 4899 N N . ALA A 1 624 ? 14.32 -17.719 -18.516 1 86.75 624 ALA A N 1
ATOM 4900 C CA . ALA A 1 624 ? 14.906 -18.484 -17.438 1 86.75 624 ALA A CA 1
ATOM 4901 C C . ALA A 1 624 ? 16.031 -19.375 -17.938 1 86.75 624 ALA A C 1
ATOM 4903 O O . ALA A 1 624 ? 16.969 -19.703 -17.188 1 86.75 624 ALA A O 1
ATOM 4904 N N . LEU A 1 625 ? 15.953 -19.703 -19.219 1 85.12 625 LEU A N 1
ATOM 4905 C CA . LEU A 1 625 ? 16.953 -20.594 -19.797 1 85.12 625 LEU A CA 1
ATOM 4906 C C . LEU A 1 625 ? 18.25 -19.844 -20.078 1 85.12 625 LEU A C 1
ATOM 4908 O O . LEU A 1 625 ? 19.344 -20.422 -20.016 1 85.12 625 LEU A O 1
ATOM 4912 N N . VAL A 1 626 ? 18.156 -18.531 -20.312 1 76.12 626 VAL A N 1
ATOM 4913 C CA . VAL A 1 626 ? 19.328 -17.75 -20.641 1 76.12 626 VAL A CA 1
ATOM 4914 C C . VAL A 1 626 ? 20.016 -17.297 -19.344 1 76.12 626 VAL A C 1
ATOM 4916 O O . VAL A 1 626 ? 21.25 -17.156 -19.312 1 76.12 626 VAL A O 1
ATOM 4919 N N . MET B 1 1 ? 45.656 46.094 -23.656 1 17.2 1 MET B N 1
ATOM 4920 C CA . MET B 1 1 ? 46.344 46.344 -22.406 1 17.2 1 MET B CA 1
ATOM 4921 C C . MET B 1 1 ? 45.625 45.719 -21.234 1 17.2 1 MET B C 1
ATOM 4923 O O . MET B 1 1 ? 44.438 45.438 -21.312 1 17.2 1 MET B O 1
ATOM 4927 N N . ASN B 1 2 ? 46.125 45.656 -19.781 1 16.77 2 ASN B N 1
ATOM 4928 C CA . ASN B 1 2 ? 46.344 45.062 -18.453 1 16.77 2 ASN B CA 1
ATOM 4929 C C . ASN B 1 2 ? 45.281 45.531 -17.453 1 16.77 2 ASN B C 1
ATOM 4931 O O . ASN B 1 2 ? 45.281 45.094 -16.297 1 16.77 2 ASN B O 1
ATOM 4935 N N . THR B 1 3 ? 44.5 46.562 -17.344 1 18.69 3 THR B N 1
ATOM 4936 C CA . THR B 1 3 ? 44.562 47.281 -16.062 1 18.69 3 THR B CA 1
ATOM 4937 C C . THR B 1 3 ? 43.781 46.531 -14.992 1 18.69 3 THR B C 1
ATOM 4939 O O . THR B 1 3 ? 42.719 45.938 -15.273 1 18.69 3 THR B O 1
ATOM 4942 N N . PRO B 1 4 ? 44 46.719 -13.594 1 20.64 4 PRO B N 1
ATOM 4943 C CA . PRO B 1 4 ? 44.156 46.156 -12.258 1 20.64 4 PRO B CA 1
ATOM 4944 C C . PRO B 1 4 ? 42.844 46.062 -11.477 1 20.64 4 PRO B C 1
ATOM 4946 O O . PRO B 1 4 ? 41.875 46.688 -11.867 1 20.64 4 PRO B O 1
ATOM 4949 N N . PRO B 1 5 ? 42.781 45.844 -10.016 1 21.31 5 PRO B N 1
ATOM 4950 C CA . PRO B 1 5 ? 42.25 45.125 -8.867 1 21.31 5 PRO B CA 1
ATOM 4951 C C . PRO B 1 5 ? 41.281 45.969 -8.047 1 21.31 5 PRO B C 1
ATOM 4953 O O . PRO B 1 5 ? 40.625 45.469 -7.117 1 21.31 5 PRO B O 1
ATOM 4956 N N . HIS B 1 6 ? 40.875 47.281 -8.203 1 18.77 6 HIS B N 1
ATOM 4957 C CA . HIS B 1 6 ? 40.906 48.062 -6.988 1 18.77 6 HIS B CA 1
ATOM 4958 C C . HIS B 1 6 ? 39.844 47.594 -6 1 18.77 6 HIS B C 1
ATOM 4960 O O . HIS B 1 6 ? 38.812 47.031 -6.398 1 18.77 6 HIS B O 1
ATOM 4966 N N . PRO B 1 7 ? 39.938 47.938 -4.516 1 20.61 7 PRO B N 1
ATOM 4967 C CA . PRO B 1 7 ? 39.812 47.656 -3.09 1 20.61 7 PRO B CA 1
ATOM 4968 C C . PRO B 1 7 ? 38.5 48.125 -2.488 1 20.61 7 PRO B C 1
ATOM 4970 O O . PRO B 1 7 ? 38.281 49.312 -2.34 1 20.61 7 PRO B O 1
ATOM 4973 N N . PRO B 1 8 ? 37.281 47.75 -2.82 1 19.11 8 PRO B N 1
ATOM 4974 C CA . PRO B 1 8 ? 36.125 48.625 -2.529 1 19.11 8 PRO B CA 1
ATOM 4975 C C . PRO B 1 8 ? 35.969 48.875 -1.035 1 19.11 8 PRO B C 1
ATOM 4977 O O . PRO B 1 8 ? 36.25 48 -0.214 1 19.11 8 PRO B O 1
ATOM 4980 N N . GLN B 1 9 ? 35.688 50.094 -0.501 1 17.38 9 GLN B N 1
ATOM 4981 C CA . GLN B 1 9 ? 35.844 51.031 0.621 1 17.38 9 GLN B CA 1
ATOM 4982 C C . GLN B 1 9 ? 34.844 50.688 1.734 1 17.38 9 GLN B C 1
ATOM 4984 O O . GLN B 1 9 ? 33.75 50.188 1.47 1 17.38 9 GLN B O 1
ATOM 4989 N N . PRO B 1 10 ? 35.156 50.938 3.195 1 18.58 10 PRO B N 1
ATOM 4990 C CA . PRO B 1 10 ? 34.906 50.656 4.613 1 18.58 10 PRO B CA 1
ATOM 4991 C C . PRO B 1 10 ? 33.719 51.438 5.168 1 18.58 10 PRO B C 1
ATOM 4993 O O . PRO B 1 10 ? 33.875 52.469 5.809 1 18.58 10 PRO B O 1
ATOM 4996 N N . PHE B 1 11 ? 32.469 51.438 4.711 1 17.53 11 PHE B N 1
ATOM 4997 C CA . PHE B 1 11 ? 31.578 52.531 5.109 1 17.53 11 PHE B CA 1
ATOM 4998 C C . PHE B 1 11 ? 31.422 52.562 6.625 1 17.53 11 PHE B C 1
ATOM 5000 O O . PHE B 1 11 ? 31.344 51.531 7.273 1 17.53 11 PHE B O 1
ATOM 5007 N N . GLN B 1 12 ? 31.578 53.75 7.332 1 15.8 12 GLN B N 1
ATOM 5008 C CA . GLN B 1 12 ? 31.75 54.562 8.547 1 15.8 12 GLN B CA 1
ATOM 5009 C C . GLN B 1 12 ? 30.531 54.469 9.445 1 15.8 12 GLN B C 1
ATOM 5011 O O . GLN B 1 12 ? 29.391 54.406 8.953 1 15.8 12 GLN B O 1
ATOM 5016 N N . VAL B 1 13 ? 30.734 54.375 10.898 1 17.28 13 VAL B N 1
ATOM 5017 C CA . VAL B 1 13 ? 30.297 54.062 12.258 1 17.28 13 VAL B CA 1
ATOM 5018 C C . VAL B 1 13 ? 29.578 55.281 12.852 1 17.28 13 VAL B C 1
ATOM 5020 O O . VAL B 1 13 ? 29.203 55.25 14.031 1 17.28 13 VAL B O 1
ATOM 5023 N N . GLU B 1 14 ? 28.938 56.156 12.195 1 14.96 14 G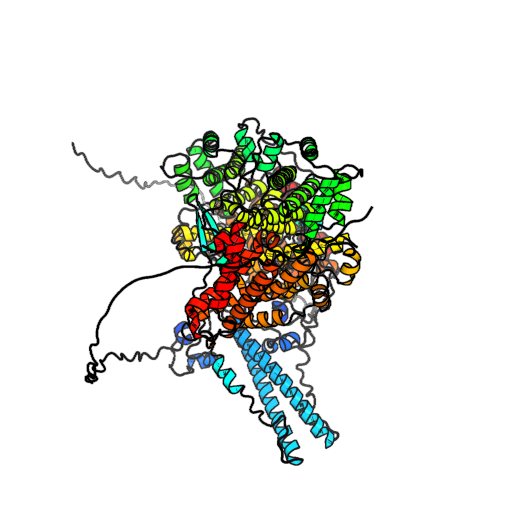LU B N 1
ATOM 5024 C CA . GLU B 1 14 ? 28.891 57.438 12.914 1 14.96 14 GLU B CA 1
ATOM 5025 C C . GLU B 1 14 ? 28.094 57.281 14.211 1 14.96 14 GLU B C 1
ATOM 5027 O O . GLU B 1 14 ? 27.219 56.438 14.328 1 14.96 14 GLU B O 1
ATOM 5032 N N . GLU B 1 15 ? 28.25 58.375 15.203 1 15.2 15 GLU B N 1
ATOM 5033 C CA . GLU B 1 15 ? 28.484 58.906 16.547 1 15.2 15 GLU B CA 1
ATOM 5034 C C . GLU B 1 15 ? 27.172 59.312 17.219 1 15.2 15 GLU B C 1
ATOM 5036 O O . GLU B 1 15 ? 27.031 59.219 18.438 1 15.2 15 GLU B O 1
ATOM 5041 N N . SER B 1 16 ? 26.109 59.844 16.609 1 15.12 16 SER B N 1
ATOM 5042 C CA . SER B 1 16 ? 25.812 61.125 17.203 1 15.12 16 SER B CA 1
ATOM 5043 C C . SER B 1 16 ? 25.141 60.969 18.562 1 15.12 16 SER B C 1
ATOM 5045 O O . SER B 1 16 ? 24.578 59.906 18.859 1 15.12 16 SER B O 1
ATOM 5047 N N . SER B 1 17 ? 24.578 62.156 19.203 1 14.89 17 SER B N 1
ATOM 5048 C CA . SER B 1 17 ? 24.703 63.125 20.297 1 14.89 17 SER B CA 1
ATOM 5049 C C . SER B 1 17 ? 23.594 62.969 21.312 1 14.89 17 SER B C 1
ATOM 5051 O O . SER B 1 17 ? 23.844 62.875 22.516 1 14.89 17 SER B O 1
ATOM 5053 N N . GLN B 1 18 ? 22.344 63.5 21.078 1 15.18 18 GLN B N 1
ATOM 5054 C CA . GLN B 1 18 ? 21.922 64.625 21.875 1 15.18 18 GLN B CA 1
ATOM 5055 C C . GLN B 1 18 ? 21.312 64.188 23.188 1 15.18 18 GLN B C 1
ATOM 5057 O O . GLN B 1 18 ? 20.844 63.062 23.312 1 15.18 18 GLN B O 1
ATOM 5062 N N . GLN B 1 19 ? 20.766 65.25 24.031 1 14.66 19 GLN B N 1
ATOM 5063 C CA . GLN B 1 19 ? 20.812 65.875 25.328 1 14.66 19 GLN B CA 1
ATOM 5064 C C . GLN B 1 19 ? 19.688 65.375 26.234 1 14.66 19 GLN B C 1
ATOM 5066 O O . GLN B 1 19 ? 19.922 65 27.375 1 14.66 19 GLN B O 1
ATOM 5071 N N . SER B 1 20 ? 18.5 66.125 26.281 1 14.02 20 SER B N 1
ATOM 5072 C CA . SER B 1 20 ? 18.234 67 27.406 1 14.02 20 SER B CA 1
ATOM 5073 C C . SER B 1 20 ? 17.469 66.312 28.5 1 14.02 20 SER B C 1
ATOM 5075 O O . SER B 1 20 ? 17.875 66.312 29.672 1 14.02 20 SER B O 1
ATOM 5077 N N . ALA B 1 21 ? 16.031 66.875 28.562 1 14.68 21 ALA B N 1
ATOM 5078 C CA . ALA B 1 21 ? 15.57 67.75 29.625 1 14.68 21 ALA B CA 1
ATOM 5079 C C . ALA B 1 21 ? 15.078 66.938 30.828 1 14.68 21 ALA B C 1
ATOM 5081 O O . ALA B 1 21 ? 15.477 67.188 31.969 1 14.68 21 ALA B O 1
ATOM 5082 N N . LYS B 1 22 ? 13.664 66.812 31.078 1 15.74 22 LYS B N 1
ATOM 5083 C CA . LYS B 1 22 ? 13.055 67.562 32.156 1 15.74 22 LYS B CA 1
ATOM 5084 C C . LYS B 1 22 ? 12.914 66.688 33.406 1 15.74 22 LYS B C 1
ATOM 5086 O O . LYS B 1 22 ? 12.984 65.5 33.344 1 15.74 22 LYS B O 1
ATOM 5091 N N . GLU B 1 23 ? 11.711 66.812 34.094 1 16.06 23 GLU B N 1
ATOM 5092 C CA . GLU B 1 23 ? 11.43 67.375 35.406 1 16.06 23 GLU B CA 1
ATOM 5093 C C . GLU B 1 23 ? 11.398 66.25 36.469 1 16.06 23 GLU B C 1
ATOM 5095 O O . GLU B 1 23 ? 11.195 65.125 36.156 1 16.06 23 GLU B O 1
ATOM 5100 N N . LEU B 1 24 ? 11.133 66.625 37.75 1 15.58 24 LEU B N 1
ATOM 5101 C CA . LEU B 1 24 ? 11.586 66.688 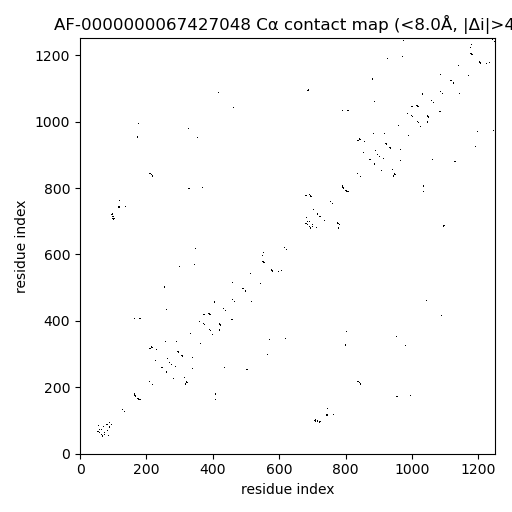39.156 1 15.58 24 LEU B CA 1
ATOM 5102 C C . LEU B 1 24 ? 10.883 65.625 39.969 1 15.58 24 LEU B C 1
ATOM 5104 O O . LEU B 1 24 ? 11.531 64.812 40.656 1 15.58 24 LEU B O 1
ATOM 5108 N N . SER B 1 25 ? 9.695 65.938 40.656 1 14.57 25 SER B N 1
ATOM 5109 C CA . SER B 1 25 ? 9.836 66.125 42.094 1 14.57 25 SER B CA 1
ATOM 5110 C C . SER B 1 25 ? 9.539 64.812 42.812 1 14.57 25 SER B C 1
ATOM 5112 O O . SER B 1 25 ? 10.359 64.312 43.625 1 14.57 25 SER B O 1
ATOM 5114 N N . ASN B 1 26 ? 8.336 64.75 43.625 1 15.48 26 ASN B N 1
ATOM 5115 C CA . ASN B 1 26 ? 8.273 64.875 45.062 1 15.48 26 ASN B CA 1
ATOM 5116 C C . ASN B 1 26 ? 8.133 63.469 45.719 1 15.48 26 ASN B C 1
ATOM 5118 O O . ASN B 1 26 ? 7.723 62.531 45.062 1 15.48 26 ASN B O 1
ATOM 5122 N N . GLU B 1 27 ? 7.875 63.375 47.156 1 15.75 27 GLU B N 1
ATOM 5123 C CA . GLU B 1 27 ? 8.406 62.812 48.375 1 15.75 27 GLU B CA 1
ATOM 5124 C C . GLU B 1 27 ? 7.602 61.594 48.844 1 15.75 27 GLU B C 1
ATOM 5126 O O . GLU B 1 27 ? 8.172 60.594 49.25 1 15.75 27 GLU B O 1
ATOM 5131 N N . SER B 1 28 ? 6.152 61.562 48.938 1 16.56 28 SER B N 1
ATOM 5132 C CA . SER B 1 28 ? 5.809 61.469 50.344 1 16.56 28 SER B CA 1
ATOM 5133 C C . SER B 1 28 ? 5.953 60.031 50.844 1 16.56 28 SER B C 1
ATOM 5135 O O . SER B 1 28 ? 5.895 59.062 50.062 1 16.56 28 SER B O 1
ATOM 5137 N N . PRO B 1 29 ? 5.617 59.781 52.219 1 17.86 29 PRO B N 1
ATOM 5138 C CA . PRO B 1 29 ? 6.207 59.094 53.344 1 17.86 29 PRO B CA 1
ATOM 5139 C C . PRO B 1 29 ? 5.789 57.625 53.438 1 17.86 29 PRO B C 1
ATOM 5141 O O . PRO B 1 29 ? 4.895 57.188 52.688 1 17.86 29 PRO B O 1
ATOM 5144 N N . PRO B 1 30 ? 5.531 57.156 54.688 1 18.34 30 PRO B N 1
ATOM 5145 C CA . PRO B 1 30 ? 6.027 56.031 55.5 1 18.34 30 PRO B CA 1
ATOM 5146 C C . PRO B 1 30 ? 5.062 54.844 55.562 1 18.34 30 PRO B C 1
ATOM 5148 O O . PRO B 1 30 ? 5.426 53.781 56.031 1 18.34 30 PRO B O 1
ATOM 5151 N N . ARG B 1 31 ? 3.801 54.781 54.875 1 18.8 31 ARG B N 1
ATOM 5152 C CA . ARG B 1 31 ? 2.832 54.406 55.906 1 18.8 31 ARG B CA 1
ATOM 5153 C C . ARG B 1 31 ? 3.084 53 56.406 1 18.8 31 ARG B C 1
ATOM 5155 O O . ARG B 1 31 ? 3.629 52.156 55.688 1 18.8 31 ARG B O 1
ATOM 5162 N N . ALA B 1 32 ? 2.332 52.531 57.531 1 19.83 32 ALA B N 1
ATOM 5163 C CA . ALA B 1 32 ? 2.332 51.844 58.812 1 19.83 32 ALA B CA 1
ATOM 5164 C C . ALA B 1 32 ? 2.105 50.344 58.656 1 19.83 32 ALA B C 1
ATOM 5166 O O . ALA B 1 32 ? 1.491 49.906 57.688 1 19.83 32 ALA B O 1
ATOM 5167 N N . TYR B 1 33 ? 2.504 49.438 59.656 1 17.97 33 TYR B N 1
ATOM 5168 C CA . TYR B 1 33 ? 3.041 48.094 60 1 17.97 33 TYR B CA 1
ATOM 5169 C C . TYR B 1 33 ? 1.928 47.062 60.094 1 17.97 33 TYR B C 1
ATOM 5171 O O . TYR B 1 33 ? 2.189 45.875 60.062 1 17.97 33 TYR B O 1
ATOM 5179 N N . GLU B 1 34 ? 0.565 47.281 59.938 1 18.16 34 GLU B N 1
ATOM 5180 C CA . GLU B 1 34 ? -0.088 46.625 61.062 1 18.16 34 GLU B CA 1
ATOM 5181 C C . GLU B 1 34 ? -0.014 45.094 60.938 1 18.16 34 GLU B C 1
ATOM 5183 O O . GLU B 1 34 ? -0.07 44.562 59.812 1 18.16 34 GLU B O 1
ATOM 5188 N N . SER B 1 35 ? 0.154 44.312 62.062 1 17.8 35 SER B N 1
ATOM 5189 C CA . SER B 1 35 ? 0.613 43.094 62.688 1 17.8 35 SER B CA 1
ATOM 5190 C C . SER B 1 35 ? -0.394 41.969 62.469 1 17.8 35 SER B C 1
ATOM 5192 O O . SER B 1 35 ? -0.107 40.812 62.781 1 17.8 35 SER B O 1
ATOM 5194 N N . GLY B 1 36 ? -1.572 42.125 61.906 1 16.78 36 GLY B N 1
ATOM 5195 C CA . GLY B 1 36 ? -2.566 41.344 62.656 1 16.78 36 GLY B CA 1
ATOM 5196 C C . GLY B 1 36 ? -2.348 39.844 62.562 1 16.78 36 GLY B C 1
ATOM 5197 O O . GLY B 1 36 ? -1.596 39.375 61.719 1 16.78 36 GLY B O 1
ATOM 5198 N N . LYS B 1 37 ? -3.307 39 63.312 1 20.84 37 LYS B N 1
ATOM 5199 C CA . LYS B 1 37 ? -3.527 37.812 64.125 1 20.84 37 LYS B CA 1
ATOM 5200 C C . LYS B 1 37 ? -3.598 36.562 63.312 1 20.84 37 LYS B C 1
ATOM 5202 O O . LYS B 1 37 ? -4.098 36.562 62.188 1 20.84 37 LYS B O 1
ATOM 5207 N N . PRO B 1 38 ? -3.098 35.281 63.75 1 20.95 38 PRO B N 1
ATOM 5208 C CA . PRO B 1 38 ? -2.627 33.938 63.375 1 20.95 38 PRO B CA 1
ATOM 5209 C C . PRO B 1 38 ? -3.762 33 62.969 1 20.95 38 PRO B C 1
ATOM 5211 O O . PRO B 1 38 ? -3.523 31.828 62.656 1 20.95 38 PRO B O 1
ATOM 5214 N N . SER B 1 39 ? -4.953 33.312 62.438 1 21.12 39 SER B N 1
ATOM 5215 C CA . SER B 1 39 ? -6.039 32.469 62.906 1 21.12 39 SER B CA 1
ATOM 5216 C C . SER B 1 39 ? -5.883 31.047 62.344 1 21.12 39 SER B C 1
ATOM 5218 O O . SER B 1 39 ? -5.504 30.859 61.188 1 21.12 39 SER B O 1
ATOM 5220 N N . ALA B 1 40 ? -6.02 29.922 63.25 1 22.05 40 ALA B N 1
ATOM 5221 C CA . ALA B 1 40 ? -5.875 28.5 63.5 1 22.05 40 ALA B CA 1
ATOM 5222 C C . ALA B 1 40 ? -6.777 27.688 62.562 1 22.05 40 ALA B C 1
ATOM 5224 O O . ALA B 1 40 ? -7.992 27.625 62.781 1 22.05 40 ALA B O 1
ATOM 5225 N N . ARG B 1 41 ? -6.621 27.781 61.25 1 21.86 41 ARG B N 1
ATOM 5226 C CA . ARG B 1 41 ? -7.586 27.109 60.406 1 21.86 41 ARG B CA 1
ATOM 5227 C C . ARG B 1 41 ? -7.609 25.609 60.656 1 21.86 41 ARG B C 1
ATOM 5229 O O . ARG B 1 41 ? -6.559 24.984 60.781 1 21.86 41 ARG B O 1
ATOM 5236 N N . ALA B 1 42 ? -8.703 25.031 61.062 1 21.73 42 ALA B N 1
ATOM 5237 C CA . ALA B 1 42 ? -9.227 23.766 61.562 1 21.73 42 ALA B CA 1
ATOM 5238 C C . ALA B 1 42 ? -8.922 22.625 60.594 1 21.73 42 ALA B C 1
ATOM 5240 O O . ALA B 1 42 ? -8.898 22.828 59.375 1 21.73 42 ALA B O 1
ATOM 5241 N N . PRO B 1 43 ? -8.352 21.375 60.969 1 24.33 43 PRO B N 1
ATOM 5242 C CA . PRO B 1 43 ? -7.746 20.156 60.406 1 24.33 43 PRO B CA 1
ATOM 5243 C C . PRO B 1 43 ? -8.695 19.406 59.5 1 24.33 43 PRO B C 1
ATOM 5245 O O . PRO B 1 43 ? -9.727 18.891 59.938 1 24.33 43 PRO B O 1
ATOM 5248 N N . THR B 1 44 ? -9.242 19.875 58.438 1 19.73 44 THR B N 1
ATOM 5249 C CA . THR B 1 44 ? -10.344 19.141 57.812 1 19.73 44 THR B CA 1
ATOM 5250 C C . THR B 1 44 ? -9.914 17.719 57.438 1 19.73 44 THR B C 1
ATOM 5252 O O . THR B 1 44 ? -8.773 17.5 57.031 1 19.73 44 THR B O 1
ATOM 5255 N N . LYS B 1 45 ? -10.773 16.547 57.625 1 21.69 45 LYS B N 1
ATOM 5256 C CA . LYS B 1 45 ? -10.984 15.102 57.75 1 21.69 45 LYS B CA 1
ATOM 5257 C C . LYS B 1 45 ? -10.641 14.367 56.469 1 21.69 45 LYS B C 1
ATOM 5259 O O . LYS B 1 45 ? -10.594 13.141 56.438 1 21.69 45 LYS B O 1
ATOM 5264 N N . ALA B 1 46 ? -10.68 14.75 55.094 1 22.19 46 ALA B N 1
ATOM 5265 C CA . ALA B 1 46 ? -11.219 13.797 54.125 1 22.19 46 ALA B CA 1
ATOM 5266 C C . ALA B 1 46 ? -10.148 12.812 53.688 1 22.19 46 ALA B C 1
ATOM 5268 O O . ALA B 1 46 ? -9.242 13.172 52.906 1 22.19 46 ALA B O 1
ATOM 5269 N N . ALA B 1 47 ? -9.555 11.922 54.375 1 26.58 47 ALA B N 1
ATOM 5270 C CA . ALA B 1 47 ? -8.656 10.805 54.094 1 26.58 47 ALA B CA 1
ATOM 5271 C C . ALA B 1 47 ? -9.25 9.859 53.062 1 26.58 47 ALA B C 1
ATOM 5273 O O . ALA B 1 47 ? -9.984 8.938 53.375 1 26.58 47 ALA B O 1
ATOM 5274 N N . ARG B 1 48 ? -9.656 10.102 51.812 1 26.22 48 ARG B N 1
ATOM 5275 C CA . ARG B 1 48 ? -10.328 9.148 50.938 1 26.22 48 ARG B CA 1
ATOM 5276 C C . ARG B 1 48 ? -9.383 8.023 50.531 1 26.22 48 ARG B C 1
ATOM 5278 O O . ARG B 1 48 ? -8.289 8.289 50 1 26.22 48 ARG B O 1
ATOM 5285 N N . ARG B 1 49 ? -9.328 6.723 50.938 1 27.97 49 ARG B N 1
ATOM 5286 C CA . ARG B 1 49 ? -8.734 5.402 50.75 1 27.97 49 ARG B CA 1
ATOM 5287 C C . ARG B 1 49 ? -8.703 5.02 49.281 1 27.97 49 ARG B C 1
ATOM 5289 O O . ARG B 1 49 ? -9.75 4.953 48.625 1 27.97 49 ARG B O 1
ATOM 5296 N N . ILE B 1 50 ? -7.613 5.199 48.5 1 28.02 50 ILE B N 1
ATOM 5297 C CA . ILE B 1 50 ? -7.285 4.898 47.125 1 28.02 50 ILE B CA 1
ATOM 5298 C C . ILE B 1 50 ? -7.312 3.389 46.906 1 28.02 50 ILE B C 1
ATOM 5300 O O . ILE B 1 50 ? -6.406 2.672 47.344 1 28.02 50 ILE B O 1
ATOM 5304 N N . ARG B 1 51 ? -8.25 2.52 47.062 1 31.34 51 ARG B N 1
ATOM 5305 C CA . ARG B 1 51 ? -8.445 1.073 47.031 1 31.34 51 ARG B CA 1
ATOM 5306 C C . ARG B 1 51 ? -8.047 0.495 45.688 1 31.34 51 ARG B C 1
ATOM 5308 O O . ARG B 1 51 ? -8.195 -0.707 45.438 1 31.34 51 ARG B O 1
ATOM 5315 N N . GLY B 1 52 ? -8.047 1.109 44.531 1 35.09 52 GLY B N 1
ATOM 5316 C CA . GLY B 1 52 ? -8.289 0.319 43.312 1 35.09 52 GLY B CA 1
ATOM 5317 C C . GLY B 1 52 ? -7.07 -0.448 42.844 1 35.09 52 GLY B C 1
ATOM 5318 O O . GLY B 1 52 ? -5.969 0.103 42.781 1 35.09 52 GLY B O 1
ATOM 5319 N N . GLU B 1 53 ? -6.797 -1.783 42.844 1 42.56 53 GLU B N 1
ATOM 5320 C CA . GLU B 1 53 ? -5.828 -2.852 42.594 1 42.56 53 GLU B CA 1
ATOM 5321 C C . GLU B 1 53 ? -5.289 -2.803 41.156 1 42.56 53 GLU B C 1
ATOM 5323 O O . GLU B 1 53 ? -6.051 -2.916 40.219 1 42.56 53 GLU B O 1
ATOM 5328 N N . ILE B 1 54 ? -4.031 -2.24 40.812 1 51.72 54 ILE B N 1
ATOM 5329 C CA . ILE B 1 54 ? -3.457 -1.9 39.531 1 51.72 54 ILE B CA 1
ATOM 5330 C C . ILE B 1 54 ? -2.662 -3.088 39 1 51.72 54 ILE B C 1
ATOM 5332 O O . ILE B 1 54 ? -1.993 -3.793 39.75 1 51.72 54 ILE B O 1
ATOM 5336 N N . ALA B 1 55 ? -2.725 -3.588 37.719 1 60.19 55 ALA B N 1
ATOM 5337 C CA . ALA B 1 55 ? -2.053 -4.617 36.906 1 60.19 55 ALA B CA 1
ATOM 5338 C C . ALA B 1 55 ? -0.547 -4.371 36.875 1 60.19 55 ALA B C 1
ATOM 5340 O O . ALA B 1 55 ? -0.096 -3.227 36.969 1 60.19 55 ALA B O 1
ATOM 5341 N N . CYS B 1 56 ? 0.345 -5.41 36.875 1 63.47 56 CYS B N 1
ATOM 5342 C CA . CYS B 1 56 ? 1.789 -5.293 37.031 1 63.47 56 CYS B CA 1
ATOM 5343 C C . CYS B 1 56 ? 2.42 -4.574 35.844 1 63.47 56 CYS B C 1
ATOM 5345 O O . CYS B 1 56 ? 1.814 -4.484 34.781 1 63.47 56 CYS B O 1
ATOM 5347 N N . ALA B 1 57 ? 3.504 -3.963 35.969 1 63.44 57 ALA B N 1
ATOM 5348 C CA . ALA B 1 57 ? 4.125 -3.045 35.031 1 63.44 57 ALA B CA 1
ATOM 5349 C C . ALA B 1 57 ? 4.461 -3.752 33.719 1 63.44 57 ALA B C 1
ATOM 5351 O O . ALA B 1 57 ? 4.285 -3.189 32.625 1 63.44 57 ALA B O 1
ATOM 5352 N N . GLU B 1 58 ? 4.73 -4.906 33.781 1 62.53 58 GLU B N 1
ATOM 5353 C CA . GLU B 1 58 ? 5.086 -5.68 32.594 1 62.53 58 GLU B CA 1
ATOM 5354 C C . GLU B 1 58 ? 3.838 -6.137 31.844 1 62.53 58 GLU B C 1
ATOM 5356 O O . GLU B 1 58 ? 3.799 -6.094 30.609 1 62.53 58 GLU B O 1
ATOM 5361 N N . CYS B 1 59 ? 2.918 -6.559 32.469 1 62.78 59 CYS B N 1
ATOM 5362 C CA . CYS B 1 59 ? 1.646 -6.941 31.859 1 62.78 59 CYS B CA 1
ATOM 5363 C C . CYS B 1 59 ? 0.918 -5.723 31.297 1 62.78 59 CYS B C 1
ATOM 5365 O O . CYS B 1 59 ? 0.266 -5.805 30.266 1 62.78 59 CYS B O 1
ATOM 5367 N N . ARG B 1 60 ? 1.199 -4.57 31.891 1 63.84 60 ARG B N 1
ATOM 5368 C CA . ARG B 1 60 ? 0.703 -3.275 31.438 1 63.84 60 ARG B CA 1
ATOM 5369 C C . ARG B 1 60 ? 1.453 -2.803 30.203 1 63.84 60 ARG B C 1
ATOM 5371 O O . ARG B 1 60 ? 0.844 -2.301 29.25 1 63.84 60 ARG B O 1
ATOM 5378 N N . ARG B 1 61 ? 2.684 -3.021 30.172 1 62.94 61 ARG B N 1
ATOM 5379 C CA . ARG B 1 61 ? 3.541 -2.678 29.031 1 62.94 61 ARG B CA 1
ATOM 5380 C C . ARG B 1 61 ? 3.223 -3.547 27.828 1 62.94 61 ARG B C 1
ATOM 5382 O O . ARG B 1 61 ? 3.176 -3.053 26.688 1 62.94 61 ARG B O 1
ATOM 5389 N N . LEU B 1 62 ? 2.984 -4.801 28.016 1 57.62 62 LEU B N 1
ATOM 5390 C CA . LEU B 1 62 ? 2.703 -5.777 26.969 1 57.62 62 LEU B CA 1
ATOM 5391 C C . LEU B 1 62 ? 1.206 -5.867 26.703 1 57.62 62 LEU B C 1
ATOM 5393 O O . LEU B 1 62 ? 0.773 -6.629 25.828 1 57.62 62 LEU B O 1
ATOM 5397 N N . LYS B 1 63 ? 0.422 -5.059 27.375 1 50.38 63 LYS B N 1
ATOM 5398 C CA . LYS B 1 63 ? -1.029 -4.902 27.406 1 50.38 63 LYS B CA 1
ATOM 5399 C C . LYS B 1 63 ? -1.729 -6.258 27.453 1 50.38 63 LYS B C 1
ATOM 5401 O O . LYS B 1 63 ? -2.701 -6.484 26.734 1 50.38 63 LYS B O 1
ATOM 5406 N N . ILE B 1 64 ? -1.207 -7.234 28.219 1 61.41 64 ILE B N 1
ATOM 5407 C CA . ILE B 1 64 ? -1.763 -8.57 28.422 1 61.41 64 ILE B CA 1
ATOM 5408 C C . ILE B 1 64 ? -2.447 -8.648 29.781 1 61.41 64 ILE B C 1
ATOM 5410 O O . ILE B 1 64 ? -2.172 -7.844 30.672 1 61.41 64 ILE B O 1
ATOM 5414 N N . ARG B 1 65 ? -3.541 -9.477 29.734 1 62.59 65 ARG B N 1
ATOM 5415 C CA . ARG B 1 65 ? -4.383 -9.617 30.922 1 62.59 65 ARG B CA 1
ATOM 5416 C C . ARG B 1 65 ? -3.562 -10.086 32.125 1 62.59 65 ARG B C 1
ATOM 5418 O O . ARG B 1 65 ? -2.895 -11.117 32.062 1 62.59 65 ARG B O 1
ATOM 5425 N N . CYS B 1 66 ? -3.459 -9.312 33.094 1 62.5 66 CYS B N 1
ATOM 5426 C CA . CYS B 1 66 ? -2.695 -9.562 34.312 1 62.5 66 CYS B CA 1
ATOM 5427 C C . CYS B 1 66 ? -3.596 -10.086 35.438 1 62.5 66 CYS B C 1
ATOM 5429 O O . CYS B 1 66 ? -4.688 -9.555 35.656 1 62.5 66 CYS B O 1
ATOM 5431 N N . ASP B 1 67 ? -3.494 -11.117 35.906 1 68.62 67 ASP B N 1
ATOM 5432 C CA . ASP B 1 67 ? -4.422 -11.68 36.875 1 68.62 67 ASP B CA 1
ATOM 5433 C C . ASP B 1 67 ? -4.258 -11.023 38.25 1 68.62 67 ASP B C 1
ATOM 5435 O O . ASP B 1 67 ? -4.852 -11.461 39.25 1 68.62 67 ASP B O 1
ATOM 5439 N N . LYS B 1 68 ? -3.455 -9.914 38.5 1 66.88 68 LYS B N 1
ATOM 5440 C CA . LYS B 1 68 ? -3.221 -8.914 39.531 1 66.88 68 LYS B CA 1
ATOM 5441 C C . LYS B 1 68 ? -2.656 -9.555 40.781 1 66.88 68 LYS B C 1
ATOM 5443 O O . LYS B 1 68 ? -2.613 -8.914 41.844 1 66.88 68 LYS B O 1
ATOM 5448 N N . ASN B 1 69 ? -2.166 -10.828 40.594 1 71.88 69 ASN B N 1
ATOM 5449 C CA . ASN B 1 69 ? -1.397 -11.5 41.625 1 71.88 69 ASN B CA 1
ATOM 5450 C C . ASN B 1 69 ? 0.091 -11.188 41.531 1 71.88 69 ASN B C 1
ATOM 5452 O O . ASN B 1 69 ? 0.596 -10.914 40.438 1 71.88 69 ASN B O 1
ATOM 5456 N N . ILE B 1 70 ? 0.879 -10.938 42.594 1 69.56 70 ILE B N 1
ATOM 5457 C CA . ILE B 1 70 ? 2.309 -10.648 42.562 1 69.56 70 ILE B CA 1
ATOM 5458 C C . ILE B 1 70 ? 3.096 -11.875 43.031 1 69.56 70 ILE B C 1
ATOM 5460 O O . ILE B 1 70 ? 2.992 -12.297 44.188 1 69.56 70 ILE B O 1
ATOM 5464 N N . PRO B 1 71 ? 3.717 -12.508 42.062 1 67.88 71 PRO B N 1
ATOM 5465 C CA . PRO B 1 71 ? 3.844 -12.18 40.625 1 67.88 71 PRO B CA 1
ATOM 5466 C C . PRO B 1 71 ? 2.641 -12.648 39.812 1 67.88 71 PRO B C 1
ATOM 5468 O O . PRO B 1 71 ? 1.983 -13.625 40.156 1 67.88 71 PRO B O 1
ATOM 5471 N N . CYS B 1 72 ? 2.35 -11.945 38.844 1 67.25 72 CYS B N 1
ATOM 5472 C CA . CYS B 1 72 ? 1.129 -12.312 38.125 1 67.25 72 CYS B CA 1
ATOM 5473 C C . CYS B 1 72 ? 1.337 -13.57 37.281 1 67.25 72 CYS B C 1
ATOM 5475 O O . CYS B 1 72 ? 2.465 -13.883 36.906 1 67.25 72 CYS B O 1
ATOM 5477 N N . ALA B 1 73 ? 0.325 -14.234 37.188 1 71.06 73 ALA B N 1
ATOM 5478 C CA . ALA B 1 73 ? 0.382 -15.516 36.5 1 71.06 73 ALA B CA 1
ATOM 5479 C C . ALA B 1 73 ? 0.973 -15.352 35.094 1 71.06 73 ALA B C 1
ATOM 5481 O O . ALA B 1 73 ? 1.643 -16.25 34.594 1 71.06 73 ALA B O 1
ATOM 5482 N N . THR B 1 74 ? 0.757 -14.266 34.688 1 67.06 74 THR B N 1
ATOM 5483 C CA . THR B 1 74 ? 1.162 -13.984 33.312 1 67.06 74 THR B CA 1
ATOM 5484 C C . THR B 1 74 ? 2.666 -13.742 33.25 1 67.06 74 THR B C 1
ATOM 5486 O O . THR B 1 74 ? 3.332 -14.234 32.344 1 67.06 74 THR B O 1
ATOM 5489 N N . CYS B 1 75 ? 3.047 -13.008 34.125 1 65.25 75 CYS B N 1
ATOM 5490 C CA . CYS B 1 75 ? 4.48 -12.75 34.188 1 65.25 75 CYS B CA 1
ATOM 5491 C C . CYS B 1 75 ? 5.25 -14.016 34.562 1 65.25 75 CYS B C 1
ATOM 5493 O O . CYS B 1 75 ? 6.344 -14.258 34.031 1 65.25 75 CYS B O 1
ATOM 5495 N N . VAL B 1 76 ? 4.594 -14.852 35.406 1 69.44 76 VAL B N 1
ATOM 5496 C CA . VAL B 1 76 ? 5.16 -16.125 35.812 1 69.44 76 VAL B CA 1
ATOM 5497 C C . VAL B 1 76 ? 5.312 -17.047 34.625 1 69.44 76 VAL B C 1
ATOM 5499 O O . VAL B 1 76 ? 6.355 -17.688 34.438 1 69.44 76 VAL B O 1
ATOM 5502 N N . LYS B 1 77 ? 4.215 -16.984 33.781 1 65.75 77 LYS B N 1
ATOM 5503 C CA . LYS B 1 77 ? 4.152 -17.812 32.594 1 65.75 77 LYS B CA 1
ATOM 5504 C C . LYS B 1 77 ? 5.199 -17.375 31.562 1 65.75 77 LYS B C 1
ATOM 5506 O O . LYS B 1 77 ? 5.746 -18.203 30.828 1 65.75 77 LYS B O 1
ATOM 5511 N N . ARG B 1 78 ? 5.418 -16.078 31.484 1 60.34 78 ARG B N 1
ATOM 5512 C CA . ARG B 1 78 ? 6.27 -15.453 30.484 1 60.34 78 ARG B CA 1
ATOM 5513 C C . ARG B 1 78 ? 7.719 -15.383 30.953 1 60.34 78 ARG B C 1
ATOM 5515 O O . ARG B 1 78 ? 8.594 -14.93 30.219 1 60.34 78 ARG B O 1
ATOM 5522 N N . GLY B 1 79 ? 7.977 -15.961 32.188 1 59.75 79 GLY B N 1
ATOM 5523 C CA . GLY B 1 79 ? 9.281 -16.109 32.781 1 59.75 79 GLY B CA 1
ATOM 5524 C C . GLY B 1 79 ? 9.844 -14.797 33.312 1 59.75 79 GLY B C 1
ATOM 5525 O O . GLY B 1 79 ? 11.055 -14.664 33.5 1 59.75 79 GLY B O 1
ATOM 5526 N N . CYS B 1 80 ? 8.977 -13.719 33.375 1 56.81 80 CYS B N 1
ATOM 5527 C CA . CYS B 1 80 ? 9.422 -12.414 33.844 1 56.81 80 CYS B CA 1
ATOM 5528 C C . CYS B 1 80 ? 8.891 -12.133 35.25 1 56.81 80 CYS B C 1
ATOM 5530 O O . CYS B 1 80 ? 8.688 -10.977 35.625 1 56.81 80 CYS B O 1
ATOM 5532 N N . ASP B 1 81 ? 8.555 -13.031 36.031 1 65.56 81 ASP B N 1
ATOM 5533 C CA . ASP B 1 81 ? 7.875 -13.023 37.312 1 65.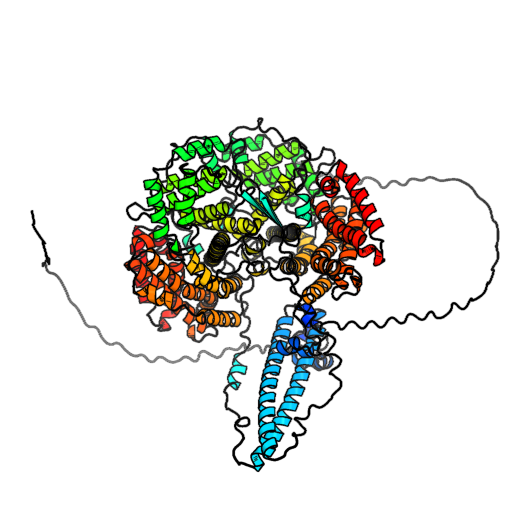56 81 ASP B CA 1
ATOM 5534 C C . ASP B 1 81 ? 8.672 -12.234 38.344 1 65.56 81 ASP B C 1
ATOM 5536 O O . ASP B 1 81 ? 8.094 -11.609 39.25 1 65.56 81 ASP B O 1
ATOM 5540 N N . ALA B 1 82 ? 10.062 -12.133 38.219 1 65.69 82 ALA B N 1
ATOM 5541 C CA . ALA B 1 82 ? 10.93 -11.391 39.125 1 65.69 82 ALA B CA 1
ATOM 5542 C C . ALA B 1 82 ? 10.742 -9.883 38.969 1 65.69 82 ALA B C 1
ATOM 5544 O O . ALA B 1 82 ? 11.062 -9.109 39.875 1 65.69 82 ALA B O 1
ATOM 5545 N N . LEU B 1 83 ? 10.242 -9.508 37.781 1 57.69 83 LEU B N 1
ATOM 5546 C CA . LEU B 1 83 ? 10.023 -8.102 37.469 1 57.69 83 LEU B CA 1
ATOM 5547 C C . LEU B 1 83 ? 8.625 -7.664 37.875 1 57.69 83 LEU B C 1
ATOM 5549 O O . LEU B 1 83 ? 8.352 -6.465 38 1 57.69 83 LEU B O 1
ATOM 5553 N N . CYS B 1 84 ? 7.957 -8.695 38.375 1 61.31 84 CYS B N 1
ATOM 5554 C CA . CYS B 1 84 ? 6.578 -8.422 38.75 1 61.31 84 CYS B CA 1
ATOM 5555 C C . CYS B 1 84 ? 6.5 -7.93 40.188 1 61.31 84 CYS B C 1
ATOM 5557 O O . CYS B 1 84 ? 7.16 -8.477 41.062 1 61.31 84 CYS B O 1
ATOM 5559 N N . PRO B 1 85 ? 5.688 -6.781 40.188 1 55.78 85 PRO B N 1
ATOM 5560 C CA . PRO B 1 85 ? 4.688 -6.258 39.281 1 55.78 85 PRO B CA 1
ATOM 5561 C C . PRO B 1 85 ? 5.141 -4.973 38.594 1 55.78 85 PRO B C 1
ATOM 5563 O O . PRO B 1 85 ? 4.512 -4.527 37.625 1 55.78 85 PRO B O 1
ATOM 5566 N N . ASN B 1 86 ? 6.203 -4.461 39.125 1 59.69 86 ASN B N 1
ATOM 5567 C CA . ASN B 1 86 ? 6.543 -3.084 38.781 1 59.69 86 ASN B CA 1
ATOM 5568 C C . ASN B 1 86 ? 7.621 -3.027 37.719 1 59.69 86 ASN B C 1
ATOM 5570 O O . ASN B 1 86 ? 7.914 -1.956 37.188 1 59.69 86 ASN B O 1
ATOM 5574 N N . GLY B 1 87 ? 8.242 -3.973 37.375 1 52.47 87 GLY B N 1
ATOM 5575 C CA . GLY B 1 87 ? 9.359 -3.98 36.469 1 52.47 87 GLY B CA 1
ATOM 5576 C C . GLY B 1 87 ? 8.938 -4.234 35.031 1 52.47 87 GLY B C 1
ATOM 5577 O O . GLY B 1 87 ? 7.879 -4.809 34.781 1 52.47 87 GLY B O 1
ATOM 5578 N N . THR B 1 88 ? 9.297 -3.387 33.969 1 48.06 88 THR B N 1
ATOM 5579 C CA . THR B 1 88 ? 9.047 -3.621 32.562 1 48.06 88 THR B CA 1
ATOM 5580 C C . THR B 1 88 ? 10.336 -3.998 31.828 1 48.06 88 THR B C 1
ATOM 5582 O O . THR B 1 88 ? 11.422 -3.578 32.219 1 48.06 88 THR B O 1
ATOM 5585 N N . ILE B 1 89 ? 10.219 -4.852 30.891 1 48.59 89 ILE B N 1
ATOM 5586 C CA . ILE B 1 89 ? 11.398 -5.195 30.109 1 48.59 89 ILE B CA 1
ATOM 5587 C C . ILE B 1 89 ? 11.758 -4.039 29.172 1 48.59 89 ILE B C 1
ATOM 5589 O O . ILE B 1 89 ? 10.938 -3.633 28.344 1 48.59 89 ILE B O 1
ATOM 5593 N N . PRO B 1 90 ? 12.641 -3.064 29.406 1 42.88 90 PRO B N 1
ATOM 5594 C CA . PRO B 1 90 ? 12.953 -1.929 28.531 1 42.88 90 PRO B CA 1
ATOM 5595 C C . PRO B 1 90 ? 13.195 -2.346 27.078 1 42.88 90 PRO B C 1
ATOM 5597 O O . PRO B 1 90 ? 13.859 -3.35 26.828 1 42.88 90 PRO B O 1
ATOM 5600 N N . PRO B 1 91 ? 12.391 -1.779 26.078 1 40.88 91 PRO B N 1
ATOM 5601 C CA . PRO B 1 91 ? 12.492 -2.168 24.672 1 40.88 91 PRO B CA 1
ATOM 5602 C C . PRO B 1 91 ? 13.758 -1.64 24 1 40.88 91 PRO B C 1
ATOM 5604 O O . PRO B 1 91 ? 13.969 -0.426 23.938 1 40.88 91 PRO B O 1
ATOM 5607 N N . GLY B 1 92 ? 15.102 -1.881 24.359 1 35.53 92 GLY B N 1
ATOM 5608 C CA . GLY B 1 92 ? 16.328 -1.509 23.672 1 35.53 92 GLY B CA 1
ATOM 5609 C C . GLY B 1 92 ? 17.094 -2.701 23.141 1 35.53 92 GLY B C 1
ATOM 5610 O O . GLY B 1 92 ? 16.781 -3.848 23.453 1 35.53 92 GLY B O 1
ATOM 5611 N N . GLU B 1 93 ? 18.141 -2.457 22.234 1 34.12 93 GLU B N 1
ATOM 5612 C CA . GLU B 1 93 ? 18.922 -3.51 21.609 1 34.12 93 GLU B CA 1
ATOM 5613 C C . GLU B 1 93 ? 19.328 -4.582 22.609 1 34.12 93 GLU B C 1
ATOM 5615 O O . GLU B 1 93 ? 19.375 -5.77 22.281 1 34.12 93 GLU B O 1
ATOM 5620 N N . GLY B 1 94 ? 19.672 -4.145 23.781 1 34.25 94 GLY B N 1
ATOM 5621 C CA . GLY B 1 94 ? 20.203 -4.926 24.875 1 34.25 94 GLY B CA 1
ATOM 5622 C C . GLY B 1 94 ? 19.141 -5.629 25.688 1 34.25 94 GLY B C 1
ATOM 5623 O O . GLY B 1 94 ? 19.438 -6.441 26.562 1 34.25 94 GLY B O 1
ATOM 5624 N N . SER B 1 95 ? 18.016 -5.168 25.531 1 36.03 95 SER B N 1
ATOM 5625 C CA . SER B 1 95 ? 16.906 -5.648 26.344 1 36.03 95 SER B CA 1
ATOM 5626 C C . SER B 1 95 ? 16.453 -7.027 25.891 1 36.03 95 SER B C 1
ATOM 5628 O O . SER B 1 95 ? 16.016 -7.84 26.703 1 36.03 95 SER B O 1
ATOM 5630 N N . ARG B 1 96 ? 16.594 -7.285 24.719 1 36.81 96 ARG B N 1
ATOM 5631 C CA . ARG B 1 96 ? 16.297 -8.609 24.188 1 36.81 96 ARG B CA 1
ATOM 5632 C C . ARG B 1 96 ? 17.25 -9.656 24.75 1 36.81 96 ARG B C 1
ATOM 5634 O O . ARG B 1 96 ? 16.875 -10.805 24.969 1 36.81 96 ARG B O 1
ATOM 5641 N N . PHE B 1 97 ? 18.484 -9.203 24.891 1 33.88 97 PHE B N 1
ATOM 5642 C CA . PHE B 1 97 ? 19.422 -10.094 25.578 1 33.88 97 PHE B CA 1
ATOM 5643 C C . PHE B 1 97 ? 18.984 -10.336 27.016 1 33.88 97 PHE B C 1
ATOM 5645 O O . PHE B 1 97 ? 19.062 -11.461 27.516 1 33.88 97 PHE B O 1
ATOM 5652 N N . VAL B 1 98 ? 18.469 -9.297 27.547 1 38.41 98 VAL B N 1
ATOM 5653 C CA . VAL B 1 98 ? 18.016 -9.398 28.938 1 38.41 98 VAL B CA 1
ATOM 5654 C C . VAL B 1 98 ? 16.672 -10.133 28.984 1 38.41 98 VAL B C 1
ATOM 5656 O O . VAL B 1 98 ? 16.453 -10.977 29.844 1 38.41 98 VAL B O 1
ATOM 5659 N N . ILE B 1 99 ? 15.938 -9.961 28 1 39.75 99 ILE B N 1
ATOM 5660 C CA . ILE B 1 99 ? 14.672 -10.68 27.891 1 39.75 99 ILE B CA 1
ATOM 5661 C C . ILE B 1 99 ? 14.93 -12.117 27.484 1 39.75 99 ILE B C 1
ATOM 5663 O O . ILE B 1 99 ? 14.344 -13.055 28.031 1 39.75 99 ILE B O 1
ATOM 5667 N N . ALA B 1 100 ? 15.711 -12.258 26.594 1 40.72 100 ALA B N 1
ATOM 5668 C CA . ALA B 1 100 ? 16.156 -13.602 26.25 1 40.72 100 ALA B CA 1
ATOM 5669 C C . ALA B 1 100 ? 16.812 -14.289 27.453 1 40.72 100 ALA B C 1
ATOM 5671 O O . ALA B 1 100 ? 16.562 -15.469 27.719 1 40.72 100 ALA B O 1
ATOM 5672 N N . ALA B 1 101 ? 17.547 -13.484 28.156 1 41.22 101 ALA B N 1
ATOM 5673 C CA . ALA B 1 101 ? 18.125 -14 29.391 1 41.22 101 ALA B CA 1
ATOM 5674 C C . ALA B 1 101 ? 17.047 -14.18 30.469 1 41.22 101 ALA B C 1
ATOM 5676 O O . ALA B 1 101 ? 17.062 -15.172 31.203 1 41.22 101 ALA B O 1
ATOM 5677 N N . THR B 1 102 ? 16.172 -13.289 30.406 1 45.25 102 THR B N 1
ATOM 5678 C CA . THR B 1 102 ? 15.047 -13.367 31.344 1 45.25 102 THR B CA 1
ATOM 5679 C C . THR B 1 102 ? 14.086 -14.477 30.922 1 45.25 102 THR B C 1
ATOM 5681 O O . THR B 1 102 ? 13.57 -15.211 31.766 1 45.25 102 THR B O 1
ATOM 5684 N N . ASP B 1 103 ? 13.891 -14.617 29.75 1 45 103 ASP B N 1
ATOM 5685 C CA . ASP B 1 103 ? 13.086 -15.727 29.234 1 45 103 ASP B CA 1
ATOM 5686 C C . ASP B 1 103 ? 13.797 -17.062 29.469 1 45 103 ASP B C 1
ATOM 5688 O O . ASP B 1 103 ? 13.156 -18.062 29.797 1 45 103 ASP B O 1
ATOM 5692 N N . HIS B 1 104 ? 14.969 -16.969 29.188 1 49.88 104 HIS B N 1
ATOM 5693 C CA . HIS B 1 104 ? 15.75 -18.141 29.547 1 49.88 104 HIS B CA 1
ATOM 5694 C C . HIS B 1 104 ? 15.633 -18.453 31.047 1 49.88 104 HIS B C 1
ATOM 5696 O O . HIS B 1 104 ? 15.469 -19.609 31.438 1 49.88 104 HIS B O 1
ATOM 5702 N N . LEU B 1 105 ? 15.625 -17.359 31.703 1 56.09 105 LEU B N 1
ATOM 5703 C CA . LEU B 1 105 ? 15.484 -17.531 33.156 1 56.09 105 LEU B CA 1
ATOM 5704 C C . LEU B 1 105 ? 14.062 -17.938 33.5 1 56.09 105 LEU B C 1
ATOM 5706 O O . LEU B 1 105 ? 13.859 -18.812 34.344 1 56.09 105 LEU B O 1
ATOM 5710 N N . ARG B 1 106 ? 13.203 -17.469 32.812 1 54.59 106 ARG B N 1
ATOM 5711 C CA . ARG B 1 106 ? 11.805 -17.828 33 1 54.59 106 ARG B CA 1
ATOM 5712 C C . ARG B 1 106 ? 11.539 -19.25 32.531 1 54.59 106 ARG B C 1
ATOM 5714 O O . ARG B 1 106 ? 10.812 -20 33.188 1 54.59 106 ARG B O 1
ATOM 5721 N N . ASN B 1 107 ? 12.086 -19.609 31.5 1 58.81 107 ASN B N 1
ATOM 5722 C CA . ASN B 1 107 ? 12.016 -21 31.062 1 58.81 107 ASN B CA 1
ATOM 5723 C C . ASN B 1 107 ? 12.711 -21.922 32.031 1 58.81 107 ASN B C 1
ATOM 5725 O O . ASN B 1 107 ? 12.219 -23.031 32.312 1 58.81 107 ASN B O 1
ATOM 5729 N N . GLN B 1 108 ? 13.773 -21.344 32.406 1 62.22 108 GLN B N 1
ATOM 5730 C CA . GLN B 1 108 ? 14.461 -22.109 33.438 1 62.22 108 GLN B CA 1
ATOM 5731 C C . GLN B 1 108 ? 13.602 -22.219 34.688 1 62.22 108 GLN B C 1
ATOM 5733 O O . GLN B 1 108 ? 13.523 -23.281 35.312 1 62.22 108 GLN B O 1
ATOM 5738 N N . ILE B 1 109 ? 13.047 -21.188 34.906 1 61.06 109 ILE B N 1
ATOM 5739 C CA . ILE B 1 109 ? 12.164 -21.172 36.062 1 61.06 109 ILE B CA 1
ATOM 5740 C C . ILE B 1 109 ? 10.992 -22.125 35.844 1 61.06 109 ILE B C 1
ATOM 5742 O O . ILE B 1 109 ? 10.656 -22.922 36.719 1 61.06 109 ILE B O 1
ATOM 5746 N N . THR B 1 110 ? 10.445 -22.141 34.75 1 64.12 110 THR B N 1
ATOM 5747 C CA . THR B 1 110 ? 9.336 -23.031 34.406 1 64.12 110 THR B CA 1
ATOM 5748 C C . THR B 1 110 ? 9.781 -24.484 34.438 1 64.12 110 THR B C 1
ATOM 5750 O O . THR B 1 110 ? 9.055 -25.359 34.938 1 64.12 110 THR B O 1
ATOM 5753 N N . ARG B 1 111 ? 10.852 -24.688 33.812 1 65.56 111 ARG B N 1
ATOM 5754 C CA . ARG B 1 111 ? 11.406 -26.031 33.875 1 65.56 111 ARG B CA 1
ATOM 5755 C C . ARG B 1 111 ? 11.664 -26.469 35.312 1 65.56 111 ARG B C 1
ATOM 5757 O O . ARG B 1 111 ? 11.367 -27.609 35.688 1 65.56 111 ARG B O 1
ATOM 5764 N N . LEU B 1 112 ? 12.125 -25.438 35.969 1 67.56 112 LEU B N 1
ATOM 5765 C CA . LEU B 1 112 ? 12.422 -25.734 37.375 1 67.56 112 LEU B CA 1
ATOM 5766 C C . LEU B 1 112 ? 11.141 -25.938 38.156 1 67.56 112 LEU B C 1
ATOM 5768 O O . LEU B 1 112 ? 11.062 -26.828 39 1 67.56 112 LEU B O 1
ATOM 5772 N N . GLU B 1 113 ? 10.266 -25.125 37.75 1 64.88 113 GLU B N 1
ATOM 5773 C CA . GLU B 1 113 ? 8.969 -25.266 38.406 1 64.88 113 GLU B CA 1
ATOM 5774 C C . GLU B 1 113 ? 8.312 -26.594 38.062 1 64.88 113 GLU B C 1
ATOM 5776 O O . GLU B 1 113 ? 7.738 -27.25 38.938 1 64.88 113 GLU B O 1
ATOM 5781 N N . ALA B 1 114 ? 8.367 -27 36.938 1 68.69 114 ALA B N 1
ATOM 5782 C CA . ALA B 1 114 ? 7.836 -28.297 36.5 1 68.69 114 ALA B CA 1
ATOM 5783 C C . ALA B 1 114 ? 8.57 -29.453 37.188 1 68.69 114 ALA B C 1
ATOM 5785 O O . ALA B 1 114 ? 7.949 -30.406 37.656 1 68.69 114 ALA B O 1
ATOM 5786 N N . ARG B 1 115 ? 9.797 -29.281 37.094 1 74.31 115 ARG B N 1
ATOM 5787 C CA . ARG B 1 115 ? 10.586 -30.281 37.781 1 74.31 115 ARG B CA 1
ATOM 5788 C C . ARG B 1 115 ? 10.266 -30.297 39.281 1 74.31 115 ARG B C 1
ATOM 5790 O O . ARG B 1 115 ? 10.148 -31.359 39.906 1 74.31 115 ARG B O 1
ATOM 5797 N N . MET B 1 116 ? 10.102 -29.156 39.781 1 72.81 116 MET B N 1
ATOM 5798 C CA . MET B 1 116 ? 9.742 -29.031 41.188 1 72.81 116 MET B CA 1
ATOM 5799 C C . MET B 1 116 ? 8.398 -29.688 41.469 1 72.81 116 MET B C 1
ATOM 5801 O O . MET B 1 116 ? 8.25 -30.391 42.469 1 72.81 116 MET B O 1
ATOM 5805 N N . ARG B 1 117 ? 7.535 -29.469 40.625 1 76.06 117 ARG B N 1
ATOM 5806 C CA . ARG B 1 117 ? 6.223 -30.078 40.781 1 76.06 117 ARG B CA 1
ATOM 5807 C C . ARG B 1 117 ? 6.312 -31.609 40.719 1 76.06 117 ARG B C 1
ATOM 5809 O O . ARG B 1 117 ? 5.668 -32.312 41.469 1 76.06 117 ARG B O 1
ATOM 5816 N N . SER B 1 118 ? 7.078 -32.062 39.812 1 74.62 118 SER B N 1
ATOM 5817 C CA . SER B 1 118 ? 7.293 -33.5 39.688 1 74.62 118 SER B CA 1
ATOM 5818 C C . SER B 1 118 ? 7.922 -34.062 40.969 1 74.62 118 SER B C 1
ATOM 5820 O O . SER B 1 118 ? 7.559 -35.156 41.375 1 74.62 118 SER B O 1
ATOM 5822 N N . LEU B 1 119 ? 8.727 -33.219 41.469 1 75.38 119 LEU B N 1
ATOM 5823 C CA . LEU B 1 119 ? 9.398 -33.656 42.688 1 75.38 119 LEU B CA 1
ATOM 5824 C C . LEU B 1 119 ? 8.453 -33.562 43.875 1 75.38 119 LEU B C 1
ATOM 5826 O O . LEU B 1 119 ? 8.469 -34.469 44.75 1 75.38 119 LEU B O 1
ATOM 5830 N N . GLU B 1 120 ? 7.691 -32.562 43.875 1 74.75 120 GLU B N 1
ATOM 5831 C CA . GLU B 1 120 ? 6.695 -32.406 44.906 1 74.75 120 GLU B CA 1
ATOM 5832 C C . GLU B 1 120 ? 5.684 -33.562 44.875 1 74.75 120 GLU B C 1
ATOM 5834 O O . GLU B 1 120 ? 5.328 -34.125 45.938 1 74.75 120 GLU B O 1
ATOM 5839 N N . ASP B 1 121 ? 5.277 -33.875 43.781 1 76.62 121 ASP B N 1
ATOM 5840 C CA . ASP B 1 121 ? 4.344 -34.969 43.594 1 76.62 121 ASP B CA 1
ATOM 5841 C C . ASP B 1 121 ? 4.961 -36.312 44 1 76.62 121 ASP B C 1
ATOM 5843 O O . ASP B 1 121 ? 4.309 -37.125 44.656 1 76.62 121 ASP B O 1
ATOM 5847 N N . ALA B 1 122 ? 6.137 -36.5 43.594 1 75.38 122 ALA B N 1
ATOM 5848 C CA . ALA B 1 122 ? 6.828 -37.719 43.969 1 75.38 122 ALA B CA 1
ATOM 5849 C C . ALA B 1 122 ? 7 -37.844 45.469 1 75.38 122 ALA B C 1
ATOM 5851 O O . ALA B 1 122 ? 6.801 -38.906 46.031 1 75.38 122 ALA B O 1
ATOM 5852 N N . LEU B 1 123 ? 7.266 -36.688 46 1 75.88 123 LEU B N 1
ATOM 5853 C CA . LEU B 1 123 ? 7.441 -36.688 47.438 1 75.88 123 LEU B CA 1
ATOM 5854 C C . LEU B 1 123 ? 6.117 -36.906 48.156 1 75.88 123 LEU B C 1
ATOM 5856 O O . LEU B 1 123 ? 6.062 -37.625 49.156 1 75.88 123 LEU B O 1
ATOM 5860 N N . ALA B 1 124 ? 5.133 -36.281 47.625 1 75.81 124 ALA B N 1
ATOM 5861 C CA . ALA B 1 124 ? 3.797 -36.469 48.219 1 75.81 124 ALA B CA 1
ATOM 5862 C C . ALA B 1 124 ? 3.359 -37.938 48.125 1 75.81 124 ALA B C 1
ATOM 5864 O O . ALA B 1 124 ? 2.801 -38.469 49.094 1 75.81 124 ALA B O 1
ATOM 5865 N N . ILE B 1 125 ? 3.592 -38.531 47.125 1 76.19 125 ILE B N 1
ATOM 5866 C CA . ILE B 1 125 ? 3.223 -39.938 46.906 1 76.19 125 ILE B CA 1
ATOM 5867 C C . ILE B 1 125 ? 4 -40.844 47.875 1 76.19 125 ILE B C 1
ATOM 5869 O O . ILE B 1 125 ? 3.43 -41.75 48.5 1 76.19 125 ILE B O 1
ATOM 5873 N N . MET B 1 126 ? 5.215 -40.562 47.938 1 72.12 126 MET B N 1
ATOM 5874 C CA . MET B 1 126 ? 6.051 -41.406 48.781 1 72.12 126 MET B CA 1
ATOM 5875 C C . MET B 1 126 ? 5.734 -41.219 50.25 1 72.12 126 MET B C 1
ATOM 5877 O O . MET B 1 126 ? 5.711 -42.156 51.031 1 72.12 126 MET B O 1
ATOM 5881 N N . HIS B 1 127 ? 5.387 -40 50.5 1 71.06 127 HIS B N 1
ATOM 5882 C CA . HIS B 1 127 ? 5.113 -39.656 51.906 1 71.06 127 HIS B CA 1
ATOM 5883 C C . HIS B 1 127 ? 3.732 -40.156 52.312 1 71.06 127 HIS B C 1
ATOM 5885 O O . HIS B 1 127 ? 3.553 -40.625 53.438 1 71.06 127 HIS B O 1
ATOM 5891 N N . THR B 1 128 ? 2.771 -39.969 51.469 1 68.44 128 THR B N 1
ATOM 5892 C CA . THR B 1 128 ? 1.432 -40.438 51.812 1 68.44 128 THR B CA 1
ATOM 5893 C C . THR B 1 128 ? 1.426 -41.938 51.969 1 68.44 128 THR B C 1
ATOM 5895 O O . THR B 1 128 ? 0.564 -42.5 52.688 1 68.44 128 THR B O 1
ATOM 5898 N N . SER B 1 129 ? 2.238 -42.656 51.344 1 66.69 129 SER B N 1
ATOM 5899 C CA . SER B 1 129 ? 2.307 -44.094 51.562 1 66.69 129 SER B CA 1
ATOM 5900 C C . SER B 1 129 ? 2.787 -44.406 52.969 1 66.69 129 SER B C 1
ATOM 5902 O O . SER B 1 129 ? 2.5 -45.5 53.5 1 66.69 129 SER B O 1
ATOM 5904 N N . GLU B 1 130 ? 3.441 -43.531 53.594 1 64 130 GLU B N 1
ATOM 5905 C CA . GLU B 1 130 ? 4.016 -43.906 54.875 1 64 130 GLU B CA 1
ATOM 5906 C C . GLU B 1 130 ? 3.283 -43.188 56.031 1 64 130 GLU B C 1
ATOM 5908 O O . GLU B 1 130 ? 3.174 -43.719 57.125 1 64 130 GLU B O 1
ATOM 5913 N N . THR B 1 131 ? 3.012 -41.875 55.844 1 65.31 131 THR B N 1
ATOM 5914 C CA . THR B 1 131 ? 2.387 -41.188 56.969 1 65.31 131 THR B CA 1
ATOM 5915 C C . THR B 1 131 ? 1.239 -40.281 56.469 1 65.31 131 THR B C 1
ATOM 5917 O O . THR B 1 131 ? 1.222 -39.875 55.312 1 65.31 131 THR B O 1
ATOM 5920 N N . ASP B 1 132 ? 0.103 -40.125 57.062 1 64.19 132 ASP B N 1
ATOM 5921 C CA . ASP B 1 132 ? -1.105 -39.375 56.781 1 64.19 132 ASP B CA 1
ATOM 5922 C C . ASP B 1 132 ? -0.828 -37.875 56.844 1 64.19 132 ASP B C 1
ATOM 5924 O O . ASP B 1 132 ? -1.697 -37.062 56.5 1 64.19 132 ASP B O 1
ATOM 5928 N N . ARG B 1 133 ? 0.287 -37.406 57.156 1 61.19 133 ARG B N 1
ATOM 5929 C CA . ARG B 1 133 ? 0.58 -36 57.281 1 61.19 133 ARG B CA 1
ATOM 5930 C C . ARG B 1 133 ? 1.373 -35.469 56.094 1 61.19 133 ARG B C 1
ATOM 5932 O O . ARG B 1 133 ? 2.258 -36.156 55.594 1 61.19 133 ARG B O 1
ATOM 5939 N N . PRO B 1 134 ? 0.921 -34.406 55.656 1 66.81 134 PRO B N 1
ATOM 5940 C CA . PRO B 1 134 ? 1.669 -33.906 54.5 1 66.81 134 PRO B CA 1
ATOM 5941 C C . PRO B 1 134 ? 3.115 -33.562 54.844 1 66.81 134 PRO B C 1
ATOM 5943 O O . PRO B 1 134 ? 3.414 -33.188 55.969 1 66.81 134 PRO B O 1
ATOM 5946 N N . HIS B 1 135 ? 4 -33.938 54.188 1 69.75 135 HIS B N 1
ATOM 5947 C CA . HIS B 1 135 ? 5.414 -33.625 54.375 1 69.75 135 HIS B CA 1
ATOM 5948 C C . HIS B 1 135 ? 5.629 -32.125 54.594 1 69.75 135 HIS B C 1
ATOM 5950 O O . HIS B 1 135 ? 4.996 -31.312 53.938 1 69.75 135 HIS B O 1
ATOM 5956 N N . PRO B 1 136 ? 6.258 -31.562 55.469 1 64.81 136 PRO B N 1
ATOM 5957 C CA . PRO B 1 136 ? 6.438 -30.156 55.781 1 64.81 136 PRO B CA 1
ATOM 5958 C C . PRO B 1 136 ? 6.777 -29.297 54.562 1 64.81 136 PRO B C 1
ATOM 5960 O O . PRO B 1 136 ? 6.422 -28.109 54.531 1 64.81 136 PRO B O 1
ATOM 5963 N N . LEU B 1 137 ? 7.547 -29.891 53.719 1 62.31 137 LEU B N 1
ATOM 5964 C CA . LEU B 1 137 ? 7.926 -29.156 52.5 1 62.31 137 LEU B CA 1
ATOM 5965 C C . LEU B 1 137 ? 6.738 -29 51.562 1 62.31 137 LEU B C 1
ATOM 5967 O O . LEU B 1 137 ? 6.781 -28.188 50.625 1 62.31 137 LEU B O 1
ATOM 5971 N N . LEU B 1 138 ? 5.832 -29.766 51.781 1 63.19 138 LEU B N 1
ATOM 5972 C CA . LEU B 1 138 ? 4.645 -29.734 50.938 1 63.19 138 LEU B CA 1
ATOM 5973 C C . LEU B 1 138 ? 3.525 -28.938 51.594 1 63.19 138 LEU B C 1
ATOM 5975 O O . LEU B 1 138 ? 2.455 -28.766 51 1 63.19 138 LEU B O 1
ATOM 5979 N N . VAL B 1 139 ? 3.521 -28.484 52.844 1 52.28 139 VAL B N 1
ATOM 5980 C CA . VAL B 1 139 ? 2.584 -27.609 53.531 1 52.28 139 VAL B CA 1
ATOM 5981 C C . VAL B 1 139 ? 2.684 -26.188 53 1 52.28 139 VAL B C 1
ATOM 5983 O O . VAL B 1 139 ? 3.777 -25.625 52.906 1 52.28 139 VAL B O 1
ATOM 5986 N N . PRO B 1 140 ? 1.562 -25.797 52.438 1 43.12 140 PRO B N 1
ATOM 5987 C CA . PRO B 1 140 ? 1.6 -24.422 51.938 1 43.12 140 PRO B CA 1
ATOM 5988 C C . PRO B 1 140 ? 2.064 -23.438 53 1 43.12 140 PRO B C 1
ATOM 5990 O O . PRO B 1 140 ? 1.518 -23.406 54.125 1 43.12 140 PRO B O 1
ATOM 5993 N N . THR B 1 141 ? 3.162 -23.219 53.188 1 37.03 141 THR B N 1
ATOM 5994 C CA . THR B 1 141 ? 3.449 -22.094 54.062 1 37.03 141 THR B CA 1
ATOM 5995 C C . THR B 1 141 ? 2.586 -20.891 53.688 1 37.03 141 THR B C 1
ATOM 5997 O O . THR B 1 141 ? 2.459 -20.547 52.531 1 37.03 141 THR B O 1
ATOM 6000 N N . ASN B 1 142 ? 1.637 -20.297 54.594 1 32.41 142 ASN B N 1
ATOM 6001 C CA . ASN B 1 142 ? 0.856 -19.078 54.625 1 32.41 142 ASN B CA 1
ATOM 6002 C C . ASN B 1 142 ? 1.712 -17.859 54.281 1 32.41 142 ASN B C 1
ATOM 6004 O O . ASN B 1 142 ? 1.886 -16.953 55.094 1 32.41 142 ASN B O 1
ATOM 6008 N N . ASP B 1 143 ? 2.855 -17.906 53.906 1 31.02 143 ASP B N 1
ATOM 6009 C CA . ASP B 1 143 ? 3.516 -16.609 53.844 1 31.02 143 ASP B CA 1
ATOM 6010 C C . ASP B 1 143 ? 2.648 -15.594 53.094 1 31.02 143 ASP B C 1
ATOM 6012 O O . ASP B 1 143 ? 1.964 -15.953 52.125 1 31.02 143 ASP B O 1
ATOM 6016 N N . GLN B 1 144 ? 2.297 -14.305 53.656 1 28.69 144 GLN B N 1
ATOM 6017 C CA . GLN B 1 144 ? 1.676 -13.008 53.438 1 28.69 144 GLN B CA 1
ATOM 6018 C C . GLN B 1 144 ? 1.93 -12.516 52 1 28.69 144 GLN B C 1
ATOM 6020 O O . GLN B 1 144 ? 1.583 -11.383 51.656 1 28.69 144 GLN B O 1
ATOM 6025 N N . ASP B 1 145 ? 2.799 -12.914 51.375 1 28.55 145 ASP B N 1
ATOM 6026 C CA . ASP B 1 145 ? 3.08 -12.352 50.031 1 28.55 145 ASP B CA 1
ATOM 6027 C C . ASP B 1 145 ? 1.901 -12.555 49.094 1 28.55 145 ASP B C 1
ATOM 6029 O O . ASP B 1 145 ? 2.039 -12.383 47.875 1 28.55 145 ASP B O 1
ATOM 6033 N N . GLU B 1 146 ? 0.708 -13.062 49.438 1 29.58 146 GLU B N 1
ATOM 6034 C CA . GLU B 1 146 ? -0.634 -13.195 48.875 1 29.58 146 GLU B CA 1
ATOM 6035 C C . GLU B 1 146 ? -1.188 -11.836 48.438 1 29.58 146 GLU B C 1
ATOM 6037 O O . GLU B 1 146 ? -2.146 -11.766 47.688 1 29.58 146 GLU B O 1
ATOM 6042 N N . GLU B 1 147 ? -1.054 -10.766 49.219 1 27.56 147 GLU B N 1
ATOM 6043 C CA . GLU B 1 147 ? -1.646 -9.438 49.094 1 27.56 147 GLU B CA 1
ATOM 6044 C C . GLU B 1 147 ? -1.244 -8.781 47.781 1 27.56 147 GLU B C 1
ATOM 6046 O O . GLU B 1 147 ? -1.97 -7.938 47.25 1 27.56 147 GLU B O 1
ATOM 6051 N N . VAL B 1 148 ? -0.05 -8.852 47.438 1 26.84 148 VAL B N 1
ATOM 6052 C CA . VAL B 1 148 ? 0.351 -8.117 46.25 1 26.84 148 VAL B CA 1
ATOM 6053 C C . VAL B 1 148 ? -0.237 -8.797 45 1 26.84 148 VAL B C 1
ATOM 6055 O O . VAL B 1 148 ? -0.271 -8.195 43.938 1 26.84 148 VAL B O 1
ATOM 6058 N N . GLU B 1 149 ? -0.629 -10.023 44.969 1 28.98 149 GLU B N 1
ATOM 6059 C CA . GLU B 1 149 ? -1.184 -10.797 43.844 1 28.98 149 GLU B CA 1
ATOM 6060 C C . GLU B 1 149 ? -2.623 -10.383 43.562 1 28.98 149 GLU B C 1
ATOM 6062 O O . GLU B 1 149 ? -3.148 -10.672 42.5 1 28.98 149 GLU B O 1
ATOM 6067 N N . SER B 1 150 ? -3.498 -10.07 44.531 1 27.62 150 SER B N 1
ATOM 6068 C CA . SER B 1 150 ? -4.922 -9.766 44.438 1 27.62 150 SER B CA 1
ATOM 6069 C C . SER B 1 150 ? -5.176 -8.539 43.562 1 27.62 150 SER B C 1
ATOM 6071 O O . SER B 1 150 ? -6.312 -8.281 43.188 1 27.62 150 SER B O 1
ATOM 6073 N N . ILE B 1 151 ? -4.484 -7.504 43.719 1 26.8 151 ILE B N 1
ATOM 6074 C CA . ILE B 1 151 ? -4.797 -6.223 43.094 1 26.8 151 ILE B CA 1
ATOM 6075 C C . ILE B 1 151 ? -4.711 -6.348 41.562 1 26.8 151 ILE B C 1
ATOM 6077 O O . ILE B 1 151 ? -5.102 -5.43 40.844 1 26.8 151 ILE B O 1
ATOM 6081 N N . LEU B 1 152 ? -3.893 -7.07 41.062 1 26.48 152 LEU B N 1
ATOM 6082 C CA . LEU B 1 152 ? -3.852 -7.07 39.594 1 26.48 152 LEU B CA 1
ATOM 6083 C C . LEU B 1 152 ? -5 -7.891 39.031 1 26.48 152 LEU B C 1
ATOM 6085 O O . LEU B 1 152 ? -4.809 -9.047 38.656 1 26.48 152 LEU B O 1
ATOM 6089 N N . LYS B 1 153 ? -6.219 -7.906 39.625 1 28.03 153 LYS B N 1
ATOM 6090 C CA . LYS B 1 153 ? -7.367 -8.531 38.969 1 28.03 153 LYS B CA 1
ATOM 6091 C C . LYS B 1 153 ? -7.441 -8.148 37.5 1 28.03 153 LYS B C 1
ATOM 6093 O O . LYS B 1 153 ? -7.379 -6.969 37.156 1 28.03 153 LYS B O 1
ATOM 6098 N N . PRO B 1 154 ? -7.18 -9.156 36.625 1 29.98 154 PRO B N 1
ATOM 6099 C CA . PRO B 1 154 ? -7.438 -8.797 35.219 1 29.98 154 PRO B CA 1
ATOM 6100 C C . PRO B 1 154 ? -8.766 -8.078 35.031 1 29.98 154 PRO B C 1
ATOM 6102 O O . PRO B 1 154 ? -9.766 -8.43 35.656 1 29.98 154 PRO B O 1
ATOM 6105 N N . VAL B 1 155 ? -8.883 -6.84 34.969 1 30.69 155 VAL B N 1
ATOM 6106 C CA . VAL B 1 155 ? -10.148 -6.277 34.5 1 30.69 155 VAL B CA 1
ATOM 6107 C C . VAL B 1 155 ? -10.812 -7.238 33.5 1 30.69 155 VAL B C 1
ATOM 6109 O O . VAL B 1 155 ? -10.141 -7.816 32.656 1 30.69 155 VAL B O 1
ATOM 6112 N N . PRO B 1 156 ? -11.891 -7.859 33.844 1 32.12 156 PRO B N 1
ATOM 6113 C CA . PRO B 1 156 ? -12.609 -8.68 32.875 1 32.12 156 PRO B CA 1
ATOM 6114 C C . PRO B 1 156 ? -12.477 -8.141 31.438 1 32.12 156 PRO B C 1
ATOM 6116 O O . PRO B 1 156 ? -12.547 -6.926 31.219 1 32.12 156 PRO B O 1
ATOM 6119 N N . GLU B 1 157 ? -11.648 -8.68 30.625 1 36.34 157 GLU B N 1
ATOM 6120 C CA . GLU B 1 157 ? -11.656 -8.383 29.188 1 36.34 157 GLU B CA 1
ATOM 6121 C C . GLU B 1 157 ? -13.07 -8.18 28.672 1 36.34 157 GLU B C 1
ATOM 6123 O O . GLU B 1 157 ? -13.766 -9.141 28.344 1 36.34 157 GLU B O 1
ATOM 6128 N N . GLU B 1 158 ? -13.914 -7.609 29.406 1 35.78 158 GLU B N 1
ATOM 6129 C CA . GLU B 1 158 ? -15.203 -7.32 28.781 1 35.78 158 GLU B CA 1
ATOM 6130 C C . GLU B 1 158 ? -15.039 -6.926 27.312 1 35.78 158 GLU B C 1
ATOM 6132 O O . GLU B 1 158 ? -14.219 -6.066 26.984 1 35.78 158 GLU B O 1
ATOM 6137 N N . GLN B 1 159 ? -15.375 -7.859 26.406 1 39.56 159 GLN B N 1
ATOM 6138 C CA . GLN B 1 159 ? -15.375 -7.789 24.953 1 39.56 159 GLN B CA 1
ATOM 6139 C C . GLN B 1 159 ? -15.938 -6.461 24.469 1 39.56 159 GLN B C 1
ATOM 6141 O O . GLN B 1 159 ? -17.156 -6.242 24.516 1 39.56 159 GLN B O 1
ATOM 6146 N N . THR B 1 160 ? -15.508 -5.461 24.891 1 41.75 160 THR B N 1
ATOM 6147 C CA . THR B 1 160 ? -15.961 -4.211 24.297 1 41.75 160 THR B CA 1
ATOM 6148 C C . THR B 1 160 ? -16.062 -4.344 22.781 1 41.75 160 THR B C 1
ATOM 6150 O O . THR B 1 160 ? -15.164 -4.898 22.141 1 41.75 160 THR B O 1
ATOM 6153 N N . GLU B 1 161 ? -17.25 -4.305 22.344 1 47.91 161 GLU B N 1
ATOM 6154 C CA . GLU B 1 161 ? -17.484 -4.324 20.906 1 47.91 161 GLU B CA 1
ATOM 6155 C C . GLU B 1 161 ? -16.562 -3.342 20.188 1 47.91 161 GLU B C 1
ATOM 6157 O O . GLU B 1 161 ? -16.656 -2.131 20.391 1 47.91 161 GLU B O 1
ATOM 6162 N N . PRO B 1 162 ? -15.508 -3.738 19.828 1 53.81 162 PRO B N 1
ATOM 6163 C CA . PRO B 1 162 ? -14.523 -2.826 19.25 1 53.81 162 PRO B CA 1
ATOM 6164 C C . PRO B 1 162 ? -15.086 -2.02 18.078 1 53.81 162 PRO B C 1
ATOM 6166 O O . PRO B 1 162 ? -15.859 -2.549 17.281 1 53.81 162 PRO B O 1
ATOM 6169 N N . PHE B 1 163 ? -15.367 -0.748 18.312 1 57 163 PHE B N 1
ATOM 6170 C CA . PHE B 1 163 ? -15.703 0.099 17.172 1 57 163 PHE B CA 1
ATOM 6171 C C . PHE B 1 163 ? -14.672 -0.054 16.062 1 57 163 PHE B C 1
ATOM 6173 O O . PHE B 1 163 ? -13.516 0.343 16.219 1 57 163 PHE B O 1
ATOM 6180 N N . LEU B 1 164 ? -15.055 -0.779 15.086 1 64.38 164 LEU B N 1
ATOM 6181 C CA . LEU B 1 164 ? -14.094 -1.157 14.062 1 64.38 164 LEU B CA 1
ATOM 6182 C C . LEU B 1 164 ? -14.039 -0.109 12.953 1 64.38 164 LEU B C 1
ATOM 6184 O O . LEU B 1 164 ? -13.07 -0.055 12.195 1 64.38 164 LEU B O 1
ATOM 6188 N N . GLY B 1 165 ? -15.062 0.846 13.031 1 73.62 165 GLY B N 1
ATOM 6189 C CA . GLY B 1 165 ? -14.969 1.822 11.961 1 73.62 165 GLY B CA 1
ATOM 6190 C C . GLY B 1 165 ? -16.297 2.09 11.273 1 73.62 165 GLY B C 1
ATOM 6191 O O . GLY B 1 165 ? -17.344 1.717 11.789 1 73.62 165 GLY B O 1
ATOM 6192 N N . THR B 1 166 ? -16.266 3.012 10.352 1 74.38 166 THR B N 1
ATOM 6193 C CA . THR B 1 166 ? -17.453 3.393 9.578 1 74.38 166 THR B CA 1
ATOM 6194 C C . THR B 1 166 ? -17.234 3.129 8.094 1 74.38 166 THR B C 1
ATOM 6196 O O . THR B 1 166 ? -16.156 3.434 7.555 1 74.38 166 THR B O 1
ATOM 6199 N N . LEU B 1 167 ? -18.234 2.436 7.512 1 74 167 LEU B N 1
ATOM 6200 C CA . LEU B 1 167 ? -18.219 2.184 6.074 1 74 167 LEU B CA 1
ATOM 6201 C C . LEU B 1 167 ? -19.297 2.986 5.367 1 74 167 LEU B C 1
ATOM 6203 O O . LEU B 1 167 ? -20.484 2.867 5.699 1 74 167 LEU B O 1
ATOM 6207 N N . PHE B 1 168 ? -18.859 3.852 4.461 1 76.56 168 PHE B N 1
ATOM 6208 C CA . PHE B 1 168 ? -19.781 4.637 3.658 1 76.56 168 PHE B CA 1
ATOM 6209 C C . PHE B 1 168 ? -20.016 3.98 2.305 1 76.56 168 PHE B C 1
ATOM 6211 O O . PHE B 1 168 ? -19.062 3.584 1.629 1 76.56 168 PHE B O 1
ATOM 6218 N N . LEU B 1 169 ? -21.281 3.732 1.947 1 75.44 169 LEU B N 1
ATOM 6219 C CA . LEU B 1 169 ? -21.641 3.168 0.649 1 75.44 169 LEU B CA 1
ATOM 6220 C C . LEU B 1 169 ? -22.328 4.207 -0.221 1 75.44 169 LEU B C 1
ATOM 6222 O O . LEU B 1 169 ? -23.234 4.902 0.243 1 75.44 169 LEU B O 1
ATOM 6226 N N . ASP B 1 170 ? -21.734 4.469 -1.325 1 70 170 ASP B N 1
ATOM 6227 C CA . ASP B 1 170 ? -22.359 5.383 -2.271 1 70 170 ASP B CA 1
ATOM 6228 C C . ASP B 1 170 ? -23.438 4.668 -3.09 1 70 170 ASP B C 1
ATOM 6230 O O . ASP B 1 170 ? -23.391 3.443 -3.248 1 70 170 ASP B O 1
ATOM 6234 N N . PRO B 1 171 ? -24.328 5.477 -3.504 1 61.94 171 PRO B N 1
ATOM 6235 C CA . PRO B 1 171 ? -25.406 4.871 -4.289 1 61.94 171 PRO B CA 1
ATOM 6236 C C . PRO B 1 171 ? -24.906 4.16 -5.543 1 61.94 171 PRO B C 1
ATOM 6238 O O . PRO B 1 171 ? -25.547 3.238 -6.039 1 61.94 171 PRO B O 1
ATOM 6241 N N . HIS B 1 172 ? -23.781 4.598 -5.953 1 61.97 172 HIS B N 1
ATOM 6242 C CA . HIS B 1 172 ? -23.266 4.008 -7.188 1 61.97 172 HIS B CA 1
ATOM 6243 C C . HIS B 1 172 ? -22.344 2.838 -6.902 1 61.97 172 HIS B C 1
ATOM 6245 O O . HIS B 1 172 ? -21.656 2.342 -7.805 1 61.97 172 HIS B O 1
ATOM 6251 N N . GLY B 1 173 ? -22.297 2.486 -5.594 1 62.84 173 GLY B N 1
ATOM 6252 C CA . GLY B 1 173 ? -21.562 1.282 -5.238 1 62.84 173 GLY B CA 1
ATOM 6253 C C . GLY B 1 173 ? -20.172 1.568 -4.703 1 62.84 173 GLY B C 1
ATOM 6254 O O . GLY B 1 173 ? -19.438 0.646 -4.344 1 62.84 173 GLY B O 1
ATOM 6255 N N . GLY B 1 174 ? -19.812 2.824 -4.664 1 71.5 174 GLY B N 1
ATOM 6256 C CA . GLY B 1 174 ? -18.531 3.172 -4.078 1 71.5 174 GLY B CA 1
ATOM 6257 C C . GLY B 1 174 ? -18.531 3.072 -2.564 1 71.5 174 GLY B C 1
ATOM 6258 O O . GLY B 1 174 ? -19.562 3.211 -1.92 1 71.5 174 GLY B O 1
ATOM 6259 N N . SER B 1 175 ? -17.406 2.617 -2.09 1 77.38 175 SER B N 1
ATOM 6260 C CA . SER B 1 175 ? -17.297 2.471 -0.641 1 77.38 175 SER B CA 1
ATOM 6261 C C . SER B 1 175 ? -16.062 3.184 -0.099 1 77.38 175 SER B C 1
ATOM 6263 O O . SER B 1 175 ? -15.047 3.279 -0.784 1 77.38 175 SER B O 1
ATOM 6265 N N . ARG B 1 176 ? -16.266 3.812 1.078 1 79.25 176 ARG B N 1
ATOM 6266 C CA . ARG B 1 176 ? -15.18 4.449 1.81 1 79.25 176 ARG B CA 1
ATOM 6267 C C . ARG B 1 176 ? -15.164 3.996 3.266 1 79.25 176 ARG B C 1
ATOM 6269 O O . ARG B 1 176 ? -16.188 4.016 3.941 1 79.25 176 ARG B O 1
ATOM 6276 N N . PHE B 1 177 ? -13.945 3.611 3.648 1 82.94 177 PHE B N 1
ATOM 6277 C CA . PHE B 1 177 ? -13.805 3.078 4.996 1 82.94 177 PHE B CA 1
ATOM 6278 C C . PHE B 1 177 ? -13.008 4.031 5.879 1 82.94 177 PHE B C 1
ATOM 6280 O O . PHE B 1 177 ? -12 4.586 5.445 1 82.94 177 PHE B O 1
ATOM 6287 N N . PHE B 1 178 ? -13.547 4.312 7.035 1 78.5 178 PHE B N 1
ATOM 6288 C CA . PHE B 1 178 ? -12.812 4.965 8.109 1 78.5 178 PHE B CA 1
ATOM 6289 C C . PHE B 1 178 ? -12.703 4.055 9.328 1 78.5 178 PHE B C 1
ATOM 6291 O O . PHE B 1 178 ? -13.719 3.596 9.859 1 78.5 178 PHE B O 1
ATOM 6298 N N . GLY B 1 179 ? -11.555 3.836 9.82 1 81 179 GLY B N 1
ATOM 6299 C CA . GLY B 1 179 ? -11.336 2.965 10.969 1 81 179 GLY B CA 1
ATOM 6300 C C . GLY B 1 179 ? -11.695 3.617 12.289 1 81 179 GLY B C 1
ATOM 6301 O O . GLY B 1 179 ? -12.266 4.707 12.312 1 81 179 GLY B O 1
ATOM 6302 N N . ALA B 1 180 ? -11.359 3 13.289 1 75.5 180 ALA B N 1
ATOM 6303 C CA . ALA B 1 180 ? -11.781 3.402 14.625 1 75.5 180 ALA B CA 1
ATOM 6304 C C . ALA B 1 180 ? -11.234 4.785 14.977 1 75.5 180 ALA B C 1
ATOM 6306 O O . ALA B 1 180 ? -11.93 5.594 15.594 1 75.5 180 ALA B O 1
ATOM 6307 N N . SER B 1 181 ? -10.07 5.035 14.547 1 82.75 181 SER B N 1
ATOM 6308 C CA . SER B 1 181 ? -9.469 6.316 14.891 1 82.75 181 SER B CA 1
ATOM 6309 C C . SER B 1 181 ? -9.945 7.422 13.953 1 82.75 181 SER B C 1
ATOM 6311 O O . SER B 1 181 ? -9.719 8.602 14.219 1 82.75 181 SER B O 1
ATOM 6313 N N . GLY B 1 182 ? -10.609 7.047 12.867 1 85.06 182 GLY B N 1
ATOM 6314 C CA . GLY B 1 182 ? -11.008 8.008 11.859 1 85.06 182 GLY B CA 1
ATOM 6315 C C . GLY B 1 182 ? -12.422 8.531 12.062 1 85.06 182 GLY B C 1
ATOM 6316 O O . GLY B 1 182 ? -13 9.148 11.164 1 85.06 182 GLY B O 1
ATOM 6317 N N . GLY B 1 183 ? -12.898 8.344 13.211 1 78.31 183 GLY B N 1
ATOM 6318 C CA . GLY B 1 183 ? -14.266 8.758 13.477 1 78.31 183 GLY B CA 1
ATOM 6319 C C . GLY B 1 183 ? -14.492 10.234 13.258 1 78.31 183 GLY B C 1
ATOM 6320 O O . GLY B 1 183 ? -15.469 10.633 12.609 1 78.31 183 GLY B O 1
ATOM 6321 N N . SER B 1 184 ? -13.594 11 13.734 1 82.69 184 SER B N 1
ATOM 6322 C CA . SER B 1 184 ? -13.734 12.445 13.586 1 82.69 184 SER B CA 1
ATOM 6323 C C . SER B 1 184 ? -13.672 12.852 12.117 1 82.69 184 SER B C 1
ATOM 6325 O O . SER B 1 184 ? -14.445 13.703 11.672 1 82.69 184 SER B O 1
ATOM 6327 N N . GLU B 1 185 ? -12.82 12.242 11.398 1 84.81 185 GLU B N 1
ATOM 6328 C CA . GLU B 1 185 ? -12.68 12.539 9.984 1 84.81 185 GLU B CA 1
ATOM 6329 C C . GLU B 1 185 ? -13.922 12.133 9.203 1 84.81 185 GLU B C 1
ATOM 6331 O O . GLU B 1 185 ? -14.328 12.812 8.258 1 84.81 185 GLU B O 1
ATOM 6336 N N . SER B 1 186 ? -14.516 11.016 9.609 1 80.62 186 SER B N 1
ATOM 6337 C CA . SER B 1 186 ? -15.727 10.531 8.961 1 80.62 186 SER B CA 1
ATOM 6338 C C . SER B 1 186 ? -16.875 11.516 9.141 1 80.62 186 SER B C 1
ATOM 6340 O O . SER B 1 186 ? -17.734 11.648 8.258 1 80.62 186 SER B O 1
ATOM 6342 N N . LEU B 1 187 ? -16.875 12.188 10.203 1 78.44 187 LEU B N 1
ATOM 6343 C CA . LEU B 1 187 ? -17.938 13.148 10.508 1 78.44 187 LEU B CA 1
ATOM 6344 C C . LEU B 1 187 ? -17.797 14.398 9.648 1 78.44 187 LEU B C 1
ATOM 6346 O O . LEU B 1 187 ? -18.781 15.102 9.398 1 78.44 187 LEU B O 1
ATOM 6350 N N . LEU B 1 188 ? -16.672 14.625 9.211 1 79.75 188 LEU B N 1
ATOM 6351 C CA . LEU B 1 188 ? -16.406 15.828 8.43 1 79.75 188 LEU B CA 1
ATOM 6352 C C . LEU B 1 188 ? -16.734 15.617 6.961 1 79.75 188 LEU B C 1
ATOM 6354 O O . LEU B 1 188 ? -16.766 16.562 6.184 1 79.75 188 LEU B O 1
ATOM 6358 N N . GLN B 1 189 ? -17 14.406 6.441 1 72 189 GLN B N 1
ATOM 6359 C CA . GLN B 1 189 ? -17.219 14.109 5.031 1 72 189 GLN B CA 1
ATOM 6360 C C . GLN B 1 189 ? -18.625 14.477 4.602 1 72 189 GLN B C 1
ATOM 6362 O O . GLN B 1 189 ? -18.891 14.711 3.418 1 72 189 GLN B O 1
ATOM 6367 N N . THR B 1 190 ? -19.719 14.531 5.273 1 57.12 190 THR B N 1
ATOM 6368 C CA . THR B 1 190 ? -21.141 14.57 4.945 1 57.12 190 THR B CA 1
ATOM 6369 C C . THR B 1 190 ? -21.547 15.977 4.52 1 57.12 190 THR B C 1
ATOM 6371 O O . THR B 1 190 ? -22.625 16.172 3.938 1 57.12 190 THR B O 1
ATOM 6374 N N . SER B 1 191 ? -20.75 16.938 4.641 1 54.75 191 SER B N 1
ATOM 6375 C CA . SER B 1 191 ? -21.469 18.203 4.59 1 54.75 191 SER B CA 1
ATOM 6376 C C . SER B 1 191 ? -21.344 18.859 3.215 1 54.75 191 SER B C 1
ATOM 6378 O O . SER B 1 191 ? -20.484 18.469 2.416 1 54.75 191 SER B O 1
ATOM 6380 N N . LYS B 1 192 ? -22.359 19.688 2.826 1 52.97 192 LYS B N 1
ATOM 6381 C CA . LYS B 1 192 ? -22.578 20.516 1.642 1 52.97 192 LYS B CA 1
ATOM 6382 C C . LYS B 1 192 ? -21.375 21.422 1.377 1 52.97 192 LYS B C 1
ATOM 6384 O O . LYS B 1 192 ? -20.844 22.047 2.297 1 52.97 192 LYS B O 1
ATOM 6389 N N . SER B 1 193 ? -20.641 21.141 0.345 1 54.44 193 SER B N 1
ATOM 6390 C CA . SER B 1 193 ? -19.375 21.766 -0.026 1 54.44 193 SER B CA 1
ATOM 6391 C C . SER B 1 193 ? -19.594 23.188 -0.533 1 54.44 193 SER B C 1
ATOM 6393 O O . SER B 1 193 ? -20.656 23.5 -1.086 1 54.44 193 SER B O 1
ATOM 6395 N N . ILE B 1 194 ? -18.984 24.188 0.077 1 55.53 194 ILE B N 1
ATOM 6396 C CA . ILE B 1 194 ? -18.812 25.5 -0.554 1 55.53 194 ILE B CA 1
ATOM 6397 C C . ILE B 1 194 ? -18.406 25.312 -2.014 1 55.53 194 ILE B C 1
ATOM 6399 O O . ILE B 1 194 ? -17.5 24.531 -2.318 1 55.53 194 ILE B O 1
ATOM 6403 N N . VAL B 1 195 ? -19.234 25.812 -2.811 1 55.75 195 VAL B N 1
ATOM 6404 C CA . VAL B 1 195 ? -19 25.75 -4.25 1 55.75 195 VAL B CA 1
ATOM 6405 C C . VAL B 1 195 ? -17.766 26.562 -4.613 1 55.75 195 VAL B C 1
ATOM 6407 O O . VAL B 1 195 ? -17.719 27.781 -4.398 1 55.75 195 VAL B O 1
ATOM 6410 N N . LEU B 1 196 ? -16.641 25.969 -4.75 1 62.88 196 LEU B N 1
ATOM 6411 C CA . LEU B 1 196 ? -15.461 26.656 -5.234 1 62.88 196 LEU B CA 1
ATOM 6412 C C . LEU B 1 196 ? -15.414 26.672 -6.758 1 62.88 196 LEU B C 1
ATOM 6414 O O . LEU B 1 196 ? -15.922 25.75 -7.402 1 62.88 196 LEU B O 1
ATOM 6418 N N . GLN B 1 197 ? -14.953 27.844 -7.242 1 65.25 197 GLN B N 1
ATOM 6419 C CA . GLN B 1 197 ? -14.859 28.016 -8.688 1 65.25 197 GLN B CA 1
ATOM 6420 C C . GLN B 1 197 ? -13.75 27.141 -9.273 1 65.25 197 GLN B C 1
ATOM 6422 O O . GLN B 1 197 ? -12.609 27.188 -8.82 1 65.25 197 GLN B O 1
ATOM 6427 N N . ASP B 1 198 ? -14.086 26.328 -10.18 1 73.62 198 ASP B N 1
ATOM 6428 C CA . ASP B 1 198 ? -13.102 25.5 -10.883 1 73.62 198 ASP B CA 1
ATOM 6429 C C . ASP B 1 198 ? -12.586 26.219 -12.133 1 73.62 198 ASP B C 1
ATOM 6431 O O . ASP B 1 198 ? -13.344 26.906 -12.828 1 73.62 198 ASP B O 1
ATOM 6435 N N . LEU B 1 199 ? -11.258 26.25 -12.227 1 73.12 199 LEU B N 1
ATOM 6436 C CA . LEU B 1 199 ? -10.641 26.797 -13.43 1 73.12 199 LEU B CA 1
ATOM 6437 C C . LEU B 1 199 ? -11.117 26.047 -14.672 1 73.12 199 LEU B C 1
ATOM 6439 O O . LEU B 1 199 ? -11.109 24.828 -14.703 1 73.12 199 LEU B O 1
ATOM 6443 N N . ASP B 1 200 ? -11.602 26.859 -15.578 1 72.56 200 ASP B N 1
ATOM 6444 C CA . ASP B 1 200 ? -11.977 26.297 -16.875 1 72.56 200 ASP B CA 1
ATOM 6445 C C . ASP B 1 200 ? -10.742 25.922 -17.688 1 72.56 200 ASP B C 1
ATOM 6447 O O . ASP B 1 200 ? -9.883 26.766 -17.953 1 72.56 200 ASP B O 1
ATOM 6451 N N . LEU B 1 201 ? -10.609 24.719 -18.062 1 74 201 LEU B N 1
ATOM 6452 C CA . LEU B 1 201 ? -9.414 24.188 -18.719 1 74 201 LEU B CA 1
ATOM 6453 C C . LEU B 1 201 ? -9.469 24.422 -20.219 1 74 201 LEU B C 1
ATOM 6455 O O . LEU B 1 201 ? -8.602 23.953 -20.953 1 74 201 LEU B O 1
ATOM 6459 N N . SER B 1 202 ? -10.375 25.156 -20.672 1 73.94 202 SER B N 1
ATOM 6460 C CA . SER B 1 202 ? -10.586 25.312 -22.109 1 73.94 202 SER B CA 1
ATOM 6461 C C . SER B 1 202 ? -9.43 26.062 -22.75 1 73.94 202 SER B C 1
ATOM 6463 O O . SER B 1 202 ? -9.211 25.969 -23.969 1 73.94 202 SER B O 1
ATOM 6465 N N . TYR B 1 203 ? -8.656 26.688 -21.953 1 81.38 203 TYR B N 1
ATOM 6466 C CA . TYR B 1 203 ? -7.539 27.453 -22.484 1 81.38 203 TYR B CA 1
ATOM 6467 C C . TYR B 1 203 ? -6.352 26.547 -22.797 1 81.38 203 TYR B C 1
ATOM 6469 O O . TYR B 1 203 ? -5.441 26.938 -23.531 1 81.38 203 TYR B O 1
ATOM 6477 N N . LEU B 1 204 ? -6.336 25.375 -22.344 1 85.5 204 LEU B N 1
ATOM 6478 C CA . LEU B 1 204 ? -5.234 24.438 -22.562 1 85.5 204 LEU B CA 1
ATOM 6479 C C . LEU B 1 204 ? -5.441 23.656 -23.859 1 85.5 204 LEU B C 1
ATOM 6481 O O . LEU B 1 204 ? -6.574 23.312 -24.203 1 85.5 204 LEU B O 1
ATOM 6485 N N . PRO B 1 205 ? -4.379 23.406 -24.562 1 84.5 205 PRO B N 1
ATOM 6486 C CA . PRO B 1 205 ? -4.477 22.531 -25.734 1 84.5 205 PRO B CA 1
ATOM 6487 C C . PRO B 1 205 ? -5.066 21.156 -25.391 1 84.5 205 PRO B C 1
ATOM 6489 O O . PRO B 1 205 ? -4.879 20.656 -24.281 1 84.5 205 PRO B O 1
ATOM 6492 N N . PRO B 1 206 ? -5.684 20.656 -26.328 1 78.69 206 PRO B N 1
ATOM 6493 C CA . PRO B 1 206 ? -6.363 19.375 -26.094 1 78.69 206 PRO B CA 1
ATOM 6494 C C . PRO B 1 206 ? -5.402 18.266 -25.656 1 78.69 206 PRO B C 1
ATOM 6496 O O . PRO B 1 206 ? -5.781 17.406 -24.859 1 78.69 206 PRO B O 1
ATOM 6499 N N . GLU B 1 207 ? -4.164 18.391 -26.094 1 77.56 207 GLU B N 1
ATOM 6500 C CA . GLU B 1 207 ? -3.199 17.359 -25.734 1 77.56 207 GLU B CA 1
ATOM 6501 C C . GLU B 1 207 ? -2.863 17.406 -24.25 1 77.56 207 GLU B C 1
ATOM 6503 O O . GLU B 1 207 ? -2.701 16.359 -23.609 1 77.56 207 GLU B O 1
ATOM 6508 N N . ILE B 1 208 ? -2.83 18.578 -23.734 1 80 208 ILE B N 1
ATOM 6509 C CA . ILE B 1 208 ? -2.514 18.766 -22.312 1 80 208 ILE B CA 1
ATOM 6510 C C . ILE B 1 208 ? -3.713 18.359 -21.469 1 80 208 ILE B C 1
ATOM 6512 O O . ILE B 1 208 ? -3.553 17.734 -20.406 1 80 208 ILE B O 1
ATOM 6516 N N . LYS B 1 209 ? -4.785 18.672 -21.984 1 75.81 209 LYS B N 1
ATOM 6517 C CA . LYS B 1 209 ? -6.004 18.281 -21.281 1 75.81 209 LYS B CA 1
ATOM 6518 C C . LYS B 1 209 ? -6.129 16.766 -21.219 1 75.81 209 LYS B C 1
ATOM 6520 O O . LYS B 1 209 ? -6.551 16.203 -20.188 1 75.81 209 LYS B O 1
ATOM 6525 N N . GLN B 1 210 ? -5.645 16.25 -22.25 1 70.94 210 GLN B N 1
ATOM 6526 C CA . GLN B 1 210 ? -5.672 14.797 -22.312 1 70.94 210 GLN B CA 1
ATOM 6527 C C . GLN B 1 210 ? -4.727 14.195 -21.266 1 70.94 210 GLN B C 1
ATOM 6529 O O . GLN B 1 210 ? -5.07 13.211 -20.609 1 70.94 210 GLN B O 1
ATOM 6534 N N . CYS B 1 211 ? -3.609 14.766 -21.062 1 70.06 211 CYS B N 1
ATOM 6535 C CA . CYS B 1 211 ? -2.631 14.305 -20.094 1 70.06 211 CYS B CA 1
ATOM 6536 C C . CYS B 1 211 ? -3.145 14.5 -18.672 1 70.06 211 CYS B C 1
ATOM 6538 O O . CYS B 1 211 ? -3.004 13.609 -17.828 1 70.06 211 CYS B O 1
ATOM 6540 N N . TYR B 1 212 ? -3.715 15.602 -18.484 1 67.81 212 TYR B N 1
ATOM 6541 C CA . TYR B 1 212 ? -4.277 15.93 -17.172 1 67.81 212 TYR B CA 1
ATOM 6542 C C . TYR B 1 212 ? -5.332 14.906 -16.766 1 67.81 212 TYR B C 1
ATOM 6544 O O . TYR B 1 212 ? -5.352 14.453 -15.617 1 67.81 212 TYR B O 1
ATOM 6552 N N . GLN B 1 213 ? -5.953 14.555 -17.688 1 64.19 213 GLN B N 1
ATOM 6553 C CA . GLN B 1 213 ? -7.086 13.672 -17.406 1 64.19 213 GLN B CA 1
ATOM 6554 C C . GLN B 1 213 ? -6.633 12.227 -17.25 1 64.19 213 GLN B C 1
ATOM 6556 O O . GLN B 1 213 ? -7.301 11.43 -16.594 1 64.19 213 GLN B O 1
ATOM 6561 N N . SER B 1 214 ? -5.383 11.922 -17.844 1 60.28 214 SER B N 1
ATOM 6562 C CA . SER B 1 214 ? -4.891 10.547 -17.875 1 60.28 214 SER B CA 1
ATOM 6563 C C . SER B 1 214 ? -4.109 10.219 -16.594 1 60.28 214 SER B C 1
ATOM 6565 O O . SER B 1 214 ? -3.797 9.055 -16.344 1 60.28 214 SER B O 1
ATOM 6567 N N . PHE B 1 215 ? -3.807 11.195 -15.812 1 61.19 215 PHE B N 1
ATOM 6568 C CA . PHE B 1 215 ? -3.029 10.93 -14.617 1 61.19 215 PHE B CA 1
ATOM 6569 C C . PHE B 1 215 ? -3.732 9.906 -13.734 1 61.19 215 PHE B C 1
ATOM 6571 O O . PHE B 1 215 ? -4.949 9.969 -13.547 1 61.19 215 PHE B O 1
ATOM 6578 N N . PRO B 1 216 ? -2.715 8.922 -13.297 1 57.44 216 PRO B N 1
ATOM 6579 C CA . PRO B 1 216 ? -1.262 8.828 -13.156 1 57.44 216 PRO B CA 1
ATOM 6580 C C . PRO B 1 216 ? -0.61 8.023 -14.281 1 57.44 216 PRO B C 1
ATOM 6582 O O . PRO B 1 216 ? 0.582 7.715 -14.211 1 57.44 216 PRO B O 1
ATOM 6585 N N . PHE B 1 217 ? -1.396 7.652 -15.297 1 57.72 217 PHE B N 1
ATOM 6586 C CA . PHE B 1 217 ? -0.8 6.844 -16.359 1 57.72 217 PHE B CA 1
ATOM 6587 C C . PHE B 1 217 ? -0.445 7.711 -17.562 1 57.72 217 PHE B C 1
ATOM 6589 O O . PHE B 1 217 ? -0.884 8.859 -17.656 1 57.72 217 PHE B O 1
ATOM 6596 N N . THR B 1 218 ? 0.474 7.199 -18.438 1 57.38 218 THR B N 1
ATOM 6597 C CA . THR B 1 218 ? 0.901 7.895 -19.641 1 57.38 218 THR B CA 1
ATOM 6598 C C . THR B 1 218 ? -0.078 7.645 -20.781 1 57.38 218 THR B C 1
ATOM 6600 O O . THR B 1 218 ? -0.424 6.496 -21.078 1 57.38 218 THR B O 1
ATOM 6603 N N . PRO B 1 219 ? -0.701 8.789 -21.281 1 55.38 219 PRO B N 1
ATOM 6604 C CA . PRO B 1 219 ? -1.575 8.586 -22.453 1 55.38 219 PRO B CA 1
ATOM 6605 C C . PRO B 1 219 ? -0.875 7.867 -23.594 1 55.38 219 PRO B C 1
ATOM 6607 O O . PRO B 1 219 ? 0.332 8.031 -23.781 1 55.38 219 PRO B O 1
ATOM 6610 N N . PRO B 1 220 ? -1.652 6.938 -24.188 1 53.22 220 PRO B N 1
ATOM 6611 C CA . PRO B 1 220 ? -1.034 6.254 -25.328 1 53.22 220 PRO B CA 1
ATOM 6612 C C . PRO B 1 220 ? -0.73 7.195 -26.5 1 53.22 220 PRO B C 1
ATOM 6614 O O . PRO B 1 220 ? -1.439 8.188 -26.688 1 53.22 220 PRO B O 1
ATOM 6617 N N . ASN B 1 221 ? 0.272 7.055 -27.203 1 56.09 221 ASN B N 1
ATOM 6618 C CA . ASN B 1 221 ? 0.673 7.711 -28.453 1 56.09 221 ASN B CA 1
ATOM 6619 C C . ASN B 1 221 ? 1.091 9.156 -28.203 1 56.09 221 ASN B C 1
ATOM 6621 O O . ASN B 1 221 ? 1.015 9.992 -29.109 1 56.09 221 ASN B O 1
ATOM 6625 N N . VAL B 1 222 ? 1.07 9.477 -27 1 61.25 222 VAL B N 1
ATOM 6626 C CA . VAL B 1 222 ? 1.543 10.836 -26.75 1 61.25 222 VAL B CA 1
ATOM 6627 C C . VAL B 1 222 ? 3.07 10.852 -26.734 1 61.25 222 VAL B C 1
ATOM 6629 O O . VAL B 1 222 ? 3.699 10.055 -26.031 1 61.25 222 VAL B O 1
ATOM 6632 N N . ILE B 1 223 ? 3.406 11.5 -27.766 1 66.62 223 ILE B N 1
ATOM 6633 C CA . ILE B 1 223 ? 4.836 11.789 -27.719 1 66.62 223 ILE B CA 1
ATOM 6634 C C . ILE B 1 223 ? 5.117 12.859 -26.672 1 66.62 223 ILE B C 1
ATOM 6636 O O . ILE B 1 223 ? 4.645 13.992 -26.797 1 66.62 223 ILE B O 1
ATOM 6640 N N . ALA B 1 224 ? 5.805 12.586 -25.719 1 79.5 224 ALA B N 1
ATOM 6641 C CA . ALA B 1 224 ? 5.969 13.375 -24.516 1 79.5 224 ALA B CA 1
ATOM 6642 C C . ALA B 1 224 ? 6.703 14.68 -24.797 1 79.5 224 ALA B C 1
ATOM 6644 O O . ALA B 1 224 ? 6.336 15.734 -24.281 1 79.5 224 ALA B O 1
ATOM 6645 N N . ALA B 1 225 ? 7.559 14.695 -25.734 1 83.88 225 ALA B N 1
ATOM 6646 C CA . ALA B 1 225 ? 8.492 15.812 -25.875 1 83.88 225 ALA B CA 1
ATOM 6647 C C . ALA B 1 225 ? 7.777 17.078 -26.344 1 83.88 225 ALA B C 1
ATOM 6649 O O . ALA B 1 225 ? 7.906 18.141 -25.734 1 83.88 225 ALA B O 1
ATOM 6650 N N . PRO B 1 226 ? 6.934 16.953 -27.391 1 86 226 PRO B N 1
ATOM 6651 C CA . PRO B 1 226 ? 6.254 18.172 -27.844 1 86 226 PRO B CA 1
ATOM 6652 C C . PRO B 1 226 ? 5.266 18.703 -26.812 1 86 226 PRO B C 1
ATOM 6654 O O . PRO B 1 226 ? 5.102 19.922 -26.688 1 86 226 PRO B O 1
ATOM 6657 N N . ILE B 1 227 ? 4.668 17.891 -26.156 1 87.31 227 ILE B N 1
ATOM 6658 C CA . ILE B 1 227 ? 3.697 18.297 -25.156 1 87.31 227 ILE B CA 1
ATOM 6659 C C . ILE B 1 227 ? 4.422 18.953 -23.984 1 87.31 227 ILE B C 1
ATOM 6661 O O . ILE B 1 227 ? 3.945 19.953 -23.438 1 87.31 227 ILE B O 1
ATOM 6665 N N . GLN B 1 228 ? 5.527 18.391 -23.672 1 90.31 228 GLN B N 1
ATOM 6666 C CA . GLN B 1 228 ? 6.332 19 -22.609 1 90.31 228 GLN B CA 1
ATOM 6667 C C . GLN B 1 228 ? 6.762 20.406 -22.969 1 90.31 228 GLN B C 1
ATOM 6669 O O . GLN B 1 228 ? 6.734 21.312 -22.125 1 90.31 228 GLN B O 1
ATOM 6674 N N . GLU B 1 229 ? 7.109 20.578 -24.172 1 90.81 229 GLU B N 1
ATOM 6675 C CA . GLU B 1 229 ? 7.52 21.906 -24.641 1 90.81 229 GLU B CA 1
ATOM 6676 C C . GLU B 1 229 ? 6.367 22.906 -24.578 1 90.81 229 GLU B C 1
ATOM 6678 O O . GLU B 1 229 ? 6.566 24.062 -24.234 1 90.81 229 GLU B O 1
ATOM 6683 N N . THR B 1 230 ? 5.234 22.375 -24.922 1 92.25 230 THR B N 1
ATOM 6684 C CA . THR B 1 230 ? 4.055 23.234 -24.844 1 92.25 230 THR B CA 1
ATOM 6685 C C . THR B 1 230 ? 3.762 23.625 -23.406 1 92.25 230 THR B C 1
ATOM 6687 O O . THR B 1 230 ? 3.408 24.781 -23.125 1 92.25 230 THR B O 1
ATOM 6690 N N . ILE B 1 231 ? 3.924 22.719 -22.516 1 93.88 231 ILE B N 1
ATOM 6691 C CA . ILE B 1 231 ? 3.684 22.984 -21.094 1 93.88 231 ILE B CA 1
ATOM 6692 C C . ILE B 1 231 ? 4.703 24 -20.594 1 93.88 231 ILE B C 1
ATOM 6694 O O . ILE B 1 231 ? 4.367 24.875 -19.781 1 93.88 231 ILE B O 1
ATOM 6698 N N . GLU B 1 232 ? 5.91 23.953 -21.078 1 94.69 232 GLU B N 1
ATOM 6699 C CA . GLU B 1 232 ? 6.969 24.859 -20.688 1 94.69 232 GLU B CA 1
ATOM 6700 C C . GLU B 1 232 ? 6.625 26.297 -21.062 1 94.69 232 GLU B C 1
ATOM 6702 O O . GLU B 1 232 ? 7.062 27.25 -20.406 1 94.69 232 GLU B O 1
ATOM 6707 N N . SER B 1 233 ? 5.848 26.406 -22.078 1 93.69 233 SER B N 1
ATOM 6708 C CA . SER B 1 233 ? 5.484 27.734 -22.531 1 93.69 233 SER B CA 1
ATOM 6709 C C . SER B 1 233 ? 4.52 28.406 -21.562 1 93.69 233 SER B C 1
ATOM 6711 O O . SER B 1 233 ? 4.363 29.641 -21.594 1 93.69 233 SER B O 1
ATOM 6713 N N . PHE B 1 234 ? 3.91 27.656 -20.688 1 94.5 234 PHE B N 1
ATOM 6714 C CA . PHE B 1 234 ? 2.953 28.203 -19.734 1 94.5 234 PHE B CA 1
ATOM 6715 C C . PHE B 1 234 ? 3.646 28.578 -18.422 1 94.5 234 PHE B C 1
ATOM 6717 O O . PHE B 1 234 ? 3.012 29.109 -17.516 1 94.5 234 PHE B O 1
ATOM 6724 N N . LEU B 1 235 ? 4.945 28.375 -18.359 1 96.19 235 LEU B N 1
ATOM 6725 C CA . LEU B 1 235 ? 5.691 28.734 -17.156 1 96.19 235 LEU B CA 1
ATOM 6726 C C . LEU B 1 235 ? 5.781 30.25 -17 1 96.19 235 LEU B C 1
ATOM 6728 O O . LEU B 1 235 ? 5.84 30.969 -18 1 96.19 235 LEU B O 1
ATOM 6732 N N . PRO B 1 236 ? 5.766 30.688 -15.82 1 96.88 236 PRO B N 1
ATOM 6733 C CA . PRO B 1 236 ? 5.977 32.125 -15.609 1 96.88 236 PRO B CA 1
ATOM 6734 C C . PRO B 1 236 ? 7.43 32.531 -15.82 1 96.88 236 PRO B C 1
ATOM 6736 O O . PRO B 1 236 ? 8.297 31.688 -16.047 1 96.88 236 PRO B O 1
ATOM 6739 N N . GLY B 1 237 ? 7.648 33.875 -15.75 1 95.81 237 GLY B N 1
ATOM 6740 C CA . GLY B 1 237 ? 9.031 34.312 -15.766 1 95.81 237 GLY B CA 1
ATOM 6741 C C . GLY B 1 237 ? 9.859 33.75 -14.641 1 95.81 237 GLY B C 1
ATOM 6742 O O . GLY B 1 237 ? 9.328 33.375 -13.586 1 95.81 237 GLY B O 1
ATOM 6743 N N . MET B 1 238 ? 11.133 33.656 -14.82 1 95.38 238 MET B N 1
ATOM 6744 C CA . MET B 1 238 ? 12.023 33.031 -13.852 1 95.38 238 MET B CA 1
ATOM 6745 C C . MET B 1 238 ? 11.945 33.719 -12.5 1 95.38 238 MET B C 1
ATOM 6747 O O . MET B 1 238 ? 11.977 33.062 -11.461 1 95.38 238 MET B O 1
ATOM 6751 N N . GLU B 1 239 ? 11.883 35 -12.484 1 95.19 239 GLU B N 1
ATOM 6752 C CA . GLU B 1 239 ? 11.812 35.75 -11.234 1 95.19 239 GLU B CA 1
ATOM 6753 C C . GLU B 1 239 ? 10.547 35.406 -10.453 1 95.19 239 GLU B C 1
ATOM 6755 O O . GLU B 1 239 ? 10.594 35.219 -9.234 1 95.19 239 GLU B O 1
ATOM 6760 N N . ARG B 1 240 ? 9.492 35.281 -11.18 1 96.5 240 ARG B N 1
ATOM 6761 C CA . ARG B 1 240 ? 8.242 34.938 -10.531 1 96.5 240 ARG B CA 1
ATOM 6762 C C . ARG B 1 240 ? 8.297 33.5 -10.008 1 96.5 240 ARG B C 1
ATOM 6764 O O . ARG B 1 240 ? 7.773 33.188 -8.93 1 96.5 240 ARG B O 1
ATOM 6771 N N . ALA B 1 241 ? 8.898 32.656 -10.781 1 97.06 241 ALA B N 1
ATOM 6772 C CA . ALA B 1 241 ? 9.039 31.266 -10.352 1 97.06 241 ALA B CA 1
ATOM 6773 C C . ALA B 1 241 ? 9.836 31.172 -9.055 1 97.06 241 ALA B C 1
ATOM 6775 O O . ALA B 1 241 ? 9.461 30.438 -8.141 1 97.06 241 ALA B O 1
ATOM 6776 N N . ILE B 1 242 ? 10.891 31.938 -8.977 1 96.5 242 ILE B N 1
ATOM 6777 C CA . ILE B 1 242 ? 11.719 31.938 -7.781 1 96.5 242 ILE B CA 1
ATOM 6778 C C . ILE B 1 242 ? 10.93 32.5 -6.598 1 96.5 242 ILE B C 1
ATOM 6780 O O . ILE B 1 242 ? 11 31.969 -5.488 1 96.5 242 ILE B O 1
ATOM 6784 N N . ALA B 1 243 ? 10.156 33.5 -6.832 1 96 243 ALA B N 1
ATOM 6785 C CA . ALA B 1 243 ? 9.336 34.094 -5.777 1 96 243 ALA B CA 1
ATOM 6786 C C . ALA B 1 243 ? 8.32 33.094 -5.242 1 96 243 ALA B C 1
ATOM 6788 O O . ALA B 1 243 ? 8.078 33.031 -4.035 1 96 243 ALA B O 1
ATOM 6789 N N . LEU B 1 244 ? 7.707 32.406 -6.152 1 96.19 244 LEU B N 1
ATOM 6790 C CA . LEU B 1 244 ? 6.715 31.406 -5.746 1 96.19 244 LEU B CA 1
ATOM 6791 C C . LEU B 1 244 ? 7.375 30.25 -4.988 1 96.19 244 LEU B C 1
ATOM 6793 O O . LEU B 1 244 ? 6.805 29.734 -4.023 1 96.19 244 LEU B O 1
ATOM 6797 N N . CYS B 1 245 ? 8.531 29.859 -5.398 1 95.19 245 CYS B N 1
ATOM 6798 C CA . CYS B 1 245 ? 9.273 28.828 -4.684 1 95.19 245 CYS B CA 1
ATOM 6799 C C . CYS B 1 245 ? 9.617 29.281 -3.271 1 95.19 245 CYS B C 1
ATOM 6801 O O . CYS B 1 245 ? 9.469 28.516 -2.312 1 95.19 245 CYS B O 1
ATOM 6803 N N . ASP B 1 246 ? 10.016 30.5 -3.156 1 92.69 246 ASP B N 1
ATOM 6804 C CA . ASP B 1 246 ? 10.367 31.031 -1.846 1 92.69 246 ASP B CA 1
ATOM 6805 C C . ASP B 1 246 ? 9.133 31.125 -0.945 1 92.69 246 ASP B C 1
ATOM 6807 O O . ASP B 1 246 ? 9.227 30.891 0.262 1 92.69 246 ASP B O 1
ATOM 6811 N N . ASN B 1 247 ? 8.078 31.484 -1.585 1 94.06 247 ASN B N 1
ATOM 6812 C CA . ASN B 1 247 ? 6.836 31.516 -0.823 1 94.06 247 ASN B CA 1
ATOM 6813 C C . ASN B 1 247 ? 6.449 30.141 -0.304 1 94.06 247 ASN B C 1
ATOM 6815 O O . ASN B 1 247 ? 6.027 30 0.845 1 94.06 247 ASN B O 1
ATOM 6819 N N . PHE B 1 248 ? 6.57 29.156 -1.153 1 94.88 248 PHE B N 1
ATOM 6820 C CA . PHE B 1 248 ? 6.305 27.766 -0.763 1 94.88 248 PHE B CA 1
ATOM 6821 C C . PHE B 1 248 ? 7.207 27.359 0.391 1 94.88 248 PHE B C 1
ATOM 6823 O O . PHE B 1 248 ? 6.738 26.797 1.383 1 94.88 248 PHE B O 1
ATOM 6830 N N . LEU B 1 249 ? 8.438 27.656 0.244 1 91.5 249 LEU B N 1
ATOM 6831 C CA . LEU B 1 249 ? 9.422 27.234 1.233 1 91.5 249 LEU B CA 1
ATOM 6832 C C . LEU B 1 249 ? 9.172 27.922 2.574 1 91.5 249 LEU B C 1
ATOM 6834 O O . LEU B 1 249 ? 9.227 27.266 3.623 1 91.5 249 LEU B O 1
ATOM 6838 N N . GLU B 1 250 ? 8.773 29.094 2.553 1 89.25 250 GLU B N 1
ATOM 6839 C CA . GLU B 1 250 ? 8.57 29.844 3.783 1 89.25 250 GLU B CA 1
ATOM 6840 C C . GLU B 1 250 ? 7.238 29.484 4.441 1 89.25 250 GLU B C 1
ATOM 6842 O O . GLU B 1 250 ? 7.164 29.359 5.668 1 89.25 250 GLU B O 1
ATOM 6847 N N . GLN B 1 251 ? 6.305 29.266 3.646 1 91.62 251 GLN B N 1
ATOM 6848 C CA . GLN B 1 251 ? 4.957 29.188 4.199 1 91.62 251 GLN B CA 1
ATOM 6849 C C . GLN B 1 251 ? 4.562 27.734 4.453 1 91.62 251 GLN B C 1
ATOM 6851 O O . GLN B 1 251 ? 3.65 27.453 5.242 1 91.62 251 GLN B O 1
ATOM 6856 N N . LEU B 1 252 ? 5.262 26.797 3.793 1 91.56 252 LEU B N 1
ATOM 6857 C CA . LEU B 1 252 ? 4.676 25.453 3.93 1 91.56 252 LEU B CA 1
ATOM 6858 C C . LEU B 1 252 ? 5.762 24.391 4.043 1 91.56 252 LEU B C 1
ATOM 6860 O O . LEU B 1 252 ? 5.508 23.297 4.539 1 91.56 252 LEU B O 1
ATOM 6864 N N . SER B 1 253 ? 6.938 24.547 3.6 1 88.06 253 SER B N 1
ATOM 6865 C CA . SER B 1 253 ? 7.961 23.516 3.531 1 88.06 253 SER B CA 1
ATOM 6866 C C . SER B 1 253 ? 8.305 22.984 4.922 1 88.06 253 SER B C 1
ATOM 6868 O O . SER B 1 253 ? 8.875 21.906 5.055 1 88.06 253 SER B O 1
ATOM 6870 N N . TRP B 1 254 ? 7.945 23.766 5.906 1 81.19 254 TRP B N 1
ATOM 6871 C CA . TRP B 1 254 ? 8.188 23.344 7.281 1 81.19 254 TRP B CA 1
ATOM 6872 C C . TRP B 1 254 ? 7.434 22.062 7.594 1 81.19 254 TRP B C 1
ATOM 6874 O O . TRP B 1 254 ? 7.82 21.312 8.492 1 81.19 254 TRP B O 1
ATOM 6884 N N . MET B 1 255 ? 6.391 21.703 6.992 1 81.88 255 MET B N 1
ATOM 6885 C CA . MET B 1 255 ? 5.539 20.547 7.277 1 81.88 255 MET B CA 1
ATOM 6886 C C . MET B 1 255 ? 6.254 19.25 6.938 1 81.88 255 MET B C 1
ATOM 6888 O O . MET B 1 255 ? 6.27 18.312 7.742 1 81.88 255 MET B O 1
ATOM 6892 N N . PHE B 1 256 ? 6.91 19.047 5.742 1 81 256 PHE B N 1
ATOM 6893 C CA . PHE B 1 256 ? 7.508 17.766 5.391 1 81 256 PHE B CA 1
ATOM 6894 C C . PHE B 1 256 ? 8.812 17.969 4.621 1 81 256 PHE B C 1
ATOM 6896 O O . PHE B 1 256 ? 9.531 17 4.344 1 81 256 PHE B O 1
ATOM 6903 N N . HIS B 1 257 ? 9.242 19.109 4.48 1 84.5 257 HIS B N 1
ATOM 6904 C CA . HIS B 1 257 ? 10.484 19.391 3.768 1 84.5 257 HIS B CA 1
ATOM 6905 C C . HIS B 1 257 ? 10.648 18.484 2.561 1 84.5 257 HIS B C 1
ATOM 6907 O O . HIS B 1 257 ? 11.672 17.797 2.43 1 84.5 257 HIS B O 1
ATOM 6913 N N . ILE B 1 258 ? 9.828 18.391 1.692 1 89.69 258 ILE B N 1
ATOM 6914 C CA . ILE B 1 258 ? 9.812 17.516 0.529 1 89.69 258 ILE B CA 1
ATOM 6915 C C . ILE B 1 258 ? 10.836 17.984 -0.496 1 89.69 258 ILE B C 1
ATOM 6917 O O . ILE B 1 258 ? 11.516 17.172 -1.129 1 89.69 258 ILE B O 1
ATOM 6921 N N . VAL B 1 259 ? 10.945 19.297 -0.6 1 90.69 259 VAL B N 1
ATOM 6922 C CA . VAL B 1 259 ? 11.875 19.891 -1.555 1 90.69 259 VAL B CA 1
ATOM 6923 C C . VAL B 1 259 ? 12.719 20.953 -0.856 1 90.69 259 VAL B C 1
ATOM 6925 O O . VAL B 1 259 ? 12.188 21.797 -0.126 1 90.69 259 VAL B O 1
ATOM 6928 N N . SER B 1 260 ? 14.008 20.891 -1.083 1 87.12 260 SER B N 1
ATOM 6929 C CA . SER B 1 260 ? 14.906 21.906 -0.544 1 87.12 260 SER B CA 1
ATOM 6930 C C . SER B 1 260 ? 15.023 23.094 -1.485 1 87.12 260 SER B C 1
ATOM 6932 O O . SER B 1 260 ? 14.664 23 -2.66 1 87.12 260 SER B O 1
ATOM 6934 N N . ARG B 1 261 ? 15.453 24.141 -0.904 1 88.88 261 ARG B N 1
ATOM 6935 C CA . ARG B 1 261 ? 15.703 25.297 -1.752 1 88.88 261 ARG B CA 1
ATOM 6936 C C . ARG B 1 261 ? 16.781 25 -2.793 1 88.88 261 ARG B C 1
ATOM 6938 O O . ARG B 1 261 ? 16.688 25.438 -3.938 1 88.88 261 ARG B O 1
ATOM 6945 N N . GLN B 1 262 ? 17.719 24.25 -2.361 1 86.81 262 GLN B N 1
ATOM 6946 C CA . GLN B 1 262 ? 18.797 23.844 -3.268 1 86.81 262 GLN B CA 1
ATOM 6947 C C . GLN B 1 262 ? 18.234 23.125 -4.484 1 86.81 262 GLN B C 1
ATOM 6949 O O . GLN B 1 262 ? 18.609 23.422 -5.621 1 86.81 262 GLN B O 1
ATOM 6954 N N . LEU B 1 263 ? 17.375 22.219 -4.277 1 89 263 LEU B N 1
ATOM 6955 C CA . LEU B 1 263 ? 16.797 21.438 -5.371 1 89 263 LEU B CA 1
ATOM 6956 C C . LEU B 1 263 ? 15.906 22.312 -6.246 1 89 263 LEU B C 1
ATOM 6958 O O . LEU B 1 263 ? 16 22.266 -7.477 1 89 263 LEU B O 1
ATOM 6962 N N . CYS B 1 264 ? 15.109 23.125 -5.637 1 91.19 264 CYS B N 1
ATOM 6963 C CA . CYS B 1 264 ? 14.094 23.891 -6.359 1 91.19 264 CYS B CA 1
ATOM 6964 C C . CYS B 1 264 ? 14.719 25.062 -7.098 1 91.19 264 CYS B C 1
ATOM 6966 O O . CYS B 1 264 ? 14.609 25.172 -8.32 1 91.19 264 CYS B O 1
ATOM 6968 N N . VAL B 1 265 ? 15.516 25.891 -6.402 1 90.75 265 VAL B N 1
ATOM 6969 C CA . VAL B 1 265 ? 15.977 27.156 -6.945 1 90.75 265 VAL B CA 1
ATOM 6970 C C . VAL B 1 265 ? 17.328 26.984 -7.625 1 90.75 265 VAL B C 1
ATOM 6972 O O . VAL B 1 265 ? 17.594 27.578 -8.672 1 90.75 265 VAL B O 1
ATOM 6975 N N . ASN B 1 266 ? 18.125 26.094 -7.07 1 88.69 266 ASN B N 1
ATOM 6976 C CA . ASN B 1 266 ? 19.484 26.016 -7.574 1 88.69 266 ASN B CA 1
ATOM 6977 C C . ASN B 1 266 ? 19.641 24.906 -8.602 1 88.69 266 ASN B C 1
ATOM 6979 O O . ASN B 1 266 ? 20.578 24.922 -9.406 1 88.69 266 ASN B O 1
ATOM 6983 N N . GLU B 1 267 ? 18.719 24 -8.625 1 90.81 267 GLU B N 1
ATOM 6984 C CA . GLU B 1 267 ? 18.875 22.891 -9.562 1 90.81 267 GLU B CA 1
ATOM 6985 C C . GLU B 1 267 ? 17.75 22.859 -10.602 1 90.81 267 GLU B C 1
ATOM 6987 O O . GLU B 1 267 ? 18 23 -11.797 1 90.81 267 GLU B O 1
ATOM 6992 N N . LEU B 1 268 ? 16.516 22.844 -10.188 1 94 268 LEU B N 1
ATOM 6993 C CA . LEU B 1 268 ? 15.383 22.641 -11.086 1 94 268 LEU B CA 1
ATOM 6994 C C . LEU B 1 268 ? 15.172 23.859 -11.977 1 94 268 LEU B C 1
ATOM 6996 O O . LEU B 1 268 ? 15.023 23.719 -13.195 1 94 268 LEU B O 1
ATOM 7000 N N . ILE B 1 269 ? 15.164 25.047 -11.375 1 95.69 269 ILE B N 1
ATOM 7001 C CA . ILE B 1 269 ? 14.836 26.25 -12.125 1 95.69 269 ILE B CA 1
ATOM 7002 C C . ILE B 1 269 ? 15.898 26.5 -13.195 1 95.69 269 ILE B C 1
ATOM 7004 O O . ILE B 1 269 ? 15.57 26.656 -14.375 1 95.69 269 ILE B O 1
ATOM 7008 N N . PRO B 1 270 ? 17.172 26.453 -12.828 1 94.94 270 PRO B N 1
ATOM 7009 C CA . PRO B 1 270 ? 18.172 26.656 -13.875 1 94.94 270 PRO B CA 1
ATOM 7010 C C . PRO B 1 270 ? 18.094 25.625 -14.984 1 94.94 270 PRO B C 1
ATOM 7012 O O . PRO B 1 270 ? 18.344 25.938 -16.156 1 94.94 270 PRO B O 1
ATOM 7015 N N . THR B 1 271 ? 17.734 24.422 -14.664 1 94.5 271 THR B N 1
ATOM 7016 C CA . THR B 1 271 ? 17.656 23.359 -15.648 1 94.5 271 THR B CA 1
ATOM 7017 C C . THR B 1 271 ? 16.438 23.531 -16.547 1 94.5 271 THR B C 1
ATOM 7019 O O . THR B 1 271 ? 16.547 23.438 -17.781 1 94.5 271 THR B O 1
ATOM 7022 N N . ILE B 1 272 ? 15.32 23.797 -16 1 95.25 272 ILE B N 1
ATOM 7023 C CA . ILE B 1 272 ? 14.055 23.859 -16.734 1 95.25 272 ILE B CA 1
ATOM 7024 C C . ILE B 1 272 ? 14.008 25.141 -17.578 1 95.25 272 ILE B C 1
ATOM 7026 O O . ILE B 1 272 ? 13.484 25.125 -18.688 1 95.25 272 ILE B O 1
ATOM 7030 N N . TYR B 1 273 ? 14.641 26.203 -17.062 1 95.25 273 TYR B N 1
ATOM 7031 C CA . TYR B 1 273 ? 14.68 27.453 -17.797 1 95.25 273 TYR B CA 1
ATOM 7032 C C . TYR B 1 273 ? 15.906 27.516 -18.719 1 95.25 273 TYR B C 1
ATOM 7034 O O . TYR B 1 273 ? 16.266 28.578 -19.219 1 95.25 273 TYR B O 1
ATOM 7042 N N . LYS B 1 274 ? 16.609 26.375 -18.859 1 91.38 274 LYS B N 1
ATOM 7043 C CA . LYS B 1 274 ? 17.656 26.125 -19.828 1 91.38 274 LYS B CA 1
ATOM 7044 C C . LYS B 1 274 ? 18.859 27.047 -19.609 1 91.38 274 LYS B C 1
ATOM 7046 O O . LYS B 1 274 ? 19.469 27.516 -20.578 1 91.38 274 LYS B O 1
ATOM 7051 N N . GLN B 1 275 ? 19.062 27.312 -18.406 1 90.62 275 GLN B N 1
ATOM 7052 C CA . GLN B 1 275 ? 20.297 28 -18.078 1 90.62 275 GLN B CA 1
ATOM 7053 C C . GLN B 1 275 ? 21.484 27.031 -18.078 1 90.62 275 GLN B C 1
ATOM 7055 O O . GLN B 1 275 ? 22.625 27.438 -18.297 1 90.62 275 GLN B O 1
ATOM 7060 N N . ASN B 1 276 ? 21.141 25.812 -17.719 1 85.56 276 ASN B N 1
ATOM 7061 C CA . ASN B 1 276 ? 22.109 24.719 -17.781 1 85.56 276 ASN B CA 1
ATOM 7062 C C . ASN B 1 276 ? 21.688 23.656 -18.781 1 85.56 276 ASN B C 1
ATOM 7064 O O . ASN B 1 276 ? 20.5 23.406 -18.969 1 85.56 276 ASN B O 1
ATOM 7068 N N . ALA B 1 277 ? 22.578 23.062 -19.438 1 82.38 277 ALA B N 1
ATOM 7069 C CA . ALA B 1 277 ? 22.312 22.094 -20.484 1 82.38 277 ALA B CA 1
ATOM 7070 C C . ALA B 1 277 ? 22.047 20.719 -19.906 1 82.38 277 ALA B C 1
ATOM 7072 O O . ALA B 1 277 ? 22.141 19.703 -20.625 1 82.38 277 ALA B O 1
ATOM 7073 N N . LYS B 1 278 ? 21.562 20.609 -18.797 1 84.75 278 LYS B N 1
ATOM 7074 C CA . LYS B 1 278 ? 21.297 19.297 -18.234 1 84.75 278 LYS B CA 1
ATOM 7075 C C . LYS B 1 278 ? 19.906 18.781 -18.641 1 84.75 278 LYS B C 1
ATOM 7077 O O . LYS B 1 278 ? 18.938 19.547 -18.594 1 84.75 278 LYS B O 1
ATOM 7082 N N . PRO B 1 279 ? 19.875 17.578 -19.062 1 86.56 279 PRO B N 1
ATOM 7083 C CA . PRO B 1 279 ? 18.562 17.031 -19.422 1 86.56 279 PRO B CA 1
ATOM 7084 C C . PRO B 1 279 ? 17.672 16.781 -18.203 1 86.56 279 PRO B C 1
ATOM 7086 O O . PRO B 1 279 ? 18.188 16.516 -17.109 1 86.56 279 PRO B O 1
ATOM 7089 N N . TYR B 1 280 ? 16.359 17.047 -18.406 1 88.19 280 TYR B N 1
ATOM 7090 C CA . TYR B 1 280 ? 15.391 16.75 -17.359 1 88.19 280 TYR B CA 1
ATOM 7091 C C . TYR B 1 280 ? 14.164 16.047 -17.922 1 88.19 280 TYR B C 1
ATOM 7093 O O . TYR B 1 280 ? 13.859 16.188 -19.109 1 88.19 280 TYR B O 1
ATOM 7101 N N . GLY B 1 281 ? 13.523 15.281 -17.062 1 86.88 281 GLY B N 1
ATOM 7102 C CA . GLY B 1 281 ? 12.352 14.531 -17.484 1 86.88 281 GLY B CA 1
ATOM 7103 C C . GLY B 1 281 ? 11.047 15.219 -17.125 1 86.88 281 GLY B C 1
ATOM 7104 O O . GLY B 1 281 ? 11.047 16.266 -16.469 1 86.88 281 GLY B O 1
ATOM 7105 N N . PRO B 1 282 ? 9.898 14.664 -17.578 1 88.62 282 PRO B N 1
ATOM 7106 C CA . PRO B 1 282 ? 8.578 15.234 -17.281 1 88.62 282 PRO B CA 1
ATOM 7107 C C . PRO B 1 282 ? 8.297 15.344 -15.789 1 88.62 282 PRO B C 1
ATOM 7109 O O . PRO B 1 282 ? 7.656 16.297 -15.344 1 88.62 282 PRO B O 1
ATOM 7112 N N . HIS B 1 283 ? 8.766 14.414 -15.078 1 90.75 283 HIS B N 1
ATOM 7113 C CA . HIS B 1 283 ? 8.469 14.438 -13.648 1 90.75 283 HIS B CA 1
ATOM 7114 C C . HIS B 1 283 ? 9.219 15.562 -12.945 1 90.75 283 HIS B C 1
ATOM 7116 O O . HIS B 1 283 ? 8.742 16.125 -11.953 1 90.75 283 HIS B O 1
ATOM 7122 N N . ASP B 1 284 ? 10.375 15.961 -13.453 1 93.19 284 ASP B N 1
ATOM 7123 C CA . ASP B 1 284 ? 11.078 17.125 -12.93 1 93.19 284 ASP B CA 1
ATOM 7124 C C . ASP B 1 284 ? 10.266 18.406 -13.148 1 93.19 284 ASP B C 1
ATOM 7126 O O . ASP B 1 284 ? 10.18 19.25 -12.258 1 93.19 284 ASP B O 1
ATOM 7130 N N . LEU B 1 285 ? 9.781 18.453 -14.305 1 95.31 285 LEU B N 1
ATOM 7131 C CA . LEU B 1 285 ? 8.945 19.609 -14.625 1 95.31 285 LEU B CA 1
ATOM 7132 C C . LEU B 1 285 ? 7.684 19.625 -13.773 1 95.31 285 LEU B C 1
ATOM 7134 O O . LEU B 1 285 ? 7.266 20.672 -13.289 1 95.31 285 LEU B O 1
ATOM 7138 N N . ALA B 1 286 ? 7.055 18.453 -13.617 1 95 286 ALA B N 1
ATOM 7139 C CA . ALA B 1 286 ? 5.867 18.344 -12.773 1 95 286 ALA B CA 1
ATOM 7140 C C . ALA B 1 286 ? 6.164 18.797 -11.352 1 95 286 ALA B C 1
ATOM 7142 O O . ALA B 1 286 ? 5.32 19.422 -10.703 1 95 286 ALA B O 1
ATOM 7143 N N . LEU B 1 287 ? 7.332 18.484 -10.898 1 96.94 287 LEU B N 1
ATOM 7144 C CA . LEU B 1 287 ? 7.734 18.875 -9.555 1 96.94 287 LEU B CA 1
ATOM 7145 C C . LEU B 1 287 ? 7.766 20.391 -9.414 1 96.94 287 LEU B C 1
ATOM 7147 O O . LEU B 1 287 ? 7.254 20.938 -8.438 1 96.94 287 LEU B O 1
ATOM 7151 N N . LEU B 1 288 ? 8.359 20.984 -10.367 1 97.88 288 LEU B N 1
ATOM 7152 C CA . LEU B 1 288 ? 8.398 22.453 -10.312 1 97.88 288 LEU B CA 1
ATOM 7153 C C . LEU B 1 288 ? 6.996 23.031 -10.383 1 97.88 288 LEU B C 1
ATOM 7155 O O . LEU B 1 288 ? 6.66 23.938 -9.617 1 97.88 288 LEU B O 1
ATOM 7159 N N . LEU B 1 289 ? 6.191 22.516 -11.234 1 97.69 289 LEU B N 1
ATOM 7160 C CA . LEU B 1 289 ? 4.844 23.047 -11.453 1 97.69 289 LEU B CA 1
ATOM 7161 C C . LEU B 1 289 ? 4.008 22.922 -10.18 1 97.69 289 LEU B C 1
ATOM 7163 O O . LEU B 1 289 ? 3.275 23.844 -9.828 1 97.69 289 LEU B O 1
ATOM 7167 N N . ILE B 1 290 ? 4.102 21.812 -9.477 1 97.38 290 ILE B N 1
ATOM 7168 C CA . ILE B 1 290 ? 3.297 21.625 -8.281 1 97.38 290 ILE B CA 1
ATOM 7169 C C . ILE B 1 290 ? 3.801 22.547 -7.172 1 97.38 290 ILE B C 1
ATOM 7171 O O . ILE B 1 290 ? 3.014 23.031 -6.359 1 97.38 290 ILE B O 1
ATOM 7175 N N . VAL B 1 291 ? 5.105 22.766 -7.148 1 97.69 291 VAL B N 1
ATOM 7176 C CA . VAL B 1 291 ? 5.66 23.703 -6.18 1 97.69 291 VAL B CA 1
ATOM 7177 C C . VAL B 1 291 ? 5.129 25.109 -6.457 1 97.69 291 VAL B C 1
ATOM 7179 O O . VAL B 1 291 ? 4.762 25.844 -5.531 1 97.69 291 VAL B O 1
ATOM 7182 N N . LEU B 1 292 ? 5.094 25.469 -7.742 1 97.75 292 LEU B N 1
ATOM 7183 C CA . LEU B 1 292 ? 4.535 26.766 -8.117 1 97.75 292 LEU B CA 1
ATOM 7184 C C . LEU B 1 292 ? 3.062 26.859 -7.727 1 97.75 292 LEU B C 1
ATOM 7186 O O . LEU B 1 292 ? 2.613 27.891 -7.219 1 97.75 292 LEU B O 1
ATOM 7190 N N . GLY B 1 293 ? 2.34 25.797 -7.949 1 96.19 293 GLY B N 1
ATOM 7191 C CA . GLY B 1 293 ? 0.935 25.781 -7.574 1 96.19 293 GLY B CA 1
ATOM 7192 C C . GLY B 1 293 ? 0.71 25.984 -6.086 1 96.19 293 GLY B C 1
ATOM 7193 O O . GLY B 1 293 ? -0.143 26.766 -5.684 1 96.19 293 GLY B O 1
ATOM 7194 N N . ILE B 1 294 ? 1.479 25.312 -5.301 1 96 294 ILE B N 1
ATOM 7195 C CA . ILE B 1 294 ? 1.343 25.438 -3.855 1 96 294 ILE B CA 1
ATOM 7196 C C . ILE B 1 294 ? 1.831 26.812 -3.402 1 96 294 ILE B C 1
ATOM 7198 O O . ILE B 1 294 ? 1.268 27.406 -2.48 1 96 294 ILE B O 1
ATOM 7202 N N . GLY B 1 295 ? 2.91 27.281 -4.062 1 96.12 295 GLY B N 1
ATOM 7203 C CA . GLY B 1 295 ? 3.359 28.625 -3.777 1 96.12 295 GLY B CA 1
ATOM 7204 C C . GLY B 1 295 ? 2.275 29.672 -3.973 1 96.12 295 GLY B C 1
ATOM 7205 O O . GLY B 1 295 ? 2.191 30.641 -3.211 1 96.12 295 GLY B O 1
ATOM 7206 N N . CYS B 1 296 ? 1.442 29.438 -4.941 1 95.19 296 CYS B N 1
ATOM 7207 C CA . CYS B 1 296 ? 0.312 30.328 -5.191 1 95.19 296 CYS B CA 1
ATOM 7208 C C . CYS B 1 296 ? -0.777 30.141 -4.145 1 95.19 296 CYS B C 1
ATOM 7210 O O . CYS B 1 296 ? -1.413 31.094 -3.717 1 95.19 296 CYS B O 1
ATOM 7212 N N . LEU B 1 297 ? -0.934 28.922 -3.762 1 92.5 297 LEU B N 1
ATOM 7213 C CA . LEU B 1 297 ? -1.983 28.594 -2.807 1 92.5 297 LEU B CA 1
ATOM 7214 C C . LEU B 1 297 ? -1.713 29.234 -1.449 1 92.5 297 LEU B C 1
ATOM 7216 O O . LEU B 1 297 ? -2.646 29.609 -0.744 1 92.5 297 LEU B O 1
ATOM 7220 N N . VAL B 1 298 ? -0.446 29.391 -1.112 1 93.69 298 VAL B N 1
ATOM 7221 C CA . VAL B 1 298 ? -0.108 29.891 0.216 1 93.69 298 VAL B CA 1
ATOM 7222 C C . VAL B 1 298 ? 0.303 31.359 0.124 1 93.69 298 VAL B C 1
ATOM 7224 O O . VAL B 1 298 ? 0.849 31.922 1.078 1 93.69 298 VAL B O 1
ATOM 7227 N N . ASP B 1 299 ? 0.129 31.875 -1.016 1 93.12 299 ASP B N 1
ATOM 7228 C CA . ASP B 1 299 ? 0.268 33.312 -1.103 1 93.12 299 ASP B CA 1
ATOM 7229 C C . ASP B 1 299 ? -0.88 34.031 -0.384 1 93.12 299 ASP B C 1
ATOM 7231 O O . ASP B 1 299 ? -1.987 34.125 -0.918 1 93.12 299 ASP B O 1
ATOM 7235 N N . LEU B 1 300 ? -0.549 34.594 0.691 1 90.81 300 LEU B N 1
ATOM 7236 C CA . LEU B 1 300 ? -1.562 35.094 1.615 1 90.81 300 LEU B CA 1
ATOM 7237 C C . LEU B 1 300 ? -2.186 36.375 1.094 1 90.81 300 LEU B C 1
ATOM 7239 O O . LEU B 1 300 ? -3.221 36.812 1.599 1 90.81 300 LEU B O 1
ATOM 7243 N N . LYS B 1 301 ? -1.587 36.844 0.071 1 90.62 301 LYS B N 1
ATOM 7244 C CA . LYS B 1 301 ? -2.131 38.062 -0.545 1 90.62 301 LYS B CA 1
ATOM 7245 C C . LYS B 1 301 ? -3.232 37.719 -1.544 1 90.62 301 LYS B C 1
ATOM 7247 O O . LYS B 1 301 ? -4.02 38.594 -1.93 1 90.62 301 LYS B O 1
ATOM 7252 N N . LEU B 1 302 ? -3.301 36.5 -1.923 1 87.94 302 LEU B N 1
ATOM 7253 C CA . LEU B 1 302 ? -4.301 36.031 -2.883 1 87.94 302 LEU B CA 1
ATOM 7254 C C . LEU B 1 302 ? -5.426 35.312 -2.178 1 87.94 302 LEU B C 1
ATOM 7256 O O . LEU B 1 302 ? -5.27 34.875 -1.035 1 87.94 302 LEU B O 1
ATOM 7260 N N . ARG B 1 303 ? -6.539 35.188 -2.846 1 85.19 303 ARG B N 1
ATOM 7261 C CA . ARG B 1 303 ? -7.656 34.406 -2.312 1 85.19 303 ARG B CA 1
ATOM 7262 C C . ARG B 1 303 ? -7.297 32.938 -2.211 1 85.19 303 ARG B C 1
ATOM 7264 O O . ARG B 1 303 ? -6.5 32.438 -3 1 85.19 303 ARG B O 1
ATOM 7271 N N . PRO B 1 304 ? -7.984 32.281 -1.241 1 84.25 304 PRO B N 1
ATOM 7272 C CA . PRO B 1 304 ? -7.754 30.844 -1.173 1 84.25 304 PRO B CA 1
ATOM 7273 C C . PRO B 1 304 ? -8.18 30.109 -2.449 1 84.25 304 PRO B C 1
ATOM 7275 O O . PRO B 1 304 ? -9.18 30.484 -3.07 1 84.25 304 PRO B O 1
ATOM 7278 N N . PHE B 1 305 ? -7.488 29.266 -2.865 1 83.75 305 PHE B N 1
ATOM 7279 C CA . PHE B 1 305 ? -7.777 28.438 -4.031 1 83.75 305 PHE B CA 1
ATOM 7280 C C . PHE B 1 305 ? -7.871 29.297 -5.289 1 83.75 305 PHE B C 1
ATOM 7282 O O . PHE B 1 305 ? -8.859 29.219 -6.027 1 83.75 305 PHE B O 1
ATOM 7289 N N . ASN B 1 306 ? -6.992 30.141 -5.406 1 88.62 306 ASN B N 1
ATOM 7290 C CA . ASN B 1 306 ? -6.961 31.094 -6.523 1 88.62 306 ASN B CA 1
ATOM 7291 C C . ASN B 1 306 ? -6.711 30.375 -7.848 1 88.62 306 ASN B C 1
ATOM 7293 O O . ASN B 1 306 ? -6.238 29.234 -7.867 1 88.62 306 ASN B O 1
ATOM 7297 N N . LEU B 1 307 ? -6.961 31.031 -8.898 1 88.94 307 LEU B N 1
ATOM 7298 C CA . LEU B 1 307 ? -6.957 30.469 -10.234 1 88.94 307 LEU B CA 1
ATOM 7299 C C . LEU B 1 307 ? -5.535 30.156 -10.688 1 88.94 307 LEU B C 1
ATOM 7301 O O . LEU B 1 307 ? -5.312 29.188 -11.422 1 88.94 307 LEU B O 1
ATOM 7305 N N . GLU B 1 308 ? -4.629 30.938 -10.266 1 92.06 308 GLU B N 1
ATOM 7306 C CA . GLU B 1 308 ? -3.242 30.688 -10.656 1 92.06 308 GLU B CA 1
ATOM 7307 C C . GLU B 1 308 ? -2.736 29.375 -10.062 1 92.06 308 GLU B C 1
ATOM 7309 O O . GLU B 1 308 ? -1.982 28.641 -10.711 1 92.06 308 GLU B O 1
ATOM 7314 N N . ALA B 1 309 ? -3.121 29.094 -8.852 1 93.06 309 ALA B N 1
ATOM 7315 C CA . ALA B 1 309 ? -2.762 27.828 -8.227 1 93.06 309 ALA B CA 1
ATOM 7316 C C . ALA B 1 309 ? -3.348 26.656 -8.992 1 93.06 309 ALA B C 1
ATOM 7318 O O . ALA B 1 309 ? -2.664 25.656 -9.219 1 93.06 309 ALA B O 1
ATOM 7319 N N . GLN B 1 310 ? -4.586 26.828 -9.414 1 90.75 310 GLN B N 1
ATOM 7320 C CA . GLN B 1 310 ? -5.258 25.766 -10.172 1 90.75 310 GLN B CA 1
ATOM 7321 C C . GLN B 1 310 ? -4.578 25.547 -11.523 1 90.75 310 GLN B C 1
ATOM 7323 O O . GLN B 1 310 ? -4.453 24.406 -11.984 1 90.75 310 GLN B O 1
ATOM 7328 N N . HIS B 1 311 ? -4.125 26.625 -12.055 1 92 311 HIS B N 1
ATOM 7329 C CA . HIS B 1 311 ? -3.432 26.562 -13.336 1 92 311 HIS B CA 1
ATOM 7330 C C . HIS B 1 311 ? -2.188 25.688 -13.25 1 92 311 HIS B C 1
ATOM 7332 O O . HIS B 1 311 ? -2.025 24.766 -14.039 1 92 311 HIS B O 1
ATOM 7338 N N . TYR B 1 312 ? -1.408 25.938 -12.297 1 94.56 312 TYR B N 1
ATOM 7339 C CA . TYR B 1 312 ? -0.163 25.188 -12.164 1 94.56 312 TYR B CA 1
ATOM 7340 C C . TYR B 1 312 ? -0.434 23.75 -11.734 1 94.56 312 TYR B C 1
ATOM 7342 O O . TYR B 1 312 ? 0.285 22.828 -12.133 1 94.56 312 TYR B O 1
ATOM 7350 N N . TYR B 1 313 ? -1.435 23.547 -10.922 1 92.06 313 TYR B N 1
ATOM 7351 C CA . TYR B 1 313 ? -1.786 22.188 -10.508 1 92.06 313 TYR B CA 1
ATOM 7352 C C . TYR B 1 313 ? -2.219 21.344 -11.711 1 92.06 313 TYR B C 1
ATOM 7354 O O . TYR B 1 313 ? -1.813 20.188 -11.844 1 92.06 313 TYR B O 1
ATOM 7362 N N . GLN B 1 314 ? -2.973 21.922 -12.555 1 88.81 314 GLN B N 1
ATOM 7363 C CA . GLN B 1 314 ? -3.453 21.219 -13.734 1 88.81 314 GLN B CA 1
ATOM 7364 C C . GLN B 1 314 ? -2.303 20.859 -14.672 1 88.81 314 GLN B C 1
ATOM 7366 O O . GLN B 1 314 ? -2.258 19.75 -15.219 1 88.81 314 GLN B O 1
ATOM 7371 N N . LEU B 1 315 ? -1.451 21.75 -14.781 1 91.88 315 LEU B N 1
ATOM 7372 C CA . LEU B 1 315 ? -0.286 21.484 -15.625 1 91.88 315 LEU B CA 1
ATOM 7373 C C . LEU B 1 315 ? 0.6 20.406 -15.008 1 91.88 315 LEU B C 1
ATOM 7375 O O . LEU B 1 315 ? 1.151 19.562 -15.719 1 91.88 315 LEU B O 1
ATOM 7379 N N . ALA B 1 316 ? 0.744 20.469 -13.703 1 93.06 316 ALA B N 1
ATOM 7380 C CA . ALA B 1 316 ? 1.546 19.453 -13.016 1 93.06 316 ALA B CA 1
ATOM 7381 C C . ALA B 1 316 ? 0.96 18.062 -13.219 1 93.06 316 ALA B C 1
ATOM 7383 O O . ALA B 1 316 ? 1.688 17.109 -13.516 1 93.06 316 ALA B O 1
ATOM 7384 N N . ARG B 1 317 ? -0.256 18.016 -13.039 1 88.56 317 ARG B N 1
ATOM 7385 C CA . ARG B 1 317 ? -0.952 16.75 -13.195 1 88.56 317 ARG B CA 1
ATOM 7386 C C . ARG B 1 317 ? -0.823 16.219 -14.625 1 88.56 317 ARG B C 1
ATOM 7388 O O . ARG B 1 317 ? -0.585 15.031 -14.836 1 88.56 317 ARG B O 1
ATOM 7395 N N . ALA B 1 318 ? -0.958 17.078 -15.555 1 86.31 318 ALA B N 1
ATOM 7396 C CA . ALA B 1 318 ? -0.817 16.703 -16.953 1 86.31 318 ALA B CA 1
ATOM 7397 C C . ALA B 1 318 ? 0.609 16.25 -17.266 1 86.31 318 ALA B C 1
ATOM 7399 O O . ALA B 1 318 ? 0.819 15.281 -18 1 86.31 318 ALA B O 1
ATOM 7400 N N . THR B 1 319 ? 1.524 16.953 -16.734 1 89.62 319 THR B N 1
ATOM 7401 C CA . THR B 1 319 ? 2.932 16.656 -16.984 1 89.62 319 THR B CA 1
ATOM 7402 C C . THR B 1 319 ? 3.32 15.312 -16.391 1 89.62 319 THR B C 1
ATOM 7404 O O . THR B 1 319 ? 4.105 14.562 -16.969 1 89.62 319 THR B O 1
ATOM 7407 N N . LEU B 1 320 ? 2.787 15.062 -15.266 1 87 320 LEU B N 1
ATOM 7408 C CA . LEU B 1 320 ? 3.072 13.805 -14.586 1 87 320 LEU B CA 1
ATOM 7409 C C . LEU B 1 320 ? 2.594 12.617 -15.422 1 87 320 LEU B C 1
ATOM 7411 O O . LEU B 1 320 ? 3.205 11.547 -15.398 1 87 320 LEU B O 1
ATOM 7415 N N . ALA B 1 321 ? 1.658 12.836 -16.141 1 80.56 321 ALA B N 1
ATOM 7416 C CA . ALA B 1 321 ? 1.043 11.773 -16.922 1 80.56 321 ALA B CA 1
ATOM 7417 C C . ALA B 1 321 ? 1.844 11.492 -18.188 1 80.56 321 ALA B C 1
ATOM 7419 O O . ALA B 1 321 ? 1.624 10.477 -18.859 1 80.56 321 ALA B O 1
ATOM 7420 N N . LEU B 1 322 ? 2.764 12.367 -18.516 1 81.81 322 LEU B N 1
ATOM 7421 C CA . LEU B 1 322 ? 3.576 12.164 -19.719 1 81.81 322 LEU B CA 1
ATOM 7422 C C . LEU B 1 322 ? 4.465 10.938 -19.578 1 81.81 322 LEU B C 1
ATOM 7424 O O . LEU B 1 322 ? 4.945 10.391 -20.562 1 81.81 322 LEU B O 1
ATOM 7428 N N . GLN B 1 323 ? 4.656 10.602 -18.344 1 77.75 323 GLN B N 1
ATOM 7429 C CA . GLN B 1 323 ? 5.383 9.383 -18 1 77.75 323 GLN B CA 1
ATOM 7430 C C . GLN B 1 323 ? 4.637 8.586 -16.938 1 77.75 323 GLN B C 1
ATOM 7432 O O . GLN B 1 323 ? 4.086 9.156 -16 1 77.75 323 GLN B O 1
ATOM 7437 N N . SER B 1 324 ? 4.625 7.258 -17.125 1 73.25 324 SER B N 1
ATOM 7438 C CA . SER B 1 324 ? 3.859 6.418 -16.203 1 73.25 324 SER B CA 1
ATOM 7439 C C . SER B 1 324 ? 4.391 6.52 -14.781 1 73.25 324 SER B C 1
ATOM 7441 O O . SER B 1 324 ? 5.574 6.273 -14.531 1 73.25 324 SER B O 1
ATOM 7443 N N . VAL B 1 325 ? 3.52 6.867 -13.891 1 76.81 325 VAL B N 1
ATOM 7444 C CA . VAL B 1 325 ? 3.857 7.008 -12.477 1 76.81 325 VAL B CA 1
ATOM 7445 C C . VAL B 1 325 ? 4.117 5.637 -11.867 1 76.81 325 VAL B C 1
ATOM 7447 O O . VAL B 1 325 ? 4.887 5.512 -10.906 1 76.81 325 VAL B O 1
ATOM 7450 N N . LEU B 1 326 ? 3.566 4.66 -12.5 1 72.75 326 LEU B N 1
ATOM 7451 C CA . LEU B 1 326 ? 3.668 3.33 -11.914 1 72.75 326 LEU B CA 1
ATOM 7452 C C . LEU B 1 326 ? 4.77 2.52 -12.586 1 72.75 326 LEU B C 1
ATOM 7454 O O . LEU B 1 326 ? 5.277 1.553 -12.016 1 72.75 326 LEU B O 1
ATOM 7458 N N . ALA B 1 327 ? 5.125 2.91 -13.836 1 67.62 327 ALA B N 1
ATOM 7459 C CA . ALA B 1 327 ? 6.145 2.16 -14.562 1 67.62 327 ALA B CA 1
ATOM 7460 C C . ALA B 1 327 ? 7.508 2.832 -14.445 1 67.62 327 ALA B C 1
ATOM 7462 O O . ALA B 1 327 ? 8.531 2.156 -14.305 1 67.62 327 ALA B O 1
ATOM 7463 N N . GLU B 1 328 ? 7.5 4.145 -14.57 1 73.81 328 GLU B N 1
ATOM 7464 C CA . GLU B 1 328 ? 8.734 4.918 -14.477 1 73.81 328 GLU B CA 1
ATOM 7465 C C . GLU B 1 328 ? 8.797 5.699 -13.164 1 73.81 328 GLU B C 1
ATOM 7467 O O . GLU B 1 328 ? 8.672 6.926 -13.156 1 73.81 328 GLU B O 1
ATOM 7472 N N . ARG B 1 329 ? 9.266 4.992 -12.234 1 82.69 329 ARG B N 1
ATOM 7473 C CA . ARG B 1 329 ? 9.203 5.512 -10.875 1 82.69 329 ARG B CA 1
ATOM 7474 C C . ARG B 1 329 ? 10.562 6.051 -10.43 1 82.69 329 ARG B C 1
ATOM 7476 O O . ARG B 1 329 ? 11.602 5.477 -10.766 1 82.69 329 ARG B O 1
ATOM 7483 N N . SER B 1 330 ? 10.469 7.199 -9.812 1 87.5 330 SER B N 1
ATOM 7484 C CA . SER B 1 330 ? 11.656 7.812 -9.234 1 87.5 330 SER B CA 1
ATOM 7485 C C . SER B 1 330 ? 11.328 8.555 -7.945 1 87.5 330 SER B C 1
ATOM 7487 O O . SER B 1 330 ? 10.156 8.672 -7.57 1 87.5 330 SER B O 1
ATOM 7489 N N . VAL B 1 331 ? 12.359 9.023 -7.34 1 90.19 331 VAL B N 1
ATOM 7490 C CA . VAL B 1 331 ? 12.172 9.797 -6.117 1 90.19 331 VAL B CA 1
ATOM 7491 C C . VAL B 1 331 ? 11.391 11.07 -6.426 1 90.19 331 VAL B C 1
ATOM 7493 O O . VAL B 1 331 ? 10.586 11.531 -5.609 1 90.19 331 VAL B O 1
ATOM 7496 N N . VAL B 1 332 ? 11.609 11.594 -7.605 1 92.5 332 VAL B N 1
ATOM 7497 C CA . VAL B 1 332 ? 10.922 12.812 -8.008 1 92.5 332 VAL B CA 1
ATOM 7498 C C . VAL B 1 332 ? 9.422 12.547 -8.133 1 92.5 332 VAL B C 1
ATOM 7500 O O . VAL B 1 332 ? 8.609 13.391 -7.758 1 92.5 332 VAL B O 1
ATOM 7503 N N . THR B 1 333 ? 9.109 11.367 -8.578 1 91.94 333 THR B N 1
ATOM 7504 C CA . THR B 1 333 ? 7.711 10.984 -8.695 1 91.94 333 THR B CA 1
ATOM 7505 C C . THR B 1 333 ? 7.027 11 -7.332 1 91.94 333 THR B C 1
ATOM 7507 O O . THR B 1 333 ? 5.91 11.5 -7.199 1 91.94 333 THR B O 1
ATOM 7510 N N . ILE B 1 334 ? 7.738 10.477 -6.375 1 94.31 334 ILE B N 1
ATOM 7511 C CA . ILE B 1 334 ? 7.191 10.414 -5.023 1 94.31 334 ILE B CA 1
ATOM 7512 C C . ILE B 1 334 ? 6.98 11.828 -4.484 1 94.31 334 ILE B C 1
ATOM 7514 O O . ILE B 1 334 ? 5.957 12.109 -3.857 1 94.31 334 ILE B O 1
ATOM 7518 N N . LYS B 1 335 ? 7.922 12.672 -4.766 1 95.5 335 LYS B N 1
ATOM 7519 C CA . LYS B 1 335 ? 7.828 14.047 -4.301 1 95.5 335 LYS B CA 1
ATOM 7520 C C . LYS B 1 335 ? 6.625 14.758 -4.914 1 95.5 335 LYS B C 1
ATOM 7522 O O . LYS B 1 335 ? 5.898 15.477 -4.223 1 95.5 335 LYS B O 1
ATOM 7527 N N . VAL B 1 336 ? 6.414 14.531 -6.148 1 95.5 336 VAL B N 1
ATOM 7528 C CA . VAL B 1 336 ? 5.301 15.172 -6.844 1 95.5 336 VAL B CA 1
ATOM 7529 C C . VAL B 1 336 ? 3.979 14.672 -6.266 1 95.5 336 VAL B C 1
ATOM 7531 O O . VAL B 1 336 ? 3.084 15.469 -5.969 1 95.5 336 VAL B O 1
ATOM 7534 N N . LEU B 1 337 ? 3.877 13.383 -6.066 1 93.38 337 LEU B N 1
ATOM 7535 C CA . LEU B 1 337 ? 2.652 12.805 -5.527 1 93.38 337 LEU B CA 1
ATOM 7536 C C . LEU B 1 337 ? 2.371 13.328 -4.121 1 93.38 337 LEU B C 1
ATOM 7538 O O . LEU B 1 337 ? 1.228 13.648 -3.791 1 93.38 337 LEU B O 1
ATOM 7542 N N . HIS B 1 338 ? 3.373 13.383 -3.373 1 96.12 338 HIS B N 1
ATOM 7543 C CA . HIS B 1 338 ? 3.232 13.898 -2.012 1 96.12 338 HIS B CA 1
ATOM 7544 C C . HIS B 1 338 ? 2.779 15.352 -2.014 1 96.12 338 HIS B C 1
ATOM 7546 O O . HIS B 1 338 ? 1.889 15.727 -1.247 1 96.12 338 HIS B O 1
ATOM 7552 N N . LEU B 1 339 ? 3.377 16.109 -2.844 1 96.69 339 LEU B N 1
ATOM 7553 C CA . LEU B 1 339 ? 3.012 17.516 -2.92 1 96.69 339 LEU B CA 1
ATOM 7554 C C . LEU B 1 339 ? 1.605 17.688 -3.488 1 96.69 339 LEU B C 1
ATOM 7556 O O . LEU B 1 339 ? 0.875 18.594 -3.09 1 96.69 339 LEU B O 1
ATOM 7560 N N . MET B 1 340 ? 1.231 16.844 -4.395 1 93.75 340 MET B N 1
ATOM 7561 C CA . MET B 1 340 ? -0.144 16.859 -4.883 1 93.75 340 MET B CA 1
ATOM 7562 C C . MET B 1 340 ? -1.125 16.531 -3.762 1 93.75 340 MET B C 1
ATOM 7564 O O . MET B 1 340 ? -2.223 17.094 -3.711 1 93.75 340 MET B O 1
ATOM 7568 N N . SER B 1 341 ? -0.686 15.641 -2.934 1 93.81 341 SER B N 1
ATOM 7569 C CA . SER B 1 341 ? -1.497 15.336 -1.758 1 93.81 341 SER B CA 1
ATOM 7570 C C . SER B 1 341 ? -1.693 16.578 -0.892 1 93.81 341 SER B C 1
ATOM 7572 O O . SER B 1 341 ? -2.812 16.875 -0.466 1 93.81 341 SER B O 1
ATOM 7574 N N . ILE B 1 342 ? -0.633 17.266 -0.701 1 94.56 342 ILE B N 1
ATOM 7575 C CA . ILE B 1 342 ? -0.684 18.469 0.126 1 94.56 342 ILE B CA 1
ATOM 7576 C C . ILE B 1 342 ? -1.568 19.516 -0.542 1 94.56 342 ILE B C 1
ATOM 7578 O O . ILE B 1 342 ? -2.406 20.141 0.114 1 94.56 342 ILE B O 1
ATOM 7582 N N . TYR B 1 343 ? -1.393 19.719 -1.832 1 93.75 343 TYR B N 1
ATOM 7583 C CA . TYR B 1 343 ? -2.209 20.672 -2.572 1 93.75 343 TYR B CA 1
ATOM 7584 C C . TYR B 1 343 ? -3.693 20.359 -2.406 1 93.75 343 TYR B C 1
ATOM 7586 O O . TYR B 1 343 ? -4.484 21.25 -2.086 1 93.75 343 TYR B O 1
ATOM 7594 N N . ASN B 1 344 ? -4.027 19.125 -2.562 1 89.88 344 ASN B N 1
ATOM 7595 C CA . ASN B 1 344 ? -5.43 18.734 -2.49 1 89.88 344 ASN B CA 1
ATOM 7596 C C . ASN B 1 344 ? -5.965 18.828 -1.065 1 89.88 344 ASN B C 1
ATOM 7598 O O . ASN B 1 344 ? -7.152 19.078 -0.858 1 89.88 344 ASN B O 1
ATOM 7602 N N . GLY B 1 345 ? -5.133 18.672 -0.156 1 88.88 345 GLY B N 1
ATOM 7603 C CA . GLY B 1 345 ? -5.527 18.797 1.237 1 88.88 345 GLY B CA 1
ATOM 7604 C C . GLY B 1 345 ? -5.797 20.234 1.653 1 88.88 345 GLY B C 1
ATOM 7605 O O . GLY B 1 345 ? -6.344 20.484 2.73 1 88.88 345 GLY B O 1
ATOM 7606 N N . MET B 1 346 ? -5.484 21.141 0.678 1 88.69 346 MET B N 1
ATOM 7607 C CA . MET B 1 346 ? -5.652 22.562 1.011 1 88.69 346 MET B CA 1
ATOM 7608 C C . MET B 1 346 ? -6.574 23.25 0.013 1 88.69 346 MET B C 1
ATOM 7610 O O . MET B 1 346 ? -6.84 24.438 0.133 1 88.69 346 MET B O 1
ATOM 7614 N N . SER B 1 347 ? -7.074 22.5 -1.024 1 76.75 347 SER B N 1
ATOM 7615 C CA . SER B 1 347 ? -7.719 23.125 -2.168 1 76.75 347 SER B CA 1
ATOM 7616 C C . SER B 1 347 ? -9.211 23.359 -1.908 1 76.75 347 SER B C 1
ATOM 7618 O O . SER B 1 347 ? -9.938 23.781 -2.801 1 76.75 347 SER B O 1
ATOM 7620 N N . GLY B 1 348 ? -9.648 23.359 -0.741 1 67.5 348 GLY B N 1
ATOM 7621 C CA . GLY B 1 348 ? -10.953 23.891 -0.38 1 67.5 348 GLY B CA 1
ATOM 7622 C C . GLY B 1 348 ? -12.094 22.953 -0.741 1 67.5 348 GLY B C 1
ATOM 7623 O O . GLY B 1 348 ? -13.234 23.156 -0.321 1 67.5 348 GLY B O 1
ATOM 7624 N N . LYS B 1 349 ? -11.836 21.906 -1.685 1 69.31 349 LYS B N 1
ATOM 7625 C CA . LYS B 1 349 ? -12.914 20.984 -2.027 1 69.31 349 LYS B CA 1
ATOM 7626 C C . LYS B 1 349 ? -12.766 19.672 -1.27 1 69.31 349 LYS B C 1
ATOM 7628 O O . LYS B 1 349 ? -11.688 19.078 -1.245 1 69.31 349 LYS B O 1
ATOM 7633 N N . GLU B 1 350 ? -13.805 19.312 -0.646 1 63.91 350 GLU B N 1
ATOM 7634 C CA . GLU B 1 350 ? -13.766 18.109 0.167 1 63.91 350 GLU B CA 1
ATOM 7635 C C . GLU B 1 350 ? -13.438 16.875 -0.682 1 63.91 350 GLU B C 1
ATOM 7637 O O . GLU B 1 350 ? -12.766 15.961 -0.216 1 63.91 350 GLU B O 1
ATOM 7642 N N . SER B 1 351 ? -13.961 16.875 -1.846 1 64.56 351 SER B N 1
ATOM 7643 C CA . SER B 1 351 ? -13.625 15.766 -2.738 1 64.56 351 SER B CA 1
ATOM 7644 C C . SER B 1 351 ? -12.117 15.656 -2.932 1 64.56 351 SER B C 1
ATOM 7646 O O . SER B 1 351 ? -11.586 14.562 -3.146 1 64.56 351 SER B O 1
ATOM 7648 N N . ASN B 1 352 ? -11.547 16.719 -2.646 1 74.88 352 ASN B N 1
ATOM 7649 C CA . ASN B 1 352 ? -10.102 16.75 -2.85 1 74.88 352 ASN B CA 1
ATOM 7650 C C . ASN B 1 352 ? -9.352 16.125 -1.667 1 74.88 352 ASN B C 1
ATOM 7652 O O . ASN B 1 352 ? -8.234 15.648 -1.817 1 74.88 352 ASN B O 1
ATOM 7656 N N . LEU B 1 353 ? -10.078 16.156 -0.598 1 79.56 353 LEU B N 1
ATOM 7657 C CA . LEU B 1 353 ? -9.398 15.602 0.564 1 79.56 353 LEU B CA 1
ATOM 7658 C C . LEU B 1 353 ? -9.195 14.102 0.407 1 79.56 353 LEU B C 1
ATOM 7660 O O . LEU B 1 353 ? -8.141 13.57 0.749 1 79.56 353 LEU B O 1
ATOM 7664 N N . GLU B 1 354 ? -10.172 13.438 -0.077 1 80.94 354 GLU B N 1
ATOM 7665 C CA . GLU B 1 354 ? -10.016 12.016 -0.35 1 80.94 354 GLU B CA 1
ATOM 7666 C C . GLU B 1 354 ? -8.906 11.766 -1.368 1 80.94 354 GLU B C 1
ATOM 7668 O O . GLU B 1 354 ? -8.156 10.797 -1.259 1 80.94 354 GLU B O 1
ATOM 7673 N N . GLN B 1 355 ? -8.867 12.648 -2.307 1 82 355 GLN B N 1
ATOM 7674 C CA . GLN B 1 355 ? -7.789 12.555 -3.285 1 82 355 GLN B CA 1
ATOM 7675 C C . GLN B 1 355 ? -6.426 12.75 -2.623 1 82 355 GLN B C 1
ATOM 7677 O O . GLN B 1 355 ? -5.441 12.117 -3.018 1 82 355 GLN B O 1
ATOM 7682 N N . SER B 1 356 ? -6.461 13.633 -1.716 1 89.56 356 SER B N 1
ATOM 7683 C CA . SER B 1 356 ? -5.23 13.859 -0.964 1 89.56 356 SER B CA 1
ATOM 7684 C C . SER B 1 356 ? -4.738 12.57 -0.312 1 89.56 356 SER B C 1
ATOM 7686 O O . SER B 1 356 ? -3.557 12.234 -0.407 1 89.56 356 SER B O 1
ATOM 7688 N N . TYR B 1 357 ? -5.637 11.867 0.291 1 88.12 357 TYR B N 1
ATOM 7689 C CA . TYR B 1 357 ? -5.273 10.625 0.952 1 88.12 357 TYR B CA 1
ATOM 7690 C C . TYR B 1 357 ? -4.762 9.602 -0.055 1 88.12 357 TYR B C 1
ATOM 7692 O O . TYR B 1 357 ? -3.762 8.922 0.194 1 88.12 357 TYR B O 1
ATOM 7700 N N . VAL B 1 358 ? -5.348 9.578 -1.15 1 85.19 358 VAL B N 1
ATOM 7701 C CA . VAL B 1 358 ? -5.012 8.602 -2.184 1 85.19 358 VAL B CA 1
ATOM 7702 C C . VAL B 1 358 ? -3.609 8.891 -2.723 1 85.19 358 VAL B C 1
ATOM 7704 O O . VAL B 1 358 ? -2.82 7.965 -2.936 1 85.19 358 VAL B O 1
ATOM 7707 N N . PHE B 1 359 ? -3.305 10.109 -2.955 1 89.38 359 PHE B N 1
ATOM 7708 C CA . PHE B 1 359 ? -2.004 10.477 -3.5 1 89.38 359 PHE B CA 1
ATOM 7709 C C . PHE B 1 359 ? -0.888 10.125 -2.523 1 89.38 359 PHE B C 1
ATOM 7711 O O . PHE B 1 359 ? 0.181 9.672 -2.932 1 89.38 359 PHE B O 1
ATOM 7718 N N . LEU B 1 360 ? -1.186 10.352 -1.331 1 93.19 360 LEU B N 1
ATOM 7719 C CA . LEU B 1 360 ? -0.166 10.016 -0.342 1 93.19 360 LEU B CA 1
ATOM 7720 C C . LEU B 1 360 ? 0.025 8.508 -0.244 1 93.19 360 LEU B C 1
ATOM 7722 O O . LEU B 1 360 ? 1.152 8.031 -0.104 1 93.19 360 LEU B O 1
ATOM 7726 N N . ASP B 1 361 ? -1.031 7.781 -0.284 1 89.19 361 ASP B N 1
ATOM 7727 C CA . ASP B 1 361 ? -0.935 6.324 -0.296 1 89.19 361 ASP B CA 1
ATOM 7728 C C . ASP B 1 361 ? -0.143 5.836 -1.507 1 89.19 361 ASP B C 1
ATOM 7730 O O . ASP B 1 361 ? 0.686 4.93 -1.389 1 89.19 361 ASP B O 1
ATOM 7734 N N . LEU B 1 362 ? -0.479 6.43 -2.59 1 87.94 362 LEU B N 1
ATOM 7735 C CA . LEU B 1 362 ? 0.23 6.07 -3.812 1 87.94 362 LEU B CA 1
ATOM 7736 C C . LEU B 1 362 ? 1.717 6.391 -3.693 1 87.94 362 LEU B C 1
ATOM 7738 O O . LEU B 1 362 ? 2.562 5.621 -4.148 1 87.94 362 LEU B O 1
ATOM 7742 N N . ALA B 1 363 ? 2.01 7.535 -3.15 1 92.31 363 ALA B N 1
ATOM 7743 C CA . ALA B 1 363 ? 3.408 7.895 -2.922 1 92.31 363 ALA B CA 1
ATOM 7744 C C . ALA B 1 363 ? 4.109 6.848 -2.061 1 92.31 363 ALA B C 1
ATOM 7746 O O . ALA B 1 363 ? 5.25 6.469 -2.338 1 92.31 363 ALA B O 1
ATOM 7747 N N . GLY B 1 364 ? 3.455 6.43 -1.053 1 91.06 364 GLY B N 1
ATOM 7748 C CA . GLY B 1 364 ? 4.012 5.387 -0.206 1 91.06 364 GLY B CA 1
ATOM 7749 C C . GLY B 1 364 ? 4.262 4.086 -0.947 1 91.06 364 GLY B C 1
ATOM 7750 O O . GLY B 1 364 ? 5.297 3.449 -0.759 1 91.06 364 GLY B O 1
ATOM 7751 N N . GLN B 1 365 ? 3.381 3.725 -1.751 1 87.12 365 GLN B N 1
ATOM 7752 C CA . GLN B 1 365 ? 3.516 2.49 -2.518 1 87.12 365 GLN B CA 1
ATOM 7753 C C . GLN B 1 365 ? 4.691 2.572 -3.488 1 87.12 365 GLN B C 1
ATOM 7755 O O . GLN B 1 365 ? 5.461 1.619 -3.623 1 87.12 365 GLN B O 1
ATOM 7760 N N . VAL B 1 366 ? 4.75 3.676 -4.188 1 88.38 366 VAL B N 1
ATOM 7761 C CA . VAL B 1 366 ? 5.844 3.875 -5.129 1 88.38 366 VAL B CA 1
ATOM 7762 C C . VAL B 1 366 ? 7.176 3.875 -4.383 1 88.38 366 VAL B C 1
ATOM 7764 O O . VAL B 1 366 ? 8.18 3.361 -4.891 1 88.38 366 VAL B O 1
ATOM 7767 N N . ALA B 1 367 ? 7.164 4.418 -3.232 1 91.12 367 ALA B N 1
ATOM 7768 C CA . ALA B 1 367 ? 8.383 4.441 -2.42 1 91.12 367 ALA B CA 1
ATOM 7769 C C . ALA B 1 367 ? 8.891 3.029 -2.152 1 91.12 367 ALA B C 1
ATOM 7771 O O . ALA B 1 367 ? 10.094 2.775 -2.203 1 91.12 367 ALA B O 1
ATOM 7772 N N . LEU B 1 368 ? 8.031 2.098 -1.936 1 87.12 368 LEU B N 1
ATOM 7773 C CA . LEU B 1 368 ? 8.414 0.713 -1.679 1 87.12 368 LEU B CA 1
ATOM 7774 C C . LEU B 1 368 ? 8.938 0.048 -2.949 1 87.12 368 LEU B C 1
ATOM 7776 O O . LEU B 1 368 ? 9.859 -0.765 -2.896 1 87.12 368 LEU B O 1
ATOM 7780 N N . GLN B 1 369 ? 8.328 0.415 -4 1 85.62 369 GLN B N 1
ATOM 7781 C CA . GLN B 1 369 ? 8.68 -0.204 -5.273 1 85.62 369 GLN B CA 1
ATOM 7782 C C . GLN B 1 369 ? 10.086 0.205 -5.719 1 85.62 369 GLN B C 1
ATOM 7784 O O . GLN B 1 369 ? 10.742 -0.521 -6.469 1 85.62 369 GLN B O 1
ATOM 7789 N N . ILE B 1 370 ? 10.516 1.334 -5.219 1 87.69 370 ILE B N 1
ATOM 7790 C CA . ILE B 1 370 ? 11.828 1.785 -5.656 1 87.69 370 ILE B CA 1
ATOM 7791 C C . ILE B 1 370 ? 12.844 1.588 -4.527 1 87.69 370 ILE B C 1
ATOM 7793 O O . ILE B 1 370 ? 13.977 2.072 -4.609 1 87.69 370 ILE B O 1
ATOM 7797 N N . GLY B 1 371 ? 12.461 0.975 -3.471 1 86.88 371 GLY B N 1
ATOM 7798 C CA . GLY B 1 371 ? 13.375 0.668 -2.381 1 86.88 371 GLY B CA 1
ATOM 7799 C C . GLY B 1 371 ? 13.734 1.882 -1.543 1 86.88 371 GLY B C 1
ATOM 7800 O O . GLY B 1 371 ? 14.82 1.949 -0.972 1 86.88 371 GLY B O 1
ATOM 7801 N N . PHE B 1 372 ? 12.844 2.844 -1.479 1 90.19 372 PHE B N 1
ATOM 7802 C CA . PHE B 1 372 ? 13.086 4.086 -0.755 1 90.19 372 PHE B CA 1
ATOM 7803 C C . PHE B 1 372 ? 13.203 3.828 0.742 1 90.19 372 PHE B C 1
ATOM 7805 O O . PHE B 1 372 ? 13.758 4.645 1.479 1 90.19 372 PHE B O 1
ATOM 7812 N N . HIS B 1 373 ? 12.688 2.732 1.224 1 89.69 373 HIS B N 1
ATOM 7813 C CA . HIS B 1 373 ? 12.695 2.373 2.639 1 89.69 373 HIS B CA 1
ATOM 7814 C C . HIS B 1 373 ? 14.047 1.798 3.051 1 89.69 373 HIS B C 1
ATOM 7816 O O . HIS B 1 373 ? 14.305 1.604 4.242 1 89.69 373 HIS B O 1
ATOM 7822 N N . VAL B 1 374 ? 14.867 1.548 2.057 1 88.75 374 VAL B N 1
ATOM 7823 C CA . VAL B 1 374 ? 16.219 1.057 2.314 1 88.75 374 VAL B CA 1
ATOM 7824 C C . VAL B 1 374 ? 17.188 2.23 2.365 1 88.75 374 VAL B C 1
ATOM 7826 O O . VAL B 1 374 ? 17.094 3.168 1.571 1 88.75 374 VAL B O 1
ATOM 7829 N N . ASP B 1 375 ? 18.141 2.174 3.236 1 91.25 375 ASP B N 1
ATOM 7830 C CA . ASP B 1 375 ? 19.094 3.268 3.383 1 91.25 375 ASP B CA 1
ATOM 7831 C C . ASP B 1 375 ? 19.906 3.473 2.1 1 91.25 375 ASP B C 1
ATOM 7833 O O . ASP B 1 375 ? 20.391 2.51 1.512 1 91.25 375 ASP B O 1
ATOM 7837 N N . PRO B 1 376 ? 20.031 4.688 1.725 1 89.19 376 PRO B N 1
ATOM 7838 C CA . PRO B 1 376 ? 20.672 4.965 0.441 1 89.19 376 PRO B CA 1
ATOM 7839 C C . PRO B 1 376 ? 22.156 4.562 0.426 1 89.19 376 PRO B C 1
ATOM 7841 O O . PRO B 1 376 ? 22.734 4.371 -0.646 1 89.19 376 PRO B O 1
ATOM 7844 N N . VAL B 1 377 ? 22.766 4.402 1.538 1 86.19 377 VAL B N 1
ATOM 7845 C CA . VAL B 1 377 ? 24.172 4.07 1.603 1 86.19 377 VAL B CA 1
ATOM 7846 C C . VAL B 1 377 ? 24.422 2.691 0.991 1 86.19 377 VAL B C 1
ATOM 7848 O O . VAL B 1 377 ? 25.484 2.43 0.423 1 86.19 377 VAL B O 1
ATOM 7851 N N . ILE B 1 378 ? 23.5 1.879 1.042 1 83.12 378 ILE B N 1
ATOM 7852 C CA . ILE B 1 378 ? 23.594 0.522 0.517 1 83.12 378 ILE B CA 1
ATOM 7853 C C . ILE B 1 378 ? 23.797 0.57 -0.998 1 83.12 378 ILE B C 1
ATOM 7855 O O . ILE B 1 378 ? 24.406 -0.324 -1.58 1 83.12 378 ILE B O 1
ATOM 7859 N N . TRP B 1 379 ? 23.25 1.637 -1.562 1 82 379 TRP B N 1
ATOM 7860 C CA . TRP B 1 379 ? 23.344 1.781 -3.012 1 82 379 TRP B CA 1
ATOM 7861 C C . TRP B 1 379 ? 24.531 2.641 -3.398 1 82 379 TRP B C 1
ATOM 7863 O O . TRP B 1 379 ? 24.656 3.059 -4.555 1 82 379 TRP B O 1
ATOM 7873 N N . GLY B 1 380 ? 25.344 3.09 -2.416 1 83.06 380 GLY B N 1
ATOM 7874 C CA . GLY B 1 380 ? 26.547 3.869 -2.689 1 83.06 380 GLY B CA 1
ATOM 7875 C C . GLY B 1 380 ? 26.281 5.367 -2.701 1 83.06 380 GLY B C 1
ATOM 7876 O O . GLY B 1 380 ? 27.172 6.148 -3.059 1 83.06 380 GLY B O 1
ATOM 7877 N N . LEU B 1 381 ? 25.078 5.695 -2.385 1 86.06 381 LEU B N 1
ATOM 7878 C CA . LEU B 1 381 ? 24.781 7.121 -2.309 1 86.06 381 LEU B CA 1
ATOM 7879 C C . LEU B 1 381 ? 25.359 7.73 -1.038 1 86.06 381 LEU B C 1
ATOM 7881 O O . LEU B 1 381 ? 25.281 7.129 0.036 1 86.06 381 LEU B O 1
ATOM 7885 N N . LYS B 1 382 ? 26.062 8.922 -1.223 1 86.25 382 LYS B N 1
ATOM 7886 C CA . LYS B 1 382 ? 26.734 9.547 -0.086 1 86.25 382 LYS B CA 1
ATOM 7887 C C . LYS B 1 382 ? 26.516 11.062 -0.091 1 86.25 382 LYS B C 1
ATOM 7889 O O . LYS B 1 382 ? 25.969 11.609 -1.041 1 86.25 382 LYS B O 1
ATOM 7894 N N . GLY B 1 383 ? 26.844 11.641 1.027 1 87.69 383 GLY B N 1
ATOM 7895 C CA . GLY B 1 383 ? 26.844 13.094 1.131 1 87.69 383 GLY B CA 1
ATOM 7896 C C . GLY B 1 383 ? 25.438 13.68 1.151 1 87.69 383 GLY B C 1
ATOM 7897 O O . GLY B 1 383 ? 24.562 13.172 1.846 1 87.69 383 GLY B O 1
ATOM 7898 N N . ARG B 1 384 ? 25.266 14.703 0.465 1 85.56 384 ARG B N 1
ATOM 7899 C CA . ARG B 1 384 ? 24.016 15.461 0.479 1 85.56 384 ARG B CA 1
ATOM 7900 C C . ARG B 1 384 ? 22.859 14.641 -0.099 1 85.56 384 ARG B C 1
ATOM 7902 O O . ARG B 1 384 ? 21.734 14.719 0.386 1 85.56 384 ARG B O 1
ATOM 7909 N N . GLU B 1 385 ? 23.188 13.914 -1.092 1 86.94 385 GLU B N 1
ATOM 7910 C CA . GLU B 1 385 ? 22.141 13.117 -1.725 1 86.94 385 GLU B CA 1
ATOM 7911 C C . GLU B 1 385 ? 21.562 12.094 -0.748 1 86.94 385 GLU B C 1
ATOM 7913 O O . GLU B 1 385 ? 20.344 11.898 -0.694 1 86.94 385 GLU B O 1
ATOM 7918 N N . ALA B 1 386 ? 22.406 11.453 -0.02 1 91.12 386 ALA B N 1
ATOM 7919 C CA . ALA B 1 386 ? 21.953 10.5 0.983 1 91.12 386 ALA B CA 1
ATOM 7920 C C . ALA B 1 386 ? 21.141 11.188 2.08 1 91.12 386 ALA B C 1
ATOM 7922 O O . ALA B 1 386 ? 20.125 10.672 2.533 1 91.12 386 ALA B O 1
ATOM 7923 N N . TYR B 1 387 ? 21.641 12.359 2.443 1 90.44 387 TYR B N 1
ATOM 7924 C CA . TYR B 1 387 ? 20.953 13.125 3.484 1 90.44 387 TYR B CA 1
ATOM 7925 C C . TYR B 1 387 ? 19.562 13.523 3.045 1 90.44 387 TYR B C 1
ATOM 7927 O O . TYR B 1 387 ? 18.594 13.328 3.779 1 90.44 387 TYR B O 1
ATOM 7935 N N . ASP B 1 388 ? 19.438 14.07 1.87 1 88.06 388 ASP B N 1
ATOM 7936 C CA . ASP B 1 388 ? 18.156 14.516 1.357 1 88.06 388 ASP B CA 1
ATOM 7937 C C . ASP B 1 388 ? 17.172 13.352 1.227 1 88.06 388 ASP B C 1
ATOM 7939 O O . ASP B 1 388 ? 15.977 13.508 1.487 1 88.06 388 ASP B O 1
ATOM 7943 N N . ARG B 1 389 ? 17.672 12.25 0.834 1 91.25 389 ARG B N 1
ATOM 7944 C CA . ARG B 1 389 ? 16.828 11.07 0.682 1 91.25 389 ARG B CA 1
ATOM 7945 C C . ARG B 1 389 ? 16.328 10.578 2.033 1 91.25 389 ARG B C 1
ATOM 7947 O O . ARG B 1 389 ? 15.156 10.211 2.168 1 91.25 389 ARG B O 1
ATOM 7954 N N . ARG B 1 390 ? 17.219 10.594 2.975 1 92.44 390 ARG B N 1
ATOM 7955 C CA . ARG B 1 390 ? 16.812 10.188 4.316 1 92.44 390 ARG B CA 1
ATOM 7956 C C . ARG B 1 390 ? 15.758 11.133 4.879 1 92.44 390 ARG B C 1
ATOM 7958 O O . ARG B 1 390 ? 14.742 10.688 5.426 1 92.44 390 ARG B O 1
ATOM 7965 N N . VAL B 1 391 ? 16 12.367 4.723 1 90.88 391 VAL B N 1
ATOM 7966 C CA . VAL B 1 391 ? 15.102 13.383 5.25 1 90.88 391 VAL B CA 1
ATOM 7967 C C . VAL B 1 391 ? 13.719 13.234 4.613 1 90.88 391 VAL B C 1
ATOM 7969 O O . VAL B 1 391 ? 12.703 13.227 5.312 1 90.88 391 VAL B O 1
ATOM 7972 N N . TYR B 1 392 ? 13.758 13.117 3.398 1 92.19 392 TYR B N 1
ATOM 7973 C CA . TYR B 1 392 ? 12.461 13.031 2.727 1 92.19 392 TYR B CA 1
ATOM 7974 C C . TYR B 1 392 ? 11.758 11.719 3.068 1 92.19 392 TYR B C 1
ATOM 7976 O O . TYR B 1 392 ? 10.539 11.688 3.225 1 92.19 392 TYR B O 1
ATOM 7984 N N . PHE B 1 393 ? 12.492 10.578 3.197 1 94.88 393 PHE B N 1
ATOM 7985 C CA . PHE B 1 393 ? 11.852 9.32 3.541 1 94.88 393 PHE B CA 1
ATOM 7986 C C . PHE B 1 393 ? 11.133 9.422 4.879 1 94.88 393 PHE B C 1
ATOM 7988 O O . PHE B 1 393 ? 9.977 9.008 5 1 94.88 393 PHE B O 1
ATOM 7995 N N . TRP B 1 394 ? 11.742 9.977 5.746 1 92.38 394 TRP B N 1
ATOM 7996 C CA . TRP B 1 394 ? 11.156 10.023 7.082 1 92.38 394 TRP B CA 1
ATOM 7997 C C . TRP B 1 394 ? 10 11.023 7.133 1 92.38 394 TRP B C 1
ATOM 7999 O O . TRP B 1 394 ? 9.047 10.836 7.891 1 92.38 394 TRP B O 1
ATOM 8009 N N . ASN B 1 395 ? 10.078 12.039 6.328 1 91.94 395 ASN B N 1
ATOM 8010 C CA . ASN B 1 395 ? 8.922 12.922 6.207 1 91.94 395 ASN B CA 1
ATOM 8011 C C . ASN B 1 395 ? 7.734 12.211 5.57 1 91.94 395 ASN B C 1
ATOM 8013 O O . ASN B 1 395 ? 6.594 12.383 6.004 1 91.94 395 ASN B O 1
ATOM 8017 N N . LEU B 1 396 ? 8.055 11.445 4.547 1 94.06 396 LEU B N 1
ATOM 8018 C CA . LEU B 1 396 ? 7 10.672 3.904 1 94.06 396 LEU B CA 1
ATOM 8019 C C . LEU B 1 396 ? 6.387 9.672 4.887 1 94.06 396 LEU B C 1
ATOM 8021 O O . LEU B 1 396 ? 5.16 9.539 4.949 1 94.06 396 LEU B O 1
ATOM 8025 N N . MET B 1 397 ? 7.254 9.055 5.609 1 93.19 397 MET B N 1
ATOM 8026 C CA . MET B 1 397 ? 6.801 8.086 6.605 1 93.19 397 MET B CA 1
ATOM 8027 C C . MET B 1 397 ? 5.895 8.75 7.637 1 93.19 397 MET B C 1
ATOM 8029 O O . MET B 1 397 ? 4.836 8.219 7.973 1 93.19 397 MET B O 1
ATOM 8033 N N . SER B 1 398 ? 6.301 9.859 8.086 1 92.31 398 SER B N 1
ATOM 8034 C CA . SER B 1 398 ? 5.5 10.578 9.07 1 92.31 398 SER B CA 1
ATOM 8035 C C . SER B 1 398 ? 4.141 10.969 8.492 1 92.31 398 SER B C 1
ATOM 8037 O O . SER B 1 398 ? 3.115 10.844 9.164 1 92.31 398 SER B O 1
ATOM 8039 N N . ALA B 1 399 ? 4.164 11.438 7.34 1 93.69 399 ALA B N 1
ATOM 8040 C CA . ALA B 1 399 ? 2.924 11.852 6.688 1 93.69 399 ALA B CA 1
ATOM 8041 C C . ALA B 1 399 ? 1.957 10.68 6.555 1 93.69 399 ALA B C 1
ATOM 8043 O O . ALA B 1 399 ? 0.765 10.812 6.844 1 93.69 399 ALA B O 1
ATOM 8044 N N . VAL B 1 400 ? 2.49 9.586 6.137 1 93.62 400 VAL B N 1
ATOM 8045 C CA . VAL B 1 400 ? 1.669 8.398 5.934 1 93.62 400 VAL B CA 1
ATOM 8046 C C . VAL B 1 400 ? 1.096 7.93 7.27 1 93.62 400 VAL B C 1
ATOM 8048 O O . VAL B 1 400 ? -0.08 7.57 7.355 1 93.62 400 VAL B O 1
ATOM 8051 N N . LEU B 1 401 ? 1.873 7.973 8.266 1 93.31 401 LEU B N 1
ATOM 8052 C CA . LEU B 1 401 ? 1.437 7.512 9.578 1 93.31 401 LEU B CA 1
ATOM 8053 C C . LEU B 1 401 ? 0.356 8.43 10.141 1 93.31 401 LEU B C 1
ATOM 8055 O O . LEU B 1 401 ? -0.655 7.953 10.664 1 93.31 401 LEU B O 1
ATOM 8059 N N . TRP B 1 402 ? 0.556 9.641 10.031 1 93.25 402 TRP B N 1
ATOM 8060 C CA . TRP B 1 402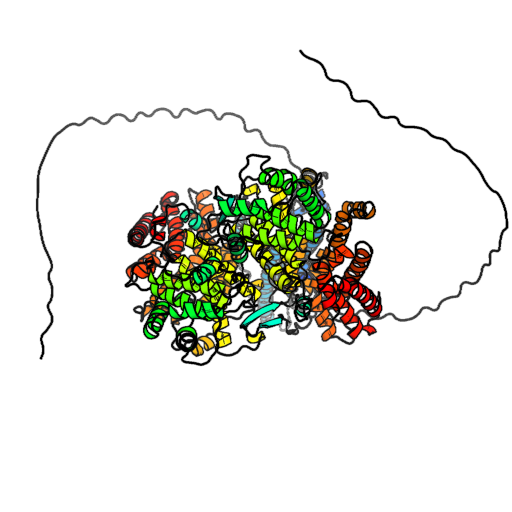 ? -0.448 10.57 10.531 1 93.25 402 TRP B CA 1
ATOM 8061 C C . TRP B 1 402 ? -1.755 10.438 9.766 1 93.25 402 TRP B C 1
ATOM 8063 O O . TRP B 1 402 ? -2.84 10.508 10.344 1 93.25 402 TRP B O 1
ATOM 8073 N N . GLN B 1 403 ? -1.644 10.297 8.5 1 92.94 403 GLN B N 1
ATOM 8074 C CA . GLN B 1 403 ? -2.854 10.078 7.719 1 92.94 403 GLN B CA 1
ATOM 8075 C C . GLN B 1 403 ? -3.592 8.828 8.188 1 92.94 403 GLN B C 1
ATOM 8077 O O . GLN B 1 403 ? -4.824 8.812 8.242 1 92.94 403 GLN B O 1
ATOM 8082 N N . SER B 1 404 ? -2.85 7.832 8.43 1 92.5 404 SER B N 1
ATOM 8083 C CA . SER B 1 404 ? -3.455 6.586 8.891 1 92.5 404 SER B CA 1
ATOM 8084 C C . SER B 1 404 ? -4.223 6.793 10.188 1 92.5 404 SER B C 1
ATOM 8086 O O . SER B 1 404 ? -5.305 6.227 10.375 1 92.5 404 SER B O 1
ATOM 8088 N N . LEU B 1 405 ? -3.742 7.594 11.047 1 92.31 405 LEU B N 1
ATOM 8089 C CA . LEU B 1 405 ? -4.422 7.867 12.312 1 92.31 405 LEU B CA 1
ATOM 8090 C C . LEU B 1 405 ? -5.691 8.68 12.078 1 92.31 405 LEU B C 1
ATOM 8092 O O . LEU B 1 405 ? -6.719 8.43 12.703 1 92.31 405 LEU B O 1
ATOM 8096 N N . VAL B 1 406 ? -5.555 9.562 11.203 1 91.81 406 VAL B N 1
ATOM 8097 C CA . VAL B 1 406 ? -6.672 10.469 10.953 1 91.81 406 VAL B CA 1
ATOM 8098 C C . VAL B 1 406 ? -7.801 9.711 10.258 1 91.81 406 VAL B C 1
ATOM 8100 O O . VAL B 1 406 ? -8.977 9.93 10.555 1 91.81 406 VAL B O 1
ATOM 8103 N N . THR B 1 407 ? -7.457 8.836 9.359 1 90.12 407 THR B N 1
ATOM 8104 C CA . THR B 1 407 ? -8.477 8.141 8.578 1 90.12 407 THR B CA 1
ATOM 8105 C C . THR B 1 407 ? -8.867 6.828 9.25 1 90.12 407 THR B C 1
ATOM 8107 O O . THR B 1 407 ? -9.938 6.281 8.977 1 90.12 407 THR B O 1
ATOM 8110 N N . GLY B 1 408 ? -7.926 6.312 10.086 1 90 408 GLY B N 1
ATOM 8111 C CA . GLY B 1 408 ? -8.141 5 10.68 1 90 408 GLY B CA 1
ATOM 8112 C C . GLY B 1 408 ? -7.832 3.861 9.727 1 90 408 GLY B C 1
ATOM 8113 O O . GLY B 1 408 ? -8.195 2.713 9.984 1 90 408 GLY B O 1
ATOM 8114 N N . ARG B 1 409 ? -7.223 4.168 8.617 1 89 409 ARG B N 1
ATOM 8115 C CA . ARG B 1 409 ? -6.828 3.154 7.645 1 89 409 ARG B CA 1
ATOM 8116 C C . ARG B 1 409 ? -5.379 2.725 7.855 1 89 409 ARG B C 1
ATOM 8118 O O . ARG B 1 409 ? -4.523 3.553 8.172 1 89 409 ARG B O 1
ATOM 8125 N N . PRO B 1 410 ? -5.098 1.425 7.656 1 87.62 410 PRO B N 1
ATOM 8126 C CA . PRO B 1 410 ? -3.715 0.977 7.844 1 87.62 410 PRO B CA 1
ATOM 8127 C C . PRO B 1 410 ? -2.738 1.647 6.879 1 87.62 410 PRO B C 1
ATOM 8129 O O . PRO B 1 410 ? -3.104 1.954 5.742 1 87.62 410 PRO B O 1
ATOM 8132 N N . PRO B 1 411 ? -1.557 1.819 7.371 1 86.06 411 PRO B N 1
ATOM 8133 C CA . PRO B 1 411 ? -0.56 2.465 6.516 1 86.06 411 PRO B CA 1
ATOM 8134 C C . PRO B 1 411 ? -0.029 1.538 5.426 1 86.06 411 PRO B C 1
ATOM 8136 O O . PRO B 1 411 ? -0.065 0.314 5.578 1 86.06 411 PRO B O 1
ATOM 8139 N N . SER B 1 412 ? 0.432 2.193 4.422 1 76.12 412 SER B N 1
ATOM 8140 C CA . SER B 1 412 ? 1.054 1.475 3.312 1 76.12 412 SER B CA 1
ATOM 8141 C C . SER B 1 412 ? 2.492 1.092 3.641 1 76.12 412 SER B C 1
ATOM 8143 O O . SER B 1 412 ? 3.068 0.214 2.996 1 76.12 412 SER B O 1
ATOM 8145 N N . LEU B 1 413 ? 3.1 1.806 4.559 1 76.75 413 LEU B N 1
ATOM 8146 C CA . LEU B 1 413 ? 4.492 1.584 4.93 1 76.75 413 LEU B CA 1
ATOM 8147 C C . LEU B 1 413 ? 4.594 1.018 6.344 1 76.75 413 LEU B C 1
ATOM 8149 O O . LEU B 1 413 ? 3.949 1.519 7.266 1 76.75 413 LEU B O 1
ATOM 8153 N N . LEU B 1 414 ? 5.312 -0.128 6.383 1 74 414 LEU B N 1
ATOM 8154 C CA . LEU B 1 414 ? 5.465 -0.74 7.695 1 74 414 LEU B CA 1
ATOM 8155 C C . LEU B 1 414 ? 6.895 -0.593 8.203 1 74 414 LEU B C 1
ATOM 8157 O O . LEU B 1 414 ? 7.848 -0.71 7.434 1 74 414 LEU B O 1
ATOM 8161 N N . THR B 1 415 ? 6.914 -0.452 9.414 1 71.5 415 THR B N 1
ATOM 8162 C CA . THR B 1 415 ? 8.172 -0.157 10.086 1 71.5 415 THR B CA 1
ATOM 8163 C C . THR B 1 415 ? 9.094 -1.374 10.07 1 71.5 415 THR B C 1
ATOM 8165 O O . THR B 1 415 ? 10.32 -1.233 10.031 1 71.5 415 THR B O 1
ATOM 8168 N N . SER B 1 416 ? 8.461 -2.426 10.047 1 76.69 416 SER B N 1
ATOM 8169 C CA . SER B 1 416 ? 9.273 -3.631 10.164 1 76.69 416 SER B CA 1
ATOM 8170 C C . SER B 1 416 ? 10.141 -3.828 8.922 1 76.69 416 SER B C 1
ATOM 8172 O O . SER B 1 416 ? 11.133 -4.566 8.969 1 76.69 416 SER B O 1
ATOM 8174 N N . TYR B 1 417 ? 9.805 -3.111 7.949 1 81.69 417 TYR B N 1
ATOM 8175 C CA . TYR B 1 417 ? 10.531 -3.297 6.699 1 81.69 417 TYR B CA 1
ATOM 8176 C C . TYR B 1 417 ? 11.469 -2.125 6.434 1 81.69 417 TYR B C 1
ATOM 8178 O O . TYR B 1 417 ? 12.211 -2.129 5.449 1 81.69 41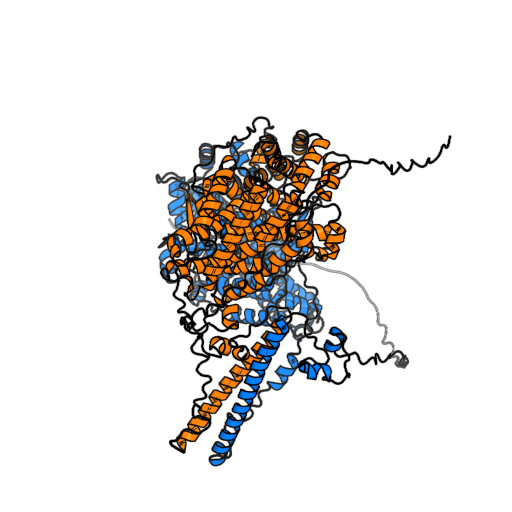7 TYR B O 1
ATOM 8186 N N . VAL B 1 418 ? 11.461 -1.113 7.355 1 85.94 418 VAL B N 1
ATOM 8187 C CA . VAL B 1 418 ? 12.203 0.119 7.098 1 85.94 418 VAL B CA 1
ATOM 8188 C C . VAL B 1 418 ? 13.625 -0.015 7.625 1 85.94 418 VAL B C 1
ATOM 8190 O O . VAL B 1 418 ? 13.836 -0.284 8.812 1 85.94 418 VAL B O 1
ATOM 8193 N N . ASP B 1 419 ? 14.586 0.165 6.75 1 86.62 419 ASP B N 1
ATOM 8194 C CA . ASP B 1 419 ? 16 0.14 7.094 1 86.62 419 ASP B CA 1
ATOM 8195 C C . ASP B 1 419 ? 16.625 1.527 6.953 1 86.62 419 ASP B C 1
ATOM 8197 O O . ASP B 1 419 ? 17.797 1.727 7.297 1 86.62 419 ASP B O 1
ATOM 8201 N N . CYS B 1 420 ? 15.938 2.428 6.547 1 90.94 420 CYS B N 1
ATOM 8202 C CA . CYS B 1 420 ? 16.453 3.77 6.32 1 90.94 420 CYS B CA 1
ATOM 8203 C C . CYS B 1 420 ? 16.844 4.438 7.637 1 90.94 420 CYS B C 1
ATOM 8205 O O . CYS B 1 420 ? 15.992 4.605 8.516 1 90.94 420 CYS B O 1
ATOM 8207 N N . ARG B 1 421 ? 18.047 4.883 7.734 1 90.88 421 ARG B N 1
ATOM 8208 C CA . ARG B 1 421 ? 18.547 5.5 8.961 1 90.88 421 ARG B CA 1
ATOM 8209 C C . ARG B 1 421 ? 18.047 6.934 9.086 1 90.88 421 ARG B C 1
ATOM 8211 O O . ARG B 1 421 ? 17.781 7.602 8.086 1 90.88 421 ARG B O 1
ATOM 8218 N N . ILE B 1 422 ? 17.891 7.344 10.32 1 91.94 422 ILE B N 1
ATOM 8219 C CA . ILE B 1 422 ? 17.578 8.742 10.602 1 91.94 422 ILE B CA 1
ATOM 8220 C C . ILE B 1 422 ? 18.828 9.594 10.414 1 91.94 422 ILE B C 1
ATOM 8222 O O . ILE B 1 422 ? 19.922 9.227 10.883 1 91.94 422 ILE B O 1
ATOM 8226 N N . PRO B 1 423 ? 18.672 10.656 9.695 1 89.62 423 PRO B N 1
ATOM 8227 C CA . PRO B 1 423 ? 19.844 11.523 9.555 1 89.62 423 PRO B CA 1
ATOM 8228 C C . PRO B 1 423 ? 20.406 11.977 10.898 1 89.62 423 PRO B C 1
ATOM 8230 O O . PRO B 1 423 ? 19.656 12.164 11.859 1 89.62 423 PRO B O 1
ATOM 8233 N N . THR B 1 424 ? 21.703 12.18 10.883 1 85.56 424 THR B N 1
ATOM 8234 C CA . THR B 1 424 ? 22.375 12.609 12.109 1 85.56 424 THR B CA 1
ATOM 8235 C C . THR B 1 424 ? 22.312 14.125 12.258 1 85.56 424 THR B C 1
ATOM 8237 O O . THR B 1 424 ? 22.125 14.844 11.281 1 85.56 424 THR B O 1
ATOM 8240 N N . GLU B 1 425 ? 22.5 14.562 13.438 1 81.12 425 GLU B N 1
ATOM 8241 C CA . GLU B 1 425 ? 22.547 15.992 13.695 1 81.12 425 GLU B CA 1
ATOM 8242 C C . GLU B 1 425 ? 23.719 16.656 12.977 1 81.12 425 GLU B C 1
ATOM 8244 O O . GLU B 1 425 ? 23.625 17.797 12.547 1 81.12 425 GLU B O 1
ATOM 8249 N N . GLU B 1 426 ? 24.766 15.906 12.906 1 80.75 426 GLU B N 1
ATOM 8250 C CA . GLU B 1 426 ? 25.922 16.422 12.188 1 80.75 426 GLU B CA 1
ATOM 8251 C C . GLU B 1 426 ? 25.594 16.672 10.711 1 80.75 426 GLU B C 1
ATOM 8253 O O . GLU B 1 426 ? 26 17.688 10.148 1 80.75 426 GLU B O 1
ATOM 8258 N N . ASP B 1 427 ? 24.891 15.75 10.211 1 83.12 427 ASP B N 1
ATOM 8259 C CA . ASP B 1 427 ? 24.484 15.898 8.82 1 83.12 427 ASP B CA 1
ATOM 8260 C C . ASP B 1 427 ? 23.547 17.094 8.648 1 83.12 427 ASP B C 1
ATOM 8262 O O . ASP B 1 427 ? 23.609 17.797 7.637 1 83.12 427 ASP B O 1
ATOM 8266 N N . GLU B 1 428 ? 22.703 17.281 9.57 1 82.19 428 GLU B N 1
ATOM 8267 C CA . GLU B 1 428 ? 21.766 18.406 9.508 1 82.19 428 GLU B CA 1
ATOM 8268 C C . GLU B 1 428 ? 22.5 19.734 9.508 1 82.19 428 GLU B C 1
ATOM 8270 O O . GLU B 1 428 ? 22.156 20.641 8.742 1 82.19 428 GLU B O 1
ATOM 8275 N N . ASP B 1 429 ? 23.453 19.781 10.32 1 77.44 429 ASP B N 1
ATOM 8276 C CA . ASP B 1 429 ? 24.234 21.016 10.406 1 77.44 429 ASP B CA 1
ATOM 8277 C C . ASP B 1 429 ? 24.984 21.281 9.109 1 77.44 429 ASP B C 1
ATOM 8279 O O . ASP B 1 429 ? 25.109 22.438 8.688 1 77.44 429 ASP B O 1
ATOM 8283 N N . LEU B 1 430 ? 25.344 20.297 8.578 1 79.12 430 LEU B N 1
ATOM 8284 C CA . LEU B 1 430 ? 26.156 20.406 7.371 1 79.12 430 LEU B CA 1
ATOM 8285 C C . LEU B 1 430 ? 25.281 20.734 6.16 1 79.12 430 LEU B C 1
ATOM 8287 O O . LEU B 1 430 ? 25.656 21.578 5.332 1 79.12 430 LEU B O 1
ATOM 8291 N N . PHE B 1 431 ? 24.156 20.109 6.082 1 77.88 431 PHE B N 1
ATOM 8292 C CA . PHE B 1 431 ? 23.438 20.156 4.812 1 77.88 431 PHE B CA 1
ATOM 8293 C C . PHE B 1 431 ? 22.219 21.047 4.91 1 77.88 431 PHE B C 1
ATOM 8295 O O . PHE B 1 431 ? 21.625 21.438 3.893 1 77.88 431 PHE B O 1
ATOM 8302 N N . GLN B 1 432 ? 21.828 21.484 6.051 1 72.44 432 GLN B N 1
ATOM 8303 C CA . GLN B 1 432 ? 20.641 22.297 6.203 1 72.44 432 GLN B CA 1
ATOM 8304 C C . GLN B 1 432 ? 20.984 23.781 6.281 1 72.44 432 GLN B C 1
ATOM 8306 O O . GLN B 1 432 ? 20.094 24.625 6.332 1 72.44 432 GLN B O 1
ATOM 8311 N N . GLN B 1 433 ? 22.203 23.984 6.16 1 62.81 433 GLN B N 1
ATOM 8312 C CA . GLN B 1 433 ? 22.625 25.391 6.215 1 62.81 433 GLN B CA 1
ATOM 8313 C C . GLN B 1 433 ? 22.047 26.172 5.043 1 62.81 433 GLN B C 1
ATOM 8315 O O . GLN B 1 433 ? 22.203 25.781 3.885 1 62.81 433 GLN B O 1
ATOM 8320 N N . GLY B 1 434 ? 21.312 27.219 5.371 1 61.84 434 GLY B N 1
ATOM 8321 C CA . GLY B 1 434 ? 20.719 28.062 4.355 1 61.84 434 GLY B CA 1
ATOM 8322 C C . GLY B 1 434 ? 19.344 27.594 3.908 1 61.84 434 GLY B C 1
ATOM 8323 O O . GLY B 1 434 ? 18.703 28.234 3.09 1 61.84 434 GLY B O 1
ATOM 8324 N N . GLU B 1 435 ? 18.969 26.406 4.477 1 69.56 435 GLU B N 1
ATOM 8325 C CA . GLU B 1 435 ? 17.656 25.844 4.125 1 69.56 435 GLU B CA 1
ATOM 8326 C C . GLU B 1 435 ? 16.609 26.188 5.176 1 69.56 435 GLU B C 1
ATOM 8328 O O . GLU B 1 435 ? 16.938 26.641 6.27 1 69.56 435 GLU B O 1
ATOM 8333 N N . VAL B 1 436 ? 15.445 26.188 4.77 1 68.5 436 VAL B N 1
ATOM 8334 C CA . VAL B 1 436 ? 14.367 26.328 5.734 1 68.5 436 VAL B CA 1
ATOM 8335 C C . VAL B 1 436 ? 14.461 25.203 6.773 1 68.5 436 VAL B C 1
ATOM 8337 O O . VAL B 1 436 ? 14.859 24.078 6.457 1 68.5 436 VAL B O 1
ATOM 8340 N N . PRO B 1 437 ? 14.266 25.625 7.949 1 65.31 437 PRO B N 1
ATOM 8341 C CA . PRO B 1 437 ? 14.359 24.609 9.008 1 65.31 437 PRO B CA 1
ATOM 8342 C C . PRO B 1 437 ? 13.492 23.391 8.734 1 65.31 437 PRO B C 1
ATOM 8344 O O . PRO B 1 437 ? 12.406 23.5 8.156 1 65.31 437 PRO B O 1
ATOM 8347 N N . LEU B 1 438 ? 14.07 22.312 9.18 1 65 438 LEU B N 1
ATOM 8348 C CA . LEU B 1 438 ? 13.359 21.047 9.031 1 65 438 LEU B CA 1
ATOM 8349 C C . LEU B 1 438 ? 12.102 21.031 9.891 1 65 438 LEU B C 1
ATOM 8351 O O . LEU B 1 438 ? 12.156 21.375 11.078 1 65 438 LEU B O 1
ATOM 8355 N N . GLY B 1 439 ? 11.031 20.984 9.266 1 62.38 439 GLY B N 1
ATOM 8356 C CA . GLY B 1 439 ? 9.766 20.859 9.977 1 62.38 439 GLY B CA 1
ATOM 8357 C C . GLY B 1 439 ? 9.898 20.203 11.328 1 62.38 439 GLY B C 1
ATOM 8358 O O . GLY B 1 439 ? 10.359 20.812 12.289 1 62.38 439 GLY B O 1
ATOM 8359 N N . PHE B 1 440 ? 9.773 18.922 11.391 1 65.69 440 PHE B N 1
ATOM 8360 C CA . PHE B 1 440 ? 9.812 18.156 12.625 1 65.69 440 PHE B CA 1
ATOM 8361 C C . PHE B 1 440 ? 11.25 17.953 13.094 1 65.69 440 PHE B C 1
ATOM 8363 O O . PHE B 1 440 ? 11.484 17.609 14.25 1 65.69 440 PHE B O 1
ATOM 8370 N N . GLY B 1 441 ? 12.125 18.328 12.234 1 70.94 441 GLY B N 1
ATOM 8371 C CA . GLY B 1 441 ? 13.539 18.141 12.523 1 70.94 441 GLY B CA 1
ATOM 8372 C C . GLY B 1 441 ? 13.906 16.672 12.742 1 70.94 441 GLY B C 1
ATOM 8373 O O . GLY B 1 441 ? 13.094 15.781 12.5 1 70.94 441 GLY B O 1
ATOM 8374 N N . ILE B 1 442 ? 15.016 16.453 13.125 1 81 442 ILE B N 1
ATOM 8375 C CA . ILE B 1 442 ? 15.531 15.125 13.414 1 81 442 ILE B CA 1
ATOM 8376 C C . ILE B 1 442 ? 14.758 14.523 14.586 1 81 442 ILE B C 1
ATOM 8378 O O . ILE B 1 442 ? 14.508 13.32 14.617 1 81 442 ILE B O 1
ATOM 8382 N N . TRP B 1 443 ? 14.383 15.422 15.422 1 83.31 443 TRP B N 1
ATOM 8383 C CA . TRP B 1 443 ? 13.594 14.953 16.562 1 83.31 443 TRP B CA 1
ATOM 8384 C C . TRP B 1 443 ? 12.281 14.328 16.078 1 83.31 443 TRP B C 1
ATOM 8386 O O . TRP B 1 443 ? 11.859 13.289 16.594 1 83.31 443 TRP B O 1
ATOM 8396 N N . GLY B 1 444 ? 11.648 15.031 15.203 1 86.56 444 GLY B N 1
ATOM 8397 C CA . GLY B 1 444 ? 10.391 14.516 14.68 1 86.56 444 GLY B CA 1
ATOM 8398 C C . GLY B 1 444 ? 10.523 13.141 14.055 1 86.56 444 GLY B C 1
ATOM 8399 O O . GLY B 1 444 ? 9.617 12.312 14.172 1 86.56 444 GLY B O 1
ATOM 8400 N N . PHE B 1 445 ? 11.68 12.922 13.422 1 89.56 445 PHE B N 1
ATOM 8401 C CA . PHE B 1 445 ? 11.938 11.617 12.82 1 89.56 445 PHE B CA 1
ATOM 8402 C C . PHE B 1 445 ? 12.094 10.547 13.891 1 89.56 445 PHE B C 1
ATOM 8404 O O . PHE B 1 445 ? 11.547 9.445 13.766 1 89.56 445 PHE B O 1
ATOM 8411 N N . LYS B 1 446 ? 12.742 10.906 14.883 1 88.81 446 LYS B N 1
ATOM 8412 C CA . LYS B 1 446 ? 12.922 9.977 15.992 1 88.81 446 LYS B CA 1
ATOM 8413 C C . LYS B 1 446 ? 11.602 9.695 16.688 1 88.81 446 LYS B C 1
ATOM 8415 O O . LYS B 1 446 ? 11.32 8.555 17.062 1 88.81 446 LYS B O 1
ATOM 8420 N N . ALA B 1 447 ? 10.883 10.75 16.875 1 91.06 447 ALA B N 1
ATOM 8421 C CA . ALA B 1 447 ? 9.562 10.602 17.5 1 91.06 447 ALA B CA 1
ATOM 8422 C C . ALA B 1 447 ? 8.664 9.695 16.656 1 91.06 447 ALA B C 1
ATOM 8424 O O . ALA B 1 447 ? 7.875 8.922 17.203 1 91.06 447 ALA B O 1
ATOM 8425 N N . SER B 1 448 ? 8.789 9.836 15.414 1 91.25 448 SER B N 1
ATOM 8426 C CA . SER B 1 448 ? 7.992 9 14.523 1 91.25 448 SER B CA 1
ATOM 8427 C C . SER B 1 448 ? 8.406 7.539 14.609 1 91.25 448 SER B C 1
ATOM 8429 O O . SER B 1 448 ? 7.555 6.648 14.664 1 91.25 448 SER B O 1
ATOM 8431 N N . GLN B 1 449 ? 9.633 7.309 14.633 1 90.44 449 GLN B N 1
ATOM 8432 C CA . GLN B 1 449 ? 10.148 5.941 14.664 1 90.44 449 GLN B CA 1
ATOM 8433 C C . GLN B 1 449 ? 9.867 5.281 16.016 1 90.44 449 GLN B C 1
ATOM 8435 O O . GLN B 1 449 ? 9.422 4.133 16.062 1 90.44 449 GLN B O 1
ATOM 8440 N N . LEU B 1 450 ? 10.023 6.031 17.047 1 89.81 450 LEU B N 1
ATOM 8441 C CA . LEU B 1 450 ? 10.008 5.441 18.375 1 89.81 450 LEU B CA 1
ATOM 8442 C C . LEU B 1 450 ? 8.586 5.426 18.953 1 89.81 450 LEU B C 1
ATOM 8444 O O . LEU B 1 450 ? 8.242 4.551 19.75 1 89.81 450 LEU B O 1
ATOM 8448 N N . CYS B 1 451 ? 7.816 6.391 18.531 1 93.62 451 CYS B N 1
ATOM 8449 C CA . CYS B 1 451 ? 6.535 6.547 19.219 1 93.62 451 CYS B CA 1
ATOM 8450 C C . CYS B 1 451 ? 5.379 6.453 18.234 1 93.62 451 CYS B C 1
ATOM 8452 O O . CYS B 1 451 ? 4.477 5.629 18.391 1 93.62 451 CYS B O 1
ATOM 8454 N N . LEU B 1 452 ? 5.406 7.242 17.234 1 94 452 LEU B N 1
ATOM 8455 C CA . LEU B 1 452 ? 4.266 7.324 16.328 1 94 452 LEU B CA 1
ATOM 8456 C C . LEU B 1 452 ? 3.996 5.977 15.664 1 94 452 LEU B C 1
ATOM 8458 O O . LEU B 1 452 ? 2.842 5.559 15.539 1 94 452 LEU B O 1
ATOM 8462 N N . MET B 1 453 ? 5.039 5.328 15.242 1 91.19 453 MET B N 1
ATOM 8463 C CA . MET B 1 453 ? 4.883 4.043 14.562 1 91.19 453 MET B CA 1
ATOM 8464 C C . MET B 1 453 ? 4.234 3.016 15.484 1 91.19 453 MET B C 1
ATOM 8466 O O . MET B 1 453 ? 3.238 2.387 15.125 1 91.19 453 MET B O 1
ATOM 8470 N N . PRO B 1 454 ? 4.707 2.848 16.672 1 91.38 454 PRO B N 1
ATOM 8471 C CA . PRO B 1 454 ? 4.035 1.921 17.594 1 91.38 454 PRO B CA 1
ATOM 8472 C C . PRO B 1 454 ? 2.604 2.342 17.906 1 91.38 454 PRO B C 1
ATOM 8474 O O . PRO B 1 454 ? 1.73 1.487 18.094 1 91.38 454 PRO B O 1
ATOM 8477 N N . VAL B 1 455 ? 2.381 3.588 18.047 1 94.25 455 VAL B N 1
ATOM 8478 C CA . VAL B 1 455 ? 1.037 4.078 18.328 1 94.25 455 VAL B CA 1
ATOM 8479 C C . VAL B 1 455 ? 0.095 3.684 17.188 1 94.25 455 VAL B C 1
ATOM 8481 O O . VAL B 1 455 ? -1.006 3.184 17.438 1 94.25 455 VAL B O 1
ATOM 8484 N N . VAL B 1 456 ? 0.509 3.895 16 1 92.44 456 VAL B N 1
ATOM 8485 C CA . VAL B 1 456 ? -0.308 3.562 14.836 1 92.44 456 VAL B CA 1
ATOM 8486 C C . VAL B 1 456 ? -0.589 2.062 14.812 1 92.44 456 VAL B C 1
ATOM 8488 O O . VAL B 1 456 ? -1.721 1.641 14.562 1 92.44 456 VAL B O 1
ATOM 8491 N N . ARG B 1 457 ? 0.408 1.285 15.102 1 88.31 457 ARG B N 1
ATOM 8492 C CA . ARG B 1 457 ? 0.248 -0.166 15.117 1 88.31 457 ARG B CA 1
ATOM 8493 C C . ARG B 1 457 ? -0.765 -0.591 16.172 1 88.31 457 ARG B C 1
ATOM 8495 O O . ARG B 1 457 ? -1.588 -1.476 15.93 1 88.31 457 ARG B O 1
ATOM 8502 N N . ALA B 1 458 ? -0.724 0.065 17.25 1 89.31 458 ALA B N 1
ATOM 8503 C CA . ALA B 1 458 ? -1.596 -0.298 18.359 1 89.31 458 ALA B CA 1
ATOM 8504 C C . ALA B 1 458 ? -3.027 0.166 18.109 1 89.31 458 ALA B C 1
ATOM 8506 O O . ALA B 1 458 ? -3.977 -0.597 18.312 1 89.31 458 ALA B O 1
ATOM 8507 N N . VAL B 1 459 ? -3.123 1.338 17.656 1 90.44 459 VAL B N 1
ATOM 8508 C CA . VAL B 1 459 ? -4.43 1.975 17.531 1 90.44 459 VAL B CA 1
ATOM 8509 C C . VAL B 1 459 ? -5.203 1.343 16.375 1 90.44 459 VAL B C 1
ATOM 8511 O O . VAL B 1 459 ? -6.426 1.196 16.453 1 90.44 459 VAL B O 1
ATOM 8514 N N . LEU B 1 460 ? -4.52 0.955 15.359 1 88 460 LEU B N 1
ATOM 8515 C CA . LEU B 1 460 ? -5.203 0.478 14.164 1 88 460 LEU B CA 1
ATOM 8516 C C . LEU B 1 460 ? -5.23 -1.046 14.117 1 88 460 LEU B C 1
ATOM 8518 O O . LEU B 1 460 ? -5.723 -1.637 13.156 1 88 460 LEU B O 1
ATOM 8522 N N . ALA B 1 461 ? -4.754 -1.651 15.109 1 83.81 461 ALA B N 1
ATOM 8523 C CA . ALA B 1 461 ? -4.738 -3.111 15.164 1 83.81 461 ALA B CA 1
ATOM 8524 C C . ALA B 1 461 ? -6.156 -3.676 15.156 1 83.81 461 ALA B C 1
ATOM 8526 O O . ALA B 1 461 ? -7.086 -3.037 15.656 1 83.81 461 ALA B O 1
ATOM 8527 N N . ALA B 1 462 ? -6.273 -4.852 14.562 1 78.06 462 ALA B N 1
ATOM 8528 C CA . ALA B 1 462 ? -7.574 -5.52 14.539 1 78.06 462 ALA B CA 1
ATOM 8529 C C . ALA B 1 462 ? -8.031 -5.871 15.953 1 78.06 462 ALA B C 1
ATOM 8531 O O . ALA B 1 462 ? -9.219 -5.766 16.266 1 78.06 462 ALA B O 1
ATOM 8532 N N . LYS B 1 463 ? -7.066 -6.246 16.656 1 75.94 463 LYS B N 1
ATOM 8533 C CA . LYS B 1 463 ? -7.348 -6.504 18.078 1 75.94 463 LYS B CA 1
ATOM 8534 C C . LYS B 1 463 ? -6.938 -5.32 18.938 1 75.94 463 LYS B C 1
ATOM 8536 O O . LYS B 1 463 ? -5.809 -4.832 18.844 1 75.94 463 LYS B O 1
ATOM 8541 N N . PRO B 1 464 ? -7.918 -4.84 19.703 1 79.75 464 PRO B N 1
ATOM 8542 C CA . PRO B 1 464 ? -7.566 -3.705 20.562 1 79.75 464 PRO B CA 1
ATOM 8543 C C . PRO B 1 464 ? -6.395 -4.008 21.484 1 79.75 464 PRO B C 1
ATOM 8545 O O . PRO B 1 464 ? -6.289 -5.121 22.016 1 79.75 464 PRO B O 1
ATOM 8548 N N . PRO B 1 465 ? -5.594 -3.074 21.594 1 86.88 465 PRO B N 1
ATOM 8549 C CA . PRO B 1 465 ? -4.461 -3.262 22.5 1 86.88 465 PRO B CA 1
ATOM 8550 C C . PRO B 1 465 ? -4.883 -3.312 23.969 1 86.88 465 PRO B C 1
ATOM 8552 O O . PRO B 1 465 ? -5.91 -2.738 24.344 1 86.88 465 PRO B O 1
ATOM 8555 N N . SER B 1 466 ? -4.082 -4.07 24.672 1 89.12 466 SER B N 1
ATOM 8556 C CA . SER B 1 466 ? -4.324 -4.074 26.109 1 89.12 466 SER B CA 1
ATOM 8557 C C . SER B 1 466 ? -4.031 -2.709 26.719 1 89.12 466 SER B C 1
ATOM 8559 O O . SER B 1 466 ? -3.271 -1.92 26.156 1 89.12 466 SER B O 1
ATOM 8561 N N . TYR B 1 467 ? -4.711 -2.426 27.812 1 91.44 467 TYR B N 1
ATOM 8562 C CA . TYR B 1 467 ? -4.535 -1.126 28.453 1 91.44 467 TYR B CA 1
ATOM 8563 C C . TYR B 1 467 ? -3.1 -0.938 28.922 1 91.44 467 TYR B C 1
ATOM 8565 O O . TYR B 1 467 ? -2.584 0.184 28.938 1 91.44 467 TYR B O 1
ATOM 8573 N N . ASP B 1 468 ? -2.416 -2.035 29.188 1 91.19 468 ASP B N 1
ATOM 8574 C CA . ASP B 1 468 ? -1.016 -1.953 29.594 1 91.19 468 ASP B CA 1
ATOM 8575 C C . ASP B 1 468 ? -0.151 -1.406 28.453 1 91.19 468 ASP B C 1
ATOM 8577 O O . ASP B 1 468 ? 0.777 -0.631 28.688 1 91.19 468 ASP B O 1
ATOM 8581 N N . VAL B 1 469 ? -0.483 -1.837 27.328 1 93.25 469 VAL B N 1
ATOM 8582 C CA . VAL B 1 469 ? 0.246 -1.367 26.156 1 93.25 469 VAL B CA 1
ATOM 8583 C C . VAL B 1 469 ? 0.041 0.137 25.984 1 93.25 469 VAL B C 1
ATOM 8585 O O . VAL B 1 469 ? 0.974 0.861 25.641 1 93.25 469 VAL B O 1
ATOM 8588 N N . ILE B 1 470 ? -1.167 0.618 26.297 1 95.69 470 ILE B N 1
ATOM 8589 C CA . ILE B 1 470 ? -1.5 2.033 26.188 1 95.69 470 ILE B CA 1
ATOM 8590 C C . ILE B 1 470 ? -0.678 2.842 27.188 1 95.69 470 ILE B C 1
ATOM 8592 O O . ILE B 1 470 ? -0.115 3.883 26.844 1 95.69 470 ILE B O 1
ATOM 8596 N N . ILE B 1 471 ? -0.627 2.303 28.297 1 94.81 471 ILE B N 1
ATOM 8597 C CA . ILE B 1 471 ? 0.079 3.014 29.359 1 94.81 471 ILE B CA 1
ATOM 8598 C C . ILE B 1 471 ? 1.579 3.01 29.078 1 94.81 471 ILE B C 1
ATOM 8600 O O . ILE B 1 471 ? 2.264 4.008 29.297 1 94.81 471 ILE B O 1
ATOM 8604 N N . GLU B 1 472 ? 2.051 1.914 28.562 1 94.81 472 GLU B N 1
ATOM 8605 C CA . GLU B 1 472 ? 3.465 1.832 28.203 1 94.81 472 GLU B CA 1
ATOM 8606 C C . GLU B 1 472 ? 3.816 2.838 27.109 1 94.81 472 GLU B C 1
ATOM 8608 O O . GLU B 1 472 ? 4.836 3.525 27.203 1 94.81 472 GLU B O 1
ATOM 8613 N N . LEU B 1 473 ? 3.023 2.904 26.188 1 96.44 473 LEU B N 1
ATOM 8614 C CA . LEU B 1 473 ? 3.264 3.83 25.078 1 96.44 473 LEU B CA 1
ATOM 8615 C C . LEU B 1 473 ? 3.129 5.277 25.547 1 96.44 473 LEU B C 1
ATOM 8617 O O . LEU B 1 473 ? 3.852 6.156 25.078 1 96.44 473 LEU B O 1
ATOM 8621 N N . ASP B 1 474 ? 2.176 5.523 26.406 1 96.75 474 ASP B N 1
ATOM 8622 C CA . ASP B 1 474 ? 2.016 6.848 26.984 1 96.75 474 ASP B CA 1
ATOM 8623 C C . ASP B 1 474 ? 3.312 7.316 27.641 1 96.75 474 ASP B C 1
ATOM 8625 O O . ASP B 1 474 ? 3.762 8.438 27.422 1 96.75 474 ASP B O 1
ATOM 8629 N N . GLN B 1 475 ? 3.875 6.453 28.359 1 94.69 475 GLN B N 1
ATOM 8630 C CA . GLN B 1 475 ? 5.109 6.785 29.062 1 94.69 475 GLN B CA 1
ATOM 8631 C C . GLN B 1 475 ? 6.25 7.031 28.078 1 94.69 475 GLN B C 1
ATOM 8633 O O . GLN B 1 475 ? 7.059 7.941 28.266 1 94.69 475 GLN B O 1
ATOM 8638 N N . LYS B 1 476 ? 6.285 6.23 27.109 1 94.44 476 LYS B N 1
ATOM 8639 C CA . LYS B 1 476 ? 7.324 6.383 26.094 1 94.44 476 LYS B CA 1
ATOM 8640 C C . LYS B 1 476 ? 7.215 7.734 25.406 1 94.44 476 LYS B C 1
ATOM 8642 O O . LYS B 1 476 ? 8.227 8.391 25.141 1 94.44 476 LYS B O 1
ATOM 8647 N N . ILE B 1 477 ? 6.035 8.141 25.125 1 95.5 477 ILE B N 1
ATOM 8648 C CA . ILE B 1 477 ? 5.797 9.406 24.438 1 95.5 477 ILE B CA 1
ATOM 8649 C C . ILE B 1 477 ? 6.184 10.57 25.344 1 95.5 477 ILE B C 1
ATOM 8651 O O . ILE B 1 477 ? 6.875 11.5 24.922 1 95.5 477 ILE B O 1
ATOM 8655 N N . ARG B 1 478 ? 5.762 10.484 26.531 1 92.88 478 ARG B N 1
ATOM 8656 C CA . ARG B 1 478 ? 6.055 11.547 27.484 1 92.88 478 ARG B CA 1
ATOM 8657 C C . ARG B 1 478 ? 7.543 11.602 27.812 1 92.88 478 ARG B C 1
ATOM 8659 O O . ARG B 1 478 ? 8.078 12.664 28.125 1 92.88 478 ARG B O 1
ATOM 8666 N N . GLY B 1 479 ? 8.148 10.508 27.641 1 88.5 479 GLY B N 1
ATOM 8667 C CA . GLY B 1 479 ? 9.555 10.414 27.969 1 88.5 479 GLY B CA 1
ATOM 8668 C C . GLY B 1 479 ? 10.469 10.891 26.859 1 88.5 479 GLY B C 1
ATOM 8669 O O . GLY B 1 479 ? 11.672 11.047 27.047 1 88.5 479 GLY B O 1
ATOM 8670 N N . LEU B 1 480 ? 9.922 11.117 25.766 1 87 480 LEU B N 1
ATOM 8671 C CA . LEU B 1 480 ? 10.734 11.594 24.641 1 87 480 LEU B CA 1
ATOM 8672 C C . LEU B 1 480 ? 11.211 13.023 24.891 1 87 480 LEU B C 1
ATOM 8674 O O . LEU B 1 480 ? 10.398 13.945 24.984 1 87 480 LEU B O 1
ATOM 8678 N N . ALA B 1 481 ? 12.5 13.109 25.047 1 75.69 481 ALA B N 1
ATOM 8679 C CA . ALA B 1 481 ? 13.094 14.414 25.359 1 75.69 481 ALA B CA 1
ATOM 8680 C C . ALA B 1 481 ? 13.008 15.352 24.156 1 75.69 481 ALA B C 1
ATOM 8682 O O . ALA B 1 481 ? 13.336 14.961 23.031 1 75.69 481 ALA B O 1
ATOM 8683 N N . VAL B 1 482 ? 12.445 16.453 24.406 1 70.94 482 VAL B N 1
ATOM 8684 C CA . VAL B 1 482 ? 12.406 17.484 23.375 1 70.94 482 VAL B CA 1
ATOM 8685 C C . VAL B 1 482 ? 13.695 18.297 23.422 1 70.94 482 VAL B C 1
ATOM 8687 O O . VAL B 1 482 ? 14.102 18.781 24.469 1 70.94 482 VAL B O 1
ATOM 8690 N N . PRO B 1 483 ? 14.43 18.219 22.234 1 62.44 483 PRO B N 1
ATOM 8691 C CA . PRO B 1 483 ? 15.703 18.953 22.266 1 62.44 483 PRO B CA 1
ATOM 8692 C C . PRO B 1 483 ? 15.523 20.422 22.672 1 62.44 483 PRO B C 1
ATOM 8694 O O . PRO B 1 483 ? 14.539 21.047 22.297 1 62.44 483 PRO B O 1
ATOM 8697 N N . ARG B 1 484 ? 16.438 20.953 23.562 1 55.12 484 ARG B N 1
ATOM 8698 C CA . ARG B 1 484 ? 16.469 22.281 24.156 1 55.12 484 ARG B CA 1
ATOM 8699 C C . ARG B 1 484 ? 16.578 23.359 23.078 1 55.12 484 ARG B C 1
ATOM 8701 O O . ARG B 1 484 ? 16 24.453 23.234 1 55.12 484 ARG B O 1
ATOM 8708 N N . THR B 1 485 ? 17.469 23.156 22.172 1 53.5 485 THR B N 1
ATOM 8709 C CA . THR B 1 485 ? 17.75 24.156 21.141 1 53.5 485 THR B CA 1
ATOM 8710 C C . THR B 1 485 ? 16.453 24.531 20.406 1 53.5 485 THR B C 1
ATOM 8712 O O . THR B 1 485 ? 16.297 25.688 20 1 53.5 485 THR B O 1
ATOM 8715 N N . ASP B 1 486 ? 15.68 23.688 20.234 1 54.09 486 ASP B N 1
ATOM 8716 C CA . ASP B 1 486 ? 14.43 23.938 19.516 1 54.09 486 ASP B CA 1
ATOM 8717 C C . ASP B 1 486 ? 13.508 24.844 20.312 1 54.09 486 ASP B C 1
ATOM 8719 O O . ASP B 1 486 ? 12.852 25.734 19.75 1 54.09 486 ASP B O 1
ATOM 8723 N N . MET B 1 487 ? 13.625 24.75 21.672 1 49.47 487 MET B N 1
ATOM 8724 C CA . MET B 1 487 ? 12.789 25.547 22.547 1 49.47 487 MET B CA 1
ATOM 8725 C C . MET B 1 487 ? 13.258 27 22.578 1 49.47 487 MET B C 1
ATOM 8727 O O . MET B 1 487 ? 12.445 27.922 22.625 1 49.47 487 MET B O 1
ATOM 8731 N N . ASP B 1 488 ? 14.57 27.156 22.562 1 47.03 488 ASP B N 1
ATOM 8732 C CA . ASP B 1 488 ? 15.148 28.5 22.625 1 47.03 488 ASP B CA 1
ATOM 8733 C C . ASP B 1 488 ? 14.945 29.234 21.297 1 47.03 488 ASP B C 1
ATOM 8735 O O . ASP B 1 488 ? 14.648 30.438 21.297 1 47.03 488 ASP B O 1
ATOM 8739 N N . THR B 1 489 ? 15.312 28.688 20.234 1 50.19 489 THR B N 1
ATOM 8740 C CA . THR B 1 489 ? 15.125 29.312 18.938 1 50.19 489 THR B CA 1
ATOM 8741 C C . THR B 1 489 ? 13.648 29.609 18.688 1 50.19 489 THR B C 1
ATOM 8743 O O . THR B 1 489 ? 13.312 30.516 17.922 1 50.19 489 THR B O 1
ATOM 8746 N N . LEU B 1 490 ? 12.812 28.797 19.203 1 50.88 490 LEU B N 1
ATOM 8747 C CA . LEU B 1 490 ? 11.359 28.922 19.156 1 50.88 490 LEU B CA 1
ATOM 8748 C C . LEU B 1 490 ? 10.906 30.234 19.797 1 50.88 490 LEU B C 1
ATOM 8750 O O . LEU B 1 490 ? 9.953 30.859 19.328 1 50.88 490 LEU B O 1
ATOM 8754 N N . GLN B 1 491 ? 11.625 30.703 20.922 1 48.72 491 GLN B N 1
ATOM 8755 C CA . GLN B 1 491 ? 11.195 31.891 21.656 1 48.72 491 GLN B CA 1
ATOM 8756 C C . GLN B 1 491 ? 11.695 33.156 20.969 1 48.72 491 GLN B C 1
ATOM 8758 O O . GLN B 1 491 ? 11.016 34.188 21 1 48.72 491 GLN B O 1
ATOM 8763 N N . SER B 1 492 ? 12.867 33.156 20.359 1 49.12 492 SER B N 1
ATOM 8764 C CA . SER B 1 492 ? 13.453 34.438 19.969 1 49.12 492 SER B CA 1
ATOM 8765 C C . SER B 1 492 ? 13.031 34.844 18.547 1 49.12 492 SER B C 1
ATOM 8767 O O . SER B 1 492 ? 12.945 36.031 18.219 1 49.12 492 SER B O 1
ATOM 8769 N N . HIS B 1 493 ? 12.828 33.875 17.625 1 53.25 493 HIS B N 1
ATOM 8770 C CA . HIS B 1 493 ? 12.695 34.281 16.234 1 53.25 493 HIS B CA 1
ATOM 8771 C C . HIS B 1 493 ? 11.328 33.906 15.68 1 53.25 493 HIS B C 1
ATOM 8773 O O . HIS B 1 493 ? 11.211 33.438 14.539 1 53.25 493 HIS B O 1
ATOM 8779 N N . THR B 1 494 ? 10.328 34.156 16.5 1 59.28 494 THR B N 1
ATOM 8780 C CA . THR B 1 494 ? 8.938 33.812 16.234 1 59.28 494 THR B CA 1
ATOM 8781 C C . THR B 1 494 ? 8.352 34.688 15.133 1 59.28 494 THR B C 1
ATOM 8783 O O . THR B 1 494 ? 7.219 34.469 14.695 1 59.28 494 THR B O 1
ATOM 8786 N N . GLU B 1 495 ? 9.242 35.469 14.609 1 66.25 495 GLU B N 1
ATOM 8787 C CA . GLU B 1 495 ? 8.641 36.375 13.633 1 66.25 495 GLU B CA 1
ATOM 8788 C C . GLU B 1 495 ? 8.547 35.719 12.258 1 66.25 495 GLU B C 1
ATOM 8790 O O . GLU B 1 495 ? 7.605 35.969 11.508 1 66.25 495 GLU B O 1
ATOM 8795 N N . ARG B 1 496 ? 9.461 34.812 12.047 1 80.69 496 ARG B N 1
ATOM 8796 C CA . ARG B 1 496 ? 9.375 34.156 10.75 1 80.69 496 ARG B CA 1
ATOM 8797 C C . ARG B 1 496 ? 8.289 33.062 10.758 1 80.69 496 ARG B C 1
ATOM 8799 O O . ARG B 1 496 ? 8.156 32.312 11.727 1 80.69 496 ARG B O 1
ATOM 8806 N N . THR B 1 497 ? 7.543 33 9.734 1 87.44 497 THR B N 1
ATOM 8807 C CA . THR B 1 497 ? 6.398 32.125 9.641 1 87.44 497 THR B CA 1
ATOM 8808 C C . THR B 1 497 ? 6.84 30.656 9.758 1 87.44 497 THR B C 1
ATOM 8810 O O . THR B 1 497 ? 6.234 29.875 10.492 1 87.44 497 THR B O 1
ATOM 8813 N N . ALA B 1 498 ? 7.891 30.297 9.086 1 84.88 498 ALA B N 1
ATOM 8814 C CA . ALA B 1 498 ? 8.367 28.906 9.07 1 84.88 498 ALA B CA 1
ATOM 8815 C C . ALA B 1 498 ? 8.734 28.438 10.477 1 84.88 498 ALA B C 1
ATOM 8817 O O . ALA B 1 498 ? 8.422 27.312 10.859 1 84.88 498 ALA B O 1
ATOM 8818 N N . ILE B 1 499 ? 9.289 29.266 11.227 1 82.81 499 ILE B N 1
ATOM 8819 C CA . ILE B 1 499 ? 9.719 28.906 12.578 1 82.81 499 ILE B CA 1
ATOM 8820 C C . ILE B 1 499 ? 8.508 28.828 13.5 1 82.81 499 ILE B C 1
ATOM 8822 O O . ILE B 1 499 ? 8.422 27.938 14.344 1 82.81 499 ILE B O 1
ATOM 8826 N N . SER B 1 500 ? 7.648 29.844 13.344 1 87.12 500 SER B N 1
ATOM 8827 C CA . SER B 1 500 ? 6.438 29.844 14.148 1 87.12 500 SER B CA 1
ATOM 8828 C C . SER B 1 500 ? 5.617 28.578 13.938 1 87.12 500 SER B C 1
ATOM 8830 O O . SER B 1 500 ? 5.168 27.953 14.906 1 87.12 500 SER B O 1
ATOM 8832 N N . MET B 1 501 ? 5.438 28.234 12.719 1 88.19 501 MET B N 1
ATOM 8833 C CA . MET B 1 501 ? 4.625 27.062 12.398 1 88.19 501 MET B CA 1
ATOM 8834 C C . MET B 1 501 ? 5.328 25.781 12.828 1 88.19 501 MET B C 1
ATOM 8836 O O . MET B 1 501 ? 4.676 24.828 13.266 1 88.19 501 MET B O 1
ATOM 8840 N N . ARG B 1 502 ? 6.574 25.75 12.688 1 83.38 502 ARG B N 1
ATOM 8841 C CA . ARG B 1 502 ? 7.344 24.594 13.133 1 83.38 502 ARG B CA 1
ATOM 8842 C C . ARG B 1 502 ? 7.176 24.375 14.633 1 83.38 502 ARG B C 1
ATOM 8844 O O . ARG B 1 502 ? 7.023 23.234 15.086 1 83.38 502 ARG B O 1
ATOM 8851 N N . THR B 1 503 ? 7.246 25.453 15.328 1 81.38 503 THR B N 1
ATOM 8852 C CA . THR B 1 503 ? 7.078 25.375 16.781 1 81.38 503 THR B CA 1
ATOM 8853 C C . THR B 1 503 ? 5.68 24.875 17.141 1 81.38 503 THR B C 1
ATOM 8855 O O . THR B 1 503 ? 5.516 24.062 18.047 1 81.38 503 THR B O 1
ATOM 8858 N N . PHE B 1 504 ? 4.777 25.359 16.406 1 87.31 504 PHE B N 1
ATOM 8859 C CA . PHE B 1 504 ? 3.391 24.938 16.594 1 87.31 504 PHE B CA 1
ATOM 8860 C C . PHE B 1 504 ? 3.24 23.438 16.375 1 87.31 504 PHE B C 1
ATOM 8862 O O . PHE B 1 504 ? 2.662 22.734 17.203 1 87.31 504 PHE B O 1
ATOM 8869 N N . VAL B 1 505 ? 3.814 22.938 15.328 1 84 505 VAL B N 1
ATOM 8870 C CA . VAL B 1 505 ? 3.662 21.531 14.961 1 84 505 VAL B CA 1
ATOM 8871 C C . VAL B 1 505 ? 4.422 20.641 15.953 1 84 505 VAL B C 1
ATOM 8873 O O . VAL B 1 505 ? 3.967 19.547 16.297 1 84 505 VAL B O 1
ATOM 8876 N N . ARG B 1 506 ? 5.453 21.109 16.344 1 79.69 506 ARG B N 1
ATOM 8877 C CA . ARG B 1 506 ? 6.258 20.359 17.297 1 79.69 506 ARG B CA 1
ATOM 8878 C C . ARG B 1 506 ? 5.523 20.188 18.625 1 79.69 506 ARG B C 1
ATOM 8880 O O . ARG B 1 506 ? 5.562 19.125 19.234 1 79.69 506 ARG B O 1
ATOM 8887 N N . SER B 1 507 ? 4.93 21.234 19.031 1 78.69 507 SER B N 1
ATOM 8888 C CA . SER B 1 507 ? 4.184 21.172 20.281 1 78.69 507 SER B CA 1
ATOM 8889 C C . SER B 1 507 ? 3.008 20.219 20.203 1 78.69 507 SER B C 1
ATOM 8891 O O . SER B 1 507 ? 2.637 19.578 21.188 1 78.69 507 SER B O 1
ATOM 8893 N N . HIS B 1 508 ? 2.516 19.984 19.016 1 87.06 508 HIS B N 1
ATOM 8894 C CA . HIS B 1 508 ? 1.341 19.141 18.781 1 87.06 508 HIS B CA 1
ATOM 8895 C C . HIS B 1 508 ? 1.725 17.672 18.625 1 87.06 508 HIS B C 1
ATOM 8897 O O . HIS B 1 508 ? 0.908 16.797 18.875 1 87.06 508 HIS B O 1
ATOM 8903 N N . TYR B 1 509 ? 2.922 17.516 18.344 1 88.5 509 TYR B N 1
ATOM 8904 C CA . TYR B 1 509 ? 3.301 16.188 17.891 1 88.5 509 TYR B CA 1
ATOM 8905 C C . TYR B 1 509 ? 3.08 15.164 19 1 88.5 509 TYR B C 1
ATOM 8907 O O . TYR B 1 509 ? 2.398 14.156 18.797 1 88.5 509 TYR B O 1
ATOM 8915 N N . GLN B 1 510 ? 3.51 15.445 20.156 1 91.06 510 GLN B N 1
ATOM 8916 C CA . GLN B 1 510 ? 3.369 14.523 21.281 1 91.06 510 GLN B CA 1
ATOM 8917 C C . GLN B 1 510 ? 1.924 14.469 21.766 1 91.06 510 GLN B C 1
ATOM 8919 O O . GLN B 1 510 ? 1.396 13.383 22.031 1 91.06 510 GLN B O 1
ATOM 8924 N N . GLU B 1 511 ? 1.359 15.609 21.797 1 94.56 511 GLU B N 1
ATOM 8925 C CA . GLU B 1 511 ? 0.001 15.688 22.328 1 94.56 511 GLU B CA 1
ATOM 8926 C C . GLU B 1 511 ? -0.987 14.961 21.422 1 94.56 511 GLU B C 1
ATOM 8928 O O . GLU B 1 511 ? -1.931 14.328 21.906 1 94.56 511 GLU B O 1
ATOM 8933 N N . LEU B 1 512 ? -0.754 15.086 20.219 1 95.94 512 LEU B N 1
ATOM 8934 C CA . LEU B 1 512 ? -1.638 14.406 19.266 1 95.94 512 LEU B CA 1
ATOM 8935 C C . LEU B 1 512 ? -1.468 12.891 19.359 1 95.94 512 LEU B C 1
ATOM 8937 O O . LEU B 1 512 ? -2.445 12.148 19.266 1 95.94 512 LEU B O 1
ATOM 8941 N N . MET B 1 513 ? -0.257 12.445 19.5 1 96.12 513 MET B N 1
ATOM 8942 C CA . MET B 1 513 ? -0.037 11.016 19.672 1 96.12 513 MET B CA 1
ATOM 8943 C C . MET B 1 513 ? -0.779 10.492 20.891 1 96.12 513 MET B C 1
ATOM 8945 O O . MET B 1 513 ? -1.432 9.445 20.844 1 96.12 513 MET B O 1
ATOM 8949 N N . LEU B 1 514 ? -0.696 11.281 21.906 1 96.88 514 LEU B N 1
ATOM 8950 C CA . LEU B 1 514 ? -1.361 10.891 23.141 1 96.88 514 LEU B CA 1
ATOM 8951 C C . LEU B 1 514 ? -2.877 10.898 22.969 1 96.88 514 LEU B C 1
ATOM 8953 O O . LEU B 1 514 ? -3.566 10 23.453 1 96.88 514 LEU B O 1
ATOM 8957 N N . LEU B 1 515 ? -3.309 11.852 22.328 1 96.62 515 LEU B N 1
ATOM 8958 C CA . LEU B 1 515 ? -4.746 11.961 22.094 1 96.62 515 LEU B CA 1
ATOM 8959 C C . LEU B 1 515 ? -5.27 10.727 21.375 1 96.62 515 LEU B C 1
ATOM 8961 O O . LEU B 1 515 ? -6.246 10.117 21.812 1 96.62 515 LEU B O 1
ATOM 8965 N N . PHE B 1 516 ? -4.645 10.344 20.328 1 95.69 516 PHE B N 1
ATOM 8966 C CA . PHE B 1 516 ? -5.098 9.211 19.531 1 95.69 516 PHE B CA 1
ATOM 8967 C C . PHE B 1 516 ? -4.887 7.898 20.281 1 95.69 516 PHE B C 1
ATOM 8969 O O . PHE B 1 516 ? -5.672 6.961 20.141 1 95.69 516 PHE B O 1
ATOM 8976 N N . LEU B 1 517 ? -3.863 7.871 21.031 1 96.62 517 LEU B N 1
ATOM 8977 C CA . LEU B 1 517 ? -3.543 6.668 21.797 1 96.62 517 LEU B CA 1
ATOM 8978 C C . LEU B 1 517 ? -4.629 6.371 22.828 1 96.62 517 LEU B C 1
ATOM 8980 O O . LEU B 1 517 ? -5.023 5.215 23 1 96.62 517 LEU B O 1
ATOM 8984 N N . HIS B 1 518 ? -5.133 7.387 23.422 1 95.75 518 HIS B N 1
ATOM 8985 C CA . HIS B 1 518 ? -6.016 7.211 24.578 1 95.75 518 HIS B CA 1
ATOM 8986 C C . HIS B 1 518 ? -7.48 7.309 24.156 1 95.75 518 HIS B C 1
ATOM 8988 O O . HIS B 1 518 ? -8.375 6.98 24.938 1 95.75 518 HIS B O 1
ATOM 8994 N N . ARG B 1 519 ? -7.758 7.645 23.062 1 93.56 519 ARG B N 1
ATOM 8995 C CA . ARG B 1 519 ? -9.109 7.984 22.625 1 93.56 519 ARG B CA 1
ATOM 8996 C C . ARG B 1 519 ? -10.055 6.809 22.812 1 93.56 519 ARG B C 1
ATOM 8998 O O . ARG B 1 519 ? -11.188 6.98 23.266 1 93.56 519 ARG B O 1
ATOM 9005 N N . ALA B 1 520 ? -9.625 5.648 22.422 1 90.56 520 ALA B N 1
ATOM 9006 C CA . ALA B 1 520 ? -10.5 4.48 22.5 1 90.56 520 ALA B CA 1
ATOM 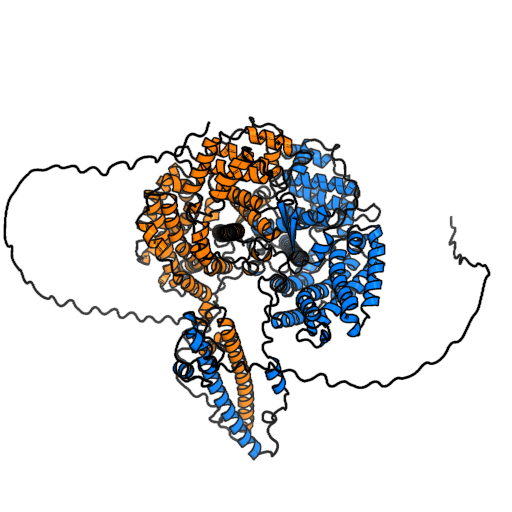9007 C C . ALA B 1 520 ? -10.875 4.168 23.938 1 90.56 520 ALA B C 1
ATOM 9009 O O . ALA B 1 520 ? -12.039 3.914 24.25 1 90.56 520 ALA B O 1
ATOM 9010 N N . TYR B 1 521 ? -9.969 4.227 24.812 1 92.81 521 TYR B N 1
ATOM 9011 C CA . TYR B 1 521 ? -10.227 3.922 26.219 1 92.81 521 TYR B CA 1
ATOM 9012 C C . TYR B 1 521 ? -10.922 5.086 26.906 1 92.81 521 TYR B C 1
ATOM 9014 O O . TYR B 1 521 ? -11.633 4.895 27.906 1 92.81 521 TYR B O 1
ATOM 9022 N N . PHE B 1 522 ? -10.688 6.262 26.453 1 94.44 522 PHE B N 1
ATOM 9023 C CA . PHE B 1 522 ? -11.484 7.406 26.891 1 94.44 522 PHE B CA 1
ATOM 9024 C C . PHE B 1 522 ? -12.961 7.184 26.594 1 94.44 522 PHE B C 1
ATOM 9026 O O . PHE B 1 522 ? -13.805 7.359 27.469 1 94.44 522 PHE B O 1
ATOM 9033 N N . ALA B 1 523 ? -13.219 6.82 25.328 1 90.88 523 ALA B N 1
ATOM 9034 C CA . ALA B 1 523 ? -14.602 6.574 24.922 1 90.88 523 ALA B CA 1
ATOM 9035 C C . ALA B 1 523 ? -15.227 5.457 25.75 1 90.88 523 ALA B C 1
ATOM 9037 O O . ALA B 1 523 ? -16.391 5.543 26.141 1 90.88 523 ALA B O 1
ATOM 9038 N N . GLN B 1 524 ? -14.438 4.484 25.984 1 89.62 524 GLN B N 1
ATOM 9039 C CA . GLN B 1 524 ? -14.914 3.357 26.781 1 89.62 524 GLN B CA 1
ATOM 9040 C C . GLN B 1 524 ? -15.227 3.785 28.203 1 89.62 524 GLN B C 1
ATOM 9042 O O . GLN B 1 524 ? -16.25 3.393 28.766 1 89.62 524 GLN B O 1
ATOM 9047 N N . ALA B 1 525 ? -14.375 4.543 28.734 1 92.69 525 ALA B N 1
ATOM 9048 C CA . ALA B 1 525 ? -14.578 5.02 30.094 1 92.69 525 ALA B CA 1
ATOM 9049 C C . ALA B 1 525 ? -15.828 5.891 30.188 1 92.69 525 ALA B C 1
ATOM 9051 O O . ALA B 1 525 ? -16.609 5.77 31.141 1 92.69 525 ALA B O 1
ATOM 9052 N N . MET B 1 526 ? -16.047 6.68 29.266 1 91.44 526 MET B N 1
ATOM 9053 C CA . MET B 1 526 ? -17.172 7.613 29.266 1 91.44 526 MET B CA 1
ATOM 9054 C C . MET B 1 526 ? -18.5 6.883 29.062 1 91.44 526 MET B C 1
ATOM 9056 O O . MET B 1 526 ? -19.547 7.336 29.516 1 91.44 526 MET B O 1
ATOM 9060 N N . THR B 1 527 ? -18.391 5.777 28.344 1 88.56 527 THR B N 1
ATOM 9061 C CA . THR B 1 527 ? -19.609 5.039 28.016 1 88.56 527 THR B CA 1
ATOM 9062 C C . THR B 1 527 ? -19.922 4.008 29.094 1 88.56 527 THR B C 1
ATOM 9064 O O . THR B 1 527 ? -21.078 3.873 29.516 1 88.56 527 THR B O 1
ATOM 9067 N N . GLU B 1 528 ? -18.922 3.35 29.609 1 89.31 528 GLU B N 1
ATOM 9068 C CA . GLU B 1 528 ? -19.125 2.25 30.547 1 89.31 528 GLU B CA 1
ATOM 9069 C C . GLU B 1 528 ? -19.203 2.758 31.984 1 89.31 528 GLU B C 1
ATOM 9071 O O . GLU B 1 528 ? -19.844 2.137 32.844 1 89.31 528 GLU B O 1
ATOM 9076 N N . TYR B 1 529 ? -18.531 3.842 32.188 1 89.56 529 TYR B N 1
ATOM 9077 C CA . TYR B 1 529 ? -18.516 4.398 33.531 1 89.56 529 TYR B CA 1
ATOM 9078 C C . TYR B 1 529 ? -18.953 5.863 33.531 1 89.56 529 TYR B C 1
ATOM 9080 O O . TYR B 1 529 ? -18.203 6.734 34 1 89.56 529 TYR B O 1
ATOM 9088 N N . PRO B 1 530 ? -20.156 6.125 33.156 1 88.69 530 PRO B N 1
ATOM 9089 C CA . PRO B 1 530 ? -20.594 7.508 32.938 1 88.69 530 PRO B CA 1
ATOM 9090 C C . PRO B 1 530 ? -20.609 8.312 34.25 1 88.69 530 PRO B C 1
ATOM 9092 O O . PRO B 1 530 ? -20.438 9.531 34.219 1 88.69 530 PRO B O 1
ATOM 9095 N N . MET B 1 531 ? -20.797 7.66 35.312 1 86.75 531 MET B N 1
ATOM 9096 C CA . MET B 1 531 ? -20.938 8.383 36.562 1 86.75 531 MET B CA 1
ATOM 9097 C C . MET B 1 531 ? -19.578 8.742 37.156 1 86.75 531 MET B C 1
ATOM 9099 O O . MET B 1 531 ? -19.422 9.758 37.844 1 86.75 531 MET B O 1
ATOM 9103 N N . ASN B 1 532 ? -18.562 7.895 36.906 1 89.06 532 ASN B N 1
ATOM 9104 C CA . ASN B 1 532 ? -17.234 8.164 37.438 1 89.06 532 ASN B CA 1
ATOM 9105 C C . ASN B 1 532 ? -16.141 7.691 36.5 1 89.06 532 ASN B C 1
ATOM 9107 O O . ASN B 1 532 ? -15.352 6.816 36.844 1 89.06 532 ASN B O 1
ATOM 9111 N N . PRO B 1 533 ? -15.984 8.43 35.406 1 92.81 533 PRO B N 1
ATOM 9112 C CA . PRO B 1 533 ? -14.992 8 34.406 1 92.81 533 PRO B CA 1
ATOM 9113 C C . PRO B 1 533 ? -13.555 8.109 34.938 1 92.81 533 PRO B C 1
ATOM 9115 O O . PRO B 1 533 ? -12.703 7.297 34.562 1 92.81 533 PRO B O 1
ATOM 9118 N N . LEU B 1 534 ? -13.281 9.023 35.844 1 92.81 534 LEU B N 1
ATOM 9119 C CA . LEU B 1 534 ? -11.93 9.266 36.344 1 92.81 534 LEU B CA 1
ATOM 9120 C C . LEU B 1 534 ? -11.508 8.164 37.312 1 92.81 534 LEU B C 1
ATOM 9122 O O . LEU B 1 534 ? -10.32 7.91 37.5 1 92.81 534 LEU B O 1
ATOM 9126 N N . GLN B 1 535 ? -12.492 7.555 37.875 1 89.44 535 GLN B N 1
ATOM 9127 C CA . GLN B 1 535 ? -12.203 6.5 38.844 1 89.44 535 GLN B CA 1
ATOM 9128 C C . GLN B 1 535 ? -12.359 5.117 38.219 1 89.44 535 GLN B C 1
ATOM 9130 O O . GLN B 1 535 ? -12.281 4.102 38.906 1 89.44 535 GLN B O 1
ATOM 9135 N N . SER B 1 536 ? -12.57 5.117 36.969 1 90.94 536 SER B N 1
ATOM 9136 C CA . SER B 1 536 ? -12.641 3.854 36.25 1 90.94 536 SER B CA 1
ATOM 9137 C C . SER B 1 536 ? -11.258 3.248 36.031 1 90.94 536 SER B C 1
ATOM 9139 O O . SER B 1 536 ? -10.242 3.92 36.25 1 90.94 536 SER B O 1
ATOM 9141 N N . PRO B 1 537 ? -11.195 1.948 35.656 1 90.81 537 PRO B N 1
ATOM 9142 C CA . PRO B 1 537 ? -9.898 1.341 35.344 1 90.81 537 PRO B CA 1
ATOM 9143 C C . PRO B 1 537 ? -9.148 2.072 34.25 1 90.81 537 PRO B C 1
ATOM 9145 O O . PRO B 1 537 ? -7.934 1.902 34.094 1 90.81 537 PRO B O 1
ATOM 9148 N N . TYR B 1 538 ? -9.852 2.973 33.594 1 94.5 538 TYR B N 1
ATOM 9149 C CA . TYR B 1 538 ? -9.25 3.684 32.469 1 94.5 538 TYR B CA 1
ATOM 9150 C C . TYR B 1 538 ? -9.133 5.172 32.781 1 94.5 538 TYR B C 1
ATOM 9152 O O . TYR B 1 538 ? -9.102 5.996 31.844 1 94.5 538 TYR B O 1
ATOM 9160 N N . GLY B 1 539 ? -9.078 5.496 33.969 1 93.62 539 GLY B N 1
ATOM 9161 C CA . GLY B 1 539 ? -9.055 6.887 34.375 1 93.62 539 GLY B CA 1
ATOM 9162 C C . GLY B 1 539 ? -7.879 7.664 33.812 1 93.62 539 GLY B C 1
ATOM 9163 O O . GLY B 1 539 ? -8 8.852 33.531 1 93.62 539 GLY B O 1
ATOM 9164 N N . GLN B 1 540 ? -6.809 6.996 33.719 1 94.88 540 GLN B N 1
ATOM 9165 C CA . GLN B 1 540 ? -5.625 7.652 33.188 1 94.88 540 GLN B CA 1
ATOM 9166 C C . GLN B 1 540 ? -5.844 8.078 31.75 1 94.88 540 GLN B C 1
ATOM 9168 O O . GLN B 1 540 ? -5.332 9.117 31.312 1 94.88 540 GLN B O 1
ATOM 9173 N N . SER B 1 541 ? -6.555 7.293 31.016 1 96.56 541 SER B N 1
ATOM 9174 C CA . SER B 1 541 ? -6.844 7.637 29.625 1 96.56 541 SER B CA 1
ATOM 9175 C C . SER B 1 541 ? -7.793 8.828 29.531 1 96.56 541 SER B C 1
ATOM 9177 O O . SER B 1 541 ? -7.695 9.641 28.609 1 96.56 541 SER B O 1
ATOM 9179 N N . VAL B 1 542 ? -8.695 8.953 30.5 1 96.12 542 VAL B N 1
ATOM 9180 C CA . VAL B 1 542 ? -9.602 10.086 30.516 1 96.12 542 VAL B CA 1
ATOM 9181 C C . VAL B 1 542 ? -8.82 11.375 30.781 1 96.12 542 VAL B C 1
ATOM 9183 O O . VAL B 1 542 ? -8.977 12.359 30.062 1 96.12 542 VAL B O 1
ATOM 9186 N N . LYS B 1 543 ? -7.945 11.281 31.688 1 95.56 543 LYS B N 1
ATOM 9187 C CA . LYS B 1 543 ? -7.133 12.453 32.031 1 95.56 543 LYS B CA 1
ATOM 9188 C C . LYS B 1 543 ? -6.191 12.82 30.891 1 95.56 543 LYS B C 1
ATOM 9190 O O . LYS B 1 543 ? -6.055 14 30.547 1 95.56 543 LYS B O 1
ATOM 9195 N N . ALA B 1 544 ? -5.57 11.836 30.359 1 97.12 544 ALA B N 1
ATOM 9196 C CA . ALA B 1 544 ? -4.582 12.062 29.312 1 97.12 544 ALA B CA 1
ATOM 9197 C C . ALA B 1 544 ? -5.238 12.633 28.047 1 97.12 544 ALA B C 1
ATOM 9199 O O . ALA B 1 544 ? -4.723 13.578 27.453 1 97.12 544 ALA B O 1
ATOM 9200 N N . ALA B 1 545 ? -6.328 12.031 27.672 1 97 545 ALA B N 1
ATOM 9201 C CA . ALA B 1 545 ? -7.031 12.484 26.469 1 97 545 ALA B CA 1
ATOM 9202 C C . ALA B 1 545 ? -7.512 13.93 26.641 1 97 545 ALA B C 1
ATOM 9204 O O . ALA B 1 545 ? -7.371 14.742 25.719 1 97 545 ALA B O 1
ATOM 9205 N N . TYR B 1 546 ? -8.031 14.227 27.797 1 96.88 546 TYR B N 1
ATOM 9206 C CA . TYR B 1 546 ? -8.547 15.562 28.047 1 96.88 546 TYR B CA 1
ATOM 9207 C C . TYR B 1 546 ? -7.418 16.578 28.094 1 96.88 546 TYR B C 1
ATOM 9209 O O . TYR B 1 546 ? -7.508 17.656 27.469 1 96.88 546 TYR B O 1
ATOM 9217 N N . SER B 1 547 ? -6.422 16.266 28.828 1 96.62 547 SER B N 1
ATOM 9218 C CA . SER B 1 547 ? -5.293 17.188 28.953 1 96.62 547 SER B CA 1
ATOM 9219 C C . SER B 1 547 ? -4.66 17.469 27.594 1 96.62 547 SER B C 1
ATOM 9221 O O . SER B 1 547 ? -4.406 18.625 27.266 1 96.62 547 SER B O 1
ATOM 9223 N N . SER B 1 548 ? -4.422 16.422 26.859 1 97 548 SER B N 1
ATOM 9224 C CA . SER B 1 548 ? -3.816 16.578 25.547 1 97 548 SER B CA 1
ATOM 9225 C C . SER B 1 548 ? -4.734 17.359 24.609 1 97 548 SER B C 1
ATOM 9227 O O . SER B 1 548 ? -4.266 18.188 23.812 1 97 548 SER B O 1
ATOM 9229 N N . ALA B 1 549 ? -5.992 17.062 24.656 1 97.44 549 ALA B N 1
ATOM 9230 C CA . ALA B 1 549 ? -6.953 17.781 23.828 1 97.44 549 ALA B CA 1
ATOM 9231 C C . ALA B 1 549 ? -6.938 19.281 24.141 1 97.44 549 ALA B C 1
ATOM 9233 O O . ALA B 1 549 ? -6.953 20.109 23.234 1 97.44 549 ALA B O 1
ATOM 9234 N N . CYS B 1 550 ? -6.867 19.578 25.406 1 96.69 550 CYS B N 1
ATOM 9235 C CA . CYS B 1 550 ? -6.855 20.984 25.828 1 96.69 550 CYS B CA 1
ATOM 9236 C C . CYS B 1 550 ? -5.605 21.688 25.312 1 96.69 550 CYS B C 1
ATOM 9238 O O . CYS B 1 550 ? -5.672 22.828 24.875 1 96.69 550 CYS B O 1
ATOM 9240 N N . ILE B 1 551 ? -4.527 21.016 25.391 1 95.62 551 ILE B N 1
ATOM 9241 C CA . ILE B 1 551 ? -3.277 21.609 24.922 1 95.62 551 ILE B CA 1
ATOM 9242 C C . ILE B 1 551 ? -3.344 21.859 23.422 1 95.62 551 ILE B C 1
ATOM 9244 O O . ILE B 1 551 ? -2.932 22.922 22.953 1 95.62 551 ILE B O 1
ATOM 9248 N N . VAL B 1 552 ? -3.814 20.938 22.672 1 96.38 552 VAL B N 1
ATOM 9249 C CA . VAL B 1 552 ? -3.951 21.062 21.219 1 96.38 552 VAL B CA 1
ATOM 9250 C C . VAL B 1 552 ? -4.855 22.25 20.906 1 96.38 552 VAL B C 1
ATOM 9252 O O . VAL B 1 552 ? -4.543 23.062 20.016 1 96.38 552 VAL B O 1
ATOM 9255 N N . LEU B 1 553 ? -5.961 22.375 21.656 1 97.38 553 LEU B N 1
ATOM 9256 C CA . LEU B 1 553 ? -6.898 23.469 21.422 1 97.38 553 LEU B CA 1
ATOM 9257 C C . LEU B 1 553 ? -6.277 24.812 21.766 1 97.38 553 LEU B C 1
ATOM 9259 O O . LEU B 1 553 ? -6.43 25.781 21.031 1 97.38 553 LEU B O 1
ATOM 9263 N N . GLN B 1 554 ? -5.605 24.844 22.859 1 95.81 554 GLN B N 1
ATOM 9264 C CA . GLN B 1 554 ? -4.961 26.094 23.281 1 95.81 554 GLN B CA 1
ATOM 9265 C C . GLN B 1 554 ? -3.887 26.516 22.281 1 95.81 554 GLN B C 1
ATOM 9267 O O . GLN B 1 554 ? -3.773 27.703 21.953 1 95.81 554 GLN B O 1
ATOM 9272 N N . ASP B 1 555 ? -3.162 25.562 21.875 1 94.5 555 ASP B N 1
ATOM 9273 C CA . ASP B 1 555 ? -2.107 25.844 20.906 1 94.5 555 ASP B CA 1
ATOM 9274 C C . ASP B 1 555 ? -2.693 26.344 19.594 1 94.5 555 ASP B C 1
ATOM 9276 O O . ASP B 1 555 ? -2.137 27.25 18.969 1 94.5 555 ASP B O 1
ATOM 9280 N N . THR B 1 556 ? -3.709 25.734 19.172 1 96.38 556 THR B N 1
ATOM 9281 C CA . THR B 1 556 ? -4.348 26.141 17.922 1 96.38 556 THR B CA 1
ATOM 9282 C C . THR B 1 556 ? -4.898 27.562 18.031 1 96.38 556 THR B C 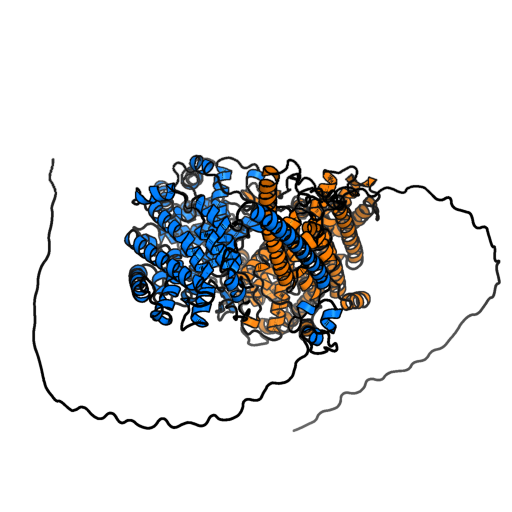1
ATOM 9284 O O . THR B 1 556 ? -4.766 28.359 17.109 1 96.38 556 THR B O 1
ATOM 9287 N N . ARG B 1 557 ? -5.488 27.875 19.219 1 96.31 557 ARG B N 1
ATOM 9288 C CA . ARG B 1 557 ? -6 29.219 19.438 1 96.31 557 ARG B CA 1
ATOM 9289 C C . ARG B 1 557 ? -4.875 30.25 19.406 1 96.31 557 ARG B C 1
ATOM 9291 O O . ARG B 1 557 ? -5.004 31.297 18.766 1 96.31 557 ARG B O 1
ATOM 9298 N N . SER B 1 558 ? -3.82 29.922 20.031 1 94.62 558 SER B N 1
ATOM 9299 C CA . SER B 1 558 ? -2.674 30.828 20.078 1 94.62 558 SER B CA 1
ATOM 9300 C C . SER B 1 558 ? -2.072 31.016 18.688 1 94.62 558 SER B C 1
ATOM 9302 O O . SER B 1 558 ? -1.771 32.156 18.297 1 94.62 558 SER B O 1
ATOM 9304 N N . GLN B 1 559 ? -1.918 29.953 17.984 1 94.19 559 GLN B N 1
ATOM 9305 C CA . GLN B 1 559 ? -1.308 30.031 16.656 1 94.19 559 GLN B CA 1
ATOM 9306 C C . GLN B 1 559 ? -2.229 30.75 15.672 1 94.19 559 GLN B C 1
ATOM 9308 O O . GLN B 1 559 ? -1.762 31.5 14.805 1 94.19 559 GLN B O 1
ATOM 9313 N N . PHE B 1 560 ? -3.471 30.5 15.789 1 95.69 560 PHE B N 1
ATOM 9314 C CA . PHE B 1 560 ? -4.445 31.172 14.93 1 95.69 560 PHE B CA 1
ATOM 9315 C C . PHE B 1 560 ? -4.438 32.688 15.164 1 95.69 560 PHE B C 1
ATOM 9317 O O . PHE B 1 560 ? -4.625 33.469 14.234 1 95.69 560 PHE B O 1
ATOM 9324 N N . SER B 1 561 ? -4.25 33 16.375 1 94.69 561 SER B N 1
ATOM 9325 C CA . SER B 1 561 ? -4.164 34.438 16.688 1 94.69 561 SER B CA 1
ATOM 9326 C C . SER B 1 561 ? -2.934 35.062 16.047 1 94.69 561 SER B C 1
ATOM 9328 O O . SER B 1 561 ? -2.955 36.219 15.664 1 94.69 561 SER B O 1
ATOM 9330 N N . ARG B 1 562 ? -1.883 34.344 15.875 1 92.5 562 ARG B N 1
ATOM 9331 C CA . ARG B 1 562 ? -0.637 34.844 15.305 1 92.5 562 ARG B CA 1
ATOM 9332 C C . ARG B 1 562 ? -0.682 34.812 13.781 1 92.5 562 ARG B C 1
ATOM 9334 O O . ARG B 1 562 ? -0.243 35.75 13.133 1 92.5 562 ARG B O 1
ATOM 9341 N N . LYS B 1 563 ? -1.107 33.688 13.266 1 93.62 563 LYS B N 1
ATOM 9342 C CA . LYS B 1 563 ? -1.131 33.5 11.82 1 93.62 563 LYS B CA 1
ATOM 9343 C C . LYS B 1 563 ? -2.492 33 11.359 1 93.62 563 LYS B C 1
ATOM 9345 O O . LYS B 1 563 ? -2.594 31.891 10.805 1 93.62 563 LYS B O 1
ATOM 9350 N N . PRO B 1 564 ? -3.523 33.781 11.375 1 93.56 564 PRO B N 1
ATOM 9351 C CA . PRO B 1 564 ? -4.883 33.312 11.117 1 93.56 564 PRO B CA 1
ATOM 9352 C C . PRO B 1 564 ? -5.094 32.875 9.664 1 93.56 564 PRO B C 1
ATOM 9354 O O . PRO B 1 564 ? -5.715 31.859 9.406 1 93.56 564 PRO B O 1
ATOM 9357 N N . VAL B 1 565 ? -4.523 33.594 8.742 1 92.81 565 VAL B N 1
ATOM 9358 C CA . VAL B 1 565 ? -4.793 33.344 7.332 1 92.81 565 VAL B CA 1
ATOM 9359 C C . VAL B 1 565 ? -4.125 32.031 6.922 1 92.81 565 VAL B C 1
ATOM 9361 O O . VAL B 1 565 ? -4.746 31.188 6.258 1 92.81 565 VAL B O 1
ATOM 9364 N N . LEU B 1 566 ? -2.922 31.812 7.336 1 93.38 566 LEU B N 1
ATOM 9365 C CA . LEU B 1 566 ? -2.215 30.594 6.98 1 93.38 566 LEU B CA 1
ATOM 9366 C C . LEU B 1 566 ? -2.852 29.375 7.652 1 93.38 566 LEU B C 1
ATOM 9368 O O . LEU B 1 566 ? -3.018 28.328 7.023 1 93.38 566 LEU B O 1
ATOM 9372 N N . CYS B 1 567 ? -3.201 29.531 8.883 1 93.62 567 CYS B N 1
ATOM 9373 C CA . CYS B 1 567 ? -3.836 28.438 9.617 1 93.62 567 CYS B CA 1
ATOM 9374 C C . CYS B 1 567 ? -5.141 28.016 8.945 1 93.62 567 CYS B C 1
ATOM 9376 O O . CYS B 1 567 ? -5.453 26.828 8.867 1 93.62 567 CYS B O 1
ATOM 9378 N N . ALA B 1 568 ? -5.832 28.969 8.469 1 92.06 568 ALA B N 1
ATOM 9379 C CA . ALA B 1 568 ? -7.121 28.688 7.836 1 92.06 568 ALA B CA 1
ATOM 9380 C C . ALA B 1 568 ? -6.941 27.891 6.547 1 92.06 568 ALA B C 1
ATOM 9382 O O . ALA B 1 568 ? -7.812 27.109 6.168 1 92.06 568 ALA B O 1
ATOM 9383 N N . ARG B 1 569 ? -5.805 28.031 5.984 1 90.81 569 ARG B N 1
ATOM 9384 C CA . ARG B 1 569 ? -5.566 27.375 4.699 1 90.81 569 ARG B CA 1
ATOM 9385 C C . ARG B 1 569 ? -5.074 25.953 4.895 1 90.81 569 ARG B C 1
ATOM 9387 O O . ARG B 1 569 ? -5.234 25.109 4.012 1 90.81 569 ARG B O 1
ATOM 9394 N N . VAL B 1 570 ? -4.477 25.641 6.035 1 91.31 570 VAL B N 1
ATOM 9395 C CA . VAL B 1 570 ? -3.932 24.312 6.289 1 91.31 570 VAL B CA 1
ATOM 9396 C C . VAL B 1 570 ? -4.992 23.438 6.957 1 91.31 570 VAL B C 1
ATOM 9398 O O . VAL B 1 570 ? -5.098 23.406 8.188 1 91.31 570 VAL B O 1
ATOM 9401 N N . TRP B 1 571 ? -5.625 22.656 6.238 1 89.06 571 TRP B N 1
ATOM 9402 C CA . TRP B 1 571 ? -6.809 21.906 6.676 1 89.06 571 TRP B CA 1
ATOM 9403 C C . TRP B 1 571 ? -6.441 20.875 7.727 1 89.06 571 TRP B C 1
ATOM 9405 O O . TRP B 1 571 ? -7.25 20.547 8.594 1 89.06 571 TRP B O 1
ATOM 9415 N N . ARG B 1 572 ? -5.289 20.359 7.652 1 89 572 ARG B N 1
ATOM 9416 C CA . ARG B 1 572 ? -4.867 19.328 8.594 1 89 572 ARG B CA 1
ATOM 9417 C C . ARG B 1 572 ? -4.922 19.844 10.031 1 89 572 ARG B C 1
ATOM 9419 O O . ARG B 1 572 ? -5.23 19.094 10.953 1 89 572 ARG B O 1
ATOM 9426 N N . ILE B 1 573 ? -4.719 21.094 10.188 1 92.25 573 ILE B N 1
ATOM 9427 C CA . ILE B 1 573 ? -4.809 21.703 11.508 1 92.25 573 ILE B CA 1
ATOM 9428 C C . ILE B 1 573 ? -6.23 21.562 12.047 1 92.25 573 ILE B C 1
ATOM 9430 O O . ILE B 1 573 ? -6.426 21.188 13.203 1 92.25 573 ILE B O 1
ATOM 9434 N N . TRP B 1 574 ? -7.145 21.734 11.234 1 92.56 574 TRP B N 1
ATOM 9435 C CA . TRP B 1 574 ? -8.539 21.734 11.648 1 92.56 574 TRP B CA 1
ATOM 9436 C C . TRP B 1 574 ? -9.039 20.312 11.867 1 92.56 574 TRP B C 1
ATOM 9438 O O . TRP B 1 574 ? -9.906 20.062 12.711 1 92.56 574 TRP B O 1
ATOM 9448 N N . SER B 1 575 ? -8.477 19.375 11.141 1 90.69 575 SER B N 1
ATOM 9449 C CA . SER B 1 575 ? -8.797 17.969 11.391 1 90.69 575 SER B CA 1
ATOM 9450 C C . SER B 1 575 ? -8.359 17.547 12.781 1 90.69 575 SER B C 1
ATOM 9452 O O . SER B 1 575 ? -9.117 16.906 13.516 1 90.69 575 SER B O 1
ATOM 9454 N N . PHE B 1 576 ? -7.195 17.922 13.141 1 93.56 576 PHE B N 1
ATOM 9455 C CA . PHE B 1 576 ? -6.66 17.562 14.445 1 93.56 576 PHE B CA 1
ATOM 9456 C C . PHE B 1 576 ? -7.387 18.312 15.555 1 93.56 576 PHE B C 1
ATOM 9458 O O . PHE B 1 576 ? -7.707 17.734 16.594 1 93.56 576 PHE B O 1
ATOM 9465 N N . THR B 1 577 ? -7.602 19.547 15.273 1 95.69 577 THR B N 1
ATOM 9466 C CA . THR B 1 577 ? -8.289 20.359 16.266 1 95.69 577 THR B CA 1
ATOM 9467 C C . THR B 1 577 ? -9.703 19.859 16.5 1 95.69 577 THR B C 1
ATOM 9469 O O . THR B 1 577 ? -10.188 19.844 17.641 1 95.69 577 THR B O 1
ATOM 9472 N N . PHE B 1 578 ? -10.344 19.5 15.508 1 94.75 578 PHE B N 1
ATOM 9473 C CA . PHE B 1 578 ? -11.688 18.953 15.633 1 94.75 578 PHE B CA 1
ATOM 9474 C C . PHE B 1 578 ? -11.688 17.688 16.469 1 94.75 578 PHE B C 1
ATOM 9476 O O . PHE B 1 578 ? -12.57 17.484 17.297 1 94.75 578 PHE B O 1
ATOM 9483 N N . SER B 1 579 ? -10.734 16.844 16.141 1 93.62 579 SER B N 1
ATOM 9484 C CA . SER B 1 579 ? -10.609 15.617 16.938 1 93.62 579 SER B CA 1
ATOM 9485 C C . SER B 1 579 ? -10.461 15.938 18.422 1 93.62 579 SER B C 1
ATOM 9487 O O . SER B 1 579 ? -11.055 15.266 19.266 1 93.62 579 SER B O 1
ATOM 9489 N N . ALA B 1 580 ? -9.672 16.906 18.719 1 96 580 ALA B N 1
ATOM 9490 C CA . ALA B 1 580 ? -9.492 17.344 20.109 1 96 580 ALA B CA 1
ATOM 9491 C C . ALA B 1 580 ? -10.773 17.953 20.656 1 96 580 ALA B C 1
ATOM 9493 O O . ALA B 1 580 ? -11.141 17.688 21.812 1 96 580 ALA B O 1
ATOM 9494 N N . ALA B 1 581 ? -11.453 18.688 19.844 1 96.19 581 ALA B N 1
ATOM 9495 C CA . ALA B 1 581 ? -12.695 19.328 20.25 1 96.19 581 ALA B CA 1
ATOM 9496 C C . ALA B 1 581 ? -13.773 18.297 20.578 1 96.19 581 ALA B C 1
ATOM 9498 O O . ALA B 1 581 ? -14.594 18.5 21.469 1 96.19 581 ALA B O 1
ATOM 9499 N N . VAL B 1 582 ? -13.781 17.266 19.828 1 93.75 582 VAL B N 1
ATOM 9500 C CA . VAL B 1 582 ? -14.742 16.203 20.078 1 93.75 582 VAL B CA 1
ATOM 9501 C C . VAL B 1 582 ? -14.539 15.625 21.469 1 93.75 582 VAL B C 1
ATOM 9503 O O . VAL B 1 582 ? -15.508 15.352 22.188 1 93.75 582 VAL B O 1
ATOM 9506 N N . VAL B 1 583 ? -13.32 15.461 21.891 1 95.06 583 VAL B N 1
ATOM 9507 C CA . VAL B 1 583 ? -13.008 14.938 23.203 1 95.06 583 VAL B CA 1
ATOM 9508 C C . VAL B 1 583 ? -13.484 15.922 24.281 1 95.06 583 VAL B C 1
ATOM 9510 O O . VAL B 1 583 ? -14.18 15.539 25.219 1 95.06 583 VAL B O 1
ATOM 9513 N N . VAL B 1 584 ? -13.125 17.172 24.125 1 95.75 584 VAL B N 1
ATOM 9514 C CA . VAL B 1 584 ? -13.492 18.203 25.094 1 95.75 584 VAL B CA 1
ATOM 9515 C C . VAL B 1 584 ? -15.016 18.375 25.109 1 95.75 584 VAL B C 1
ATOM 9517 O O . VAL B 1 584 ? -15.609 18.531 26.172 1 95.75 584 VAL B O 1
ATOM 9520 N N . GLY B 1 585 ? -15.586 18.344 23.938 1 94.31 585 GLY B N 1
ATOM 9521 C CA . GLY B 1 585 ? -17.031 18.422 23.844 1 94.31 585 GLY B CA 1
ATOM 9522 C C . GLY B 1 585 ? -17.734 17.281 24.531 1 94.31 585 GLY B C 1
ATOM 9523 O O . GLY B 1 585 ? -18.781 17.469 25.172 1 94.31 585 GLY B O 1
ATOM 9524 N N . THR B 1 586 ? -17.219 16.125 24.375 1 93.25 586 THR B N 1
ATOM 9525 C CA . THR B 1 586 ? -17.781 14.945 25.031 1 93.25 586 THR B CA 1
ATOM 9526 C C . THR B 1 586 ? -17.75 15.102 26.547 1 93.25 586 THR B C 1
ATOM 9528 O O . THR B 1 586 ? -18.719 14.773 27.234 1 93.25 586 THR B O 1
ATOM 9531 N N . VAL B 1 587 ? -16.672 15.633 27.062 1 94.19 587 VAL B N 1
ATOM 9532 C CA . VAL B 1 587 ? -16.531 15.836 28.5 1 94.19 587 VAL B CA 1
ATOM 9533 C C . VAL B 1 587 ? -17.484 16.938 28.953 1 94.19 587 VAL B C 1
ATOM 9535 O O . VAL B 1 587 ? -18.062 16.859 30.031 1 94.19 587 VAL B O 1
ATOM 9538 N N . ALA B 1 588 ? -17.641 17.922 28.125 1 92.81 588 ALA B N 1
ATOM 9539 C CA . ALA B 1 588 ? -18.531 19.031 28.453 1 92.81 588 ALA B CA 1
ATOM 9540 C C . ALA B 1 588 ? -19.984 18.562 28.547 1 92.81 588 ALA B C 1
ATOM 9542 O O . ALA B 1 588 ? -20.766 19.062 29.359 1 92.81 588 ALA B O 1
ATOM 9543 N N . ILE B 1 589 ? -20.328 17.594 27.766 1 90.69 589 ILE B N 1
ATOM 9544 C CA . ILE B 1 589 ? -21.703 17.125 27.688 1 90.69 589 ILE B CA 1
ATOM 9545 C C . ILE B 1 589 ? -21.953 16.047 28.734 1 90.69 589 ILE B C 1
ATOM 9547 O O . ILE B 1 589 ? -22.938 16.094 29.469 1 90.69 589 ILE B O 1
ATOM 9551 N N . ARG B 1 590 ? -21.031 15.109 28.828 1 89.38 590 ARG B N 1
ATOM 9552 C CA . ARG B 1 590 ? -21.281 13.922 29.625 1 89.38 590 ARG B CA 1
ATOM 9553 C C . ARG B 1 590 ? -20.484 13.945 30.922 1 89.38 590 ARG B C 1
ATOM 9555 O O . ARG B 1 590 ? -20.781 13.219 31.875 1 89.38 590 ARG B O 1
ATOM 9562 N N . GLY B 1 591 ? -19.547 14.766 31.016 1 85.69 591 GLY B N 1
ATOM 9563 C CA . GLY B 1 591 ? -18.625 14.688 32.156 1 85.69 591 GLY B CA 1
ATOM 9564 C C . GLY B 1 591 ? -18.5 15.984 32.906 1 85.69 591 GLY B C 1
ATOM 9565 O O . GLY B 1 591 ? -17.453 16.281 33.5 1 85.69 591 GLY B O 1
ATOM 9566 N N . ALA B 1 592 ? -19.469 16.797 32.875 1 82.25 592 ALA B N 1
ATOM 9567 C CA . ALA B 1 592 ? -19.438 18.094 33.562 1 82.25 592 ALA B CA 1
ATOM 9568 C C . ALA B 1 592 ? -19.219 17.922 35.062 1 82.25 592 ALA B C 1
ATOM 9570 O O . ALA B 1 592 ? -18.578 18.766 35.688 1 82.25 592 ALA B O 1
ATOM 9571 N N . HIS B 1 593 ? -19.609 16.797 35.531 1 84.5 593 HIS B N 1
ATOM 9572 C CA . HIS B 1 593 ? -19.531 16.516 36.938 1 84.5 593 HIS B CA 1
ATOM 9573 C C . HIS B 1 593 ? -18.094 16.203 37.375 1 84.5 593 HIS B C 1
ATOM 9575 O O . HIS B 1 593 ? -17.781 16.219 38.562 1 84.5 593 HIS B O 1
ATOM 9581 N N . MET B 1 594 ? -17.203 15.961 36.469 1 88.81 594 MET B N 1
ATOM 9582 C CA . MET B 1 594 ? -15.828 15.57 36.781 1 88.81 594 MET B CA 1
ATOM 9583 C C . MET B 1 594 ? -15 16.781 37.188 1 88.81 594 MET B C 1
ATOM 9585 O O . MET B 1 594 ? -13.906 16.625 37.719 1 88.81 594 MET B O 1
ATOM 9589 N N . ASN B 1 595 ? -15.383 17.953 37.094 1 84.5 595 ASN B N 1
ATOM 9590 C CA . ASN B 1 595 ? -14.75 19.203 37.5 1 84.5 595 ASN B CA 1
ATOM 9591 C C . ASN B 1 595 ? -13.297 19.281 37.031 1 84.5 595 ASN B C 1
ATOM 9593 O O . ASN B 1 595 ? -12.398 19.547 37.844 1 84.5 595 ASN B O 1
ATOM 9597 N N . LEU B 1 596 ? -13.133 18.969 35.812 1 90.56 596 LEU B N 1
ATOM 9598 C CA . LEU B 1 596 ? -11.797 19.016 35.219 1 90.56 596 LEU B CA 1
ATOM 9599 C C . LEU B 1 596 ? -11.352 20.438 34.969 1 90.56 596 LEU B C 1
ATOM 9601 O O . LEU B 1 596 ? -12.18 21.344 34.875 1 90.56 596 LEU B O 1
ATOM 9605 N N . ILE B 1 597 ? -9.969 20.688 35.094 1 88.69 597 ILE B N 1
ATOM 9606 C CA . ILE B 1 597 ? -9.352 21.984 34.812 1 88.69 597 ILE B CA 1
ATOM 9607 C C . ILE B 1 597 ? -8.445 21.844 33.594 1 88.69 597 ILE B C 1
ATOM 9609 O O . ILE B 1 597 ? -7.602 20.953 33.531 1 88.69 597 ILE B O 1
ATOM 9613 N N . PRO B 1 598 ? -8.586 22.781 32.688 1 91.94 598 PRO B N 1
ATOM 9614 C CA . PRO B 1 598 ? -9.578 23.859 32.531 1 91.94 598 PRO B CA 1
ATOM 9615 C C . PRO B 1 598 ? -11 23.328 32.375 1 91.94 598 PRO B C 1
ATOM 9617 O O . PRO B 1 598 ? -11.188 22.156 32.031 1 91.94 598 PRO B O 1
ATOM 9620 N N . PRO B 1 599 ? -11.953 24.25 32.656 1 93 599 PRO B N 1
ATOM 9621 C CA . PRO B 1 599 ? -13.336 23.781 32.531 1 93 599 PRO B CA 1
ATOM 9622 C C . PRO B 1 599 ? -13.703 23.422 31.094 1 93 599 PRO B C 1
ATOM 9624 O O . PRO B 1 599 ? -13.531 24.234 30.188 1 93 599 PRO B O 1
ATOM 9627 N N . PRO B 1 600 ? -14.258 22.25 30.922 1 94.56 600 PRO B N 1
ATOM 9628 C CA . PRO B 1 600 ? -14.5 21.734 29.578 1 94.56 600 PRO B CA 1
ATOM 9629 C C . PRO B 1 600 ? -15.398 22.656 28.75 1 94.56 600 PRO B C 1
ATOM 9631 O O . PRO B 1 600 ? -15.133 22.875 27.562 1 94.56 600 PRO B O 1
ATOM 9634 N N . LEU B 1 601 ? -16.469 23.188 29.297 1 94 601 LEU B N 1
ATOM 9635 C CA . LEU B 1 601 ? -17.391 24.016 28.531 1 94 601 LEU B CA 1
ATOM 9636 C C . LEU B 1 601 ? -16.719 25.312 28.062 1 94 601 LEU B C 1
ATOM 9638 O O . LEU B 1 601 ? -16.938 25.75 26.938 1 94 601 LEU B O 1
ATOM 9642 N N . GLN B 1 602 ? -15.945 25.875 28.953 1 93.31 602 GLN B N 1
ATOM 9643 C CA . GLN B 1 602 ? -15.242 27.094 28.578 1 93.31 602 GLN B CA 1
ATOM 9644 C C . GLN B 1 602 ? -14.258 26.859 27.453 1 93.31 602 GLN B C 1
ATOM 9646 O O . GLN B 1 602 ? -14.141 27.672 26.531 1 93.31 602 GLN B O 1
ATOM 9651 N N . GLU B 1 603 ? -13.547 25.766 27.609 1 94.94 603 GLU B N 1
ATOM 9652 C CA . GLU B 1 603 ? -12.586 25.406 26.562 1 94.94 603 GLU B CA 1
ATOM 9653 C C . GLU B 1 603 ? -13.297 25.141 25.234 1 94.94 603 GLU B C 1
ATOM 9655 O O . GLU B 1 603 ? -12.797 25.531 24.172 1 94.94 603 GLU B O 1
ATOM 9660 N N . PHE B 1 604 ? -14.367 24.469 25.281 1 95.44 604 PHE B N 1
ATOM 9661 C CA . PHE B 1 604 ? -15.141 24.156 24.094 1 95.44 604 PHE B CA 1
ATOM 9662 C C . PHE B 1 604 ? -15.672 25.422 23.438 1 95.44 604 PHE B C 1
ATOM 9664 O O . PHE B 1 604 ? -15.609 25.562 22.219 1 95.44 604 PHE B O 1
ATOM 9671 N N . GLU B 1 605 ? -16.141 26.344 24.234 1 94.25 605 GLU B N 1
ATOM 9672 C CA . GLU B 1 605 ? -16.656 27.594 23.703 1 94.25 605 GLU B CA 1
ATOM 9673 C C . GLU B 1 605 ? -15.555 28.422 23.062 1 94.25 605 GLU B C 1
ATOM 9675 O O . GLU B 1 605 ? -15.758 29.062 22.031 1 94.25 605 GLU B O 1
ATOM 9680 N N . ALA B 1 606 ? -14.453 28.391 23.766 1 95.69 606 ALA B N 1
ATOM 9681 C CA . ALA B 1 606 ? -13.32 29.156 23.266 1 95.69 606 ALA B CA 1
ATOM 9682 C C . ALA B 1 606 ? -12.898 28.672 21.875 1 95.69 606 ALA B C 1
ATOM 9684 O O . ALA B 1 606 ? -12.602 29.484 20.984 1 95.69 606 ALA B O 1
ATOM 9685 N N . ILE B 1 607 ? -12.875 27.391 21.688 1 96.44 607 ILE B N 1
ATOM 9686 C CA . ILE B 1 607 ? -12.406 26.875 20.406 1 96.44 607 ILE B CA 1
ATOM 9687 C C . ILE B 1 607 ? -13.5 27.062 19.344 1 96.44 607 ILE B C 1
ATOM 9689 O O . ILE B 1 607 ? -13.203 27.25 18.156 1 96.44 607 ILE B O 1
ATOM 9693 N N . CYS B 1 608 ? -14.758 26.984 19.719 1 95.75 608 CYS B N 1
ATOM 9694 C CA . CYS B 1 608 ? -15.852 27.219 18.797 1 95.75 608 CYS B CA 1
ATOM 9695 C C . CYS B 1 608 ? -15.766 28.625 18.188 1 95.75 608 CYS B C 1
ATOM 9697 O O . CYS B 1 608 ? -16.078 28.828 17.016 1 95.75 608 CYS B O 1
ATOM 9699 N N . LYS B 1 609 ? -15.336 29.5 19.016 1 95.25 609 LYS B N 1
ATOM 9700 C CA . LYS B 1 609 ? -15.148 30.859 18.516 1 95.25 609 LYS B CA 1
ATOM 9701 C C . LYS B 1 609 ? -14.07 30.906 17.438 1 95.25 609 LYS B C 1
ATOM 9703 O O . LYS B 1 609 ? -14.227 31.594 16.422 1 95.25 609 LYS B O 1
ATOM 9708 N N . VAL B 1 610 ? -13.055 30.172 17.672 1 96.5 610 VAL B N 1
ATOM 9709 C CA . VAL B 1 610 ? -11.961 30.125 16.719 1 96.5 610 VAL B CA 1
ATOM 9710 C C . VAL B 1 610 ? -12.445 29.453 15.422 1 96.5 610 VAL B C 1
ATOM 9712 O O . VAL B 1 610 ? -12.141 29.922 14.328 1 96.5 610 VAL B O 1
ATOM 9715 N N . PHE B 1 611 ? -13.203 28.359 15.547 1 96 611 PHE B N 1
ATOM 9716 C CA . PHE B 1 611 ? -13.766 27.688 14.375 1 96 611 PHE B CA 1
ATOM 9717 C C . PHE B 1 611 ? -14.672 28.625 13.602 1 96 611 PHE B C 1
ATOM 9719 O O . PHE B 1 611 ? -14.656 28.641 12.367 1 96 611 PHE B O 1
ATOM 9726 N N . SER B 1 612 ? -15.406 29.422 14.312 1 94.69 612 SER B N 1
ATOM 9727 C CA . SER B 1 612 ? -16.328 30.359 13.672 1 94.69 612 SER B CA 1
ATOM 9728 C C . SER B 1 612 ? -15.57 31.422 12.875 1 94.69 612 SER B C 1
ATOM 9730 O O . SER B 1 612 ? -15.977 31.781 11.766 1 94.69 612 SER B O 1
ATOM 9732 N N . GLU B 1 613 ? -14.523 31.859 13.445 1 94.88 613 GLU B N 1
ATOM 9733 C CA . GLU B 1 613 ? -13.703 32.844 12.75 1 94.88 613 GLU B CA 1
ATOM 9734 C C . GLU B 1 613 ? -13.023 32.25 11.531 1 94.88 613 GLU B C 1
ATOM 9736 O O . GLU B 1 613 ? -12.984 32.844 10.461 1 94.88 613 GLU B O 1
ATOM 9741 N N . ALA B 1 614 ? -12.5 31.109 11.711 1 93.44 614 ALA B N 1
ATOM 9742 C CA . ALA B 1 614 ? -11.781 30.438 10.633 1 93.44 614 ALA B CA 1
ATOM 9743 C C . ALA B 1 614 ? -12.734 30.016 9.523 1 93.44 614 ALA B C 1
ATOM 9745 O O . ALA B 1 614 ? -12.344 29.922 8.359 1 93.44 614 ALA B O 1
ATOM 9746 N N . ALA B 1 615 ? -13.969 29.75 9.852 1 90.75 615 ALA B N 1
ATOM 9747 C CA . ALA B 1 615 ? -14.977 29.266 8.914 1 90.75 615 ALA B CA 1
ATOM 9748 C C . ALA B 1 615 ? -15.258 30.281 7.82 1 90.75 615 ALA B C 1
ATOM 9750 O O . ALA B 1 615 ? -15.758 29.938 6.746 1 90.75 615 ALA B O 1
ATOM 9751 N N . GLN B 1 616 ? -14.844 31.438 8.094 1 87.12 616 GLN B N 1
ATOM 9752 C CA . GLN B 1 616 ? -15.07 32.5 7.109 1 87.12 616 GLN B CA 1
ATOM 9753 C C . GLN B 1 616 ? -14.219 32.281 5.863 1 87.12 616 GLN B C 1
ATOM 9755 O O . GLN B 1 616 ? -14.602 32.688 4.762 1 87.12 616 GLN B O 1
ATOM 9760 N N . THR B 1 617 ? -13.164 31.578 6.094 1 83.31 617 THR B N 1
ATOM 9761 C CA . THR B 1 617 ? -12.25 31.438 4.969 1 83.31 617 THR B CA 1
ATOM 9762 C C . THR B 1 617 ? -11.922 29.969 4.715 1 83.31 617 THR B C 1
ATOM 9764 O O . THR B 1 617 ? -11.391 29.625 3.656 1 83.31 617 THR B O 1
ATOM 9767 N N . SER B 1 618 ? -12.188 29.125 5.652 1 86.69 618 SER B N 1
ATOM 9768 C CA . SER B 1 618 ? -11.844 27.719 5.535 1 86.69 618 SER B CA 1
ATOM 9769 C C . SER B 1 618 ? -13.094 26.844 5.504 1 86.69 618 SER B C 1
ATOM 9771 O O . SER B 1 618 ? -13.844 26.781 6.484 1 86.69 618 SER B O 1
ATOM 9773 N N . ASN B 1 619 ? -13.258 26.125 4.48 1 83.75 619 ASN B N 1
ATOM 9774 C CA . ASN B 1 619 ? -14.391 25.219 4.363 1 83.75 619 ASN B CA 1
ATOM 9775 C C . ASN B 1 619 ? -14.305 24.094 5.391 1 83.75 619 ASN B C 1
ATOM 9777 O O . ASN B 1 619 ? -15.336 23.594 5.855 1 83.75 619 ASN B O 1
ATOM 9781 N N . ARG B 1 620 ? -13.164 23.75 5.707 1 87 620 ARG B N 1
ATOM 9782 C CA . ARG B 1 620 ? -12.977 22.672 6.668 1 87 620 ARG B CA 1
ATOM 9783 C C . ARG B 1 620 ? -13.43 23.094 8.062 1 87 620 ARG B C 1
ATOM 9785 O O . ARG B 1 620 ? -14.094 22.328 8.766 1 87 620 ARG B O 1
ATOM 9792 N N . ALA B 1 621 ? -13.039 24.281 8.406 1 88.62 621 ALA B N 1
ATOM 9793 C CA . ALA B 1 621 ? -13.477 24.812 9.695 1 88.62 621 ALA B CA 1
ATOM 9794 C C . ALA B 1 621 ? -14.992 24.984 9.727 1 88.62 621 ALA B C 1
ATOM 9796 O O . ALA B 1 621 ? -15.625 24.766 10.766 1 88.62 621 ALA B O 1
ATOM 9797 N N . GLU B 1 622 ? -15.523 25.312 8.617 1 87.81 622 GLU B N 1
ATOM 9798 C CA . GLU B 1 622 ? -16.969 25.484 8.531 1 87.81 622 GLU B CA 1
ATOM 9799 C C . GLU B 1 622 ? -17.688 24.156 8.742 1 87.81 622 GLU B C 1
ATOM 9801 O O . GLU B 1 622 ? -18.719 24.094 9.438 1 87.81 622 GLU B O 1
ATOM 9806 N N . ARG B 1 623 ? -17.156 23.156 8.242 1 84.69 623 ARG B N 1
ATOM 9807 C CA . ARG B 1 623 ? -17.75 21.828 8.391 1 84.69 623 ARG B CA 1
ATOM 9808 C C . ARG B 1 623 ? -17.672 21.344 9.828 1 84.69 623 ARG B C 1
ATOM 9810 O O . ARG B 1 623 ? -18.562 20.641 10.312 1 84.69 623 ARG B O 1
ATOM 9817 N N . ALA B 1 624 ? -16.562 21.656 10.391 1 87 624 ALA B N 1
ATOM 9818 C CA . ALA B 1 624 ? -16.375 21.234 11.773 1 87 624 ALA B CA 1
ATOM 9819 C C . ALA B 1 624 ? -17.359 21.922 12.703 1 87 624 ALA B C 1
ATOM 9821 O O . ALA B 1 624 ? -17.719 21.391 13.75 1 87 624 ALA B O 1
ATOM 9822 N N . LEU B 1 625 ? -17.828 23.078 12.281 1 85.44 625 LEU B N 1
ATOM 9823 C CA . LEU B 1 625 ? -18.75 23.859 13.094 1 85.44 625 LEU B CA 1
ATOM 9824 C C . LEU B 1 625 ? -20.156 23.266 13.031 1 85.44 625 LEU B C 1
ATOM 9826 O O . LEU B 1 625 ? -20.906 23.344 14.008 1 85.44 625 LEU B O 1
ATOM 9830 N N . VAL B 1 626 ? -20.484 22.609 11.914 1 76.56 626 VAL B N 1
ATOM 9831 C CA . VAL B 1 626 ? -21.812 22.062 11.75 1 76.56 626 VAL B CA 1
ATOM 9832 C C . VAL B 1 626 ? -21.891 20.688 12.391 1 76.56 626 VAL B C 1
ATOM 9834 O O . VAL B 1 626 ? -22.938 20.281 12.914 1 76.56 626 VAL B O 1
#

Solvent-accessible surface area (backbone atoms only — not comparable to full-atom values): 68125 Å² total; per-residue (Å²): 148,85,93,96,84,91,93,85,92,80,88,91,82,89,82,84,89,85,81,82,84,83,86,80,85,86,80,82,83,83,80,84,80,81,78,83,79,81,75,79,77,77,83,78,79,90,70,78,76,86,66,81,82,69,55,26,35,36,30,55,72,65,71,44,86,48,76,70,40,82,47,18,62,50,32,49,72,70,68,43,28,84,35,38,38,74,37,55,74,69,94,55,85,50,49,58,44,37,48,50,19,40,48,28,29,48,49,46,37,50,49,47,48,50,50,37,49,53,44,50,50,51,38,49,54,59,37,56,71,76,41,91,58,70,51,72,89,66,41,75,68,80,64,76,58,64,63,58,62,65,64,62,46,72,66,73,78,63,80,63,78,70,69,68,50,48,79,46,73,43,95,86,54,24,34,42,36,22,15,54,58,3,52,58,54,58,67,55,65,77,60,87,69,72,86,70,84,74,76,75,65,78,84,50,56,68,70,51,52,49,19,36,22,4,33,54,19,35,42,70,90,58,62,44,66,67,53,50,54,56,54,58,69,70,53,71,56,68,68,56,50,50,50,24,44,49,41,25,46,42,70,50,29,22,75,43,42,74,67,50,60,60,51,50,62,67,43,44,45,37,33,76,71,60,74,39,92,56,88,78,55,52,42,58,52,16,36,53,28,39,43,43,11,42,9,42,46,62,31,82,89,50,59,78,57,33,61,66,19,49,50,27,39,47,50,16,40,14,31,36,2,57,42,28,54,84,76,53,26,36,72,54,48,34,46,35,30,40,49,50,12,53,45,25,43,41,49,66,41,67,76,28,38,59,48,13,53,50,30,39,49,49,23,44,50,52,34,51,44,45,40,55,41,43,37,46,57,83,76,68,42,57,68,64,63,30,49,54,50,31,50,29,44,46,30,51,50,46,52,46,48,51,47,19,47,45,36,21,34,84,52,58,73,57,70,66,48,47,51,48,58,77,66,50,70,68,52,44,62,67,67,40,66,94,42,75,66,58,24,55,41,62,61,39,46,48,44,33,65,71,37,49,48,54,45,49,54,40,64,52,25,52,60,77,61,55,69,63,56,49,53,51,50,50,49,52,52,72,62,54,80,72,67,62,66,60,57,54,54,48,68,73,50,52,78,44,61,37,49,38,51,27,46,52,49,54,63,36,51,58,33,50,52,45,26,61,61,20,42,66,47,25,52,46,23,52,67,75,28,54,90,47,30,69,78,36,100,36,15,66,27,40,51,46,26,46,53,26,20,49,50,47,47,51,48,50,53,55,46,35,72,74,39,46,70,62,51,37,47,40,36,67,57,48,56,55,42,46,46,25,45,52,55,34,41,47,37,38,72,64,37,60,85,69,70,54,86,73,50,38,56,60,54,43,52,55,48,50,51,50,32,57,62,34,28,76,78,11,58,62,32,39,48,68,70,104,143,83,90,87,82,87,78,90,84,82,90,84,82,86,80,89,83,91,83,83,84,83,91,81,85,90,80,85,84,80,85,85,80,84,77,82,84,83,81,82,79,78,86,81,78,88,79,81,82,86,74,84,51,66,56,27,36,36,33,21,43,69,17,43,80,20,56,6,23,44,46,18,62,45,33,48,72,61,14,45,27,36,17,40,37,73,26,41,78,39,94,49,91,65,28,52,55,47,41,50,48,23,33,48,39,12,48,46,36,48,52,45,48,50,50,36,47,54,42,49,50,51,39,48,54,60,36,54,74,74,39,94,56,77,54,73,90,70,50,78,73,80,70,74,64,61,67,62,12,62,26,3,49,40,68,76,80,66,80,62,77,72,69,70,49,49,78,46,73,42,95,86,54,22,36,43,35,22,15,54,60,2,51,59,53,57,66,54,65,78,61,86,70,72,86,69,83,73,76,76,66,80,82,52,55,69,69,51,53,48,18,38,21,5,32,55,19,34,41,71,91,58,64,46,65,68,53,50,53,56,55,57,68,70,54,70,58,68,68,56,49,50,51,24,43,51,40,26,45,41,69,49,30,22,74,44,40,73,67,50,58,60,52,49,62,68,42,46,45,38,30,75,71,60,73,39,92,56,88,78,55,50,43,57,54,16,35,52,28,38,42,42,11,44,9,43,46,63,32,81,88,48,59,79,59,34,62,67,19,48,50,26,38,47,51,14,40,14,30,34,2,58,41,29,55,84,77,53,25,34,71,53,48,35,46,36,30,38,49,48,13,54,46,25,44,42,49,66,42,66,76,28,37,60,49,13,54,48,29,40,48,49,23,42,47,53,34,48,44,45,40,56,40,43,39,47,57,82,76,68,42,58,69,65,63,31,47,53,50,33,50,30,43,45,30,51,51,46,51,44,49,53,49,19,47,45,36,22,34,84,50,56,71,58,70,66,48,48,51,49,58,78,67,49,70,68,54,45,62,67,66,41,64,95,40,74,64,54,23,55,42,63,61,40,46,49,44,34,65,71,37,49,49,55,45,50,54,42,65,53,24,52,59,75,60,29,69,18,29,48,54,40,50,50,51,55,49,72,60,54,78,73,68,63,69,61,57,53,55,45,70,75,49,50,78,44,60,38,50,38,50,27,47,53,51,53,64,35,51,58,33,50,52,44,27,62,60,20,41,64,47,25,53,46,22,52,67,77,29,54,91,46,31,68,78,36,102,36,14,66,26,40,52,46,25,47,53,25,20,49,50,48,48,51,49,48,54,54,46,36,71,74,41,45,70,63,50,38,45,41,39,67,58,49,54,54,42,46,46,26,44,52,53,34,42,48,36,37,72,65,38,59,86,67,70,54,87,72,49,36,55,60,55,42,52,56,49,48,49,50,33,58,60,34,30,75,78,11,56,60,30,38,47,69,70,104

Foldseek 3Di:
DDDDDDDDDDDDDDDDDDDDDDDDDDDDDDDDDDDDDPPPPDPDDDPPPPPDLDAACACVVVVHDFPSDQQTPVCVVVVNNVCPRHRHQPDDPCSVVVVVVVVVVVVVVVVVVVVVVVVLVVQQVVVVVVDVDGDVVNPPPPPPVVVVVVVVPVPPVPVPVPQQWDWDADPVGDIDTFGPLQVLVVLLLPDDADDDDADDCVVPDPLLVVLLVQPQAADPPDDLPVVLVVLLVPDDDLVLLLQLLVLLQQQPCLLQVLDWCCCQNVNLSCVSVVVDPDDDALLSVLLSLLSSLVSVQLPLVDAHLDNSSSVSNSNSSSSNNNHNCQPDDDSSSLSSLQSQLQCLLQNRGSVSPVVSLVSLLSSLVSCVVVVLLAQCVVVVDDALVSQSSLSNVLSSLVVQLVSCSNRLNDGPDALVVGHYDQDDPVSCVVRCVVIQDHQLHSLNSVCCNQQSRVLSCQLSPPDHDDVVSLVVSLCVLVPRDDDPVLVVCLPPPCPRNSSVVSNLVNQLVSLLSLLSSLVSVLVVLCVVPLPCSCPDPSNVSLVSNLVSLLSLLVSLLVSCVVPVSSSLSRLVSVSSNLSSLVSLVSCQVRPQVVPDPPRSVVSNVSSLVSLVVSVVRHVSSVSSND/DDDDDDDDDDDDDDDDDDDYDDDDDDDDDDDDDDDDDDDDPDDDDDPPDLPQQAAALACLQQLHQFQQAQQTPVCLQQQNSVCPRHRHQPPDPCSVVVSVVSSVNSVVVVVVVVVVVVVLVVQQVVVVVPDVDGDVVNPPDPPPSRVRYNRSRRPPVPVPVQQQWDWDADPVGDIDTFGPLQVLVVLLLPDDADDDDADDCVVPDPLLVVLLVQPQAADPPDDLPVVLVVLLVVDDDLVLLLQLLVLLQQQPCLQQVLDWCCCQNVNLSCVSVVVDPDDDALLSVLLSLLSSLVSVQLPLVDAHLDNSSSVSNSNSSSSNNNHNCQPDDDSSSLSSLQSQLQCLLQNRGSVSPVVSLVSLLSSLVSCVVVPLLAQCVVVVDDALVSQSSLSNVLSSLVVQLVSCSNRLNDGNDALVVGHYDQDDPVSCVVRCVVIQDHQLHSLNSVCCNQQSRVLSCQLSPPDHRRSSSLVSSLCSLVPRDDDPVLVVVLPPPCPRNSSVVSNLVNQLSSLLSLLSSLVSVLVVLCVVPLPCSCSDSSNVSLVSNLVSLLSLLVSLLVSCVVPVSSSLSNLVSLSSNLSSLVSLVSCQVRPQVVPDPPRSVVSNVSSLVSLVVSVVRHVSSVSSND

Secondary structure (DSSP, 8-state):
--------------------------------------------------------HHHHHTT------SS-HHHHHTT-GGGTTT----S-TTHHHHHHHHHHHHHHHHHHHHHHHHHHHHHHHHHHHH-SS--TTTS----S-SHHHHS-------------EEEEE-TTS-EEEEEGGGHHHHHTSSS----PPPPPGGGS-HHHHHHHHHTTSPPTT--HHHHHHHHHTT---HHHHHHHHHHHHHHTTTTT--S-HIIIIIIIHHHHTTSS-----HHHHHHHHHHHHHHHHT-TTSPTT-HHHHHHHHHHHHHHTTS-TTTS--HHHHHHHHHHHHHHTTSS-HHHHHHHHHHHHHHHHHHHHTTTTS-GGGGT--HHHHHHHHHHHHHHHHHHHHHHHHHTPPPS--GGG--PPPPPHHHHHHH-TTSPP-SSHHHHHHHIIIIIHHHHHHHT-SSPPPHHHHHHHHHHHHHSPPPHHHHHHHHH-TTSHHHHHHHHHHHHHHHHHHHHHHHHHHHHHHHH-TT-GGGSTTHHHHHHHHHHHHHHHHHHHHHHHHSHHHHHH-HHHHHHHHHHHHHHHHHHHH-GGG--SS-HHHHHHHHHHHHHHHTTT-HHHHHHH-/-----------------------------------------------------PPPHHHHHTT----S-SS-HHHHHTT-GGGTTT-----STTHHHHHHHHHHHHHHHHHHHHHHHHHHHHHHHHHHTT-SS--GGGS----STTTTTSS-------------EEEEE-TTS-EEEEEGGGHHHHHTSSS----PPPPPGGGS-HHHHHHHHHTTSPPTT--HHHHHHHHHTT---HHHHHHHHHHHHHHTTTTT--S-HIIIIIIIHHHHTTSS-----HHHHHHHHHHHHHHHHT-TTSPTT-HHHHHHHHHHHHHHTTS-TTTS--HHHHHHHHHHHHHHTTSS-HHHHHHHHHHHHHHHHHHHHTTTTS-GGGGT--HHHHHHHHHHHHHHHHHHHHHHHHH-PPPSS-GGG--PPPPPHHHHHHH-TTSPP-SSHHHHHHHIIIIIHHHHHHHT-SSPPPHHHHHHHHHHHHHSPPPHHHHHHHHH-TTSHHHHHHHHHHHHHHHHHHHHHHHHHHHHHHHH-TT-GGGSTTHHHHHHHHHHHHHHHHHHHHHHHHSHHHHHH-HHHHHHHHHHHHHHHHHHHH-GGG--SS-HHHHHHHHHHHHHHHTTT-HHHHHHH-

Radius of gyration: 36.38 Å; Cα contacts (8 Å, |Δi|>4): 1839; chains: 2; bounding box: 98×118×108 Å

Organism: Laccaria bicolor (strain S238N-H82 / ATCC MYA-4686) (NCBI:txid486041)

Nearest PDB structures (foldseek):
  6vfk-assembly1_B  TM=3.327E-01  e=1.712E+00  synthetic construct
  6w2v-assembly1_A  TM=2.863E-01  e=7.426E+00  synthetic construct
  2wh0-assembly1_A  TM=1.948E-01  e=7.426E+00  Homo sapiens
  6vfk-assembly1_B  TM=3.532E-01  e=1.065E+00  synthetic construct
  8gel-assembly1_A  TM=1.335E-01  e=1.251E+00  synthetic construct

InterPro domains:
  IPR001138 Zn(2)Cys(6) fungal-type DNA-binding domain [PF00172] (55-80)
  IPR001138 Zn(2)Cys(6) fungal-type DNA-binding domain [PS00463] (55-84)
  IPR001138 Zn(2)Cys(6) fungal-type DNA-binding domain [PS50048] (55-84)
  IPR001138 Zn(2)Cys(6) fungal-type DNA-binding domain [SM00066] (48-95)
  IPR001138 Zn(2)Cys(6) fungal-type DNA-binding domain [cd00067] (55-81)
  IPR007219 Xylanolytic transcriptional activator, regulatory domain [PF04082] (256-429)
  IPR007219 Xylanolytic transcriptional activator, regulatory domain [SM00906] (356-429)
  IPR017896 4Fe-4S ferredoxin-type, iron-sulphur binding domain [PS51379] (62-94)
  IPR036864 Zn(2)-C6 fungal-type DNA-binding domain superfamily [G3DSA:4.10.240.10] (54-144)
  IPR036864 Zn(2)-C6 fungal-type DNA-binding domain superfamily [SSF57701] (47-81)

Sequence (1252 aa):
MNTPPHPPQPFQVEESSQQSAKELSNESPPRAYESGKPSARAPTKAARRIRGEIACAECRRLKIRCDKNIPCATCVKRGCDALCPNGTIPPGEGSRFVIAATDHLRNQITRLEARMRSLEDALAIMHTSETDRPHPLLVPTNDQDEEVESILKPVPEEQTEPFLGTLFLDPHGGSRFFGASGGSESLLQTSKSIVLQDLDLSYLPPEIKQCYQSFPFTPPNVIAAPIQETIESFLPGMERAIALCDNFLEQLSWMFHIVSRQLCVNELIPTIYKQNAKPYGPHDLALLLIVLGIGCLVDLKLRPFNLEAQHYYQLARATLALQSVLAERSVVTIKVLHLMSIYNGMSGKESNLEQSYVFLDLAGQVALQIGFHVDPVIWGLKGREAYDRRVYFWNLMSAVLWQSLVTGRPPSLLTSYVDCRIPTEEDEDLFQQGEVPLGFGIWGFKASQLCLMPVVRAVLAAKPPSYDVIIELDQKIRGLAVPRTDMDTLQSHTERTAISMRTFVRSHYQELMLLFLHRAYFAQAMTEYPMNPLQSPYGQSVKAAYSSACIVLQDTRSQFSRKPVLCARVWRIWSFTFSAAVVVGTVAIRGAHMNLIPPPLQEFEAICKVFSEAAQTSNRAERALVMNTPPHPPQPFQVEESSQQSAKELSNESPPRAYESGKPSARAPTKAARRIRGEIACAECRRLKIRCDKNIPCATCVKRGCDALCPNGTIPPGEGSRFVIAATDHLRNQITRLEARMRSLEDALAIMHTSETDRPHPLLVPTNDQDEEVESILKPVPEEQTEPFLGTLFLDPHGGSRFFGASGGSESLLQTSKSIVLQDLDLSYLPPEIKQCYQSFPFTPPNVIAAPIQETIESFLPGMERAIALCDNFLEQLSWMFHIVSRQLCVNELIPTIYKQNAKPYGPHDLALLLIVLGIGCLVDLKLRPFNLEAQHYYQLARATLALQSVLAERSVVTIKVLHLMSIYNGMSGKESNLEQSYVFLDLAGQVALQIGFHVDPVIWGLKGREAYDRRVYFWNLMSAVLWQSLVTGRPPSLLTSYVDCRIPTEEDEDLFQQGEVPLGFGIWGFKASQLCLMPVVRAVLAAKPPSYDVIIELDQKIRGLAVPRTDMDTLQSHTERTAISMRTFVRSHYQELMLLFLHRAYFAQAMTEYPMNPLQSPYGQSVKAAYSSACIVLQDTRSQFSRKPVLCARVWRIWSFTFSAAVVVGTVAIRGAHMNLIPPPLQEFEAICKVFSEAAQTSNRAERALV